Protein AF-0000000071471595 (afdb_homodimer)

Secondary structure (DSSP, 8-state):
--HHHHHHHHHHHHHHTTTS-EEEEEE-HHHHHHHHHTT--TT-TT--TTS--SSS--HHHHHHTTEEEEEEE-----SSSSTT---TTS--SHHHHHHHHHHHHHHHHHHTTTTEEE--SHHHHHHHHHHTTT-SEEEEEEE--GGGGTT-HHHHHHHHHTTEEEEES-SSS--SSB-BHHHHHTT-----B-HHHHHHHHHHHHHT-EEE-TTB-HHHHHHHHHH-SS--EESS--BTTTS--TTSBPHHHHHHHHHHT-EEEEP--HHHHPPTT--GGG-BHHHHHHHHHHHHHHH-GGGEEE---BTSSS---BT--SGGGHHHHHHHHHHHHT--HHHHHIIIIIHHHHHHHHHHHHHHHHHTT-PPP----TT---EEEGGGGGSPPSSTTGGGSS--EEE------/--HHHHHHHHHHHHHHTTTS-EEEEEE-HHHHHHHHHTT--TT-TT--TTS--SSS--HHHHHHTTEEEEEEE-----SSSSTT---TTS--SHHHHHHHHHHHHHHHHHHTTTTEEE--SHHHHHHHHHHTTT-SEEEEEEE--GGGGTT-HHHHHHHHHTTEEEEES-SSS--SSB-BHHHHHTT-----B-HHHHHHHHHHHHHT-EEE-TTB-HHHHHHHHHH-SS--EESS--BTTTS--TTSBPHHHHHHHHHHT-EEEEP--HHHHPPTT--GGG-BHHHHHHHHHHHHHHH-GGGEEE---BTSSS---BT--SGGGHHHHHHHHHHHHT--HHHHHIIIIIHHHHHHHHHHHHHHHHHTT-PPP----TT---EEEGGGGGSPPSSTTGGGSS--EEE------

Foldseek 3Di:
DDPVVLVVLVVLLVVLLLQFFFEALEEAVLVCCCPPVVLPQVPDPVHDLCDDDPFQHGLVLLVLLSHAEYAYELEDDDQDPDQADDPLQDDDCLQVSSVSSLVSVVVVCVVVVQAEDEDQALVRSSCVCNVVSSRHHYYAYEYEACSSQSQDLVSVLVVSVSGHQEYEHHALHDHLAAAFLNNVVVPDDHPAGDPSNLLSLLQCLLSLRAYEHARGAPNVLVVSLVRHPAQHEPSEAFDCVFPVDRRHDYLVSLQSNLVRLEAYAYEFQLNRQPGPPDDSQQFALVSSLVRQVVSCVRRHLLHYEHHYHTPVHPAGHHQCGHSSRNSVSLSVNCVVPVDDSVSSSSHSPVSVSVSSVRSVVSNVVVNVPDDRRRDGSPPHAAEEEPCVVVDDDPDPCNVVPDDHHYDHDDPPD/DDPVVLVVLVVLLVVLLLQFFFEALEEAVLVCCCPPVVLPQVPDPVHDLCDDDPFQHGLVLLVLLSHAEYAYELEDDDQDPDQADDPLQDDDCLQVSSVSSLVSVVVVCVVVVQAEDEDQALVRSSCVCNVVSSRHHYYAYEYEACSSQSQDLVSVLVVSVSGHQEYEHHALHDHLAAAFLNNVVVPDDHPAGDPSNLLSLLQCLLSLRAYEHARGAPNVLVVSLVRHPAQHEPSEAFDCVFPVDRRHDYLVSLQSNLVRLEAYAYEFQLNRQPGPPDDSQQFALVSSLVRQVVSCVRRHLLHYEHHYCTPVHPAGHHQCGHSSRNSVSLSVNCVVPVDDSVSSSSHSPVSVSVRSVRSVVSNVVVNVPDDRRRDGSPPHAAEEEPCVVVDDDPDPCNVVPDDHHYDHDDPPD

Structure (mmCIF, N/CA/C/O backbone):
data_AF-0000000071471595-model_v1
#
loop_
_entity.id
_entity.type
_entity.pdbx_description
1 polymer Dipeptidase
#
loop_
_atom_site.group_PDB
_atom_site.id
_atom_site.type_symbol
_atom_site.label_atom_id
_atom_site.label_alt_id
_atom_site.label_comp_id
_atom_site.label_asym_id
_atom_site.label_entity_id
_atom_site.label_seq_id
_atom_site.pdbx_PDB_ins_code
_atom_site.Cartn_x
_atom_site.Cartn_y
_atom_site.Cartn_z
_atom_site.occupancy
_atom_site.B_iso_or_equiv
_atom_site.auth_seq_id
_atom_site.auth_comp_id
_atom_site.auth_asym_id
_atom_site.auth_atom_id
_atom_site.pdbx_PDB_model_num
ATOM 1 N N . MET A 1 1 ? -3.24 50.75 10.688 1 67.19 1 MET A N 1
ATOM 2 C CA . MET A 1 1 ? -3.459 50.688 9.25 1 67.19 1 MET A CA 1
ATOM 3 C C . MET A 1 1 ? -4.734 51.438 8.859 1 67.19 1 MET A C 1
ATOM 5 O O . MET A 1 1 ? -5.773 51.25 9.5 1 67.19 1 MET A O 1
ATOM 9 N N . THR A 1 2 ? -4.684 52.344 7.867 1 70.25 2 THR A N 1
ATOM 10 C CA . THR A 1 2 ? -5.816 53.156 7.426 1 70.25 2 THR A CA 1
ATOM 11 C C . THR A 1 2 ? -6.785 52.312 6.602 1 70.25 2 THR A C 1
ATOM 13 O O . THR A 1 2 ? -6.445 51.219 6.164 1 70.25 2 THR A O 1
ATOM 16 N N . VAL A 1 3 ? -8.023 52.656 6.605 1 76.88 3 VAL A N 1
ATOM 17 C CA . VAL A 1 3 ? -9.023 52.031 5.75 1 76.88 3 VAL A CA 1
ATOM 18 C C . VAL A 1 3 ? -8.477 51.906 4.328 1 76.88 3 VAL A C 1
ATOM 20 O O . VAL A 1 3 ? -8.711 50.906 3.652 1 76.88 3 VAL A O 1
ATOM 23 N N . GLN A 1 4 ? -7.781 52.844 3.938 1 72.75 4 GLN A N 1
ATOM 24 C CA . GLN A 1 4 ? -7.215 52.844 2.594 1 72.75 4 GLN A CA 1
ATOM 25 C C . GLN A 1 4 ? -6.145 51.75 2.443 1 72.75 4 GLN A C 1
ATOM 27 O O . GLN A 1 4 ? -6.039 51.125 1.393 1 72.75 4 GLN A O 1
ATOM 32 N N . ASP A 1 5 ? -5.43 51.594 3.426 1 81.94 5 ASP A N 1
ATOM 33 C CA . ASP A 1 5 ? -4.398 50.562 3.414 1 81.94 5 ASP A CA 1
ATOM 34 C C . ASP A 1 5 ? -5.016 49.156 3.318 1 81.94 5 ASP A C 1
ATOM 36 O O . ASP A 1 5 ? -4.523 48.312 2.58 1 81.94 5 ASP A O 1
ATOM 40 N N . ARG A 1 6 ? -6.094 49.031 3.957 1 84.44 6 ARG A N 1
ATOM 41 C CA . ARG A 1 6 ? -6.789 47.75 3.943 1 84.44 6 ARG A CA 1
ATOM 42 C C . ARG A 1 6 ? -7.375 47.469 2.566 1 84.44 6 ARG A C 1
ATOM 44 O O . ARG A 1 6 ? -7.344 46.312 2.102 1 84.44 6 ARG A O 1
ATOM 51 N N . LYS A 1 7 ? -7.953 48.375 2.021 1 86.88 7 LYS A N 1
ATOM 52 C CA . LYS A 1 7 ? -8.492 48.219 0.675 1 86.88 7 LYS A CA 1
ATOM 53 C C . LYS A 1 7 ? -7.402 47.844 -0.319 1 86.88 7 LYS A C 1
ATOM 55 O O . LYS A 1 7 ? -7.625 47.031 -1.219 1 86.88 7 LYS A O 1
ATOM 60 N N . LYS A 1 8 ? -6.344 48.438 -0.173 1 89.44 8 LYS A N 1
ATOM 61 C CA . LYS A 1 8 ? -5.203 48.125 -1.029 1 89.44 8 LYS A CA 1
ATOM 62 C C . LYS A 1 8 ? -4.75 46.688 -0.835 1 89.44 8 LYS A C 1
ATOM 64 O O . LYS A 1 8 ? -4.43 46 -1.805 1 89.44 8 LYS A O 1
ATOM 69 N N . ILE A 1 9 ? -4.711 46.188 0.331 1 94 9 ILE A N 1
ATOM 70 C CA . ILE A 1 9 ? -4.324 44.812 0.643 1 94 9 ILE A CA 1
ATOM 71 C C . ILE A 1 9 ? -5.332 43.844 0.038 1 94 9 ILE A C 1
ATOM 73 O O . ILE A 1 9 ? -4.953 42.844 -0.553 1 94 9 ILE A O 1
ATOM 77 N N . ASP A 1 10 ? -6.598 44.219 0.144 1 94.75 10 ASP A N 1
ATOM 78 C CA . ASP A 1 10 ? -7.652 43.375 -0.414 1 94.75 10 ASP A CA 1
ATOM 79 C C . ASP A 1 10 ? -7.492 43.219 -1.925 1 94.75 10 ASP A C 1
ATOM 81 O O . ASP A 1 10 ? -7.598 42.094 -2.457 1 94.75 10 ASP A O 1
ATOM 85 N N . GLU A 1 11 ? -7.285 44.312 -2.553 1 94.06 11 GLU A N 1
ATOM 86 C CA . GLU A 1 11 ? -7.125 44.312 -4.004 1 94.06 11 GLU A CA 1
ATOM 87 C C . GLU A 1 11 ? -5.887 43.5 -4.422 1 94.06 11 GLU A C 1
ATOM 89 O O . GLU A 1 11 ? -5.934 42.719 -5.375 1 94.06 11 GLU A O 1
ATOM 94 N N . LYS A 1 12 ? -4.828 43.781 -3.713 1 95.25 12 LYS A N 1
ATOM 95 C CA . LYS A 1 12 ? -3.596 43.062 -4.012 1 95.25 12 LYS A CA 1
ATOM 96 C C . LYS A 1 12 ? -3.76 41.562 -3.777 1 95.25 12 LYS A C 1
ATOM 98 O O . LYS A 1 12 ? -3.301 40.75 -4.582 1 95.25 12 LYS A O 1
ATOM 103 N N . PHE A 1 13 ? -4.395 41.219 -2.691 1 96.5 13 PHE A N 1
ATOM 104 C CA . PHE A 1 13 ? -4.621 39.812 -2.365 1 96.5 13 PHE A CA 1
ATOM 105 C C . PHE A 1 13 ? -5.422 39.125 -3.463 1 96.5 13 PHE A C 1
ATOM 107 O O . PHE A 1 1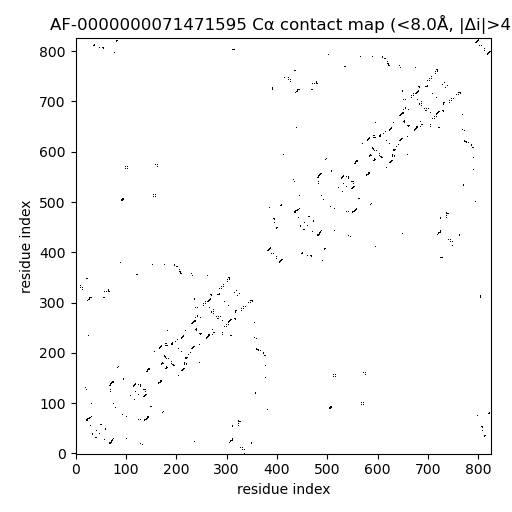3 ? -5.09 38.031 -3.875 1 96.5 13 PHE A O 1
ATOM 114 N N . ASP A 1 14 ? -6.461 39.781 -3.984 1 94.19 14 ASP A N 1
ATOM 115 C CA . ASP A 1 14 ? -7.336 39.25 -5.012 1 94.19 14 ASP A CA 1
ATOM 116 C C . ASP A 1 14 ? -6.562 38.938 -6.289 1 94.19 14 ASP A C 1
ATOM 118 O O . ASP A 1 14 ? -6.883 37.969 -7.004 1 94.19 14 ASP A O 1
ATOM 122 N N . GLN A 1 15 ? -5.562 39.688 -6.484 1 93.19 15 GLN A N 1
ATOM 123 C CA . GLN A 1 15 ? -4.75 39.5 -7.68 1 93.19 15 GLN A CA 1
ATOM 124 C C . GLN A 1 15 ? -3.738 38.375 -7.48 1 93.19 15 GLN A C 1
ATOM 126 O O . GLN A 1 15 ? -3.57 37.531 -8.352 1 93.19 15 GLN A O 1
ATOM 131 N N . ILE A 1 16 ? -3.115 38.344 -6.32 1 94.69 16 ILE A N 1
ATOM 132 C CA . ILE A 1 16 ? -2.023 37.406 -6.074 1 94.69 16 ILE A CA 1
ATOM 133 C C . ILE A 1 16 ? -2.574 36 -5.934 1 94.69 16 ILE A C 1
ATOM 135 O O . ILE A 1 16 ? -1.944 35.031 -6.375 1 94.69 16 ILE A O 1
ATOM 139 N N . VAL A 1 17 ? -3.756 35.844 -5.422 1 94.19 17 VAL A N 1
ATOM 140 C CA . VAL A 1 17 ? -4.289 34.531 -5.09 1 94.19 17 VAL A CA 1
ATOM 141 C C . VAL A 1 17 ? -4.742 33.812 -6.367 1 94.19 17 VAL A C 1
ATOM 143 O O . VAL A 1 17 ? -4.902 32.594 -6.379 1 94.19 17 VAL A O 1
ATOM 146 N N . LYS A 1 18 ? -4.863 34.531 -7.484 1 91.25 18 LYS A N 1
ATOM 147 C CA . LYS A 1 18 ? -5.195 33.938 -8.781 1 91.25 18 LYS A CA 1
ATOM 148 C C . LYS A 1 18 ? -3.977 33.281 -9.406 1 91.25 18 LYS A C 1
ATOM 150 O O . LYS A 1 18 ? -4.113 32.406 -10.273 1 91.25 18 LYS A O 1
ATOM 155 N N . ARG A 1 19 ? -2.807 33.625 -8.891 1 92.88 19 ARG A N 1
ATOM 156 C CA . ARG A 1 19 ? -1.574 33.188 -9.539 1 92.88 19 ARG A CA 1
ATOM 157 C C . ARG A 1 19 ? -0.785 32.25 -8.633 1 92.88 19 ARG A C 1
ATOM 159 O O . ARG A 1 19 ? -0.002 31.438 -9.109 1 92.88 19 ARG A O 1
ATOM 166 N N . PHE A 1 20 ? -0.975 32.438 -7.379 1 95.75 20 PHE A N 1
ATOM 167 C CA . PHE A 1 20 ? -0.212 31.656 -6.402 1 95.75 20 PHE A CA 1
ATOM 168 C C . PHE A 1 20 ? -1.14 30.984 -5.398 1 95.75 20 PHE A C 1
ATOM 170 O O . PHE A 1 20 ? -2.047 31.625 -4.859 1 95.75 20 PHE A O 1
ATOM 177 N N . PRO A 1 21 ? -0.911 29.75 -5.18 1 96.56 21 PRO A N 1
ATOM 178 C CA . PRO A 1 21 ? -1.83 29 -4.324 1 96.56 21 PRO A CA 1
ATOM 179 C C . PRO A 1 21 ? -1.563 29.219 -2.836 1 96.56 21 PRO A C 1
ATOM 181 O O . PRO A 1 21 ? -0.412 29.391 -2.432 1 96.56 21 PRO A O 1
ATOM 184 N N . ILE A 1 22 ? -2.635 29.172 -2.059 1 98.56 22 ILE A N 1
ATOM 185 C CA . ILE A 1 22 ? -2.486 28.922 -0.631 1 98.56 22 ILE A CA 1
ATOM 186 C C . ILE A 1 22 ? -2.32 27.422 -0.395 1 98.56 22 ILE A C 1
ATOM 188 O O . ILE A 1 22 ? -3.068 26.609 -0.95 1 98.56 22 ILE A O 1
ATOM 192 N N . VAL A 1 23 ? -1.256 27.016 0.348 1 98.88 23 VAL A N 1
ATOM 193 C CA . VAL A 1 23 ? -0.958 25.625 0.64 1 98.88 23 VAL A CA 1
ATOM 194 C C . VAL A 1 23 ? -1.222 25.328 2.117 1 98.88 23 VAL A C 1
ATOM 196 O O . VAL A 1 23 ? -0.767 26.078 2.99 1 98.88 23 VAL A O 1
ATOM 199 N N . ASP A 1 24 ? -2.062 24.375 2.404 1 98.88 24 ASP A N 1
ATOM 200 C CA . ASP A 1 24 ? -2.227 23.812 3.74 1 98.88 24 ASP A CA 1
ATOM 201 C C . ASP A 1 24 ? -1.562 22.438 3.844 1 98.88 24 ASP A C 1
ATOM 203 O O . ASP A 1 24 ? -2.021 21.469 3.23 1 98.88 24 ASP A O 1
ATOM 207 N N . THR A 1 25 ? -0.529 22.297 4.672 1 98.94 25 THR A N 1
ATOM 208 C CA . THR A 1 25 ? 0.319 21.109 4.688 1 98.94 25 THR A CA 1
ATOM 209 C C . THR A 1 25 ? -0.304 20 5.539 1 98.94 25 THR A C 1
ATOM 211 O O . THR A 1 25 ? 0.174 18.875 5.543 1 98.94 25 THR A O 1
ATOM 214 N N . HIS A 1 26 ? -1.423 20.344 6.242 1 98.94 26 HIS A N 1
ATOM 215 C CA . HIS A 1 26 ? -1.921 19.312 7.141 1 98.94 26 HIS A CA 1
ATOM 216 C C . HIS A 1 26 ? -3.404 19.5 7.434 1 98.94 26 HIS A C 1
ATOM 218 O O . HIS A 1 26 ? -3.797 20.5 8.047 1 98.94 26 HIS A O 1
ATOM 224 N N . ASN A 1 27 ? -4.176 18.578 7.031 1 98.88 27 ASN A N 1
ATOM 225 C CA . ASN A 1 27 ? -5.621 18.547 7.227 1 98.88 27 ASN A CA 1
ATOM 226 C C . ASN A 1 27 ? -6.129 17.125 7.41 1 98.88 27 ASN A C 1
ATOM 228 O O . ASN A 1 27 ? -5.855 16.25 6.582 1 98.88 27 ASN A O 1
ATOM 232 N N . ASP A 1 28 ? -6.879 16.859 8.438 1 98.62 28 ASP A N 1
ATOM 233 C CA . ASP A 1 28 ? -7.195 15.508 8.867 1 98.62 28 ASP A CA 1
ATOM 234 C C . ASP A 1 28 ? -8.578 15.086 8.383 1 98.62 28 ASP A C 1
ATOM 236 O O . ASP A 1 28 ? -9.172 14.148 8.922 1 98.62 28 ASP A O 1
ATOM 240 N N . PHE A 1 29 ? -9.109 15.664 7.371 1 98.88 29 PHE A N 1
ATOM 241 C CA . PHE A 1 29 ? -10.453 15.398 6.863 1 98.88 29 PHE A CA 1
ATOM 242 C C . PHE A 1 29 ? -10.648 13.906 6.598 1 98.88 29 PHE A C 1
ATOM 244 O O . PHE A 1 29 ? -11.711 13.352 6.895 1 98.88 29 PHE A O 1
ATOM 251 N N . PRO A 1 30 ? -9.656 13.172 6.109 1 98.88 30 PRO A N 1
ATOM 252 C CA . PRO A 1 30 ? -9.859 11.75 5.805 1 98.88 30 PRO A CA 1
ATOM 253 C C . PRO A 1 30 ? -10.25 10.93 7.035 1 98.88 30 PRO A C 1
ATOM 255 O O . PRO A 1 30 ? -10.992 9.953 6.922 1 98.88 30 PRO A O 1
ATOM 258 N N . TYR A 1 31 ? -9.758 11.312 8.156 1 98.56 31 TYR A N 1
ATOM 259 C CA . TYR A 1 31 ? -10.07 10.555 9.367 1 98.56 31 TYR A CA 1
ATOM 260 C C . TYR A 1 31 ? -11.547 10.68 9.719 1 98.56 31 TYR A C 1
ATOM 262 O O . TYR A 1 31 ? -12.156 9.742 10.234 1 98.56 31 TYR A O 1
ATOM 270 N N . SER A 1 32 ? -12.172 11.859 9.461 1 98.31 32 SER A N 1
ATOM 271 C CA . SER A 1 32 ? -13.609 12.031 9.664 1 98.31 32 SER A CA 1
ATOM 272 C C . SER A 1 32 ? -14.406 11.07 8.789 1 98.31 32 SER A C 1
ATOM 274 O O . SER A 1 32 ? -15.422 10.523 9.219 1 98.31 32 SER A O 1
ATOM 276 N N . LEU A 1 33 ? -13.914 10.859 7.57 1 98.75 33 LEU A N 1
ATOM 277 C CA . LEU A 1 33 ? -14.562 9.906 6.672 1 98.75 33 LEU A CA 1
ATOM 278 C C . LEU A 1 33 ? -14.461 8.484 7.215 1 98.75 33 LEU A C 1
ATOM 280 O O . LEU A 1 33 ? -15.352 7.668 6.992 1 98.75 33 LEU A O 1
ATOM 284 N N . ARG A 1 34 ? -13.375 8.203 7.918 1 98.56 34 ARG A N 1
ATOM 285 C CA . ARG A 1 34 ? -13.164 6.902 8.531 1 98.56 34 ARG A CA 1
ATOM 286 C C . ARG A 1 34 ? -14.109 6.691 9.711 1 98.56 34 ARG A C 1
ATOM 288 O O . ARG A 1 34 ? -14.93 5.766 9.695 1 98.56 34 ARG A O 1
ATOM 295 N N . CYS A 1 35 ? -14.055 7.566 10.719 1 97.81 35 CYS A N 1
ATOM 296 C CA . CYS A 1 35 ? -14.695 7.309 12 1 97.81 35 CYS A CA 1
ATOM 297 C C . CYS A 1 35 ? -16.188 7.59 11.938 1 97.81 35 CYS A C 1
ATOM 299 O O . CYS A 1 35 ? -16.969 7.066 12.742 1 97.81 35 CYS A O 1
ATOM 301 N N . GLN A 1 36 ? -16.641 8.375 10.906 1 98.44 36 GLN A N 1
ATOM 302 C CA . GLN A 1 36 ? -18.047 8.766 10.891 1 98.44 36 GLN A CA 1
ATOM 303 C C . GLN A 1 36 ? -18.797 8.062 9.773 1 98.44 36 GLN A C 1
ATOM 305 O O . GLN A 1 36 ? -20.016 7.852 9.867 1 98.44 36 GLN A O 1
ATOM 310 N N . LEU A 1 37 ? -18.078 7.621 8.688 1 98.69 37 LEU A N 1
ATOM 311 C CA . LEU A 1 37 ? -18.781 7.066 7.527 1 98.69 37 LEU A CA 1
ATOM 312 C C . LEU A 1 37 ? -18.234 5.684 7.18 1 98.69 37 LEU A C 1
ATOM 314 O O . LEU A 1 37 ? -18.766 5.016 6.285 1 98.69 37 LEU A O 1
ATOM 318 N N . HIS A 1 38 ? -17.172 5.184 7.848 1 98.56 38 HIS A N 1
ATOM 319 C CA . HIS A 1 38 ? -16.5 3.949 7.484 1 98.56 38 HIS A CA 1
ATOM 320 C C . HIS A 1 38 ? -16.125 3.941 6.008 1 98.56 38 HIS A C 1
ATOM 322 O O . HIS A 1 38 ? -16.266 2.92 5.332 1 98.56 38 HIS A O 1
ATOM 328 N N . TYR A 1 39 ? -15.766 5.148 5.461 1 98.56 39 TYR A N 1
ATOM 329 C CA . TYR A 1 39 ? -15.25 5.391 4.117 1 98.56 39 TYR A CA 1
ATOM 330 C C . TYR A 1 39 ? -16.344 5.207 3.072 1 98.56 39 TYR A C 1
ATOM 332 O O . TYR A 1 39 ? -16.062 5.121 1.876 1 98.56 39 TYR A O 1
ATOM 340 N N . GLU A 1 40 ? -17.609 5.031 3.434 1 98.38 40 GLU A N 1
ATOM 341 C CA . GLU A 1 40 ? -18.719 4.938 2.496 1 98.38 40 GLU A CA 1
ATOM 342 C C . GLU A 1 40 ? -19.219 6.32 2.096 1 98.38 40 GLU A C 1
ATOM 344 O O . GLU A 1 40 ? -20.281 6.758 2.547 1 98.38 40 GLU A O 1
ATOM 349 N N . ILE A 1 41 ? -18.531 6.949 1.182 1 97.94 41 ILE A N 1
ATOM 350 C CA . ILE A 1 41 ? -18.781 8.344 0.857 1 97.94 41 ILE A CA 1
ATOM 351 C C . ILE A 1 41 ? -19.859 8.438 -0.225 1 97.94 41 ILE A C 1
ATOM 353 O O . ILE A 1 41 ? -20.781 9.242 -0.119 1 97.94 41 ILE A O 1
ATOM 357 N N . SER A 1 42 ? -19.844 7.586 -1.227 1 95.69 42 SER A N 1
ATOM 358 C CA . SER A 1 42 ? -20.766 7.633 -2.346 1 95.69 42 SER A CA 1
ATOM 359 C C . SER A 1 42 ? -22.141 7.074 -1.954 1 95.69 42 SER A C 1
ATOM 361 O O . SER A 1 42 ? -23.156 7.445 -2.533 1 95.69 42 SER A O 1
ATOM 363 N N . THR A 1 43 ? -22.141 6.23 -0.947 1 95.75 43 THR A N 1
ATOM 364 C CA . THR A 1 43 ? -23.391 5.555 -0.586 1 95.75 43 THR A CA 1
ATOM 365 C C . THR A 1 43 ? -24.016 6.199 0.643 1 95.75 43 THR A C 1
ATOM 367 O O . THR A 1 43 ? -24.969 5.668 1.206 1 95.75 43 THR A O 1
ATOM 370 N N . THR A 1 44 ? -23.453 7.273 1.137 1 97.38 44 THR A N 1
ATOM 371 C CA . THR A 1 44 ? -24.031 8.07 2.203 1 97.38 44 THR A CA 1
ATOM 372 C C . THR A 1 44 ? -24.703 9.32 1.637 1 97.38 44 THR A C 1
ATOM 374 O O . THR A 1 44 ? -24.031 10.297 1.294 1 97.38 44 THR A O 1
ATOM 377 N N . PRO A 1 45 ? -25.953 9.328 1.545 1 95.69 45 PRO A N 1
ATOM 378 C CA . PRO A 1 45 ? -26.672 10.406 0.858 1 95.69 45 PRO A CA 1
ATOM 379 C C . PRO A 1 45 ? -26.453 11.766 1.525 1 95.69 45 PRO A C 1
ATOM 381 O O . PRO A 1 45 ? -26.469 12.797 0.851 1 95.69 45 PRO A O 1
ATOM 384 N N . GLU A 1 46 ? -26.25 11.734 2.82 1 96.88 46 GLU A N 1
ATOM 385 C CA . GLU A 1 46 ? -26.109 12.977 3.566 1 96.88 46 GLU A CA 1
ATOM 386 C C . GLU A 1 46 ? -24.75 13.625 3.291 1 96.88 46 GLU A C 1
ATOM 388 O O . GLU A 1 46 ? -24.547 14.805 3.568 1 96.88 46 GLU A O 1
ATOM 393 N N . PHE A 1 47 ? -23.844 12.852 2.756 1 98.06 47 PHE A N 1
ATOM 394 C CA . PHE A 1 47 ? -22.516 13.375 2.504 1 98.06 47 PHE A CA 1
ATOM 395 C C . PHE A 1 47 ? -22.406 13.938 1.092 1 98.06 47 PHE A C 1
ATOM 397 O O . PHE A 1 47 ? -22.594 13.211 0.114 1 98.06 47 PHE A O 1
ATOM 404 N N . ASP A 1 48 ? -22.125 15.172 1.016 1 98.19 48 ASP A N 1
ATOM 405 C CA . ASP A 1 48 ? -21.828 15.891 -0.219 1 98.19 48 ASP A CA 1
ATOM 406 C C . ASP A 1 48 ? -20.688 16.875 -0.017 1 98.19 48 ASP A C 1
ATOM 408 O O . ASP A 1 48 ? -20.875 17.953 0.561 1 98.19 48 ASP A O 1
ATOM 412 N N . PHE A 1 49 ? -19.484 16.5 -0.546 1 98.44 49 PHE A N 1
ATOM 413 C CA . PHE A 1 49 ? -18.281 17.297 -0.302 1 98.44 49 PHE A CA 1
ATOM 414 C C . PHE A 1 49 ? -18.391 18.656 -0.977 1 98.44 49 PHE A C 1
ATOM 416 O O . PHE A 1 49 ? -17.672 19.594 -0.598 1 98.44 49 PHE A O 1
ATOM 423 N N . ASP A 1 50 ? -19.234 18.828 -1.985 1 97.81 50 ASP A N 1
ATOM 424 C CA . ASP A 1 50 ? -19.406 20.062 -2.729 1 97.81 50 ASP A CA 1
ATOM 425 C C . ASP A 1 50 ? -20.531 20.906 -2.139 1 97.81 50 ASP A C 1
ATOM 427 O O . ASP A 1 50 ? -21.094 21.766 -2.818 1 97.81 50 ASP A O 1
ATOM 431 N N . SER A 1 51 ? -20.906 20.625 -0.904 1 98 51 SER A N 1
ATOM 432 C CA . SER A 1 51 ? -21.844 21.406 -0.121 1 98 51 SER A CA 1
ATOM 433 C C . SER A 1 51 ? -21.234 21.844 1.207 1 98 51 SER A C 1
ATOM 435 O O . SER A 1 51 ? -20.141 21.422 1.562 1 98 51 SER A O 1
ATOM 437 N N . LEU A 1 52 ? -21.969 22.75 1.849 1 98.12 52 LEU A N 1
ATOM 438 C CA . LEU A 1 52 ? -21.531 23.156 3.176 1 98.12 52 LEU A CA 1
ATOM 439 C C . LEU A 1 52 ? -21.719 22.031 4.184 1 98.12 52 LEU A C 1
ATOM 441 O O . LEU A 1 52 ? -22.844 21.547 4.379 1 98.12 52 LEU A O 1
ATOM 445 N N . LEU A 1 53 ? -20.672 21.578 4.738 1 98.38 53 LEU A N 1
ATOM 446 C CA . LEU A 1 53 ? -20.688 20.594 5.809 1 98.38 53 LEU A CA 1
ATOM 447 C C . LEU A 1 53 ? -20.547 21.25 7.172 1 98.38 53 LEU A C 1
ATOM 449 O O . LEU A 1 53 ? -20.562 22.484 7.27 1 98.38 53 LEU A O 1
ATOM 453 N N . THR A 1 54 ? -20.562 20.422 8.234 1 98.19 54 THR A N 1
ATOM 454 C CA . THR A 1 54 ? -20.375 20.938 9.586 1 98.19 54 THR A CA 1
ATOM 455 C C . THR A 1 54 ? -18.906 20.875 10 1 98.19 54 THR A C 1
ATOM 457 O O . THR A 1 54 ? -18.484 21.547 10.945 1 98.19 54 THR A O 1
ATOM 460 N N . SER A 1 55 ? -18.109 20.109 9.258 1 98.19 55 SER A N 1
ATOM 461 C CA . SER A 1 55 ? -16.672 19.984 9.5 1 98.19 55 SER A CA 1
ATOM 462 C C . SER A 1 55 ? -15.922 21.266 9.164 1 98.19 55 SER A C 1
ATOM 464 O O . SER A 1 55 ? -16.531 22.25 8.742 1 98.19 55 SER A O 1
ATOM 466 N N . HIS A 1 56 ? -14.633 21.281 9.414 1 98.75 56 HIS A N 1
ATOM 467 C CA . HIS A 1 56 ? -13.805 22.453 9.102 1 98.75 56 HIS A CA 1
ATOM 468 C C . HIS A 1 56 ? -13.602 22.594 7.594 1 98.75 56 HIS A C 1
ATOM 470 O O . HIS A 1 56 ? -13.234 23.656 7.109 1 98.75 56 HIS A O 1
ATOM 476 N N . THR A 1 57 ? -13.781 21.469 6.887 1 98.75 57 THR A N 1
ATOM 477 C CA . THR A 1 57 ? -13.352 21.391 5.492 1 98.75 57 THR A CA 1
ATOM 478 C C . THR A 1 57 ? -14.492 20.891 4.609 1 98.75 57 THR A C 1
ATOM 480 O O . THR A 1 57 ? -15.156 19.906 4.945 1 98.75 57 THR A O 1
ATOM 483 N N . ASP A 1 58 ? -14.867 21.484 3.629 1 98.62 58 ASP A N 1
ATOM 484 C CA . ASP A 1 58 ? -15.664 21.094 2.473 1 98.62 58 ASP A CA 1
ATOM 485 C C . ASP A 1 58 ? -15.227 21.844 1.22 1 98.62 58 ASP A C 1
ATOM 487 O O . ASP A 1 58 ? -14.391 22.75 1.296 1 98.62 58 ASP A O 1
ATOM 491 N N . LEU A 1 59 ? -15.625 21.422 0.12 1 98.44 59 LEU A N 1
ATOM 492 C CA . LEU A 1 59 ? -15.133 21.969 -1.144 1 98.44 59 LEU A CA 1
ATOM 493 C C . LEU A 1 59 ? -15.547 23.422 -1.305 1 98.44 59 LEU A C 1
ATOM 495 O O . LEU A 1 59 ? -14.789 24.234 -1.854 1 98.44 59 LEU A O 1
ATOM 499 N N . VAL A 1 60 ? -16.719 23.844 -0.801 1 98.44 60 VAL A N 1
ATOM 500 C CA . VAL A 1 60 ? -17.188 25.219 -0.849 1 98.44 60 VAL A CA 1
ATOM 501 C C . VAL A 1 60 ? -16.234 26.125 -0.07 1 98.44 60 VAL A C 1
ATOM 503 O O . VAL A 1 60 ? -15.789 27.141 -0.585 1 98.44 60 VAL A O 1
ATOM 506 N N . ARG A 1 61 ? -15.883 25.719 1.079 1 98.69 61 ARG A N 1
ATOM 507 C CA . ARG A 1 61 ? -15.039 26.516 1.944 1 98.69 61 ARG A CA 1
ATOM 508 C C . ARG A 1 61 ? -13.586 26.5 1.474 1 98.69 61 ARG A C 1
ATOM 510 O O . ARG A 1 61 ? -12.859 27.484 1.624 1 98.69 61 ARG A O 1
ATOM 517 N N . MET A 1 62 ? -13.133 25.391 0.914 1 98.69 62 MET A N 1
ATOM 518 C CA . MET A 1 62 ? -11.797 25.344 0.332 1 98.69 62 MET A CA 1
ATOM 519 C C . MET A 1 62 ? -11.656 26.391 -0.777 1 98.69 62 MET A C 1
ATOM 521 O O . MET A 1 62 ? -10.625 27.062 -0.878 1 98.69 62 MET A O 1
ATOM 525 N N . ARG A 1 63 ? -12.695 26.516 -1.593 1 97.62 63 ARG A N 1
ATOM 526 C CA . ARG A 1 63 ? -12.688 27.531 -2.645 1 97.62 63 ARG A CA 1
ATOM 527 C C . ARG A 1 63 ? -12.703 28.938 -2.053 1 97.62 63 ARG A C 1
ATOM 529 O O . ARG A 1 63 ? -11.938 29.797 -2.482 1 97.62 63 ARG A O 1
ATOM 536 N N . GLU A 1 64 ? -13.547 29.094 -1.069 1 97.69 64 GLU A N 1
ATOM 537 C CA . GLU A 1 64 ? -13.617 30.391 -0.383 1 97.69 64 GLU A CA 1
ATOM 538 C C . GLU A 1 64 ? -12.273 30.734 0.254 1 97.69 64 GLU A C 1
ATOM 540 O O . GLU A 1 64 ? -11.875 31.906 0.261 1 97.69 64 GLU A O 1
ATOM 545 N N . GLY A 1 65 ? -11.617 29.75 0.781 1 98.19 65 GLY A N 1
ATOM 546 C CA . GLY A 1 65 ? -10.328 29.922 1.435 1 98.19 65 GLY A CA 1
ATOM 547 C C . GLY A 1 65 ? -9.172 30.047 0.458 1 98.19 65 GLY A C 1
ATOM 548 O O . GLY A 1 65 ? -8.031 30.266 0.863 1 98.19 65 GLY A O 1
ATOM 549 N N . LYS A 1 66 ? -9.438 29.844 -0.811 1 97.56 66 LYS A N 1
ATOM 550 C CA . LYS A 1 66 ? -8.477 29.969 -1.898 1 97.56 66 LYS A CA 1
ATOM 551 C C . LYS A 1 66 ? -7.352 28.953 -1.769 1 97.56 66 LYS A C 1
ATOM 553 O O . LYS A 1 66 ? -6.203 29.234 -2.123 1 97.56 66 LYS A O 1
ATOM 558 N N . ILE A 1 67 ? -7.703 27.797 -1.243 1 98.31 67 ILE A N 1
ATOM 559 C CA . ILE A 1 67 ? -6.727 26.719 -1.165 1 98.31 67 ILE A CA 1
ATOM 560 C C . ILE A 1 67 ? -6.41 26.203 -2.568 1 98.31 67 ILE A C 1
ATOM 562 O O . ILE A 1 67 ? -7.316 25.844 -3.324 1 98.31 67 ILE A O 1
ATOM 566 N N . GLY A 1 68 ? -5.152 26.219 -2.908 1 98.44 68 GLY A N 1
ATOM 567 C CA . GLY A 1 68 ? -4.742 25.688 -4.199 1 98.44 68 GLY A CA 1
ATOM 568 C C . GLY A 1 68 ? -4.082 24.328 -4.109 1 98.44 68 GLY A C 1
ATOM 569 O O . GLY A 1 68 ? -4.133 23.547 -5.059 1 98.44 68 GLY A O 1
ATOM 570 N N . ILE A 1 69 ? -3.361 24.031 -3.023 1 98.81 69 ILE A N 1
ATOM 571 C CA . ILE A 1 69 ? -2.732 22.734 -2.754 1 98.81 69 ILE A CA 1
ATOM 572 C C . ILE A 1 69 ? -3.055 22.297 -1.329 1 98.81 69 ILE A C 1
ATOM 574 O O . ILE A 1 69 ? -2.842 23.047 -0.376 1 98.81 69 ILE A O 1
ATOM 578 N N . GLN A 1 70 ? -3.629 21.141 -1.174 1 98.88 70 GLN A N 1
ATOM 579 C CA . GLN A 1 70 ? -3.959 20.562 0.13 1 98.88 70 GLN A CA 1
ATOM 580 C C . GLN A 1 70 ? -3.24 19.234 0.351 1 98.88 70 GLN A C 1
ATOM 582 O O . GLN A 1 70 ? -3.355 18.328 -0.464 1 98.88 70 GLN A O 1
ATOM 587 N N . PHE A 1 71 ? -2.422 19.172 1.383 1 98.94 71 PHE A N 1
ATOM 588 C CA . PHE A 1 71 ? -1.973 17.875 1.907 1 98.94 71 PHE A CA 1
ATOM 589 C C . PHE A 1 71 ? -3.002 17.297 2.871 1 98.94 71 PHE A C 1
ATOM 591 O O . PHE A 1 71 ? -3.201 17.828 3.965 1 98.94 71 PHE A O 1
ATOM 598 N N . PHE A 1 72 ? -3.689 16.281 2.488 1 98.94 72 PHE A N 1
ATOM 599 C CA . PHE A 1 72 ? -4.504 15.555 3.451 1 98.94 72 PHE A CA 1
ATOM 600 C C . PHE A 1 72 ? -3.65 14.578 4.254 1 98.94 72 PHE A C 1
ATOM 602 O O . PHE A 1 72 ? -2.801 13.883 3.691 1 98.94 72 PHE A O 1
ATOM 609 N N . SER A 1 73 ? -3.828 14.609 5.527 1 98.81 73 SER A N 1
ATOM 610 C CA . SER A 1 73 ? -3.131 13.68 6.41 1 98.81 73 SER A CA 1
ATOM 611 C C . SER A 1 73 ? -3.84 12.328 6.465 1 98.81 73 SER A C 1
ATOM 613 O O . SER A 1 73 ? -5.012 12.25 6.844 1 98.81 73 SER A O 1
ATOM 615 N N . CYS A 1 74 ? -3.188 11.297 6.004 1 98.88 74 CYS A N 1
ATOM 616 C CA . CYS A 1 74 ? -3.646 9.93 6.223 1 98.88 74 CYS A CA 1
ATOM 617 C C . CYS A 1 74 ? -3.195 9.414 7.586 1 98.88 74 CYS A C 1
ATOM 619 O O . CYS A 1 74 ? -2.275 8.602 7.672 1 98.88 74 CYS A O 1
ATOM 621 N N . TRP A 1 75 ? -3.941 9.898 8.57 1 98.38 75 TRP A N 1
ATOM 622 C CA . TRP A 1 75 ? -3.537 9.641 9.953 1 98.38 75 TRP A CA 1
ATOM 623 C C . TRP A 1 75 ? -4.359 8.508 10.555 1 98.38 75 TRP A C 1
ATOM 625 O O . TRP A 1 75 ? -5.574 8.438 10.352 1 98.38 75 TRP A O 1
ATOM 635 N N . ILE A 1 76 ? -3.703 7.617 11.258 1 97.81 76 ILE A N 1
ATOM 636 C CA . ILE A 1 76 ? -4.309 6.57 12.07 1 97.81 76 ILE A CA 1
ATOM 637 C C . ILE A 1 76 ? -3.762 6.648 13.5 1 97.81 76 ILE A C 1
ATOM 639 O O . ILE A 1 76 ? -2.557 6.816 13.695 1 97.81 76 ILE A O 1
ATOM 643 N N . GLU A 1 77 ? -4.562 6.516 14.484 1 94.56 77 GLU A N 1
ATOM 644 C CA . GLU A 1 77 ? -4.168 6.605 15.883 1 94.56 77 GLU A CA 1
ATOM 645 C C . GLU A 1 77 ? -3.162 5.516 16.25 1 94.56 77 GLU A C 1
ATOM 647 O O . GLU A 1 77 ? -3.139 4.453 15.625 1 94.56 77 GLU A O 1
ATOM 652 N N . CYS A 1 78 ? -2.371 5.809 17.188 1 93.19 78 CYS A N 1
ATOM 653 C CA . CYS A 1 78 ? -1.567 4.754 17.797 1 93.19 78 CYS A CA 1
ATOM 654 C C . CYS A 1 78 ? -2.451 3.635 18.344 1 93.19 78 CYS A C 1
ATOM 656 O O . CYS A 1 78 ? -3.34 3.879 19.156 1 93.19 78 CYS A O 1
ATOM 658 N N . LYS A 1 79 ? -2.373 2.418 17.859 1 91.56 79 LYS A N 1
ATOM 659 C CA . LYS A 1 79 ? -3.318 1.321 18.047 1 91.56 79 LYS A CA 1
ATOM 660 C C . LYS A 1 79 ? -3.141 0.677 19.422 1 91.56 79 LYS A C 1
ATOM 662 O O . LYS A 1 79 ? -3.689 -0.395 19.688 1 91.56 79 LYS A O 1
ATOM 667 N N . ASN A 1 80 ? -2.457 1.26 20.375 1 92 80 ASN A N 1
ATOM 668 C CA . ASN A 1 80 ? -2.332 0.766 21.75 1 92 80 ASN A CA 1
ATOM 669 C C . ASN A 1 80 ? -3.064 1.668 22.734 1 92 80 ASN A C 1
ATOM 671 O O . ASN A 1 80 ? -3.039 2.893 22.609 1 92 80 ASN A O 1
ATOM 675 N N . ASP A 1 81 ? -3.727 1.086 23.703 1 89.5 81 ASP A N 1
ATOM 676 C CA . ASP A 1 81 ? -4.465 1.853 24.703 1 89.5 81 ASP A CA 1
ATOM 677 C C . ASP A 1 81 ? -3.514 2.654 25.594 1 89.5 81 ASP A C 1
ATOM 679 O O . ASP A 1 81 ? -3.91 3.66 26.188 1 89.5 81 ASP A O 1
ATOM 683 N N . ASP A 1 82 ? -2.314 2.166 25.719 1 90.94 82 ASP A N 1
ATOM 684 C CA . ASP A 1 82 ? -1.256 2.889 26.422 1 90.94 82 ASP A CA 1
ATOM 685 C C . ASP A 1 82 ? -0.365 3.643 25.438 1 90.94 82 ASP A C 1
ATOM 687 O O . ASP A 1 82 ? 0.457 3.039 24.75 1 90.94 82 ASP A O 1
ATOM 691 N N . PRO A 1 83 ? -0.509 4.922 25.391 1 88.31 83 PRO A N 1
ATOM 692 C CA . PRO A 1 83 ? 0.301 5.676 24.422 1 88.31 83 PRO A CA 1
ATOM 693 C C . PRO A 1 83 ? 1.796 5.594 24.719 1 88.31 83 PRO A C 1
ATOM 695 O O . PRO A 1 83 ? 2.615 6.02 23.906 1 88.31 83 PRO A O 1
ATOM 698 N N . LEU A 1 84 ? 2.186 5.07 25.891 1 95.38 84 LEU A N 1
ATOM 699 C CA . LEU A 1 84 ? 3.592 4.969 26.266 1 95.38 84 LEU A CA 1
ATOM 700 C C . LEU A 1 84 ? 4.125 3.564 26.016 1 95.38 84 LEU A C 1
ATOM 702 O O . LEU A 1 84 ? 5.188 3.197 26.516 1 95.38 84 LEU A O 1
ATOM 706 N N . TYR A 1 85 ? 3.361 2.768 25.297 1 95.25 85 TYR A N 1
ATOM 707 C CA . TYR A 1 85 ? 3.787 1.404 25 1 95.25 85 TYR A CA 1
ATOM 708 C C . TYR A 1 85 ? 5.141 1.396 24.297 1 95.25 85 TYR A C 1
ATOM 710 O O . TYR A 1 85 ? 5.48 2.336 23.578 1 95.25 85 TYR A O 1
ATOM 718 N N . GLN A 1 86 ? 5.902 0.327 24.531 1 96.38 86 GLN A N 1
ATOM 719 C CA . GLN A 1 86 ? 7.238 0.224 23.953 1 96.38 86 GLN A CA 1
ATOM 720 C C . GLN A 1 86 ? 7.41 -1.09 23.203 1 96.38 86 GLN A C 1
ATOM 722 O O . GLN A 1 86 ? 8.453 -1.323 22.578 1 96.38 86 GLN A O 1
ATOM 727 N N . ASP A 1 87 ? 6.449 -1.986 23.266 1 97.06 87 ASP A N 1
ATOM 728 C CA . ASP A 1 87 ? 6.512 -3.232 22.5 1 97.06 87 ASP A CA 1
ATOM 729 C C . ASP A 1 87 ? 6.062 -3.02 21.062 1 97.06 87 ASP A C 1
ATOM 731 O O . ASP A 1 87 ? 4.867 -3.062 20.766 1 97.06 87 ASP A O 1
ATOM 735 N N . PHE A 1 88 ? 7.031 -2.91 20.188 1 97.31 88 PHE A N 1
ATOM 736 C CA . PHE A 1 88 ? 6.754 -2.525 18.812 1 97.31 88 PHE A CA 1
ATOM 737 C C . PHE A 1 88 ? 6.547 -3.756 17.938 1 97.31 88 PHE A C 1
ATOM 739 O O . PHE A 1 88 ? 6.332 -3.637 16.734 1 97.31 88 PHE A O 1
ATOM 746 N N . ASN A 1 89 ? 6.562 -5.012 18.562 1 97.81 89 ASN A N 1
ATOM 747 C CA . ASN A 1 89 ? 6.34 -6.246 17.812 1 97.81 89 ASN A CA 1
ATOM 748 C C . ASN A 1 89 ? 4.879 -6.688 17.891 1 97.81 89 ASN A C 1
ATOM 750 O O . ASN A 1 89 ? 4.473 -7.621 17.188 1 97.81 89 ASN A O 1
ATOM 754 N N . THR A 1 90 ? 4.094 -6.008 18.703 1 97 90 THR A N 1
ATOM 755 C CA . THR A 1 90 ? 2.688 -6.371 18.828 1 97 90 THR A CA 1
ATOM 756 C C . THR A 1 90 ? 1.964 -6.148 17.5 1 97 90 THR A C 1
ATOM 758 O O . THR A 1 90 ? 2.01 -5.051 16.938 1 97 90 THR A O 1
ATOM 761 N N . PRO A 1 91 ? 1.238 -7.215 16.984 1 97 91 PRO A N 1
ATOM 762 C CA . PRO A 1 91 ? 0.533 -7.035 15.711 1 97 91 PRO A CA 1
ATOM 763 C C . PRO A 1 91 ? -0.534 -5.945 15.781 1 97 91 PRO A C 1
ATOM 765 O O . PRO A 1 91 ? -1.187 -5.777 16.812 1 97 91 PRO A O 1
ATOM 768 N N . THR A 1 92 ? -0.688 -5.234 14.695 1 97.12 92 THR A N 1
ATOM 769 C CA . THR A 1 92 ? -1.659 -4.148 14.602 1 97.12 92 THR A CA 1
ATOM 770 C C . THR A 1 92 ? -2.248 -4.07 13.195 1 97.12 92 THR A C 1
ATOM 772 O O . THR A 1 92 ? -1.704 -4.652 12.258 1 97.12 92 THR A O 1
ATOM 775 N N . THR A 1 93 ? -3.352 -3.396 13.016 1 97.75 93 THR A N 1
ATOM 776 C CA . THR A 1 93 ? -4.02 -3.203 11.734 1 97.75 93 THR A CA 1
ATOM 777 C C . THR A 1 93 ? -3.557 -1.907 11.07 1 97.75 93 THR A C 1
ATOM 779 O O . THR A 1 93 ? -4.156 -1.455 10.094 1 97.75 93 THR A O 1
ATOM 782 N N . ILE A 1 94 ? -2.52 -1.285 11.562 1 98.38 94 ILE A N 1
ATOM 783 C CA . ILE A 1 94 ? -2.197 0.114 11.305 1 98.38 94 ILE A CA 1
ATOM 784 C C . ILE A 1 94 ? -1.896 0.304 9.82 1 98.38 94 ILE A C 1
ATOM 786 O O . ILE A 1 94 ? -2.281 1.314 9.227 1 98.38 94 ILE A O 1
ATOM 790 N N . VAL A 1 95 ? -1.258 -0.652 9.203 1 98.88 95 VAL A N 1
ATOM 791 C CA . VAL A 1 95 ? -0.917 -0.504 7.797 1 98.88 95 VAL A CA 1
ATOM 792 C C 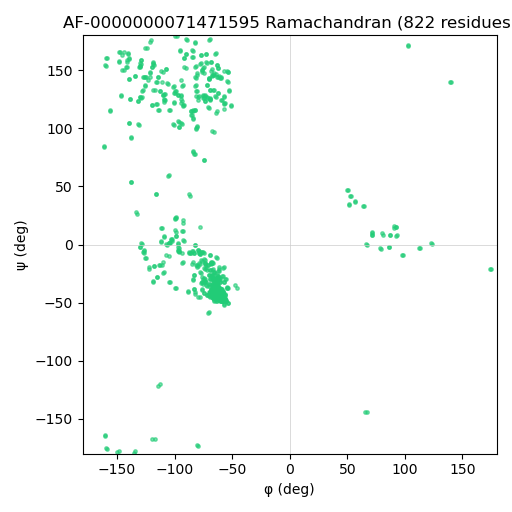. VAL A 1 95 ? -2.178 -0.623 6.941 1 98.88 95 VAL A C 1
ATOM 794 O O . VAL A 1 95 ? -2.377 0.154 6.008 1 98.88 95 VAL A O 1
ATOM 797 N N . ARG A 1 96 ? -3.078 -1.602 7.246 1 98.81 96 ARG A N 1
ATOM 798 C CA . ARG A 1 96 ? -4.371 -1.698 6.574 1 98.81 96 ARG A CA 1
ATOM 799 C C . ARG A 1 96 ? -5.133 -0.382 6.664 1 98.81 96 ARG A C 1
ATOM 801 O O . ARG A 1 96 ? -5.594 0.146 5.648 1 98.81 96 ARG A O 1
ATOM 808 N N . ASP A 1 97 ? -5.207 0.1 7.871 1 98.81 97 ASP A N 1
ATOM 809 C CA . ASP A 1 97 ? -5.996 1.299 8.133 1 98.81 97 ASP A CA 1
ATOM 810 C C . ASP A 1 97 ? -5.426 2.506 7.395 1 98.81 97 ASP A C 1
ATOM 812 O O . ASP A 1 97 ? -6.176 3.365 6.926 1 98.81 97 ASP A O 1
ATOM 816 N N . THR A 1 98 ? -4.113 2.615 7.285 1 98.94 98 THR A N 1
ATOM 817 C CA . THR A 1 98 ? -3.475 3.705 6.555 1 98.94 98 THR A CA 1
ATOM 818 C C . THR A 1 98 ? -3.771 3.607 5.062 1 98.94 98 THR A C 1
ATOM 820 O O . THR A 1 98 ? -4.086 4.609 4.418 1 98.94 98 THR A O 1
ATOM 823 N N . LEU A 1 99 ? -3.721 2.395 4.523 1 98.94 99 LEU A N 1
ATOM 824 C CA . LEU A 1 99 ? -4.039 2.203 3.111 1 98.94 99 LEU A CA 1
ATOM 825 C C . LEU A 1 99 ? -5.484 2.594 2.822 1 98.94 99 LEU A C 1
ATOM 827 O O . LEU A 1 99 ? -5.793 3.104 1.743 1 98.94 99 LEU A O 1
ATOM 831 N N . GLU A 1 100 ? -6.328 2.34 3.748 1 98.94 100 GLU A N 1
ATOM 832 C CA . GLU A 1 100 ? -7.73 2.719 3.588 1 98.94 100 GLU A CA 1
ATOM 833 C C . GLU A 1 100 ? -7.887 4.234 3.516 1 98.94 100 GLU A C 1
ATOM 835 O O . GLU A 1 100 ? -8.734 4.738 2.777 1 98.94 100 GLU A O 1
ATOM 840 N N . GLN A 1 101 ? -7.031 4.973 4.258 1 98.88 101 GLN A N 1
ATOM 841 C CA . GLN A 1 101 ? -7.031 6.43 4.176 1 98.88 101 GLN A CA 1
ATOM 842 C C . GLN A 1 101 ? -6.57 6.902 2.799 1 98.88 101 GLN A C 1
ATOM 844 O O . GLN A 1 101 ? -7.195 7.781 2.199 1 98.88 101 GLN A O 1
ATOM 849 N N . ILE A 1 102 ? -5.512 6.32 2.338 1 98.94 102 ILE A N 1
ATOM 850 C CA . ILE A 1 102 ? -4.988 6.672 1.021 1 98.94 102 ILE A CA 1
ATOM 851 C C . ILE A 1 102 ? -6.059 6.426 -0.04 1 98.94 102 ILE A C 1
ATOM 853 O O . ILE A 1 102 ? -6.293 7.277 -0.899 1 98.94 102 ILE A O 1
ATOM 857 N N . ASP A 1 103 ? -6.75 5.34 0.086 1 98.88 103 ASP A N 1
ATOM 858 C CA . ASP A 1 103 ? -7.789 4.945 -0.861 1 98.88 103 ASP A CA 1
ATOM 859 C C . ASP A 1 103 ? -8.938 5.953 -0.871 1 98.88 103 ASP A C 1
ATOM 861 O O . ASP A 1 103 ? -9.391 6.375 -1.937 1 98.88 103 ASP A O 1
ATOM 865 N N . VAL A 1 104 ? -9.391 6.344 0.302 1 98.88 104 VAL A N 1
ATOM 866 C CA . VAL A 1 104 ? -10.594 7.176 0.356 1 98.88 104 VAL A CA 1
ATOM 867 C C . VAL A 1 104 ? -10.281 8.562 -0.194 1 98.88 104 VAL A C 1
ATOM 869 O O . VAL A 1 104 ? -11.141 9.195 -0.825 1 98.88 104 VAL A O 1
ATOM 872 N N . VAL A 1 105 ? -9.078 9.062 0.012 1 98.94 105 VAL A N 1
ATOM 873 C CA . VAL A 1 105 ? -8.719 10.367 -0.536 1 98.94 105 VAL A CA 1
ATOM 874 C C . VAL A 1 105 ? -8.711 10.305 -2.061 1 98.94 105 VAL A C 1
ATOM 876 O O . VAL A 1 105 ? -9.227 11.195 -2.73 1 98.94 105 VAL A O 1
ATOM 879 N N . LYS A 1 106 ? -8.164 9.266 -2.584 1 98.81 106 LYS A N 1
ATOM 880 C CA . LYS A 1 106 ? -8.148 9.102 -4.035 1 98.81 106 LYS A CA 1
ATOM 881 C C . LYS A 1 106 ? -9.57 9.016 -4.59 1 98.81 106 LYS A C 1
ATOM 883 O O . LYS A 1 106 ? -9.883 9.625 -5.617 1 98.81 106 LYS A O 1
ATOM 888 N N . ARG A 1 107 ? -10.414 8.273 -3.926 1 98.62 107 ARG A N 1
ATOM 889 C CA . ARG A 1 107 ? -11.797 8.141 -4.371 1 98.62 107 ARG A CA 1
ATOM 890 C C . ARG A 1 107 ? -12.531 9.484 -4.281 1 98.62 107 ARG A C 1
ATOM 892 O O . ARG A 1 107 ? -13.328 9.82 -5.156 1 98.62 107 ARG A O 1
ATOM 899 N N . LEU A 1 108 ? -12.219 10.195 -3.199 1 98.75 108 LEU A N 1
ATOM 900 C CA . LEU A 1 108 ? -12.797 11.531 -3.055 1 98.75 108 LEU A CA 1
ATOM 901 C C . LEU A 1 108 ? -12.406 12.422 -4.227 1 98.75 108 LEU A C 1
ATOM 903 O O . LEU A 1 108 ? -13.258 13.086 -4.816 1 98.75 108 LEU A O 1
ATOM 907 N N . VAL A 1 109 ? -11.156 12.453 -4.551 1 98.69 109 VAL A N 1
ATOM 908 C CA . VAL A 1 109 ? -10.648 13.266 -5.648 1 98.69 109 VAL A CA 1
ATOM 909 C C . VAL A 1 109 ? -11.32 12.859 -6.953 1 98.69 109 VAL A C 1
ATOM 911 O O . VAL A 1 109 ? -11.734 13.711 -7.742 1 98.69 109 VAL A O 1
ATOM 914 N N . ASP A 1 110 ? -11.461 11.523 -7.168 1 97.75 110 ASP A N 1
ATOM 915 C CA . ASP A 1 110 ? -12.086 11.016 -8.391 1 97.75 110 ASP A CA 1
ATOM 916 C C . ASP A 1 110 ? -13.547 11.445 -8.477 1 97.75 110 ASP A C 1
ATOM 918 O O . ASP A 1 110 ? -14.016 11.836 -9.547 1 97.75 110 ASP A O 1
ATOM 922 N N . GLU A 1 111 ? -14.188 11.352 -7.391 1 97 111 GLU A N 1
ATOM 923 C CA . GLU A 1 111 ? -15.609 11.688 -7.359 1 97 111 GLU A CA 1
ATOM 924 C C . GLU A 1 111 ? -15.828 13.172 -7.633 1 97 111 GLU A C 1
ATOM 926 O O . GLU A 1 111 ? -16.844 13.562 -8.219 1 97 111 GLU A O 1
ATOM 931 N N . TYR A 1 112 ? -14.898 14 -7.242 1 97.88 112 TYR A N 1
ATOM 932 C CA . TYR A 1 112 ? -15 15.445 -7.426 1 97.88 112 TYR A CA 1
ATOM 933 C C . TYR A 1 112 ? -13.906 15.961 -8.352 1 97.88 112 TYR A C 1
ATOM 935 O O . TYR A 1 112 ? -13.297 17 -8.086 1 97.88 112 TYR A O 1
ATOM 943 N N . SER A 1 113 ? -13.672 15.266 -9.398 1 96.69 113 SER A N 1
ATOM 944 C CA . SER A 1 113 ? -12.547 15.477 -10.297 1 96.69 113 SER A CA 1
ATOM 945 C C . SER A 1 113 ? -12.68 16.797 -11.055 1 96.69 113 SER A C 1
ATOM 947 O O . SER A 1 113 ? -11.703 17.297 -11.617 1 96.69 113 SER A O 1
ATOM 949 N N . ASN A 1 114 ? -13.844 17.375 -11.078 1 96.69 114 ASN A N 1
ATOM 950 C CA . ASN A 1 114 ? -14.016 18.688 -11.695 1 96.69 114 ASN A CA 1
ATOM 951 C C . ASN A 1 114 ? -13.32 19.781 -10.883 1 96.69 114 ASN A C 1
ATOM 953 O O . ASN A 1 114 ? -12.945 20.828 -11.422 1 96.69 114 ASN A O 1
ATOM 957 N N . SER A 1 115 ? -13.102 19.453 -9.562 1 97.94 115 SER A N 1
ATOM 958 C CA . SER A 1 115 ? -12.586 20.484 -8.672 1 97.94 115 SER A CA 1
ATOM 959 C C . SER A 1 115 ? -11.266 20.047 -8.031 1 97.94 115 SER A C 1
ATOM 961 O O . SER A 1 115 ? -10.523 20.875 -7.5 1 97.94 115 SER A O 1
ATOM 963 N N . LEU A 1 116 ? -11.016 18.781 -8.031 1 98.62 116 LEU A N 1
ATOM 964 C CA . LEU A 1 116 ? -9.844 18.234 -7.355 1 98.62 116 LEU A CA 1
ATOM 965 C C . LEU A 1 116 ? -8.961 17.469 -8.336 1 98.62 116 LEU A C 1
ATOM 967 O O . LEU A 1 116 ? -9.453 16.891 -9.305 1 98.62 116 LEU A O 1
ATOM 971 N N . LYS A 1 117 ? -7.719 17.5 -8.094 1 98.69 117 LYS A N 1
ATOM 972 C CA . LYS A 1 117 ? -6.758 16.703 -8.844 1 98.69 117 LYS A CA 1
ATOM 973 C C . LYS A 1 117 ? -5.703 16.094 -7.922 1 98.69 117 LYS A C 1
ATOM 975 O O . LYS A 1 117 ? -5.062 16.812 -7.148 1 98.69 117 LYS A O 1
ATOM 980 N N . PHE A 1 118 ? -5.57 14.828 -7.992 1 98.75 118 PHE A N 1
ATOM 981 C CA . PHE A 1 118 ? -4.523 14.148 -7.238 1 98.75 118 PHE A CA 1
ATOM 982 C C . PHE A 1 118 ? -3.16 14.367 -7.887 1 98.75 118 PHE A C 1
ATOM 984 O O . PHE A 1 118 ? -3.008 14.203 -9.094 1 98.75 118 PHE A O 1
ATOM 991 N N . VAL A 1 119 ? -2.127 14.812 -7.137 1 98.81 119 VAL A N 1
ATOM 992 C CA . VAL A 1 119 ? -0.819 15.133 -7.695 1 98.81 119 VAL A CA 1
ATOM 993 C C . VAL A 1 119 ? 0.274 14.422 -6.902 1 98.81 119 VAL A C 1
ATOM 995 O O . VAL A 1 119 ? 0.089 14.109 -5.723 1 98.81 119 VAL A O 1
ATOM 998 N N . LYS A 1 120 ? 1.478 14.25 -7.535 1 98.44 120 LYS A N 1
ATOM 999 C CA . LYS A 1 120 ? 2.539 13.469 -6.906 1 98.44 120 LYS A CA 1
ATOM 1000 C C . LYS A 1 120 ? 3.859 14.234 -6.906 1 98.44 120 LYS A C 1
ATOM 1002 O O . LYS A 1 120 ? 4.871 13.734 -6.406 1 98.44 120 LYS A O 1
ATOM 1007 N N . THR A 1 121 ? 3.906 15.414 -7.473 1 98.81 121 THR A N 1
ATOM 1008 C CA . THR A 1 121 ? 5.121 16.219 -7.469 1 98.81 121 THR A CA 1
ATOM 1009 C C . THR A 1 121 ? 4.797 17.688 -7.234 1 98.81 121 THR A C 1
ATOM 1011 O O . THR A 1 121 ? 3.662 18.125 -7.449 1 98.81 121 THR A O 1
ATOM 1014 N N . SER A 1 122 ? 5.812 18.375 -6.82 1 98.75 122 SER A N 1
ATOM 1015 C CA . SER A 1 122 ? 5.668 19.812 -6.609 1 98.75 122 SER A CA 1
ATOM 1016 C C . SER A 1 122 ? 5.309 20.531 -7.906 1 98.75 122 SER A C 1
ATOM 1018 O O . SER A 1 122 ? 4.434 21.391 -7.922 1 98.75 122 SER A O 1
ATOM 1020 N N . ASP A 1 123 ? 5.875 20.125 -9.039 1 98.69 123 ASP A N 1
ATOM 1021 C CA . ASP A 1 123 ? 5.602 20.719 -10.344 1 98.69 123 ASP A CA 1
ATOM 1022 C C . ASP A 1 123 ? 4.164 20.438 -10.781 1 98.69 123 ASP A C 1
ATOM 1024 O O . ASP A 1 123 ? 3.475 21.344 -11.266 1 98.69 123 ASP A O 1
ATOM 1028 N N . GLU A 1 124 ? 3.781 19.188 -10.586 1 98.56 124 GLU A N 1
ATOM 1029 C CA . GLU A 1 124 ? 2.416 18.828 -10.961 1 98.56 124 GLU A CA 1
ATOM 1030 C C . GLU A 1 124 ? 1.395 19.625 -10.156 1 98.56 124 GLU A C 1
ATOM 1032 O O . GLU A 1 124 ? 0.365 20.047 -10.695 1 98.56 124 GLU A O 1
ATOM 1037 N N . ALA A 1 125 ? 1.685 19.828 -8.898 1 98.38 125 ALA A N 1
ATOM 1038 C CA . ALA A 1 125 ? 0.776 20.562 -8.023 1 98.38 125 ALA A CA 1
ATOM 1039 C C . ALA A 1 125 ? 0.615 22.016 -8.484 1 98.38 125 ALA A C 1
ATOM 1041 O O . ALA A 1 125 ? -0.507 22.5 -8.609 1 98.38 125 ALA A O 1
ATOM 1042 N N . LEU A 1 126 ? 1.728 22.656 -8.773 1 97 126 LEU A N 1
ATOM 1043 C CA . LEU A 1 126 ? 1.695 24.047 -9.203 1 97 126 LEU A CA 1
ATOM 1044 C C . LEU A 1 126 ? 1.082 24.188 -10.594 1 97 126 LEU A C 1
ATOM 1046 O O . LEU A 1 126 ? 0.309 25.109 -10.844 1 97 126 LEU A O 1
ATOM 1050 N N . GLN A 1 127 ? 1.44 23.25 -11.469 1 97.25 127 GLN A N 1
ATOM 1051 C CA . GLN A 1 127 ? 0.936 23.297 -12.836 1 97.25 127 GLN A CA 1
ATOM 1052 C C . GLN A 1 127 ? -0.579 23.125 -12.875 1 97.25 127 GLN A C 1
ATOM 1054 O O . GLN A 1 127 ? -1.272 23.797 -13.633 1 97.25 127 GLN A O 1
ATOM 1059 N N . SER A 1 128 ? -1.033 22.172 -12.07 1 96.5 128 SER A N 1
ATOM 1060 C CA . SER A 1 128 ? -2.475 21.953 -12 1 96.5 128 SER A CA 1
ATOM 1061 C C . SER A 1 128 ? -3.209 23.219 -11.578 1 96.5 128 SER A C 1
ATOM 1063 O O . SER A 1 128 ? -4.238 23.578 -12.156 1 96.5 128 SER A O 1
ATOM 1065 N N . PHE A 1 129 ? -2.711 23.859 -10.609 1 94.69 129 PHE A N 1
ATOM 1066 C CA . PHE A 1 129 ? -3.285 25.109 -10.117 1 94.69 129 PHE A CA 1
ATOM 1067 C C . PHE A 1 129 ? -3.26 26.188 -11.203 1 94.69 129 PHE A C 1
ATOM 1069 O O . PHE A 1 129 ? -4.277 26.828 -11.477 1 94.69 129 PHE A O 1
ATOM 1076 N N . ARG A 1 130 ? -2.154 26.344 -11.891 1 94.12 130 ARG A N 1
ATOM 1077 C CA . ARG A 1 130 ? -1.967 27.391 -12.891 1 94.12 130 ARG A CA 1
ATOM 1078 C C . ARG A 1 130 ? -2.809 27.125 -14.133 1 94.12 130 ARG A C 1
ATOM 1080 O O . ARG A 1 130 ? -3.473 28.016 -14.648 1 94.12 130 ARG A O 1
ATOM 1087 N N . ASP A 1 131 ? -2.811 25.875 -14.539 1 94.75 131 ASP A N 1
ATOM 1088 C CA . ASP A 1 131 ? -3.523 25.5 -15.758 1 94.75 131 ASP A CA 1
ATOM 1089 C C . ASP A 1 131 ? -5.027 25.703 -15.594 1 94.75 131 ASP A C 1
ATOM 1091 O O . ASP A 1 131 ? -5.73 25.984 -16.562 1 94.75 131 ASP A O 1
ATOM 1095 N N . SER A 1 132 ? -5.473 25.594 -14.406 1 93.81 132 SER A N 1
ATOM 1096 C CA . SER A 1 132 ? -6.906 25.734 -14.156 1 93.81 132 SER A CA 1
ATOM 1097 C C . SER A 1 132 ? -7.25 27.141 -13.703 1 93.81 132 SER A C 1
ATOM 1099 O O . SER A 1 132 ? -8.398 27.422 -13.352 1 93.81 132 SER A O 1
ATOM 1101 N N . LYS A 1 133 ? -6.246 27.984 -13.633 1 90.31 133 LYS A N 1
ATOM 1102 C CA . LYS A 1 133 ? -6.434 29.344 -13.156 1 90.31 133 LYS A CA 1
ATOM 1103 C C . LYS A 1 133 ? -7.051 29.375 -11.758 1 90.31 133 LYS A C 1
ATOM 1105 O O . LYS A 1 133 ? -8 30.109 -11.508 1 90.31 133 LYS A O 1
ATOM 1110 N N . GLY A 1 134 ? -6.613 28.406 -11.023 1 90.06 134 GLY A N 1
ATOM 1111 C CA . GLY A 1 134 ? -7.004 28.359 -9.625 1 90.06 134 GLY A CA 1
ATOM 1112 C C . GLY A 1 134 ? -8.32 27.641 -9.391 1 90.06 134 GLY A C 1
ATOM 1113 O O . GLY A 1 134 ? -8.805 27.578 -8.258 1 90.06 134 GLY A O 1
ATOM 1114 N N . LYS A 1 135 ? -8.859 27.016 -10.375 1 91.25 135 LYS A N 1
ATOM 1115 C CA . LYS A 1 135 ? -10.148 26.344 -10.25 1 91.25 135 LYS A CA 1
ATOM 1116 C C . LYS A 1 135 ? -9.984 24.938 -9.664 1 91.25 135 LYS A C 1
ATOM 1118 O O . LYS A 1 135 ? -10.883 24.422 -9 1 91.25 135 LYS A O 1
ATOM 1123 N N . LYS A 1 136 ? -8.883 24.312 -9.914 1 95.69 136 LYS A N 1
ATOM 1124 C CA . LYS A 1 136 ? -8.617 22.969 -9.391 1 95.69 136 LYS A CA 1
ATOM 1125 C C . LYS A 1 136 ? -7.727 23.031 -8.148 1 95.69 136 LYS A C 1
ATOM 1127 O O . LYS A 1 136 ? -6.75 23.781 -8.117 1 95.69 136 LYS A O 1
ATOM 1132 N N . ILE A 1 137 ? -8.125 22.359 -7.207 1 98.5 137 ILE A N 1
ATOM 1133 C CA . ILE A 1 137 ? -7.309 22.188 -6.008 1 98.5 137 ILE A CA 1
ATOM 1134 C C . ILE A 1 137 ? -6.465 20.922 -6.121 1 98.5 137 ILE A C 1
ATOM 1136 O O . ILE A 1 137 ? -7.004 19.828 -6.324 1 98.5 137 ILE A O 1
ATOM 1140 N N . SER A 1 138 ? -5.109 21.047 -6.059 1 98.69 138 SER A N 1
ATOM 1141 C CA . SER A 1 138 ? -4.203 19.906 -6.047 1 98.69 138 SER A CA 1
ATOM 1142 C C . SER A 1 138 ? -4.211 19.203 -4.691 1 98.69 138 SER A C 1
ATOM 1144 O O . SER A 1 138 ? -4.043 19.859 -3.654 1 98.69 138 SER A O 1
ATOM 1146 N N . ILE A 1 139 ? -4.465 17.891 -4.719 1 98.88 139 ILE A N 1
ATOM 1147 C CA . ILE A 1 139 ? -4.508 17.094 -3.504 1 98.88 139 ILE A CA 1
ATOM 1148 C C . ILE A 1 139 ? -3.301 16.156 -3.463 1 98.88 139 ILE A C 1
ATOM 1150 O O . ILE A 1 139 ? -2.979 15.5 -4.457 1 98.88 139 ILE A O 1
ATOM 1154 N N . THR A 1 140 ? -2.578 16.156 -2.402 1 98.81 140 THR A N 1
ATOM 1155 C CA . THR A 1 140 ? -1.518 15.188 -2.115 1 98.81 140 THR A CA 1
ATOM 1156 C C . THR A 1 140 ? -1.615 14.688 -0.676 1 98.81 140 THR A C 1
ATOM 1158 O O . THR A 1 140 ? -2.586 14.984 0.025 1 98.81 140 THR A O 1
ATOM 1161 N N . LEU A 1 141 ? -0.651 13.805 -0.265 1 98.94 141 LEU A N 1
ATOM 1162 C CA . LEU A 1 141 ? -0.881 13.07 0.976 1 98.94 141 LEU A CA 1
ATOM 1163 C C . LEU A 1 141 ? 0.304 13.227 1.924 1 98.94 141 LEU A C 1
ATOM 1165 O O . LEU A 1 141 ? 1.454 13.273 1.482 1 98.94 141 LEU A O 1
ATOM 1169 N N . GLY A 1 142 ? 0 13.297 3.189 1 98.94 142 GLY A N 1
ATOM 1170 C CA . GLY A 1 142 ? 0.945 13.031 4.266 1 98.94 142 GLY A CA 1
ATOM 1171 C C . GLY A 1 142 ? 0.524 11.883 5.156 1 98.94 142 GLY A C 1
ATOM 1172 O O . GLY A 1 142 ? -0.649 11.508 5.184 1 98.94 142 GLY A O 1
ATOM 1173 N N . VAL A 1 143 ? 1.465 11.219 5.762 1 98.94 143 VAL A N 1
ATOM 1174 C CA . VAL A 1 143 ? 1.237 10.25 6.828 1 98.94 143 VAL A CA 1
ATOM 1175 C C . VAL A 1 143 ? 1.809 10.781 8.141 1 98.94 143 VAL A C 1
ATOM 1177 O O . VAL A 1 143 ? 2.938 11.281 8.18 1 98.94 143 VAL A O 1
ATOM 1180 N N . GLU A 1 144 ? 1.061 10.719 9.195 1 98.56 144 GLU A N 1
ATOM 1181 C CA . GLU A 1 144 ? 1.388 11.477 10.398 1 98.56 144 GLU A CA 1
ATOM 1182 C C . GLU A 1 144 ? 1.943 10.562 11.492 1 98.56 144 GLU A C 1
ATOM 1184 O O . GLU A 1 144 ? 1.383 10.484 12.586 1 98.56 144 GLU A O 1
ATOM 1189 N N . GLY A 1 145 ? 3.035 9.883 11.188 1 98.62 145 GLY A N 1
ATOM 1190 C CA . GLY A 1 145 ? 3.789 9.086 12.148 1 98.62 145 GLY A CA 1
ATOM 1191 C C . GLY A 1 145 ? 4.297 7.781 11.57 1 98.62 145 GLY A C 1
ATOM 1192 O O . GLY A 1 145 ? 3.549 7.055 10.906 1 98.62 145 GLY A O 1
ATOM 1193 N N . LEU A 1 146 ? 5.527 7.398 11.914 1 98.88 146 LEU A N 1
ATOM 1194 C CA . LEU A 1 146 ? 6.133 6.176 11.398 1 98.88 146 LEU A CA 1
ATOM 1195 C C . LEU A 1 146 ? 5.59 4.949 12.125 1 98.88 146 LEU A C 1
ATOM 1197 O O . LEU A 1 146 ? 5.809 3.818 11.688 1 98.88 146 LEU A O 1
ATOM 1201 N N . HIS A 1 147 ? 4.777 5.137 13.227 1 98.44 147 HIS A N 1
ATOM 1202 C CA . HIS A 1 147 ? 4.027 3.996 13.734 1 98.44 147 HIS A CA 1
ATOM 1203 C C . HIS A 1 147 ? 3.125 3.404 12.656 1 98.44 147 HIS A C 1
ATOM 1205 O O . HIS A 1 147 ? 2.801 2.215 12.695 1 98.44 147 HIS A O 1
ATOM 1211 N N . GLN A 1 148 ? 2.848 4.18 11.664 1 98.81 148 GLN A N 1
ATOM 1212 C CA . GLN A 1 148 ? 1.917 3.771 10.617 1 98.81 148 GLN A CA 1
ATOM 1213 C C . GLN A 1 148 ? 2.619 2.936 9.547 1 98.81 148 GLN A C 1
ATOM 1215 O O . GLN A 1 148 ? 1.975 2.406 8.641 1 98.81 148 GLN A O 1
ATOM 1220 N N . VAL A 1 149 ? 3.941 2.762 9.602 1 98.88 149 VAL A N 1
ATOM 1221 C CA . VAL A 1 149 ? 4.609 1.896 8.641 1 98.88 149 VAL A CA 1
ATOM 1222 C C . VAL A 1 149 ? 5 0.58 9.312 1 98.88 149 VAL A C 1
ATOM 1224 O O . VAL A 1 149 ? 5.594 -0.294 8.672 1 98.88 149 VAL A O 1
ATOM 1227 N N . ASP A 1 150 ? 4.652 0.441 10.609 1 98.06 150 ASP A N 1
ATOM 1228 C CA . ASP A 1 150 ? 4.82 -0.794 11.367 1 98.06 150 ASP A CA 1
ATOM 1229 C C . ASP A 1 150 ? 6.238 -1.344 11.219 1 98.06 150 ASP A C 1
ATOM 1231 O O . ASP A 1 150 ? 6.422 -2.494 10.812 1 98.06 150 ASP A O 1
ATOM 1235 N N . LEU A 1 151 ? 7.34 -0.446 11.383 1 96.69 151 LEU A N 1
ATOM 1236 C CA . LEU A 1 151 ? 8.758 -0.77 11.492 1 96.69 151 LEU A CA 1
ATOM 1237 C C . LEU A 1 151 ? 9.352 -1.041 10.117 1 96.69 151 LEU A C 1
ATOM 1239 O O . LEU A 1 151 ? 10.484 -1.531 10.008 1 96.69 151 LEU A O 1
ATOM 1243 N N . SER A 1 152 ? 8.648 -0.78 8.984 1 98.69 152 SER A N 1
ATOM 1244 C CA . SER A 1 152 ? 9.086 -1.303 7.691 1 98.69 152 SER A CA 1
ATOM 1245 C C . SER A 1 152 ? 9.461 -0.174 6.738 1 98.69 152 SER A C 1
ATOM 1247 O O . SER A 1 152 ? 8.609 0.64 6.367 1 98.69 152 SER A O 1
ATOM 1249 N N . LEU A 1 153 ? 10.719 -0.173 6.273 1 98.81 153 LEU A N 1
ATOM 1250 C CA . LEU A 1 153 ? 11.141 0.776 5.25 1 98.81 153 LEU A CA 1
ATOM 1251 C C . LEU A 1 153 ? 10.5 0.454 3.906 1 98.81 153 LEU A C 1
ATOM 1253 O O . LEU A 1 153 ? 10.289 1.349 3.082 1 98.81 153 LEU A O 1
ATOM 1257 N N . ALA A 1 154 ? 10.148 -0.841 3.693 1 98.88 154 ALA A N 1
ATOM 1258 C CA . ALA A 1 154 ? 9.422 -1.228 2.488 1 98.88 154 ALA A CA 1
ATOM 1259 C C . ALA A 1 154 ? 8.062 -0.54 2.424 1 98.88 154 ALA A C 1
ATOM 1261 O O . ALA A 1 154 ? 7.637 -0.086 1.358 1 98.88 154 ALA A O 1
ATOM 1262 N N . VAL A 1 155 ? 7.426 -0.473 3.557 1 98.94 155 VAL A N 1
ATOM 1263 C CA . VAL A 1 155 ? 6.117 0.171 3.609 1 98.94 155 VAL A CA 1
ATOM 1264 C C . VAL A 1 155 ? 6.266 1.664 3.324 1 98.94 155 VAL A C 1
ATOM 1266 O O . VAL A 1 155 ? 5.438 2.252 2.621 1 98.94 155 VAL A O 1
ATOM 1269 N N . VAL A 1 156 ? 7.355 2.309 3.781 1 98.94 156 VAL A N 1
ATOM 1270 C CA . VAL A 1 156 ? 7.645 3.701 3.457 1 98.94 156 VAL A CA 1
ATOM 1271 C C . VAL A 1 156 ? 7.688 3.881 1.941 1 98.94 156 VAL A C 1
ATOM 1273 O O . VAL A 1 156 ? 7.043 4.781 1.397 1 98.94 156 VAL A O 1
ATOM 1276 N N . ARG A 1 157 ? 8.375 3.012 1.241 1 98.94 157 ARG A N 1
ATOM 1277 C CA . ARG A 1 157 ? 8.523 3.1 -0.207 1 98.94 157 ARG A CA 1
ATOM 1278 C C . ARG A 1 157 ? 7.18 2.906 -0.909 1 98.94 157 ARG A C 1
ATOM 1280 O O . ARG A 1 157 ? 6.875 3.607 -1.875 1 98.94 157 ARG A O 1
ATOM 1287 N N . GLN A 1 158 ? 6.391 1.925 -0.341 1 98.94 158 GLN A N 1
ATOM 1288 C CA . GLN A 1 158 ? 5.102 1.675 -0.979 1 98.94 158 GLN A CA 1
ATOM 1289 C C . GLN A 1 158 ? 4.156 2.857 -0.79 1 98.94 158 GLN A C 1
ATOM 1291 O O . GLN A 1 158 ? 3.395 3.199 -1.696 1 98.94 158 GLN A O 1
ATOM 1296 N N . TYR A 1 159 ? 4.191 3.482 0.39 1 98.94 159 TYR A N 1
ATOM 1297 C CA . TYR A 1 159 ? 3.398 4.684 0.612 1 98.94 159 TYR A CA 1
ATOM 1298 C C . TYR A 1 159 ? 3.795 5.789 -0.361 1 98.94 159 TYR A C 1
ATOM 1300 O O . TYR A 1 159 ? 2.936 6.488 -0.901 1 98.94 159 TYR A O 1
ATOM 1308 N N . PHE A 1 160 ? 5.125 5.941 -0.594 1 98.94 160 PHE A N 1
ATOM 1309 C CA . PHE A 1 160 ? 5.598 6.934 -1.552 1 98.94 160 PHE A CA 1
ATOM 1310 C C . PHE A 1 160 ? 5.039 6.652 -2.941 1 98.94 160 PHE A C 1
ATOM 1312 O O . PHE A 1 160 ? 4.551 7.562 -3.613 1 98.94 160 PHE A O 1
ATOM 1319 N N . ASP A 1 161 ? 5.051 5.41 -3.35 1 98.81 161 ASP A N 1
ATOM 1320 C CA . ASP A 1 161 ? 4.547 5.008 -4.66 1 98.81 161 ASP A CA 1
ATOM 1321 C C . ASP A 1 161 ? 3.053 5.297 -4.789 1 98.81 161 ASP A C 1
ATOM 1323 O O . ASP A 1 161 ? 2.562 5.598 -5.879 1 98.81 161 ASP A O 1
ATOM 1327 N N . LEU A 1 162 ? 2.377 5.262 -3.654 1 98.94 162 LEU A N 1
ATOM 1328 C CA . LEU A 1 162 ? 0.932 5.461 -3.664 1 98.94 162 LEU A CA 1
ATOM 1329 C C . LEU A 1 162 ? 0.586 6.945 -3.562 1 98.94 162 LEU A C 1
ATOM 1331 O O . LEU A 1 162 ? -0.59 7.312 -3.586 1 98.94 162 LEU A O 1
ATOM 1335 N N . GLY A 1 163 ? 1.545 7.84 -3.35 1 98.81 163 GLY A N 1
ATOM 1336 C CA . GLY A 1 163 ? 1.273 9.266 -3.479 1 98.81 163 GLY A CA 1
ATOM 1337 C C . GLY A 1 163 ? 1.583 10.047 -2.217 1 98.81 163 GLY A C 1
ATOM 1338 O O . GLY A 1 163 ? 1.443 11.273 -2.189 1 98.81 163 GLY A O 1
ATOM 1339 N N . VAL A 1 164 ? 2.078 9.352 -1.177 1 98.94 164 VAL A N 1
ATOM 1340 C CA . VAL A 1 164 ? 2.443 10.039 0.053 1 98.94 164 VAL A CA 1
ATOM 1341 C C . VAL A 1 164 ? 3.719 10.852 -0.171 1 98.94 164 VAL A C 1
ATOM 1343 O O . VAL A 1 164 ? 4.676 10.359 -0.774 1 98.94 164 VAL A O 1
ATOM 1346 N N . ARG A 1 165 ? 3.752 12.078 0.335 1 98.94 165 ARG A N 1
ATOM 1347 C CA . ARG A 1 165 ? 4.887 12.93 -0.004 1 98.94 165 ARG A CA 1
ATOM 1348 C C . ARG A 1 165 ? 5.574 13.453 1.252 1 98.94 165 ARG A C 1
ATOM 1350 O O . ARG A 1 165 ? 6.68 13.992 1.183 1 98.94 165 ARG A O 1
ATOM 1357 N N . TYR A 1 166 ? 4.941 13.281 2.406 1 98.94 166 TYR A N 1
ATOM 1358 C CA . TYR A 1 166 ? 5.691 13.43 3.648 1 98.94 166 TYR A CA 1
ATOM 1359 C C . TYR A 1 166 ? 5.25 12.406 4.684 1 98.94 166 TYR A C 1
ATOM 1361 O O . TYR A 1 166 ? 4.121 11.914 4.633 1 98.94 166 TYR A O 1
ATOM 1369 N N . ILE A 1 167 ? 6.129 12.062 5.559 1 98.94 167 ILE A N 1
ATOM 1370 C CA . ILE A 1 167 ? 5.789 11.281 6.746 1 98.94 167 ILE A CA 1
ATOM 1371 C C . ILE A 1 167 ? 6.363 11.961 7.988 1 98.94 167 ILE A C 1
ATOM 1373 O O . ILE A 1 167 ? 7.531 12.352 8.008 1 98.94 167 ILE A O 1
ATOM 1377 N N . THR A 1 168 ? 5.477 12.188 8.953 1 98.94 168 THR A N 1
ATOM 1378 C CA . THR A 1 168 ? 5.953 12.602 10.266 1 98.94 168 THR A CA 1
ATOM 1379 C C . THR A 1 168 ? 6.672 11.461 10.977 1 98.94 168 THR A C 1
ATOM 1381 O O . THR A 1 168 ? 6.227 10.312 10.922 1 98.94 168 THR A O 1
ATOM 1384 N N . LEU A 1 169 ? 7.723 11.773 11.695 1 98.94 169 LEU A N 1
ATOM 1385 C CA . LEU A 1 169 ? 8.539 10.711 12.266 1 98.94 169 LEU A CA 1
ATOM 1386 C C . LEU A 1 169 ? 7.84 10.055 13.445 1 98.94 169 LEU A C 1
ATOM 1388 O O . LEU A 1 169 ? 8.055 8.875 13.727 1 98.94 169 LEU A O 1
ATOM 1392 N N . THR A 1 170 ? 7.059 10.812 14.18 1 98.62 170 THR A N 1
ATOM 1393 C CA . THR A 1 170 ? 6.215 10.281 15.242 1 98.62 170 THR A CA 1
ATOM 1394 C C . THR A 1 170 ? 4.859 10.984 15.258 1 98.62 170 THR A C 1
ATOM 1396 O O . THR A 1 170 ? 4.668 11.992 14.57 1 98.62 170 THR A O 1
ATOM 1399 N N . HIS A 1 171 ? 3.943 10.422 15.914 1 97.38 171 HIS A N 1
ATOM 1400 C CA . HIS A 1 171 ? 2.766 11.125 16.406 1 97.38 171 HIS A CA 1
ATOM 1401 C C . HIS A 1 171 ? 2.756 11.164 17.938 1 97.38 171 HIS A C 1
ATOM 1403 O O . HIS A 1 171 ? 3.686 11.688 18.547 1 97.38 171 HIS A O 1
ATOM 1409 N N . ASN A 1 172 ? 1.711 10.625 18.562 1 96.12 172 ASN A N 1
ATOM 1410 C CA . ASN A 1 172 ? 1.64 10.727 20.016 1 96.12 172 ASN A CA 1
ATOM 1411 C C . ASN A 1 172 ? 2.127 9.453 20.703 1 96.12 172 ASN A C 1
ATOM 1413 O O . ASN A 1 172 ? 1.674 9.109 21.797 1 96.12 172 ASN A O 1
ATOM 1417 N N . CYS A 1 173 ? 2.977 8.664 20 1 96.25 173 CYS A N 1
ATOM 1418 C CA . CYS A 1 173 ? 3.635 7.477 20.547 1 96.25 173 CYS A CA 1
ATOM 1419 C C . CYS A 1 173 ? 5.023 7.305 19.953 1 96.25 173 CYS A C 1
ATOM 1421 O O . CYS A 1 173 ? 5.281 7.746 18.828 1 96.25 173 CYS A O 1
ATOM 1423 N N . ASP A 1 174 ? 5.902 6.715 20.734 1 97.62 174 ASP A N 1
ATOM 1424 C CA . ASP A 1 174 ? 7.207 6.309 20.219 1 97.62 174 ASP A CA 1
ATOM 1425 C C . ASP A 1 174 ? 7.062 5.227 19.141 1 97.62 174 ASP A C 1
ATOM 1427 O O . ASP A 1 174 ? 5.984 4.648 18.984 1 97.62 174 ASP A O 1
ATOM 1431 N N . ASN A 1 175 ? 8.039 5.004 18.422 1 98.31 175 ASN A N 1
ATOM 1432 C CA . ASN A 1 175 ? 8.234 3.879 17.516 1 98.31 175 ASN A CA 1
ATOM 1433 C C . ASN A 1 175 ? 9.703 3.51 17.375 1 98.31 175 ASN A C 1
ATOM 1435 O O . ASN A 1 175 ? 10.57 4.156 17.969 1 98.31 175 ASN A O 1
ATOM 1439 N N . PRO A 1 176 ? 10.078 2.551 16.578 1 98.25 176 PRO A N 1
ATOM 1440 C CA . PRO A 1 176 ? 11.461 2.086 16.531 1 98.25 176 PRO A CA 1
ATOM 1441 C C . PRO A 1 176 ? 12.414 3.113 15.93 1 98.25 176 PRO A C 1
ATOM 1443 O O . PRO A 1 176 ? 13.633 2.965 16.016 1 98.25 176 PRO A O 1
ATOM 1446 N N . PHE A 1 177 ? 11.914 4.184 15.359 1 98.81 177 PHE A N 1
ATOM 1447 C CA . PHE A 1 177 ? 12.703 5.137 14.586 1 98.81 177 PHE A CA 1
ATOM 1448 C C . PHE A 1 177 ? 13.055 6.355 15.43 1 98.81 177 PHE A C 1
ATOM 1450 O O . PHE A 1 177 ? 14.172 6.879 15.336 1 98.81 177 PHE A O 1
ATOM 1457 N N . ALA A 1 178 ? 12.07 6.762 16.281 1 98.88 178 ALA A N 1
ATOM 1458 C CA . ALA A 1 178 ? 12.227 8.078 16.891 1 98.88 178 ALA A CA 1
ATOM 1459 C C . ALA A 1 178 ? 11.383 8.211 18.156 1 98.88 178 ALA A C 1
ATOM 1461 O O . ALA A 1 178 ? 10.414 7.465 18.344 1 98.88 178 ALA A O 1
ATOM 1462 N N . THR A 1 179 ? 11.773 9.203 19 1 98.75 179 THR A N 1
ATOM 1463 C CA . THR A 1 179 ? 11.039 9.547 20.219 1 98.75 179 THR A CA 1
ATOM 1464 C C . THR A 1 179 ? 10.031 10.664 19.938 1 98.75 179 THR A C 1
ATOM 1466 O O . THR A 1 179 ? 10.352 11.633 19.25 1 98.75 179 THR A O 1
ATOM 1469 N N . ALA A 1 180 ? 8.852 10.523 20.484 1 98.44 180 ALA A N 1
ATOM 1470 C CA . ALA A 1 180 ? 7.781 11.5 20.312 1 98.44 180 ALA A CA 1
ATOM 1471 C C . ALA A 1 180 ? 7.809 12.539 21.422 1 98.44 180 ALA A C 1
ATOM 1473 O O . ALA A 1 180 ? 8.25 12.258 22.547 1 98.44 180 ALA A O 1
ATOM 1474 N N . ALA A 1 181 ? 7.316 13.734 21.125 1 98.12 181 ALA A N 1
ATOM 1475 C CA . ALA A 1 181 ? 7.168 14.766 22.141 1 98.12 181 ALA A CA 1
ATOM 1476 C C . ALA A 1 181 ? 6.266 14.289 23.281 1 98.12 181 ALA A C 1
ATOM 1478 O O . ALA A 1 181 ? 6.566 14.508 24.453 1 98.12 181 ALA A O 1
ATOM 1479 N N . SER A 1 182 ? 5.184 13.586 22.891 1 96.06 182 SER A N 1
ATOM 1480 C CA . SER A 1 182 ? 4.184 13.141 23.844 1 96.06 182 SER A CA 1
ATOM 1481 C C . SER A 1 182 ? 4.762 12.109 24.812 1 96.06 182 SER A C 1
ATOM 1483 O O . SER A 1 182 ? 4.406 12.078 25.984 1 96.06 182 SER A O 1
ATOM 1485 N N . SER A 1 183 ? 5.641 11.242 24.281 1 96.31 183 SER A N 1
ATOM 1486 C CA . SER A 1 183 ? 6.238 10.242 25.156 1 96.31 183 SER A CA 1
ATOM 1487 C C . SER A 1 183 ? 7.145 10.883 26.203 1 96.31 183 SER A C 1
ATOM 1489 O O . SER A 1 183 ? 7.195 10.43 27.344 1 96.31 183 SER A O 1
ATOM 1491 N N . VAL A 1 184 ? 7.855 11.945 25.812 1 97.38 184 VAL A N 1
ATOM 1492 C CA . VAL A 1 184 ? 8.711 12.68 26.734 1 97.38 184 VAL A CA 1
ATOM 1493 C C . VAL A 1 184 ? 7.848 13.352 27.797 1 97.38 184 VAL A C 1
ATOM 1495 O O . VAL A 1 184 ? 8.125 13.234 29 1 97.38 184 VAL A O 1
ATOM 1498 N N . THR A 1 185 ? 6.801 14.031 27.391 1 96.06 185 THR A N 1
ATOM 1499 C CA . THR A 1 185 ? 5.895 14.672 28.344 1 96.06 185 THR A CA 1
ATOM 1500 C C . THR A 1 185 ? 5.227 13.633 29.234 1 96.06 185 THR A C 1
ATOM 1502 O O . THR A 1 185 ? 4.863 13.93 30.375 1 96.06 185 THR A O 1
ATOM 1505 N N . GLY A 1 186 ? 5.062 12.414 28.703 1 95.31 186 GLY A N 1
ATOM 1506 C CA . GLY A 1 186 ? 4.477 11.32 29.469 1 95.31 186 GLY A CA 1
ATOM 1507 C C . GLY A 1 186 ? 5.453 10.68 30.438 1 95.31 186 GLY A C 1
ATOM 1508 O O . GLY A 1 186 ? 5.082 9.781 31.188 1 95.31 186 GLY A O 1
ATOM 1509 N N . GLY A 1 187 ? 6.695 11.07 30.406 1 96.44 187 GLY A N 1
ATOM 1510 C CA . GLY A 1 187 ? 7.633 10.641 31.422 1 96.44 187 GLY A CA 1
ATOM 1511 C C . GLY A 1 187 ? 8.727 9.734 30.891 1 96.44 187 GLY A C 1
ATOM 1512 O O . GLY A 1 187 ? 9.625 9.328 31.625 1 96.44 187 GLY A O 1
ATOM 1513 N N . LEU A 1 188 ? 8.711 9.359 29.609 1 97.44 188 LEU A N 1
ATOM 1514 C CA . LEU A 1 188 ? 9.758 8.523 29.047 1 97.44 188 LEU A CA 1
ATOM 1515 C C . LEU A 1 188 ? 10.969 9.359 28.656 1 97.44 188 LEU A C 1
ATOM 1517 O O . LEU A 1 188 ? 10.852 10.562 28.422 1 97.44 188 LEU A O 1
ATOM 1521 N N . PRO A 1 189 ? 12.141 8.773 28.656 1 98.12 189 PRO A N 1
ATOM 1522 C CA . PRO A 1 189 ? 13.336 9.531 28.266 1 98.12 189 PRO A CA 1
ATOM 1523 C C . PRO A 1 189 ? 13.32 9.945 26.797 1 98.12 189 PRO A C 1
ATOM 1525 O O . PRO A 1 189 ? 12.797 9.219 25.938 1 98.12 189 PRO A O 1
ATOM 1528 N N . ASP A 1 190 ? 13.859 11.078 26.531 1 98.62 190 ASP A N 1
ATOM 1529 C CA . ASP A 1 190 ? 14.062 11.516 25.141 1 98.62 190 ASP A CA 1
ATOM 1530 C C . ASP A 1 190 ? 15.305 10.875 24.547 1 98.62 190 ASP A C 1
ATOM 1532 O O . ASP A 1 190 ? 16.422 11.367 24.734 1 98.62 190 ASP A O 1
ATOM 1536 N N . LYS A 1 191 ? 15.133 9.852 23.734 1 98.44 191 LYS A N 1
ATOM 1537 C CA . LYS A 1 191 ? 16.25 9.117 23.141 1 98.44 191 LYS A CA 1
ATOM 1538 C C . LYS A 1 191 ? 16.547 9.617 21.734 1 98.44 191 LYS A C 1
ATOM 1540 O O . LYS A 1 191 ? 17.516 9.18 21.109 1 98.44 191 LYS A O 1
ATOM 1545 N N . GLY A 1 192 ? 15.719 10.531 21.203 1 98.75 192 GLY A N 1
ATOM 1546 C CA . GLY A 1 192 ? 15.922 11.078 19.875 1 98.75 192 GLY A CA 1
ATOM 1547 C C . GLY A 1 192 ? 15.734 10.055 18.766 1 98.75 192 GLY A C 1
ATOM 1548 O O . GLY A 1 192 ? 14.805 9.25 18.812 1 98.75 192 GLY A O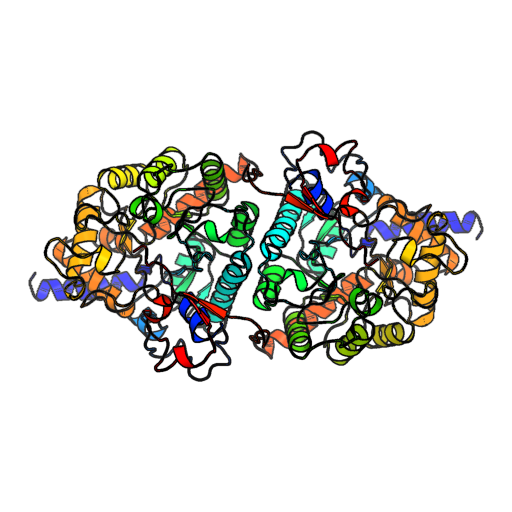 1
ATOM 1549 N N . LEU A 1 193 ? 16.531 10.188 17.766 1 98.69 193 LEU A N 1
ATOM 1550 C CA . LEU A 1 193 ? 16.547 9.25 16.641 1 98.69 193 LEU A CA 1
ATOM 1551 C C . LEU A 1 193 ? 17.375 8.016 16.969 1 98.69 193 LEU A C 1
ATOM 1553 O O . LEU A 1 193 ? 18.453 8.133 17.578 1 98.69 193 LEU A O 1
ATOM 1557 N N . THR A 1 194 ? 16.906 6.855 16.641 1 98.5 194 THR A N 1
ATOM 1558 C CA . THR A 1 194 ? 17.719 5.641 16.703 1 98.5 194 THR A CA 1
ATOM 1559 C C . THR A 1 194 ? 18.578 5.504 15.461 1 98.5 194 THR A C 1
ATOM 1561 O O . THR A 1 194 ? 18.484 6.32 14.539 1 98.5 194 THR A O 1
ATOM 1564 N N . SER A 1 195 ? 19.5 4.477 15.438 1 98.5 195 SER A N 1
ATOM 1565 C CA . SER A 1 195 ? 20.234 4.156 14.219 1 98.5 195 SER A CA 1
ATOM 1566 C C . SER A 1 195 ? 19.297 3.77 13.086 1 98.5 195 SER A C 1
ATOM 1568 O O . SER A 1 195 ? 19.516 4.148 11.93 1 98.5 195 SER A O 1
ATOM 1570 N N . PHE A 1 196 ? 18.266 3.027 13.43 1 98.69 196 PHE A N 1
ATOM 1571 C CA . PHE A 1 196 ? 17.266 2.648 12.445 1 98.69 196 PHE A CA 1
ATOM 1572 C C . PHE A 1 196 ? 16.516 3.877 11.93 1 98.69 196 PHE A C 1
ATOM 1574 O O . PHE A 1 196 ? 16.172 3.951 10.75 1 98.69 196 PHE A O 1
ATOM 1581 N N . GLY A 1 197 ? 16.234 4.848 12.797 1 98.88 197 GLY A N 1
ATOM 1582 C CA . GLY A 1 197 ? 15.648 6.113 12.398 1 98.88 197 GLY A CA 1
ATOM 1583 C C . GLY A 1 197 ? 16.516 6.887 11.414 1 98.88 197 GLY A C 1
ATOM 1584 O O . GLY A 1 197 ? 15.992 7.484 10.469 1 98.88 197 GLY A O 1
ATOM 1585 N N . ARG A 1 198 ? 17.828 6.879 11.633 1 98.88 198 ARG A N 1
ATOM 1586 C CA . ARG A 1 198 ? 18.75 7.531 10.703 1 98.88 198 ARG A CA 1
ATOM 1587 C C . ARG A 1 198 ? 18.719 6.859 9.336 1 98.88 198 ARG A C 1
ATOM 1589 O O . ARG A 1 198 ? 18.766 7.535 8.305 1 98.88 198 ARG A O 1
ATOM 1596 N N . ASP A 1 199 ? 18.609 5.523 9.312 1 98.75 199 ASP A N 1
ATOM 1597 C CA . ASP A 1 199 ? 18.438 4.789 8.062 1 98.75 199 ASP A CA 1
ATOM 1598 C C . ASP A 1 199 ? 17.156 5.199 7.352 1 98.75 199 ASP A C 1
ATOM 1600 O O . ASP A 1 199 ? 17.125 5.328 6.125 1 98.75 199 ASP A O 1
ATOM 1604 N N . CYS A 1 200 ? 16.109 5.359 8.125 1 98.88 200 CYS A N 1
ATOM 1605 C CA . CYS A 1 200 ? 14.828 5.766 7.555 1 98.88 200 CYS A CA 1
ATOM 1606 C C . CYS A 1 200 ? 14.93 7.141 6.91 1 98.88 200 CYS A C 1
ATOM 1608 O O . CYS A 1 200 ? 14.43 7.355 5.805 1 98.88 200 CYS A O 1
ATOM 1610 N N . ILE A 1 201 ? 15.602 8.07 7.586 1 98.94 201 ILE A N 1
ATOM 1611 C CA . ILE A 1 201 ? 15.781 9.414 7.043 1 98.94 201 ILE A CA 1
ATOM 1612 C C . ILE A 1 201 ? 16.562 9.336 5.73 1 98.94 201 ILE A C 1
ATOM 1614 O O . ILE A 1 201 ? 16.203 9.992 4.75 1 98.94 201 ILE A O 1
ATOM 1618 N N . LYS A 1 202 ? 17.578 8.539 5.727 1 98.88 202 LYS A N 1
ATOM 1619 C CA . LYS A 1 202 ? 18.359 8.336 4.512 1 98.88 202 LYS A CA 1
ATOM 1620 C C . LYS A 1 202 ? 17.484 7.84 3.367 1 98.88 202 LYS A C 1
ATOM 1622 O O . LYS A 1 202 ? 17.578 8.344 2.244 1 98.88 202 LYS A O 1
ATOM 1627 N N . GLU A 1 203 ? 16.641 6.879 3.633 1 98.88 203 GLU A N 1
ATOM 1628 C CA . GLU A 1 203 ? 15.75 6.336 2.611 1 98.88 203 GLU A CA 1
ATOM 1629 C C . GLU A 1 203 ? 14.727 7.375 2.16 1 98.88 203 GLU A C 1
ATOM 1631 O O . GLU A 1 203 ? 14.43 7.48 0.97 1 98.88 203 GLU A O 1
ATOM 1636 N N . MET A 1 204 ? 14.18 8.133 3.104 1 98.94 204 MET A N 1
ATOM 1637 C CA . MET A 1 204 ? 13.227 9.188 2.76 1 98.94 204 MET A CA 1
ATOM 1638 C C . MET A 1 204 ? 13.883 10.227 1.855 1 98.94 204 MET A C 1
ATOM 1640 O O . MET A 1 204 ? 13.273 10.68 0.883 1 98.94 204 MET A O 1
ATOM 1644 N N . ASN A 1 205 ? 15.141 10.602 2.176 1 98.94 205 ASN A N 1
ATOM 1645 C CA . ASN A 1 205 ? 15.867 11.516 1.31 1 98.94 205 ASN A CA 1
ATOM 1646 C C . ASN A 1 205 ? 16.062 10.93 -0.088 1 98.94 205 ASN A C 1
ATOM 1648 O O . ASN A 1 205 ? 15.883 11.633 -1.087 1 98.94 205 ASN A O 1
ATOM 1652 N N . ARG A 1 206 ? 16.391 9.664 -0.156 1 98.88 206 ARG A N 1
ATOM 1653 C CA . ARG A 1 206 ? 16.594 9 -1.441 1 98.88 206 ARG A CA 1
ATOM 1654 C C . ARG A 1 206 ? 15.305 9.016 -2.268 1 98.88 206 ARG A C 1
ATOM 1656 O O . ARG A 1 206 ? 15.344 9.227 -3.484 1 98.88 206 ARG A O 1
ATOM 1663 N N . LEU A 1 207 ? 14.195 8.844 -1.666 1 98.81 207 LEU A N 1
ATOM 1664 C CA . LEU A 1 207 ? 12.898 8.758 -2.332 1 98.81 207 LEU A CA 1
ATOM 1665 C C . LEU A 1 207 ? 12.422 10.141 -2.768 1 98.81 207 LEU A C 1
ATOM 1667 O O . LEU A 1 207 ? 11.68 10.266 -3.742 1 98.81 207 LEU A O 1
ATOM 1671 N N . GLY A 1 208 ? 12.773 11.148 -2.023 1 98.88 208 GLY A N 1
ATOM 1672 C CA . GLY A 1 208 ? 12.188 12.477 -2.162 1 98.88 208 GLY A CA 1
ATOM 1673 C C . GLY A 1 208 ? 10.992 12.703 -1.253 1 98.88 208 GLY A C 1
ATOM 1674 O O . GLY A 1 208 ? 10.195 13.609 -1.485 1 98.88 208 GLY A O 1
ATOM 1675 N N . MET A 1 209 ? 10.836 11.828 -0.275 1 98.94 209 MET A N 1
ATOM 1676 C CA . MET A 1 209 ? 9.836 11.969 0.775 1 98.94 209 MET A CA 1
ATOM 1677 C C . MET A 1 209 ? 10.234 13.055 1.769 1 98.94 209 MET A C 1
ATOM 1679 O O . MET A 1 209 ? 11.312 13 2.355 1 98.94 209 MET A O 1
ATOM 1683 N N . MET A 1 210 ? 9.406 14.031 1.977 1 98.94 210 MET A N 1
ATOM 1684 C CA . MET A 1 210 ? 9.742 15.07 2.951 1 98.94 210 MET A CA 1
ATOM 1685 C C . MET A 1 210 ? 9.711 14.508 4.371 1 98.94 210 MET A C 1
ATOM 1687 O O . MET A 1 210 ? 8.789 13.781 4.734 1 98.94 210 MET A O 1
ATOM 1691 N N . VAL A 1 211 ? 10.758 14.828 5.109 1 99 211 VAL A N 1
ATOM 1692 C CA . VAL A 1 211 ? 10.828 14.461 6.52 1 99 211 VAL A CA 1
ATOM 1693 C C . VAL A 1 211 ? 10.094 15.5 7.367 1 99 211 VAL A C 1
ATOM 1695 O O . VAL A 1 211 ? 10.484 16.672 7.395 1 99 211 VAL A O 1
ATOM 1698 N N . ASP A 1 212 ? 9.047 15.078 7.996 1 99 212 ASP A N 1
ATOM 1699 C CA . ASP A 1 212 ? 8.227 15.977 8.805 1 99 212 ASP A CA 1
ATOM 1700 C C . ASP A 1 212 ? 8.555 15.836 10.289 1 99 212 ASP A C 1
ATOM 1702 O O . ASP A 1 212 ? 8.562 14.727 10.828 1 99 212 ASP A O 1
ATOM 1706 N N . LEU A 1 213 ? 8.781 16.922 10.953 1 98.94 213 LEU A N 1
ATOM 1707 C CA . LEU A 1 213 ? 9.281 16.922 12.328 1 98.94 213 LEU A CA 1
ATOM 1708 C C . LEU A 1 213 ? 8.219 17.406 13.305 1 98.94 213 LEU A C 1
ATOM 1710 O O . LEU A 1 213 ? 8.523 17.688 14.461 1 98.94 213 LEU A O 1
ATOM 1714 N N . SER A 1 214 ? 6.977 17.438 12.781 1 98.75 214 SER A N 1
ATOM 1715 C CA . SER A 1 214 ? 5.895 17.672 13.734 1 98.75 214 SER A CA 1
ATOM 1716 C C . SER A 1 214 ? 5.727 16.5 14.688 1 98.75 214 SER A C 1
ATOM 1718 O O . SER A 1 214 ? 5.988 15.352 14.32 1 98.75 214 SER A O 1
ATOM 1720 N N . HIS A 1 215 ? 5.359 16.703 15.992 1 98.25 215 HIS A N 1
ATOM 1721 C CA . HIS A 1 215 ? 5.023 15.68 16.984 1 98.25 215 HIS A CA 1
ATOM 1722 C C . HIS A 1 215 ? 6.281 15.047 17.562 1 98.25 215 HIS A C 1
ATOM 1724 O O . HIS A 1 215 ? 6.199 14.219 18.484 1 98.25 215 HIS A O 1
ATOM 1730 N N . VAL A 1 216 ? 7.477 15.398 17.078 1 98.81 216 VAL A N 1
ATOM 1731 C CA . VAL A 1 216 ? 8.672 14.672 17.516 1 98.81 216 VAL A CA 1
ATOM 1732 C C . VAL A 1 216 ? 9.258 15.336 18.75 1 98.81 216 VAL A C 1
ATOM 1734 O O . VAL A 1 216 ? 8.93 16.484 19.078 1 98.81 216 VAL A O 1
ATOM 1737 N N . SER A 1 217 ? 10.117 14.672 19.469 1 98.69 217 SER A N 1
ATOM 1738 C CA . SER A 1 217 ? 10.789 15.242 20.625 1 98.69 217 SER A CA 1
ATOM 1739 C C . SER A 1 217 ? 11.852 16.25 20.219 1 98.69 217 SER A C 1
ATOM 1741 O O . SER A 1 217 ? 12.266 16.281 19.047 1 98.69 217 SER A O 1
ATOM 1743 N N . TYR A 1 218 ? 12.234 17.016 21.203 1 98.75 218 TYR A N 1
ATOM 1744 C CA . TYR A 1 218 ? 13.289 18 20.984 1 98.75 218 TYR A CA 1
ATOM 1745 C C . TYR A 1 218 ? 14.562 17.344 20.469 1 98.75 218 TYR A C 1
ATOM 1747 O O . TYR A 1 218 ? 15.156 17.812 19.484 1 98.75 218 TYR A O 1
ATOM 1755 N N . LYS A 1 219 ? 14.992 16.281 21.078 1 98.88 219 LYS A N 1
ATOM 1756 C CA . LYS A 1 219 ? 16.203 15.602 20.656 1 98.88 219 LYS A CA 1
ATOM 1757 C C . LYS A 1 219 ? 16.047 15.016 19.25 1 98.88 219 LYS A C 1
ATOM 1759 O O . LYS A 1 219 ? 17 14.984 18.469 1 98.88 219 LYS A O 1
ATOM 1764 N N . THR A 1 220 ? 14.859 14.461 18.891 1 98.94 220 THR A N 1
ATOM 1765 C CA . THR A 1 220 ? 14.594 13.961 17.547 1 98.94 220 THR A CA 1
ATOM 1766 C C . THR A 1 220 ? 14.75 15.07 16.516 1 98.94 220 THR A C 1
ATOM 1768 O O . THR A 1 220 ? 15.281 14.844 15.43 1 98.94 220 THR A O 1
ATOM 1771 N N . MET A 1 221 ? 14.281 16.297 16.875 1 98.94 221 MET A N 1
ATOM 1772 C CA . MET A 1 221 ? 14.484 17.422 15.977 1 98.94 221 MET A CA 1
ATOM 1773 C C . MET A 1 221 ? 15.969 17.625 15.68 1 98.94 221 MET A C 1
ATOM 1775 O O . MET A 1 221 ? 16.375 17.719 14.523 1 98.94 221 MET A O 1
ATOM 1779 N N . LEU A 1 222 ? 16.719 17.688 16.734 1 98.88 222 LEU A N 1
ATOM 1780 C CA . LEU A 1 222 ? 18.141 17.969 16.625 1 98.88 222 LEU A CA 1
ATOM 1781 C C . LEU A 1 222 ? 18.859 16.875 15.844 1 98.88 222 LEU A C 1
ATOM 1783 O O . LEU A 1 222 ? 19.641 17.156 14.93 1 98.88 222 LEU A O 1
ATOM 1787 N N . ASP A 1 223 ? 18.594 15.602 16.219 1 98.94 223 ASP A N 1
ATOM 1788 C CA . ASP A 1 223 ? 19.234 14.469 15.562 1 98.94 223 ASP A CA 1
ATOM 1789 C C . ASP A 1 223 ? 18.922 14.453 14.062 1 98.94 223 ASP A C 1
ATOM 1791 O O . ASP A 1 223 ? 19.797 14.164 13.242 1 98.94 223 ASP A O 1
ATOM 1795 N N . THR A 1 224 ? 17.688 14.734 13.672 1 98.94 224 THR A N 1
ATOM 1796 C CA . THR A 1 224 ? 17.266 14.711 12.273 1 98.94 224 THR A CA 1
ATOM 1797 C C . THR A 1 224 ? 17.969 15.812 11.484 1 98.94 224 THR A C 1
ATOM 1799 O O . THR A 1 224 ? 18.484 15.57 10.391 1 98.94 224 THR A O 1
ATOM 1802 N N . LEU A 1 225 ? 17.984 17 12.055 1 98.94 225 LEU A N 1
ATOM 1803 C CA . LEU A 1 225 ? 18.594 18.141 11.375 1 98.94 225 LEU A CA 1
ATOM 1804 C C . LEU A 1 225 ? 20.094 17.953 11.219 1 98.94 225 LEU A C 1
ATOM 1806 O O . LEU A 1 225 ? 20.719 18.562 10.344 1 98.94 225 LEU A O 1
ATOM 1810 N N . GLU A 1 226 ? 20.641 17.141 12.086 1 98.69 226 GLU A N 1
ATOM 1811 C CA . GLU A 1 226 ? 22.062 16.812 12 1 98.69 226 GLU A CA 1
ATOM 1812 C C . GLU A 1 226 ? 22.344 15.867 10.836 1 98.69 226 GLU A C 1
ATOM 1814 O O . GLU A 1 226 ? 23.375 15.984 10.18 1 98.69 226 GLU A O 1
ATOM 1819 N N . CYS A 1 227 ? 21.406 14.992 10.43 1 98.62 227 CYS A N 1
ATOM 1820 C CA . CYS A 1 227 ? 21.781 13.906 9.539 1 98.62 227 CYS A CA 1
ATOM 1821 C C . CYS A 1 227 ? 21.047 14.016 8.203 1 98.62 227 CYS A C 1
ATOM 1823 O O . CYS A 1 227 ? 21.469 13.414 7.211 1 98.62 227 CYS A O 1
ATOM 1825 N N . THR A 1 228 ? 19.984 14.727 8.07 1 98.88 228 THR A N 1
ATOM 1826 C CA . THR A 1 228 ? 19.219 14.797 6.832 1 98.88 228 THR A CA 1
ATOM 1827 C C . THR A 1 228 ? 20.016 15.508 5.738 1 98.88 228 THR A C 1
ATOM 1829 O O . THR A 1 228 ? 20.781 16.422 6.023 1 98.88 228 THR A O 1
ATOM 1832 N N . GLN A 1 229 ? 19.734 15.117 4.508 1 98.62 229 GLN A N 1
ATOM 1833 C CA . GLN A 1 229 ? 20.406 15.734 3.369 1 98.62 229 GLN A CA 1
ATOM 1834 C C . GLN A 1 229 ? 19.453 16.656 2.613 1 98.62 229 GLN A C 1
ATOM 1836 O O . GLN A 1 229 ? 19.875 17.375 1.694 1 98.62 229 GLN A O 1
ATOM 1841 N N . ALA A 1 230 ? 18.188 16.625 2.949 1 98.94 230 ALA A N 1
ATOM 1842 C CA . ALA A 1 230 ? 17.156 17.438 2.33 1 98.94 230 ALA A CA 1
ATOM 1843 C C . ALA A 1 230 ? 16.5 18.359 3.355 1 98.94 230 ALA A C 1
ATOM 1845 O O . ALA A 1 230 ? 16.547 18.094 4.559 1 98.94 230 ALA A O 1
ATOM 1846 N N . PRO A 1 231 ? 15.898 19.484 2.895 1 98.94 231 PRO A N 1
ATOM 1847 C CA . PRO A 1 231 ? 15.156 20.328 3.832 1 98.94 231 PRO A CA 1
ATOM 1848 C C . PRO A 1 231 ? 14.008 19.594 4.512 1 98.94 231 PRO A C 1
ATOM 1850 O O . PRO A 1 231 ? 13.359 18.75 3.893 1 98.94 231 PRO A O 1
ATOM 1853 N N . VAL A 1 232 ? 13.812 19.938 5.762 1 98.94 232 VAL A N 1
ATOM 1854 C CA . VAL A 1 232 ? 12.742 19.312 6.535 1 98.94 232 VAL A CA 1
ATOM 1855 C C . VAL A 1 232 ? 11.5 20.188 6.5 1 98.94 232 VAL A C 1
ATOM 1857 O O . VAL A 1 232 ? 11.555 21.344 6.066 1 98.94 232 VAL A O 1
ATOM 1860 N N . ILE A 1 233 ? 10.398 19.609 6.934 1 98.94 233 ILE A N 1
ATOM 1861 C CA . ILE A 1 233 ? 9.219 20.422 7.191 1 98.94 233 ILE A CA 1
ATOM 1862 C C . ILE A 1 233 ? 8.734 20.188 8.625 1 98.94 233 ILE A C 1
ATOM 1864 O O . ILE A 1 233 ? 8.992 19.125 9.203 1 98.94 233 ILE A O 1
ATOM 1868 N N . PHE A 1 234 ? 8.281 21.141 9.203 1 98.94 234 PHE A N 1
ATOM 1869 C CA . PHE A 1 234 ? 7.246 21.031 10.227 1 98.94 234 PHE A CA 1
ATOM 1870 C C . PHE A 1 234 ? 5.863 21.266 9.633 1 98.94 234 PHE A C 1
ATOM 1872 O O . PHE A 1 234 ? 5.465 22.422 9.422 1 98.94 234 PHE A O 1
ATOM 1879 N N . SER A 1 235 ? 5.148 20.188 9.391 1 98.94 235 SER A N 1
ATOM 1880 C CA . SER A 1 235 ? 3.91 20.281 8.625 1 98.94 235 SER A CA 1
ATOM 1881 C C . SER A 1 235 ? 2.848 21.062 9.375 1 98.94 235 SER A C 1
ATOM 1883 O O . SER A 1 235 ? 1.962 21.672 8.766 1 98.94 235 SER A O 1
ATOM 1885 N N . HIS A 1 236 ? 2.916 20.984 10.758 1 98.88 236 HIS A N 1
ATOM 1886 C CA . HIS A 1 236 ? 1.935 21.703 11.57 1 98.88 236 HIS A CA 1
ATOM 1887 C C . HIS A 1 236 ? 2.426 21.875 13 1 98.88 236 HIS A C 1
ATOM 1889 O O . HIS A 1 236 ? 2.049 21.109 13.891 1 98.88 236 HIS A O 1
ATOM 1895 N N . SER A 1 237 ? 3.164 22.828 13.234 1 98.75 237 SER A N 1
ATOM 1896 C CA . SER A 1 237 ? 3.736 23.188 14.531 1 98.75 237 SER A CA 1
ATOM 1897 C C . SER A 1 237 ? 3.762 24.688 14.742 1 98.75 237 SER A C 1
ATOM 1899 O O . SER A 1 237 ? 3.76 25.453 13.773 1 98.75 237 SER A O 1
ATOM 1901 N N . SER A 1 238 ? 3.797 25.125 15.992 1 98.5 238 SER A N 1
ATOM 1902 C CA . SER A 1 238 ? 3.879 26.547 16.328 1 98.5 238 SER A CA 1
ATOM 1903 C C . SER A 1 238 ? 5.172 26.859 17.062 1 98.5 238 SER A C 1
ATOM 1905 O O . SER A 1 238 ? 6.168 26.156 16.922 1 98.5 238 SER A O 1
ATOM 1907 N N . SER A 1 239 ? 5.238 28.062 17.641 1 98.44 239 SER A N 1
ATOM 1908 C CA . SER A 1 239 ? 6.477 28.516 18.266 1 98.44 239 SER A CA 1
ATOM 1909 C C . SER A 1 239 ? 6.465 28.266 19.766 1 98.44 239 SER A C 1
ATOM 1911 O O . SER A 1 239 ? 5.547 28.703 20.469 1 98.44 239 SER A O 1
ATOM 1913 N N . PHE A 1 240 ? 7.504 27.641 20.266 1 98.25 240 PHE A N 1
ATOM 1914 C CA . PHE A 1 240 ? 7.648 27.344 21.688 1 98.25 240 PHE A CA 1
ATOM 1915 C C . PHE A 1 240 ? 7.809 28.625 22.5 1 98.25 240 PHE A C 1
ATOM 1917 O O . PHE A 1 240 ? 7.312 28.719 23.625 1 98.25 240 PHE A O 1
ATOM 1924 N N . THR A 1 241 ? 8.477 29.609 21.938 1 98 241 THR A N 1
ATOM 1925 C CA . THR A 1 241 ? 8.742 30.859 22.641 1 98 241 THR A CA 1
ATOM 1926 C C . THR A 1 241 ? 7.441 31.531 23.047 1 98 241 THR A C 1
ATOM 1928 O O . THR A 1 241 ? 7.324 32.031 24.172 1 98 241 THR A O 1
ATOM 1931 N N . LEU A 1 242 ? 6.457 31.531 22.188 1 97.88 242 LEU A N 1
ATOM 1932 C CA . LEU A 1 242 ? 5.188 32.188 22.484 1 97.88 242 LEU A CA 1
ATOM 1933 C C . LEU A 1 242 ? 4.289 31.281 23.312 1 97.88 242 LEU A C 1
ATOM 1935 O O . LEU A 1 242 ? 3.52 31.766 24.156 1 97.88 242 LEU A O 1
ATOM 1939 N N . THR A 1 243 ? 4.301 30 23.031 1 97.81 243 THR A N 1
ATOM 1940 C CA . THR A 1 243 ? 3.553 28.984 23.766 1 97.81 243 THR A CA 1
ATOM 1941 C C . THR A 1 243 ? 4.449 27.812 24.109 1 97.81 243 THR A C 1
ATOM 1943 O O . THR A 1 243 ? 4.676 26.922 23.281 1 97.81 243 THR A O 1
ATOM 1946 N N . PRO A 1 244 ? 4.883 27.719 25.375 1 96.06 244 PRO A N 1
ATOM 1947 C CA . PRO A 1 244 ? 5.82 26.672 25.766 1 96.06 244 PRO A CA 1
ATOM 1948 C C . PRO A 1 244 ? 5.164 25.297 25.859 1 96.06 244 PRO A C 1
ATOM 1950 O O . PRO A 1 244 ? 4.98 24.766 26.969 1 96.06 244 PRO A O 1
ATOM 1953 N N . HIS A 1 245 ? 4.855 24.734 24.781 1 95 245 HIS A N 1
ATOM 1954 C CA . HIS A 1 245 ? 4.332 23.391 24.609 1 95 245 HIS A CA 1
ATOM 1955 C C . HIS A 1 245 ? 5.297 22.516 23.812 1 95 245 HIS A C 1
ATOM 1957 O O . HIS A 1 245 ? 5.879 22.984 22.812 1 95 245 HIS A O 1
ATOM 1963 N N . GLU A 1 246 ? 5.492 21.281 24.156 1 95.81 246 GLU A N 1
ATOM 1964 C CA . GLU A 1 246 ? 6.523 20.422 23.578 1 95.81 246 GLU A CA 1
ATOM 1965 C C . GLU A 1 246 ? 6.227 20.109 22.109 1 95.81 246 GLU A C 1
ATOM 1967 O O . GLU A 1 246 ? 7.109 19.672 21.375 1 95.81 246 GLU A O 1
ATOM 1972 N N . ARG A 1 247 ? 5.035 20.344 21.672 1 96.81 247 ARG A N 1
ATOM 1973 C CA . ARG A 1 247 ? 4.66 20.203 20.281 1 96.81 247 ARG A CA 1
ATOM 1974 C C . ARG A 1 247 ? 5.223 21.359 19.438 1 96.81 247 ARG A C 1
ATOM 1976 O O . ARG A 1 247 ? 5.242 21.281 18.203 1 96.81 247 ARG A O 1
ATOM 1983 N N . ASN A 1 248 ? 5.555 22.438 20.094 1 98.25 248 ASN A N 1
ATOM 1984 C CA . ASN A 1 248 ? 5.992 23.641 19.391 1 98.25 248 ASN A CA 1
ATOM 1985 C C . ASN A 1 248 ? 7.508 23.672 19.219 1 98.25 248 ASN A C 1
ATOM 1987 O O . ASN A 1 248 ? 8.227 22.953 19.922 1 98.25 248 ASN A O 1
ATOM 1991 N N . VAL A 1 249 ? 7.988 24.469 18.297 1 98.81 249 VAL A N 1
ATOM 1992 C CA . VAL A 1 249 ? 9.375 24.469 17.859 1 98.81 249 VAL A CA 1
ATOM 1993 C C . VAL A 1 249 ? 10.172 25.516 18.641 1 98.81 249 VAL A C 1
ATOM 1995 O O . VAL A 1 249 ? 9.789 26.688 18.672 1 98.81 249 VAL A O 1
ATOM 1998 N N . ARG A 1 250 ? 11.234 25.172 19.203 1 98.69 250 ARG A N 1
ATOM 1999 C CA . ARG A 1 250 ? 12.102 26.062 19.969 1 98.69 250 ARG A CA 1
ATOM 2000 C C . ARG A 1 250 ? 12.945 26.938 19.047 1 98.69 250 ARG A C 1
ATOM 2002 O O . ARG A 1 250 ? 13.258 26.531 17.922 1 98.69 250 ARG A O 1
ATOM 2009 N N . ASP A 1 251 ? 13.375 28.078 19.594 1 98.88 251 ASP A N 1
ATOM 2010 C CA . ASP A 1 251 ? 14.07 29.078 18.781 1 98.88 251 ASP A CA 1
ATOM 2011 C C . ASP A 1 251 ? 15.391 28.516 18.25 1 98.88 251 ASP A C 1
ATOM 2013 O O . ASP A 1 251 ? 15.812 28.844 17.141 1 98.88 251 ASP A O 1
ATOM 2017 N N . ASP A 1 252 ? 16.062 27.75 19.031 1 98.88 252 ASP A N 1
ATOM 2018 C CA . ASP A 1 252 ? 17.31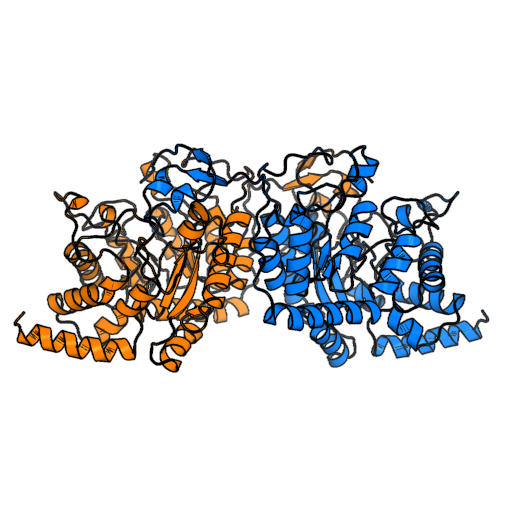2 27.172 18.562 1 98.88 252 ASP A CA 1
ATOM 2019 C C . ASP A 1 252 ? 17.078 26.219 17.406 1 98.88 252 ASP A C 1
ATOM 2021 O O . ASP A 1 252 ? 17.859 26.172 16.453 1 98.88 252 ASP A O 1
ATOM 2025 N N . VAL A 1 253 ? 16.01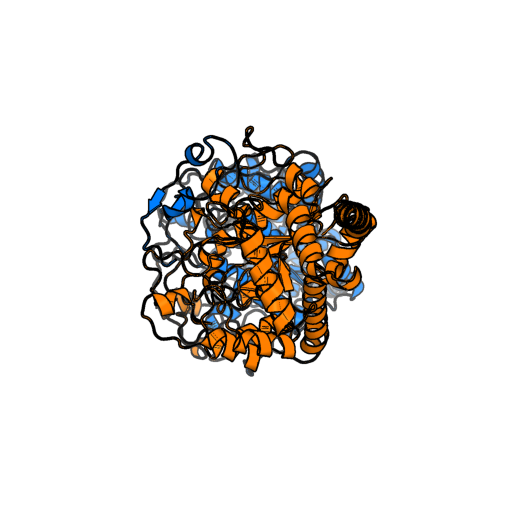6 25.453 17.438 1 98.94 253 VAL A N 1
ATOM 2026 C CA . VAL A 1 253 ? 15.648 24.562 16.344 1 98.94 253 VAL A CA 1
ATOM 2027 C C . VAL A 1 253 ? 15.234 25.391 15.125 1 98.94 253 VAL A C 1
ATOM 2029 O O . VAL A 1 253 ? 15.57 25.031 13.992 1 98.94 253 VAL A O 1
ATOM 2032 N N . LEU A 1 254 ? 14.531 26.469 15.328 1 98.94 254 LEU A N 1
ATOM 2033 C CA . LEU A 1 254 ? 14.156 27.359 14.219 1 98.94 254 LEU A CA 1
ATOM 2034 C C . LEU A 1 254 ? 15.398 27.828 13.461 1 98.94 254 LEU A C 1
ATOM 2036 O O . LEU A 1 254 ? 15.398 27.875 12.234 1 98.94 254 LEU A O 1
ATOM 2040 N N . LYS A 1 255 ? 16.406 28.188 14.18 1 98.88 255 LYS A N 1
ATOM 2041 C CA . LYS A 1 255 ? 17.656 28.625 13.539 1 98.88 255 LYS A CA 1
ATOM 2042 C C . LYS A 1 255 ? 18.266 27.5 12.727 1 98.88 255 LYS A C 1
ATOM 2044 O O . LYS A 1 255 ? 18.812 27.734 11.641 1 98.88 255 LYS A O 1
ATOM 2049 N N . LEU A 1 256 ? 18.219 26.25 13.258 1 98.94 256 LEU A N 1
ATOM 2050 C CA . LEU A 1 256 ? 18.703 25.109 12.508 1 98.94 256 LEU A CA 1
ATOM 2051 C C . LEU A 1 256 ? 17.875 24.875 11.25 1 98.94 256 LEU A C 1
ATOM 2053 O O . LEU A 1 256 ? 18.391 24.453 10.219 1 98.94 256 LEU A O 1
ATOM 2057 N N . VAL A 1 257 ? 16.547 25.125 11.32 1 98.94 257 VAL A N 1
ATOM 2058 C CA . VAL A 1 257 ? 15.664 25 10.164 1 98.94 257 VAL A CA 1
ATOM 2059 C C . VAL A 1 257 ? 16.078 26 9.086 1 98.94 257 VAL A C 1
ATOM 2061 O O . VAL A 1 257 ? 16.094 25.672 7.898 1 98.94 257 VAL A O 1
ATOM 2064 N N . LYS A 1 258 ? 16.391 27.203 9.508 1 98.88 258 LYS A N 1
ATOM 2065 C CA . LYS A 1 258 ? 16.875 28.219 8.57 1 98.88 258 LYS A CA 1
ATOM 2066 C C . LYS A 1 258 ? 18.109 27.719 7.82 1 98.88 258 LYS A C 1
ATOM 2068 O O . LYS A 1 258 ? 18.172 27.797 6.594 1 98.88 258 LYS A O 1
ATOM 2073 N N . ASP A 1 259 ? 19.062 27.172 8.578 1 98.81 259 ASP A N 1
ATOM 2074 C CA . ASP A 1 259 ? 20.297 26.672 7.98 1 98.81 259 ASP A CA 1
ATOM 2075 C C . ASP A 1 259 ? 20 25.516 7.035 1 98.81 259 ASP A C 1
ATOM 2077 O O . ASP A 1 259 ? 20.672 25.375 6.004 1 98.81 259 ASP A O 1
ATOM 2081 N N . ASN A 1 260 ? 19.047 24.688 7.316 1 98.69 260 ASN A N 1
ATOM 2082 C CA . ASN A 1 260 ? 18.641 23.5 6.566 1 98.69 260 ASN A CA 1
ATOM 2083 C C . ASN A 1 260 ? 17.875 23.875 5.305 1 98.69 260 ASN A C 1
ATOM 2085 O O . ASN A 1 260 ? 17.875 23.125 4.328 1 98.69 260 ASN A O 1
ATOM 2089 N N . GLY A 1 261 ? 17.203 24.969 5.352 1 98.88 261 GLY A N 1
ATOM 2090 C CA . GLY A 1 261 ? 16.344 25.406 4.254 1 98.88 261 GLY A CA 1
ATOM 2091 C C . GLY A 1 261 ? 14.922 24.906 4.379 1 98.88 261 GLY A C 1
ATOM 2092 O O . GLY A 1 261 ? 14.172 24.906 3.398 1 98.88 261 GLY A O 1
ATOM 2093 N N . GLY A 1 262 ? 14.523 24.438 5.543 1 98.94 262 GLY A N 1
ATOM 2094 C CA . GLY A 1 262 ? 13.211 23.859 5.773 1 98.94 262 GLY A CA 1
ATOM 2095 C C . GLY A 1 262 ? 12.133 24.906 5.98 1 98.94 262 GLY A C 1
ATOM 2096 O O . GLY A 1 262 ? 12.367 26.094 5.762 1 98.94 262 GLY A O 1
ATOM 2097 N N . VAL A 1 263 ? 10.961 24.438 6.336 1 98.94 263 VAL A N 1
ATOM 2098 C CA . VAL A 1 263 ? 9.812 25.312 6.516 1 98.94 263 VAL A CA 1
ATOM 2099 C C . VAL A 1 263 ? 9.008 24.875 7.73 1 98.94 263 VAL A C 1
ATOM 2101 O O . VAL A 1 263 ? 8.906 23.672 8.016 1 98.94 263 VAL A O 1
ATOM 2104 N N . VAL A 1 264 ? 8.492 25.812 8.469 1 98.94 264 VAL A N 1
ATOM 2105 C CA . VAL A 1 264 ? 7.633 25.578 9.625 1 98.94 264 VAL A CA 1
ATOM 2106 C C . VAL A 1 264 ? 6.227 26.109 9.344 1 98.94 264 VAL A C 1
ATOM 2108 O O . VAL A 1 264 ? 6.031 27.312 9.164 1 98.94 264 VAL A O 1
ATOM 2111 N N . CYS A 1 265 ? 5.258 25.203 9.312 1 98.94 265 CYS A N 1
ATOM 2112 C CA . CYS A 1 265 ? 3.871 25.547 9.023 1 98.94 265 CYS A CA 1
ATOM 2113 C C . CYS A 1 265 ? 3.049 25.625 10.305 1 98.94 265 CYS A C 1
ATOM 2115 O O . CYS A 1 265 ? 2.938 24.641 11.031 1 98.94 265 CYS A O 1
ATOM 2117 N N . ILE A 1 266 ? 2.441 26.734 10.578 1 98.81 266 ILE A N 1
ATOM 2118 C CA . ILE A 1 266 ? 1.841 27.047 11.867 1 98.81 266 ILE A CA 1
ATOM 2119 C C . ILE A 1 266 ? 0.555 26.25 12.047 1 98.81 266 ILE A C 1
ATOM 2121 O O . ILE A 1 266 ? -0.32 26.25 11.18 1 98.81 266 ILE A O 1
ATOM 2125 N N . ASN A 1 267 ? 0.481 25.562 13.18 1 98.69 267 ASN A N 1
ATOM 2126 C CA . ASN A 1 267 ? -0.676 24.781 13.594 1 98.69 267 ASN A CA 1
ATOM 2127 C C . ASN A 1 267 ? -1.755 25.656 14.219 1 98.69 267 ASN A C 1
ATOM 2129 O O . ASN A 1 267 ? -1.447 26.578 14.984 1 98.69 267 ASN A O 1
ATOM 2133 N N . PHE A 1 268 ? -3.062 25.391 14.016 1 98.5 268 PHE A N 1
ATOM 2134 C CA . PHE A 1 268 ? -4.133 26.281 14.445 1 98.5 268 PHE A CA 1
ATOM 2135 C C . PHE A 1 268 ? -4.824 25.75 15.688 1 98.5 268 PHE A C 1
ATOM 2137 O O . PHE A 1 268 ? -5.809 26.328 16.156 1 98.5 268 PHE A O 1
ATOM 2144 N N . LEU A 1 269 ? -4.383 24.625 16.219 1 97.81 269 LEU A N 1
ATOM 2145 C CA . LEU A 1 269 ? -4.949 24.188 17.484 1 97.81 269 LEU A CA 1
ATOM 2146 C C . LEU A 1 269 ? -4.723 25.234 18.578 1 97.81 269 LEU A C 1
ATOM 2148 O O . LEU A 1 269 ? -3.58 25.578 18.875 1 97.81 269 LEU A O 1
ATOM 2152 N N . PRO A 1 270 ? -5.75 25.703 19.234 1 97.44 270 PRO A N 1
ATOM 2153 C CA . PRO A 1 270 ? -5.629 26.797 20.203 1 97.44 270 PRO A CA 1
ATOM 2154 C C . PRO A 1 270 ? -4.629 26.484 21.312 1 97.44 270 PRO A C 1
ATOM 2156 O O . PRO A 1 270 ? -3.898 27.375 21.75 1 97.44 270 PRO A O 1
ATOM 2159 N N . GLN A 1 271 ? -4.48 25.266 21.703 1 95.25 271 GLN A N 1
ATOM 2160 C CA . GLN A 1 271 ? -3.566 24.875 22.766 1 95.25 271 GLN A CA 1
ATOM 2161 C C . GLN A 1 271 ? -2.117 25.141 22.391 1 95.25 271 GLN A C 1
ATOM 2163 O O . GLN A 1 271 ? -1.259 25.312 23.25 1 95.25 271 GLN A O 1
ATOM 2168 N N . PHE A 1 272 ? -1.854 25.172 21.094 1 97.06 272 PHE A N 1
ATOM 2169 C CA . PHE A 1 272 ? -0.489 25.375 20.625 1 97.06 272 PHE A CA 1
ATOM 2170 C C . PHE A 1 272 ? -0.25 26.844 20.281 1 97.06 272 PHE A C 1
ATOM 2172 O O . PHE A 1 272 ? 0.88 27.25 19.984 1 97.06 272 PHE A O 1
ATOM 2179 N N . LEU A 1 273 ? -1.325 27.656 20.359 1 97.94 273 LEU A N 1
ATOM 2180 C CA . LEU A 1 273 ? -1.238 29.047 19.969 1 97.94 273 LEU A CA 1
ATOM 2181 C C . LEU A 1 273 ? -1.407 29.969 21.172 1 97.94 273 LEU A C 1
ATOM 2183 O O . LEU A 1 273 ? -1.047 31.156 21.109 1 97.94 273 LEU A O 1
ATOM 2187 N N . LYS A 1 274 ? -1.936 29.422 22.203 1 95.12 274 LYS A N 1
ATOM 2188 C CA . LYS A 1 274 ? -2.332 30.266 23.328 1 95.12 274 LYS A CA 1
ATOM 2189 C C . LYS A 1 274 ? -1.11 30.844 24.047 1 95.12 274 LYS A C 1
ATOM 2191 O O . LYS A 1 274 ? -0.186 30.109 24.391 1 95.12 274 LYS A O 1
ATOM 2196 N N . ARG A 1 275 ? -1.071 32.094 24.188 1 86.62 275 ARG A N 1
ATOM 2197 C CA . ARG A 1 275 ? 0.008 32.781 24.875 1 86.62 275 ARG A CA 1
ATOM 2198 C C . ARG A 1 275 ? -0.238 32.812 26.375 1 86.62 275 ARG A C 1
ATOM 2200 O O . ARG A 1 275 ? -1.326 32.469 26.844 1 86.62 275 ARG A O 1
ATOM 2207 N N . GLU A 1 276 ? 0.747 33.156 27.094 1 83.44 276 GLU A N 1
ATOM 2208 C CA . GLU A 1 276 ? 0.672 33.125 28.562 1 83.44 276 GLU A CA 1
ATOM 2209 C C . GLU A 1 276 ? -0.54 33.906 29.062 1 83.44 276 GLU A C 1
ATOM 2211 O O . GLU A 1 276 ? -0.826 35 28.562 1 83.44 276 GLU A O 1
ATOM 2216 N N . GLY A 1 277 ? -1.302 33.344 29.969 1 83.12 277 GLY A N 1
ATOM 2217 C CA . GLY A 1 277 ? -2.412 34 30.625 1 83.12 277 GLY A CA 1
ATOM 2218 C C . GLY A 1 277 ? -3.711 33.906 29.859 1 83.12 277 GLY A C 1
ATOM 2219 O O . GLY A 1 277 ? -4.77 34.312 30.344 1 83.12 277 GLY A O 1
ATOM 2220 N N . LYS A 1 278 ? -3.641 33.281 28.688 1 88.44 278 LYS A N 1
ATOM 2221 C CA . LYS A 1 278 ? -4.84 33.188 27.859 1 88.44 278 LYS A CA 1
ATOM 2222 C C . LYS A 1 278 ? -5.418 31.781 27.891 1 88.44 278 LYS A C 1
ATOM 2224 O O . LYS A 1 278 ? -4.676 30.797 27.922 1 88.44 278 LYS A O 1
ATOM 2229 N N . SER A 1 279 ? -6.727 31.719 27.984 1 92 279 SER A N 1
ATOM 2230 C CA . SER A 1 279 ? -7.422 30.453 27.828 1 92 279 SER A CA 1
ATOM 2231 C C . SER A 1 279 ? -7.492 30.031 26.359 1 92 279 SER A C 1
ATOM 2233 O O . SER A 1 279 ? -7.473 30.875 25.469 1 92 279 SER A O 1
ATOM 2235 N N . ALA A 1 280 ? -7.523 28.688 26.125 1 90.62 280 ALA A N 1
ATOM 2236 C CA . ALA A 1 280 ? -7.664 28.172 24.766 1 90.62 280 ALA A CA 1
ATOM 2237 C C . ALA A 1 280 ? -8.922 28.734 24.094 1 90.62 280 ALA A C 1
ATOM 2239 O O . ALA A 1 280 ? -8.93 28.953 22.875 1 90.62 280 ALA A O 1
ATOM 2240 N N . ASP A 1 281 ? -9.922 29.031 24.828 1 93.06 281 ASP A N 1
ATOM 2241 C CA . ASP A 1 281 ? -11.195 29.516 24.312 1 93.06 281 ASP A CA 1
ATOM 2242 C C . ASP A 1 281 ? -11.086 30.969 23.828 1 93.06 281 ASP A C 1
ATOM 2244 O O . ASP A 1 281 ? -11.945 31.438 23.094 1 93.06 281 ASP A O 1
ATOM 2248 N N . ASP A 1 282 ? -9.992 31.609 24.203 1 95.81 282 ASP A N 1
ATOM 2249 C CA . ASP A 1 282 ? -9.852 33.031 23.891 1 95.81 282 ASP A CA 1
ATOM 2250 C C . ASP A 1 282 ? -8.836 33.25 22.781 1 95.81 282 ASP A C 1
ATOM 2252 O O . ASP A 1 282 ? -8.531 34.406 22.422 1 95.81 282 ASP A O 1
ATOM 2256 N N . VAL A 1 283 ? -8.32 32.125 22.344 1 97.81 283 VAL A N 1
ATOM 2257 C CA . VAL A 1 283 ? -7.332 32.219 21.266 1 97.81 283 VAL A CA 1
ATOM 2258 C C . VAL A 1 283 ? -8.008 32.719 20 1 97.81 283 VAL A C 1
ATOM 2260 O O . VAL A 1 283 ? -9.125 32.312 19.672 1 97.81 283 VAL A O 1
ATOM 2263 N N . THR A 1 284 ? -7.418 33.688 19.312 1 97.94 284 THR A N 1
ATOM 2264 C CA . THR A 1 284 ? -7.953 34.312 18.094 1 97.94 284 THR A CA 1
ATOM 2265 C C . THR A 1 284 ? -6.973 34.156 16.938 1 97.94 284 THR A C 1
ATOM 2267 O O . THR A 1 284 ? -5.848 33.688 17.125 1 97.94 284 THR A O 1
ATOM 2270 N N . ILE A 1 285 ? -7.391 34.562 15.805 1 98.25 285 ILE A N 1
ATOM 2271 C CA . ILE A 1 285 ? -6.582 34.562 14.586 1 98.25 285 ILE A CA 1
ATOM 2272 C C . ILE A 1 285 ? -5.32 35.406 14.812 1 98.25 285 ILE A C 1
ATOM 2274 O O . ILE A 1 285 ? -4.266 35.125 14.242 1 98.25 285 ILE A O 1
ATOM 2278 N N . ASP A 1 286 ? -5.371 36.375 15.703 1 97.81 286 ASP A N 1
ATOM 2279 C CA . ASP A 1 286 ? -4.227 37.219 15.977 1 97.81 286 ASP A CA 1
ATOM 2280 C C . ASP A 1 286 ? -3.107 36.469 16.672 1 97.81 286 ASP A C 1
ATOM 2282 O O . ASP A 1 286 ? -1.927 36.75 16.484 1 97.81 286 ASP A O 1
ATOM 2286 N N . ASP A 1 287 ? -3.479 35.438 17.453 1 98.19 287 ASP A N 1
ATOM 2287 C CA . ASP A 1 287 ? -2.467 34.594 18.062 1 98.19 287 ASP A CA 1
ATOM 2288 C C . ASP A 1 287 ? -1.713 33.781 17.016 1 98.19 287 ASP A C 1
ATOM 2290 O O . ASP A 1 287 ? -0.501 33.594 17.141 1 98.19 287 ASP A O 1
ATOM 2294 N N . ALA A 1 288 ? -2.436 33.281 16.031 1 98.44 288 ALA A N 1
ATOM 2295 C CA . ALA A 1 288 ? -1.776 32.625 14.922 1 98.44 288 ALA A CA 1
ATOM 2296 C C . ALA A 1 288 ? -0.832 33.562 14.188 1 98.44 288 ALA A C 1
ATOM 2298 O O . ALA A 1 288 ? 0.298 33.188 13.859 1 98.44 288 ALA A O 1
ATOM 2299 N N . VAL A 1 289 ? -1.272 34.812 13.961 1 98.56 289 VAL A N 1
ATOM 2300 C CA . VAL A 1 289 ? -0.465 35.812 13.297 1 98.56 289 VAL A CA 1
ATOM 2301 C C . VAL A 1 289 ? 0.807 36.062 14.109 1 98.56 289 VAL A C 1
ATOM 2303 O O . VAL A 1 289 ? 1.896 36.188 13.539 1 98.56 289 VAL A O 1
ATOM 2306 N N . ALA A 1 290 ? 0.667 36.125 15.43 1 98.31 290 ALA A N 1
ATOM 2307 C CA . ALA A 1 290 ? 1.822 36.344 16.297 1 98.31 290 ALA A CA 1
ATOM 2308 C C . ALA A 1 290 ? 2.869 35.25 16.125 1 98.31 290 ALA A C 1
ATOM 2310 O O . ALA A 1 290 ? 4.07 35.531 16.094 1 98.31 290 ALA A O 1
ATOM 2311 N N . HIS A 1 291 ? 2.465 34 16.062 1 98.62 291 HIS A N 1
ATOM 2312 C CA . HIS A 1 291 ? 3.385 32.906 15.859 1 98.62 291 HIS A CA 1
ATOM 2313 C C . HIS A 1 291 ? 4.074 33 14.508 1 98.62 291 HIS A C 1
ATOM 2315 O O . HIS A 1 291 ? 5.281 32.75 14.398 1 98.62 291 HIS A O 1
ATOM 2321 N N . LEU A 1 292 ? 3.32 33.344 13.438 1 98.75 292 LEU A N 1
ATOM 2322 C CA . LEU A 1 292 ? 3.9 33.531 12.117 1 98.75 292 LEU A CA 1
ATOM 2323 C C . LEU A 1 292 ? 4.953 34.625 12.148 1 98.75 292 LEU A C 1
ATOM 2325 O O . LEU A 1 292 ? 6.07 34.438 11.656 1 98.75 292 LEU A O 1
ATOM 2329 N N . VAL A 1 293 ? 4.621 35.75 12.766 1 98.62 293 VAL A N 1
ATOM 2330 C CA . VAL A 1 293 ? 5.492 36.906 12.797 1 98.62 293 VAL A CA 1
ATOM 2331 C C . VAL A 1 293 ? 6.758 36.594 13.594 1 98.62 293 VAL A C 1
ATOM 2333 O O . VAL A 1 293 ? 7.852 37.031 13.227 1 98.62 293 VAL A O 1
ATOM 2336 N N . HIS A 1 294 ? 6.594 35.844 14.672 1 98.62 294 HIS A N 1
ATOM 2337 C CA . HIS A 1 294 ? 7.766 35.469 15.445 1 98.62 294 HIS A CA 1
ATOM 2338 C C . HIS A 1 294 ? 8.766 34.688 14.594 1 98.62 294 HIS A C 1
ATOM 2340 O O . HIS A 1 294 ? 9.961 35 14.594 1 98.62 294 HIS A O 1
ATOM 2346 N N . ILE A 1 295 ? 8.305 33.688 13.867 1 98.81 295 ILE A N 1
ATOM 2347 C CA . ILE A 1 295 ? 9.18 32.875 13.039 1 98.81 295 ILE A CA 1
ATOM 2348 C C . ILE A 1 295 ? 9.781 33.719 11.922 1 98.81 295 ILE A C 1
ATOM 2350 O O . ILE A 1 295 ? 10.984 33.625 11.664 1 98.81 295 ILE A O 1
ATOM 2354 N N . ILE A 1 296 ? 8.984 34.562 11.305 1 98.81 296 ILE A N 1
ATOM 2355 C CA . ILE A 1 296 ? 9.445 35.438 10.242 1 98.81 296 ILE A CA 1
ATOM 2356 C C . ILE A 1 296 ? 10.555 36.344 10.766 1 98.81 296 ILE A C 1
ATOM 2358 O O . ILE A 1 296 ? 11.586 36.531 10.109 1 98.81 296 ILE A O 1
ATOM 2362 N N . THR A 1 297 ? 10.289 36.875 11.914 1 98.69 297 THR A N 1
ATOM 2363 C CA . THR A 1 297 ? 11.25 37.781 12.5 1 98.69 297 THR A CA 1
ATOM 2364 C C . THR A 1 297 ? 12.555 37.094 12.844 1 98.69 297 THR A C 1
ATOM 2366 O O . THR A 1 297 ? 13.641 37.625 12.617 1 98.69 297 THR A O 1
ATOM 2369 N N . LEU A 1 298 ? 12.422 35.938 13.32 1 98.75 298 LEU A N 1
ATOM 2370 C CA . LEU A 1 298 ? 13.594 35.219 13.828 1 98.75 298 LEU A CA 1
ATOM 2371 C C . LEU A 1 298 ? 14.391 34.594 12.68 1 98.75 298 LEU A C 1
ATOM 2373 O O . LEU A 1 298 ? 15.625 34.625 12.688 1 98.75 298 LEU A O 1
ATOM 2377 N N . ILE A 1 299 ? 13.711 33.938 11.703 1 98.69 299 ILE A N 1
ATOM 2378 C CA . ILE A 1 299 ? 14.5 33.156 10.75 1 98.69 299 ILE A CA 1
ATOM 2379 C C . ILE A 1 299 ? 14.109 33.562 9.328 1 98.69 299 ILE A C 1
ATOM 2381 O O . ILE A 1 299 ? 14.602 32.969 8.359 1 98.69 299 ILE A O 1
ATOM 2385 N N . GLY A 1 300 ? 13.219 34.469 9.078 1 98.69 300 GLY A N 1
ATOM 2386 C CA . GLY A 1 300 ? 12.992 35.031 7.766 1 98.69 300 GLY A CA 1
ATOM 2387 C C . GLY A 1 300 ? 11.758 34.469 7.078 1 98.69 300 GLY A C 1
ATOM 2388 O O . GLY A 1 300 ? 11.211 33.469 7.504 1 98.69 300 GLY A O 1
ATOM 2389 N N . TRP A 1 301 ? 11.375 35.094 5.934 1 98.81 301 TRP A N 1
ATOM 2390 C CA . TRP A 1 301 ? 10.141 34.844 5.203 1 98.81 301 TRP A CA 1
ATOM 2391 C C . TRP A 1 301 ? 10.203 33.5 4.465 1 98.81 301 TRP A C 1
ATOM 2393 O O . TRP A 1 301 ? 9.172 32.969 4.039 1 98.81 301 TRP A O 1
ATOM 2403 N N . ASP A 1 302 ? 11.391 32.906 4.297 1 98.81 302 ASP A N 1
ATOM 2404 C CA . ASP A 1 302 ? 11.57 31.719 3.465 1 98.81 302 ASP A CA 1
ATOM 2405 C C . ASP A 1 302 ? 11.195 30.453 4.23 1 98.81 302 ASP A C 1
ATOM 2407 O O . ASP A 1 302 ? 11.203 29.359 3.666 1 98.81 302 ASP A O 1
ATOM 2411 N N . HIS A 1 303 ? 10.789 30.594 5.5 1 98.88 303 HIS A N 1
ATOM 2412 C CA . HIS A 1 303 ? 10.75 29.406 6.344 1 98.88 303 HIS A CA 1
ATOM 2413 C C . HIS A 1 303 ? 9.438 29.297 7.102 1 98.88 303 HIS A C 1
ATOM 2415 O O . HIS A 1 303 ? 9.375 28.703 8.172 1 98.88 303 HIS A O 1
ATOM 2421 N N . VAL A 1 304 ? 8.375 29.859 6.578 1 98.81 304 VAL A N 1
ATOM 2422 C CA . VAL A 1 304 ? 7.098 29.875 7.285 1 98.81 304 VAL A CA 1
ATOM 2423 C C . VAL A 1 304 ? 5.973 29.484 6.332 1 98.81 304 VAL A C 1
ATOM 2425 O O . VAL A 1 304 ? 6.055 29.75 5.129 1 98.81 304 VAL A O 1
ATOM 2428 N N . GLY A 1 305 ? 4.988 28.797 6.781 1 98.81 305 GLY A N 1
ATOM 2429 C CA . GLY A 1 305 ? 3.807 28.391 6.031 1 98.81 305 GLY A CA 1
ATOM 2430 C C . GLY A 1 305 ? 2.633 28.016 6.918 1 98.81 305 GLY A C 1
ATOM 2431 O O . GLY A 1 305 ? 2.574 28.438 8.078 1 98.81 305 GLY A O 1
ATOM 2432 N N . PHE A 1 306 ? 1.634 27.344 6.316 1 98.88 306 PHE A N 1
ATOM 2433 C CA . PHE A 1 306 ? 0.4 27.016 7.023 1 98.88 306 PHE A CA 1
ATOM 2434 C C . PHE A 1 306 ? 0.217 25.5 7.129 1 98.88 306 PHE A C 1
ATOM 2436 O O . PHE A 1 306 ? 0.451 24.781 6.16 1 98.88 306 PHE A O 1
ATOM 2443 N N . GLY A 1 307 ? -0.11 24.984 8.289 1 98.81 307 GLY A N 1
ATOM 2444 C CA . GLY A 1 307 ? -0.539 23.625 8.586 1 98.81 307 GLY A CA 1
ATOM 2445 C C . GLY A 1 307 ? -1.688 23.562 9.578 1 98.81 307 GLY A C 1
ATOM 2446 O O . GLY A 1 307 ? -1.47 23.484 10.789 1 98.81 307 GLY A O 1
ATOM 2447 N N . SER A 1 308 ? -2.832 23.547 9.141 1 98.56 308 SER A N 1
ATOM 2448 C CA . SER A 1 308 ? -4.016 23.953 9.891 1 98.56 308 SER A CA 1
ATOM 2449 C C . SER A 1 308 ? -4.324 22.969 11.016 1 98.56 308 SER A C 1
ATOM 2451 O O . SER A 1 308 ? -4.711 23.375 12.117 1 98.56 308 SER A O 1
ATOM 2453 N N . ASP A 1 309 ? -4.168 21.688 10.68 1 98.5 309 ASP A N 1
ATOM 2454 C CA . ASP A 1 309 ? -4.625 20.625 11.57 1 98.5 309 ASP A CA 1
ATOM 2455 C C . ASP A 1 309 ? -6.152 20.547 11.594 1 98.5 309 ASP A C 1
ATOM 2457 O O . ASP A 1 309 ? -6.73 19.859 12.438 1 98.5 309 ASP A O 1
ATOM 2461 N N . PHE A 1 310 ? -6.848 21.266 10.703 1 98.69 310 PHE A N 1
ATOM 2462 C CA . PHE A 1 310 ? -8.305 21.219 10.625 1 98.69 310 PHE A CA 1
ATOM 2463 C C . PHE A 1 310 ? -8.805 19.797 10.492 1 98.69 310 PHE A C 1
ATOM 2465 O O . PHE A 1 310 ? -8.125 18.938 9.914 1 98.69 310 PHE A O 1
ATOM 2472 N N . ASP A 1 311 ? -9.977 19.562 11.047 1 98.38 311 ASP A N 1
ATOM 2473 C CA . ASP A 1 311 ? -10.688 18.297 11.102 1 98.38 311 ASP A CA 1
ATOM 2474 C C . ASP A 1 311 ? -9.938 17.281 11.961 1 98.38 311 ASP A C 1
ATOM 2476 O O . ASP A 1 311 ? -10.367 16.125 12.094 1 98.38 311 ASP A O 1
ATOM 2480 N N . GLY A 1 312 ? -8.805 17.656 12.516 1 96.94 312 GLY A N 1
ATOM 2481 C CA . GLY A 1 312 ? -8.094 16.906 13.547 1 96.94 312 GLY A CA 1
ATOM 2482 C C . GLY A 1 312 ? -8.094 17.609 14.891 1 96.94 312 GLY A C 1
ATOM 2483 O O . GLY A 1 312 ? -7.414 17.172 15.82 1 96.94 312 GLY A O 1
ATOM 2484 N N . ILE A 1 313 ? -8.758 18.766 15 1 96.12 313 ILE A N 1
ATOM 2485 C CA . ILE A 1 313 ? -8.867 19.547 16.219 1 96.12 313 ILE A CA 1
ATOM 2486 C C . ILE A 1 313 ? -10.336 19.906 16.484 1 96.12 313 ILE A C 1
ATOM 2488 O O . ILE A 1 313 ? -11.133 19.969 15.547 1 96.12 313 ILE A O 1
ATOM 2492 N N . PRO A 1 314 ? -10.672 20.109 17.719 1 95.31 314 PRO A N 1
ATOM 2493 C CA . PRO A 1 314 ? -12.078 20.391 18.016 1 95.31 314 PRO A CA 1
ATOM 2494 C C . PRO A 1 314 ? -12.555 21.703 17.406 1 95.31 314 PRO A C 1
ATOM 2496 O O . PRO A 1 314 ? -13.703 21.812 16.969 1 95.31 314 PRO A O 1
ATOM 2499 N N . CYS A 1 315 ? -11.719 22.688 17.438 1 95.81 315 CYS A N 1
ATOM 2500 C CA . CYS A 1 315 ? -12.062 24 16.891 1 95.81 315 CYS A CA 1
ATOM 2501 C C . CYS A 1 315 ? -10.805 24.812 16.594 1 95.81 315 CYS A C 1
ATOM 2503 O O . CYS A 1 315 ? -9.742 24.547 17.156 1 95.81 315 CYS A O 1
ATOM 2505 N N . GLY A 1 316 ? -10.914 25.75 15.625 1 96.81 316 GLY A N 1
ATOM 2506 C CA . GLY A 1 316 ? -9.852 26.719 15.383 1 96.81 316 GLY A CA 1
ATOM 2507 C C . GLY A 1 316 ? -10 27.984 16.203 1 96.81 316 GLY A C 1
ATOM 2508 O O . GLY A 1 316 ? -10.953 28.125 16.969 1 96.81 316 GLY A O 1
ATOM 2509 N N . PRO A 1 317 ? -9.023 28.859 16.078 1 97.88 317 PRO A N 1
ATOM 2510 C CA . PRO A 1 317 ? -9.125 30.141 16.766 1 97.88 317 PRO A CA 1
ATOM 2511 C C . PRO A 1 317 ? -10.305 30.984 16.266 1 97.88 317 PRO A C 1
ATOM 2513 O O . PRO A 1 317 ? -10.766 30.797 15.133 1 97.88 317 PRO A O 1
ATOM 2516 N N . LYS A 1 318 ? -10.812 31.906 17.156 1 98.19 318 LYS A N 1
ATOM 2517 C CA . LYS A 1 318 ? -11.805 32.875 16.688 1 98.19 318 LYS A CA 1
ATOM 2518 C C . LYS A 1 318 ? -11.273 33.688 15.516 1 98.19 318 LYS A C 1
ATOM 2520 O O . LYS A 1 318 ? -10.188 34.281 15.594 1 98.19 318 LYS A O 1
ATOM 2525 N N . GLY A 1 319 ? -11.945 33.625 14.414 1 98.5 319 GLY A N 1
ATOM 2526 C CA . GLY A 1 319 ? -11.516 34.312 13.211 1 98.5 319 GLY A CA 1
ATOM 2527 C C . GLY A 1 319 ? -10.781 33.406 12.242 1 98.5 319 GLY A C 1
ATOM 2528 O O . GLY A 1 319 ? -10.453 33.812 11.125 1 98.5 319 GLY A O 1
ATOM 2529 N N . LEU A 1 320 ? -10.461 32.25 12.617 1 98.62 320 LEU A N 1
ATOM 2530 C CA . LEU A 1 320 ? -9.781 31.188 11.859 1 98.62 320 LEU A CA 1
ATOM 2531 C C . LEU A 1 320 ? -10.414 29.828 12.125 1 98.62 320 LEU A C 1
ATOM 2533 O O . LEU A 1 320 ? -9.711 28.875 12.477 1 98.62 320 LEU A O 1
ATOM 2537 N N . GLU A 1 321 ? -11.727 29.734 11.93 1 98.06 321 GLU A N 1
ATOM 2538 C CA . GLU A 1 321 ? -12.539 28.625 12.422 1 98.06 321 GLU A CA 1
ATOM 2539 C C . GLU A 1 321 ? -12.484 27.438 11.469 1 98.06 321 GLU A C 1
ATOM 2541 O O . GLU A 1 321 ? -12.773 26.312 11.859 1 98.06 321 GLU A O 1
ATOM 2546 N N . ASP A 1 322 ? -12.219 27.734 10.156 1 98.5 322 ASP A N 1
ATOM 2547 C CA . ASP A 1 322 ? -12.211 26.672 9.148 1 98.5 322 ASP A CA 1
ATOM 2548 C C . ASP A 1 322 ? -11.406 27.094 7.914 1 98.5 322 ASP A C 1
ATOM 2550 O O . ASP A 1 322 ? -10.789 28.156 7.906 1 98.5 322 ASP A O 1
ATOM 2554 N N . VAL A 1 323 ? -11.367 26.312 6.898 1 98.75 323 VAL A N 1
ATOM 2555 C CA . VAL A 1 323 ? -10.484 26.484 5.75 1 98.75 323 VAL A CA 1
ATOM 2556 C C . VAL A 1 323 ? -10.883 27.734 4.977 1 98.75 323 VAL A C 1
ATOM 2558 O O . VAL A 1 323 ? -10.109 28.25 4.172 1 98.75 323 VAL A O 1
ATOM 2561 N N . SER A 1 324 ? -12.047 28.312 5.176 1 98.69 324 SER A N 1
ATOM 2562 C CA . SER A 1 324 ? -12.508 29.484 4.445 1 98.69 324 SER A CA 1
ATOM 2563 C C . SER A 1 324 ? -11.812 30.75 4.938 1 98.69 324 SER A C 1
ATOM 2565 O O . SER A 1 324 ? -11.891 31.797 4.301 1 98.69 324 SER A O 1
ATOM 2567 N N . LYS A 1 325 ? -11.016 30.656 6.012 1 98.69 325 LYS A N 1
ATOM 2568 C CA . LYS A 1 325 ? -10.555 31.859 6.699 1 98.69 325 LYS A CA 1
ATOM 2569 C C . LYS A 1 325 ? -9.109 32.188 6.34 1 98.69 325 LYS A C 1
ATOM 2571 O O . LYS A 1 325 ? -8.539 33.156 6.84 1 98.69 325 LYS A O 1
ATOM 2576 N N . TYR A 1 326 ? -8.469 31.453 5.449 1 98.69 326 TYR A N 1
ATOM 2577 C CA . TYR A 1 326 ? -7.07 31.656 5.078 1 98.69 326 TYR A CA 1
ATOM 2578 C C . TYR A 1 326 ? -6.848 33.062 4.523 1 98.69 326 TYR A C 1
ATOM 2580 O O . TYR A 1 326 ? -5.836 33.688 4.82 1 98.69 326 TYR A O 1
ATOM 2588 N N . PRO A 1 327 ? -7.812 33.625 3.719 1 98.38 327 PRO A N 1
ATOM 2589 C CA . PRO A 1 327 ? -7.605 35 3.232 1 98.38 327 PRO A CA 1
ATOM 2590 C C . PRO A 1 327 ? -7.465 36 4.363 1 98.38 327 PRO A C 1
ATOM 2592 O O . PRO A 1 327 ? -6.598 36.875 4.312 1 98.38 327 PRO A O 1
ATOM 2595 N N . GLU A 1 328 ? -8.297 35.812 5.359 1 98.19 328 GLU A N 1
ATOM 2596 C CA . GLU A 1 328 ? -8.219 36.719 6.496 1 98.19 328 GLU A CA 1
ATOM 2597 C C . GLU A 1 328 ? -6.867 36.625 7.203 1 98.19 328 GLU A C 1
ATOM 2599 O O . GLU A 1 328 ? -6.293 37.625 7.633 1 98.19 328 GLU A O 1
ATOM 2604 N N . LEU A 1 329 ? -6.359 35.406 7.363 1 98.69 329 LEU A N 1
ATOM 2605 C CA . LEU A 1 329 ? -5.062 35.188 7.988 1 98.69 329 LEU A CA 1
ATOM 2606 C C . LEU A 1 329 ? -3.949 35.875 7.203 1 98.69 329 LEU A C 1
ATOM 2608 O O . LEU A 1 329 ? -3.121 36.594 7.785 1 98.69 329 LEU A O 1
ATOM 2612 N N . VAL A 1 330 ? -3.926 35.719 5.891 1 98.56 330 VAL A N 1
ATOM 2613 C CA . VAL A 1 330 ? -2.898 36.281 5.023 1 98.56 330 VAL A CA 1
ATOM 2614 C C . VAL A 1 330 ? -2.941 37.812 5.105 1 98.56 330 VAL A C 1
ATOM 2616 O O . VAL A 1 330 ? -1.902 38.469 5.254 1 98.56 330 VAL A O 1
ATOM 2619 N N . LYS A 1 331 ? -4.137 38.375 5.074 1 98.12 331 LYS A N 1
ATOM 2620 C CA . LYS A 1 331 ? -4.297 39.812 5.105 1 98.12 331 LYS A CA 1
ATOM 2621 C C . LYS A 1 331 ? -3.828 40.406 6.438 1 98.12 331 LYS A C 1
ATOM 2623 O O . LYS A 1 331 ? -3.209 41.469 6.477 1 98.12 331 LYS A O 1
ATOM 2628 N N . LYS A 1 332 ? -4.125 39.719 7.492 1 98 332 LYS A N 1
ATOM 2629 C CA . LYS A 1 332 ? -3.697 40.188 8.805 1 98 332 LYS A CA 1
ATOM 2630 C C . LYS A 1 332 ? -2.176 40.156 8.93 1 98 332 LYS A C 1
ATOM 2632 O O . LYS A 1 332 ? -1.583 41.094 9.484 1 98 332 LYS A O 1
ATOM 2637 N N . VAL A 1 333 ? -1.532 39.094 8.461 1 98.5 333 VAL A N 1
ATOM 2638 C CA . VAL A 1 333 ? -0.074 39.062 8.461 1 98.5 333 VAL A CA 1
ATOM 2639 C C . VAL A 1 333 ? 0.482 40.219 7.633 1 98.5 333 VAL A C 1
ATOM 2641 O O . VAL A 1 333 ? 1.444 40.875 8.039 1 98.5 333 VAL A O 1
ATOM 2644 N N . TRP A 1 334 ? -0.142 40.375 6.477 1 97.88 334 TRP A N 1
ATOM 2645 C CA . TRP A 1 334 ? 0.268 41.469 5.57 1 97.88 334 TRP A CA 1
ATOM 2646 C C . TRP A 1 334 ? 0.183 42.812 6.262 1 97.88 334 TRP A C 1
ATOM 2648 O O . TRP A 1 334 ? 1.123 43.625 6.195 1 97.88 334 TRP A O 1
ATOM 2658 N N . GLU A 1 335 ? -0.84 43 6.984 1 96.62 335 GLU A N 1
ATOM 2659 C CA . GLU A 1 335 ? -1.103 44.281 7.664 1 96.62 335 GLU A CA 1
ATOM 2660 C C . GLU A 1 335 ? -0.078 44.531 8.766 1 96.62 335 GLU A C 1
ATOM 2662 O O . GLU A 1 335 ? 0.462 45.625 8.875 1 96.62 335 GLU A O 1
ATOM 2667 N N . VAL A 1 336 ? 0.213 43.531 9.508 1 97 336 VAL A N 1
ATOM 2668 C CA . VAL A 1 336 ? 1.031 43.75 10.695 1 97 336 VAL A CA 1
ATOM 2669 C C . VAL A 1 336 ? 2.506 43.812 10.305 1 97 336 VAL A C 1
ATOM 2671 O O . VAL A 1 336 ? 3.326 44.375 11.031 1 97 336 VAL A O 1
ATOM 2674 N N . THR A 1 337 ? 2.857 43.312 9.109 1 97.19 337 THR A N 1
ATOM 2675 C CA . THR A 1 337 ? 4.27 43.188 8.766 1 97.19 337 THR A CA 1
ATOM 2676 C C . THR A 1 337 ? 4.641 44.188 7.672 1 97.19 337 THR A C 1
ATOM 2678 O O . THR A 1 337 ? 5.824 44.406 7.402 1 97.19 337 THR A O 1
ATOM 2681 N N . ASN A 1 338 ? 3.631 44.75 7.004 1 96.19 338 ASN A N 1
ATOM 2682 C CA . ASN A 1 338 ? 3.869 45.594 5.824 1 96.19 338 ASN A CA 1
ATOM 2683 C C . ASN A 1 338 ? 4.758 44.875 4.809 1 96.19 338 ASN A C 1
ATOM 2685 O O . ASN A 1 338 ? 5.688 45.469 4.266 1 96.19 338 ASN A O 1
ATOM 2689 N N . ALA A 1 339 ? 4.516 43.625 4.609 1 97.31 339 ALA A N 1
ATOM 2690 C CA . ALA A 1 339 ? 5.32 42.75 3.766 1 97.31 339 ALA A CA 1
ATOM 2691 C C . ALA A 1 339 ? 5.188 43.125 2.295 1 97.31 339 ALA A C 1
ATOM 2693 O O . ALA A 1 339 ? 4.211 43.75 1.897 1 97.31 339 ALA A O 1
ATOM 2694 N N . THR A 1 340 ? 6.215 42.719 1.511 1 97.62 340 THR A N 1
ATOM 2695 C CA . THR A 1 340 ? 6.109 42.812 0.059 1 97.62 340 THR A CA 1
ATOM 2696 C C . THR A 1 340 ? 5.242 41.688 -0.487 1 97.62 340 THR A C 1
ATOM 2698 O O . THR A 1 340 ? 4.969 40.719 0.217 1 97.62 340 THR A O 1
ATOM 2701 N N . GLU A 1 341 ? 4.781 41.844 -1.719 1 97.19 341 GLU A N 1
ATOM 2702 C CA . GLU A 1 341 ? 4.012 40.781 -2.375 1 97.19 341 GLU A CA 1
ATOM 2703 C C . GLU A 1 341 ? 4.805 39.5 -2.457 1 97.19 341 GLU A C 1
ATOM 2705 O O . GLU A 1 341 ? 4.254 38.406 -2.264 1 97.19 341 GLU A O 1
ATOM 2710 N N . GLU A 1 342 ? 6.09 39.625 -2.748 1 98.06 342 GLU A N 1
ATOM 2711 C CA . GLU A 1 342 ? 6.961 38.469 -2.848 1 98.06 342 GLU A CA 1
ATOM 2712 C C . GLU A 1 342 ? 7.012 37.688 -1.527 1 98.06 342 GLU A C 1
ATOM 2714 O O . GLU A 1 342 ? 6.992 36.469 -1.516 1 98.06 342 GLU A O 1
ATOM 2719 N N . GLN A 1 343 ? 7.102 38.406 -0.488 1 98.62 343 GLN A N 1
ATOM 2720 C CA . GLN A 1 343 ? 7.125 37.812 0.841 1 98.62 343 GLN A CA 1
ATOM 2721 C C . GLN A 1 343 ? 5.812 37.094 1.145 1 98.62 343 GLN A C 1
ATOM 2723 O O . GLN A 1 343 ? 5.816 35.969 1.651 1 98.62 343 GLN A O 1
ATOM 2728 N N . ILE A 1 344 ? 4.699 37.656 0.767 1 98.56 344 ILE A N 1
ATOM 2729 C CA . ILE A 1 344 ? 3.383 37.125 1.049 1 98.56 344 ILE A CA 1
ATOM 2730 C C . ILE A 1 344 ? 3.18 35.844 0.239 1 98.56 344 ILE A C 1
ATOM 2732 O O . ILE A 1 344 ? 2.652 34.844 0.751 1 98.56 344 ILE A O 1
ATOM 2736 N N . VAL A 1 345 ? 3.625 35.844 -0.996 1 98.25 345 VAL A N 1
ATOM 2737 C CA . VAL A 1 345 ? 3.457 34.688 -1.862 1 98.25 345 VAL A CA 1
ATOM 2738 C C . VAL A 1 345 ? 4.262 33.5 -1.312 1 98.25 345 VAL A C 1
ATOM 2740 O O . VAL A 1 345 ? 3.828 32.344 -1.396 1 98.25 345 VAL A O 1
ATOM 2743 N N . LYS A 1 346 ? 5.426 33.75 -0.741 1 98.75 346 LYS A N 1
ATOM 2744 C CA . LYS A 1 346 ? 6.219 32.719 -0.077 1 98.75 346 LYS A CA 1
ATOM 2745 C C . LYS A 1 346 ? 5.453 32.094 1.093 1 98.75 346 LYS A C 1
ATOM 2747 O O . LYS A 1 346 ? 5.352 30.875 1.201 1 98.75 346 LYS A O 1
ATOM 2752 N N . LEU A 1 347 ? 4.867 32.938 1.888 1 98.75 347 LEU A N 1
ATOM 2753 C CA . LEU A 1 347 ? 4.098 32.531 3.055 1 98.75 347 LEU A CA 1
ATOM 2754 C C . LEU A 1 347 ? 2.875 31.719 2.639 1 98.75 347 LEU A C 1
ATOM 2756 O O . LEU A 1 347 ? 2.549 30.703 3.271 1 98.75 347 LEU A O 1
ATOM 2760 N N . MET A 1 348 ? 2.24 32.125 1.601 1 98.38 348 MET A N 1
ATOM 2761 C CA . MET A 1 348 ? 0.994 31.516 1.152 1 98.38 348 MET A CA 1
ATOM 2762 C C . MET A 1 348 ? 1.215 30.062 0.751 1 98.38 348 MET A C 1
ATOM 2764 O O . MET A 1 348 ? 0.314 29.234 0.887 1 98.38 348 MET A O 1
ATOM 2768 N N . GLY A 1 349 ? 2.451 29.812 0.207 1 98.12 349 GLY A N 1
ATOM 2769 C CA . GLY A 1 349 ? 2.59 28.422 -0.176 1 98.12 349 GLY A CA 1
ATOM 2770 C C . GLY A 1 349 ? 3.887 28.125 -0.907 1 98.12 349 GLY A C 1
ATOM 2771 O O . GLY A 1 349 ? 4.352 26.984 -0.925 1 98.12 349 GLY A O 1
ATOM 2772 N N . LEU A 1 350 ? 4.535 29.062 -1.487 1 98.56 350 LEU A N 1
ATOM 2773 C CA . LEU A 1 350 ? 5.691 28.812 -2.34 1 98.56 350 LEU A CA 1
ATOM 2774 C C . LEU A 1 350 ? 6.863 28.281 -1.522 1 98.56 350 LEU A C 1
ATOM 2776 O O . LEU A 1 350 ? 7.711 27.547 -2.047 1 98.56 350 LEU A O 1
ATOM 2780 N N . ASN A 1 351 ? 6.957 28.656 -0.242 1 98.94 351 ASN A N 1
ATOM 2781 C CA . ASN A 1 351 ? 7.98 28.047 0.607 1 98.94 3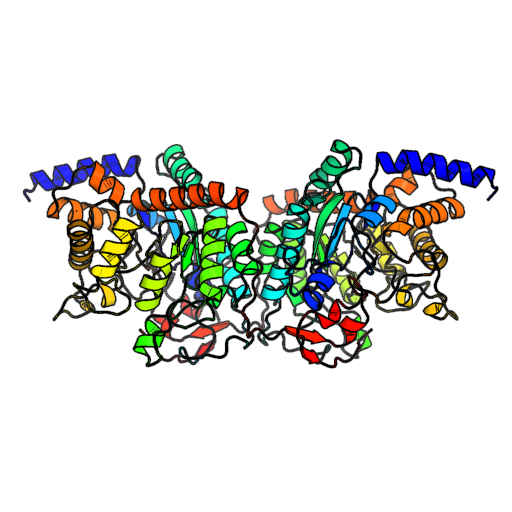51 ASN A CA 1
ATOM 2782 C C . ASN A 1 351 ? 7.828 26.531 0.68 1 98.94 351 ASN A C 1
ATOM 2784 O O . ASN A 1 351 ? 8.812 25.797 0.572 1 98.94 351 ASN A O 1
ATOM 2788 N N . VAL A 1 352 ? 6.598 26.047 0.852 1 98.94 352 VAL A N 1
ATOM 2789 C CA . VAL A 1 352 ? 6.336 24.625 0.949 1 98.94 352 VAL A CA 1
ATOM 2790 C C . VAL A 1 352 ? 6.668 23.938 -0.377 1 98.94 352 VAL A C 1
ATOM 2792 O O . VAL A 1 352 ? 7.32 22.891 -0.4 1 98.94 352 VAL A O 1
ATOM 2795 N N . VAL A 1 353 ? 6.258 24.547 -1.447 1 98.81 353 VAL A N 1
ATOM 2796 C CA . VAL A 1 353 ? 6.516 23.984 -2.771 1 98.81 353 VAL A CA 1
ATOM 2797 C C . VAL A 1 353 ? 8.023 23.938 -3.025 1 98.81 353 VAL A C 1
ATOM 2799 O O . VAL A 1 353 ? 8.523 22.969 -3.605 1 98.81 353 VAL A O 1
ATOM 2802 N N . ARG A 1 354 ? 8.711 24.969 -2.59 1 98.88 354 ARG A N 1
ATOM 2803 C CA . ARG A 1 354 ? 10.164 24.984 -2.73 1 98.88 354 ARG A CA 1
ATOM 2804 C C . ARG A 1 354 ? 10.812 23.828 -1.982 1 98.88 354 ARG A C 1
ATOM 2806 O O . ARG A 1 354 ? 11.656 23.125 -2.533 1 98.88 354 ARG A O 1
ATOM 2813 N N . VAL A 1 355 ? 10.422 23.641 -0.757 1 98.94 355 VAL A N 1
ATOM 2814 C CA . VAL A 1 355 ? 10.984 22.562 0.047 1 98.94 355 VAL A CA 1
ATOM 2815 C C . VAL A 1 355 ? 10.672 21.219 -0.605 1 98.94 355 VAL A C 1
ATOM 2817 O O . VAL A 1 355 ? 11.547 20.359 -0.703 1 98.94 355 VAL A O 1
ATOM 2820 N N . TRP A 1 356 ? 9.43 21.062 -1.048 1 98.94 356 TRP A N 1
ATOM 2821 C CA . TRP A 1 356 ? 9.016 19.859 -1.758 1 98.94 356 TRP A CA 1
ATOM 2822 C C . TRP A 1 356 ? 9.906 19.609 -2.971 1 98.94 356 TRP A C 1
ATOM 2824 O O . TRP A 1 356 ? 10.445 18.516 -3.139 1 98.94 356 TRP A O 1
ATOM 2834 N N . LYS A 1 357 ? 10.125 20.594 -3.75 1 98.94 357 LYS A N 1
ATOM 2835 C CA . LYS A 1 357 ? 10.945 20.516 -4.957 1 98.94 357 LYS A CA 1
ATOM 2836 C C . LYS A 1 357 ? 12.391 20.188 -4.617 1 98.94 357 LYS A C 1
ATOM 2838 O O . LYS A 1 357 ? 13.031 19.375 -5.301 1 98.94 357 LYS A O 1
ATOM 2843 N N . GLU A 1 358 ? 12.875 20.828 -3.607 1 98.94 358 GLU A N 1
ATOM 2844 C CA . GLU A 1 358 ? 14.258 20.594 -3.205 1 98.94 358 GLU A CA 1
ATOM 2845 C C . GLU A 1 358 ? 14.453 19.156 -2.738 1 98.94 358 GLU A C 1
ATOM 2847 O O . GLU A 1 358 ? 15.492 18.547 -2.988 1 98.94 358 GLU A O 1
ATOM 2852 N N . CYS A 1 359 ? 13.508 18.594 -2.039 1 98.94 359 CYS A N 1
ATOM 2853 C CA . CYS A 1 359 ? 13.57 17.188 -1.664 1 98.94 359 CYS A CA 1
ATOM 2854 C C . CYS A 1 359 ? 13.617 16.297 -2.9 1 98.94 359 CYS A C 1
ATOM 2856 O O . CYS A 1 359 ? 14.359 15.32 -2.936 1 98.94 359 CYS A O 1
ATOM 2858 N N . GLU A 1 360 ? 12.812 16.656 -3.936 1 98.94 360 GLU A N 1
ATOM 2859 C CA . GLU A 1 360 ? 12.844 15.914 -5.199 1 98.94 360 GLU A CA 1
ATOM 2860 C C . GLU A 1 360 ? 14.219 16 -5.848 1 98.94 360 GLU A C 1
ATOM 2862 O O . GLU A 1 360 ? 14.711 15.008 -6.395 1 98.94 360 GLU A O 1
ATOM 2867 N N . MET A 1 361 ? 14.805 17.172 -5.766 1 98.88 361 MET A N 1
ATOM 2868 C CA . MET A 1 361 ? 16.125 17.359 -6.359 1 98.88 361 MET A CA 1
ATOM 2869 C C . MET A 1 361 ? 17.172 16.547 -5.625 1 98.88 361 MET A C 1
ATOM 2871 O O . MET A 1 361 ? 18.062 15.969 -6.254 1 98.88 361 MET A O 1
ATOM 2875 N N . VAL A 1 362 ? 17.094 16.547 -4.301 1 98.88 362 VAL A N 1
ATOM 2876 C CA . VAL A 1 362 ? 18 15.727 -3.51 1 98.88 362 VAL A CA 1
ATOM 2877 C C . VAL A 1 362 ? 17.828 14.258 -3.881 1 98.88 362 VAL A C 1
ATOM 2879 O O . VAL A 1 362 ? 18.828 13.531 -4.02 1 98.88 362 VAL A O 1
ATOM 2882 N N . SER A 1 363 ? 16.641 13.789 -4.027 1 98.81 363 SER A N 1
ATOM 2883 C CA . SER A 1 363 ? 16.359 12.422 -4.445 1 98.81 363 SER A CA 1
ATOM 2884 C C . SER A 1 363 ? 17.047 12.086 -5.762 1 98.81 363 SER A C 1
ATOM 2886 O O . SER A 1 363 ? 17.672 11.031 -5.895 1 98.81 363 SER A O 1
ATOM 2888 N N . ASP A 1 364 ? 16.891 12.984 -6.773 1 98.38 364 ASP A N 1
ATOM 2889 C CA . ASP A 1 364 ? 17.5 12.781 -8.078 1 98.38 364 ASP A CA 1
ATOM 2890 C C . ASP A 1 364 ? 19 12.547 -7.949 1 98.38 364 ASP A C 1
ATOM 2892 O O . ASP A 1 364 ? 19.562 11.703 -8.641 1 98.38 364 ASP A O 1
ATOM 2896 N N . ARG A 1 365 ? 19.578 13.258 -7.035 1 98.19 365 ARG A N 1
ATOM 2897 C CA . ARG A 1 365 ? 21.016 13.133 -6.816 1 98.19 365 ARG A CA 1
ATOM 2898 C C . ARG A 1 365 ? 21.344 11.828 -6.105 1 98.19 365 ARG A C 1
ATOM 2900 O O . ARG A 1 365 ? 22.297 11.133 -6.48 1 98.19 365 ARG A O 1
ATOM 2907 N N . LEU A 1 366 ? 20.547 11.5 -5.141 1 98.25 366 LEU A N 1
ATOM 2908 C CA . LEU A 1 366 ? 20.859 10.359 -4.289 1 98.25 366 LEU A CA 1
ATOM 2909 C C . LEU A 1 366 ? 20.562 9.047 -5.012 1 98.25 366 LEU A C 1
ATOM 2911 O O . LEU A 1 366 ? 21.281 8.062 -4.84 1 98.25 366 LEU A O 1
ATOM 2915 N N . LYS A 1 367 ? 19.5 8.961 -5.785 1 96.5 367 LYS A N 1
ATOM 2916 C CA . LYS A 1 367 ? 19.078 7.723 -6.441 1 96.5 367 LYS A CA 1
ATOM 2917 C C . LYS A 1 367 ? 20.156 7.234 -7.418 1 96.5 367 LYS A C 1
ATOM 2919 O O . LYS A 1 367 ? 20.234 6.039 -7.707 1 96.5 367 LYS A O 1
ATOM 2924 N N . ASN A 1 368 ? 20.953 8.07 -7.852 1 92.38 368 ASN A N 1
ATOM 2925 C CA . ASN A 1 368 ? 22.047 7.723 -8.75 1 92.38 368 ASN A CA 1
ATOM 2926 C C . ASN A 1 368 ? 23.281 7.266 -7.977 1 92.38 368 ASN A C 1
ATOM 2928 O O . ASN A 1 368 ? 24.219 6.699 -8.555 1 92.38 368 ASN A O 1
ATOM 2932 N N . LYS A 1 369 ? 23.234 7.402 -6.668 1 94.5 369 LYS A N 1
ATOM 2933 C CA . LYS A 1 369 ? 24.469 7.18 -5.898 1 94.5 369 LYS A CA 1
ATOM 2934 C C . LYS A 1 369 ? 24.281 6.023 -4.918 1 94.5 369 LYS A C 1
ATOM 2936 O O . LYS A 1 369 ? 25.25 5.34 -4.578 1 94.5 369 LYS A O 1
ATOM 2941 N N . ILE A 1 370 ? 23.062 5.926 -4.469 1 94.38 370 ILE A N 1
ATOM 2942 C CA . ILE A 1 370 ? 22.906 4.91 -3.432 1 94.38 370 ILE A CA 1
ATOM 2943 C C . ILE A 1 370 ? 21.719 4.008 -3.779 1 94.38 370 ILE A C 1
ATOM 2945 O O . ILE A 1 370 ? 20.781 4.438 -4.441 1 94.38 370 ILE A O 1
ATOM 2949 N N . GLU A 1 371 ? 21.781 2.73 -3.273 1 95.31 371 GLU A N 1
ATOM 2950 C CA . GLU A 1 371 ? 20.703 1.767 -3.387 1 95.31 371 GLU A CA 1
ATOM 2951 C C . GLU A 1 371 ? 19.672 1.952 -2.268 1 95.31 371 GLU A C 1
ATOM 2953 O O . GLU A 1 371 ? 19.969 2.607 -1.262 1 95.31 371 GLU A O 1
ATOM 2958 N N . PRO A 1 372 ? 18.484 1.405 -2.494 1 97.75 372 PRO A N 1
ATOM 2959 C CA . PRO A 1 372 ? 17.516 1.461 -1.394 1 97.75 372 PRO A CA 1
ATOM 2960 C C . PRO A 1 372 ? 18.062 0.88 -0.094 1 97.75 372 PRO A C 1
ATOM 2962 O O . PRO A 1 372 ? 18.781 -0.125 -0.117 1 97.75 372 PRO A O 1
ATOM 2965 N N . VAL A 1 373 ? 17.703 1.574 1.013 1 98.25 373 VAL A N 1
ATOM 2966 C CA . VAL A 1 373 ? 18.141 1.104 2.326 1 98.25 373 VAL A CA 1
ATOM 2967 C C . VAL A 1 373 ? 17.359 -0.159 2.699 1 98.25 373 VAL A C 1
ATOM 2969 O O . VAL A 1 373 ? 16.125 -0.163 2.699 1 98.25 373 VAL A O 1
ATOM 2972 N N . GLU A 1 374 ? 18.047 -1.246 3.057 1 97.62 374 GLU A N 1
ATOM 2973 C CA . GLU A 1 374 ? 17.391 -2.535 3.266 1 97.62 374 GLU A CA 1
ATOM 2974 C C . GLU A 1 374 ? 17.359 -2.902 4.746 1 97.62 374 GLU A C 1
ATOM 2976 O O . GLU A 1 374 ? 16.922 -3.994 5.109 1 97.62 374 GLU A O 1
ATOM 2981 N N . SER A 1 375 ? 17.812 -1.941 5.613 1 96.81 375 SER A N 1
ATOM 2982 C CA . SER A 1 375 ? 17.906 -2.266 7.031 1 96.81 375 SER A CA 1
ATOM 2983 C C . SER A 1 375 ? 16.547 -2.627 7.617 1 96.81 375 SER A C 1
ATOM 2985 O O . SER A 1 375 ? 15.523 -2.09 7.195 1 96.81 375 SER A O 1
ATOM 2987 N N . ASN A 1 376 ? 16.562 -3.58 8.531 1 97.88 376 ASN A N 1
ATOM 2988 C CA . ASN A 1 376 ? 15.43 -3.928 9.383 1 97.88 376 ASN A CA 1
ATOM 2989 C C . ASN A 1 376 ? 15.648 -3.467 10.82 1 97.88 376 ASN A C 1
ATOM 2991 O O . ASN A 1 376 ? 16.781 -3.287 11.25 1 97.88 376 ASN A O 1
ATOM 2995 N N . TRP A 1 377 ? 14.492 -3.18 11.5 1 98.06 377 TRP A N 1
ATOM 2996 C CA . TRP A 1 377 ? 14.609 -2.941 12.938 1 98.06 377 TRP A CA 1
ATOM 2997 C C . TRP A 1 377 ? 15.242 -4.141 13.633 1 98.06 377 TRP A C 1
ATOM 2999 O O . TRP A 1 377 ? 14.781 -5.273 13.477 1 98.06 377 TRP A O 1
ATOM 3009 N N . GLU A 1 378 ? 16.266 -3.916 14.391 1 97 378 GLU A N 1
ATOM 3010 C CA . GLU A 1 378 ? 17.094 -4.98 14.945 1 97 378 GLU A CA 1
ATOM 3011 C C . GLU A 1 378 ? 16.281 -5.898 15.852 1 97 378 GLU A C 1
ATOM 3013 O O . GLU A 1 378 ? 16.578 -7.09 15.961 1 97 378 GLU A O 1
ATOM 3018 N N . GLN A 1 379 ? 15.242 -5.391 16.484 1 97.5 379 GLN A N 1
ATOM 3019 C CA . GLN A 1 379 ? 14.5 -6.172 17.469 1 97.5 379 GLN A CA 1
ATOM 3020 C C . GLN A 1 379 ? 13.234 -6.766 16.859 1 97.5 379 GLN A C 1
ATOM 3022 O O . GLN A 1 379 ? 12.391 -7.309 17.562 1 97.5 379 GLN A O 1
ATOM 3027 N N . ARG A 1 380 ? 13.078 -6.621 15.508 1 98.06 380 ARG A N 1
ATOM 3028 C CA . ARG A 1 380 ? 11.906 -7.191 14.852 1 98.06 380 ARG A CA 1
ATOM 3029 C C . ARG A 1 380 ? 11.883 -8.711 15 1 98.06 380 ARG A C 1
ATOM 3031 O O . ARG A 1 380 ? 12.891 -9.375 14.758 1 98.06 380 ARG A O 1
ATOM 3038 N N . GLU A 1 381 ? 10.781 -9.234 15.422 1 97.75 381 GLU A N 1
ATOM 3039 C CA . GLU A 1 381 ? 10.594 -10.68 15.469 1 97.75 381 GLU A CA 1
ATOM 3040 C C . GLU A 1 381 ? 10.102 -11.219 14.133 1 97.75 381 GLU A C 1
ATOM 3042 O O . GLU A 1 381 ? 9.023 -10.836 13.656 1 97.75 381 GLU A O 1
ATOM 3047 N N . TRP A 1 382 ? 10.938 -12.016 13.523 1 97.69 382 TRP A N 1
ATOM 3048 C CA . TRP A 1 382 ? 10.57 -12.695 12.289 1 97.69 382 TRP A CA 1
ATOM 3049 C C . TRP A 1 382 ? 10.016 -14.086 12.57 1 97.69 382 TRP A C 1
ATOM 3051 O O . TRP A 1 382 ? 10.773 -15.016 12.867 1 97.69 382 TRP A O 1
ATOM 3061 N N . ILE A 1 383 ? 8.727 -14.203 12.477 1 96.19 383 ILE A N 1
ATOM 3062 C CA . ILE A 1 383 ? 8.039 -15.43 12.867 1 96.19 383 ILE A CA 1
ATOM 3063 C C . ILE A 1 383 ? 7.535 -16.156 11.625 1 96.19 383 ILE A C 1
ATOM 3065 O O . ILE A 1 383 ? 6.816 -15.578 10.812 1 96.19 383 ILE A O 1
ATOM 3069 N N . PHE A 1 384 ? 7.891 -17.406 11.43 1 95.31 384 PHE A N 1
ATOM 3070 C CA . PHE A 1 384 ? 7.496 -18.25 10.305 1 95.31 384 PHE A CA 1
ATOM 3071 C C . PHE A 1 384 ? 6.941 -19.578 10.789 1 95.31 384 PHE A C 1
ATOM 3073 O O . PHE A 1 384 ? 7.172 -19.969 11.938 1 95.31 384 PHE A O 1
ATOM 3080 N N . HIS A 1 385 ? 6.133 -20.156 9.945 1 93.12 385 HIS A N 1
ATOM 3081 C CA . HIS A 1 385 ? 5.797 -21.562 10.195 1 93.12 385 HIS A CA 1
ATOM 3082 C C . HIS A 1 385 ? 6.953 -22.484 9.836 1 93.12 385 HIS A C 1
ATOM 3084 O O . HIS A 1 385 ? 7.656 -22.25 8.852 1 93.12 385 HIS A O 1
ATOM 3090 N N . GLU A 1 386 ? 7.117 -23.594 10.531 1 91.38 386 GLU A N 1
ATOM 3091 C CA . GLU A 1 386 ? 8.258 -24.484 10.383 1 91.38 386 GLU A CA 1
ATOM 3092 C C . GLU A 1 386 ? 8.32 -25.078 8.977 1 91.38 386 GLU A C 1
ATOM 3094 O O . GLU A 1 386 ? 9.406 -25.328 8.453 1 91.38 386 GLU A O 1
ATOM 3099 N N . TYR A 1 387 ? 7.25 -25.172 8.383 1 89.12 387 TYR A N 1
ATOM 3100 C CA . TYR A 1 387 ? 7.207 -25.828 7.078 1 89.12 387 TYR A CA 1
ATOM 3101 C C . TYR A 1 387 ? 7.938 -25 6.031 1 89.12 387 TYR A C 1
ATOM 3103 O O . TYR A 1 387 ? 8.25 -25.5 4.945 1 89.12 387 TYR A O 1
ATOM 3111 N N . CYS A 1 388 ? 8.203 -23.781 6.316 1 91.06 388 CYS A N 1
ATOM 3112 C CA . CYS A 1 388 ? 8.93 -22.953 5.359 1 91.06 388 CYS A CA 1
ATOM 3113 C C . CYS A 1 388 ? 10.312 -23.531 5.09 1 91.06 388 CYS A C 1
ATOM 3115 O O . CYS A 1 388 ? 10.883 -23.297 4.023 1 91.06 388 CYS A O 1
ATOM 3117 N N . LYS A 1 389 ? 10.828 -24.359 5.98 1 91.94 389 LYS A N 1
ATOM 3118 C CA . LYS A 1 389 ? 12.156 -24.953 5.848 1 91.94 389 LYS A CA 1
ATOM 3119 C C . LYS A 1 389 ? 12.141 -26.094 4.828 1 91.94 389 LYS A C 1
ATOM 3121 O O . LYS A 1 389 ? 13.203 -26.609 4.453 1 91.94 389 LYS A O 1
ATOM 3126 N N . THR A 1 390 ? 10.93 -26.375 4.402 1 91.44 390 THR A N 1
ATOM 3127 C CA . THR A 1 390 ? 10.836 -27.422 3.383 1 91.44 390 THR A CA 1
ATOM 3128 C C . THR A 1 390 ? 11.07 -26.828 1.993 1 91.44 390 THR A C 1
ATOM 3130 O O . THR A 1 390 ? 11.297 -27.562 1.032 1 91.44 390 THR A O 1
ATOM 3133 N N . PHE A 1 391 ? 10.984 -25.5 1.843 1 94.06 391 PHE A N 1
ATOM 3134 C CA . PHE A 1 391 ? 11.266 -24.844 0.57 1 94.06 391 PHE A CA 1
ATOM 3135 C C . PHE A 1 391 ? 12.758 -24.859 0.268 1 94.06 391 PHE A C 1
ATOM 3137 O O . PHE A 1 391 ? 13.578 -25.031 1.174 1 94.06 391 PHE A O 1
ATOM 3144 N N . PRO A 1 392 ? 13.102 -24.766 -0.956 1 97 392 PRO A N 1
ATOM 3145 C CA . PRO A 1 392 ? 14.531 -24.797 -1.286 1 97 392 PRO A CA 1
ATOM 3146 C C . PRO A 1 392 ? 15.297 -23.609 -0.706 1 97 392 PRO A C 1
ATOM 3148 O O . PRO A 1 392 ? 14.75 -22.5 -0.593 1 97 392 PRO A O 1
ATOM 3151 N N . GLU A 1 393 ? 16.562 -23.906 -0.359 1 98.06 393 GLU A N 1
ATOM 3152 C CA . GLU A 1 393 ? 17.453 -22.812 -0.004 1 98.06 393 GLU A CA 1
ATOM 3153 C C . GLU A 1 393 ? 17.812 -21.969 -1.225 1 98.06 393 GLU A C 1
ATOM 3155 O O . GLU A 1 393 ? 17.984 -22.5 -2.326 1 98.06 393 GLU A O 1
ATOM 3160 N N . LEU A 1 394 ? 17.906 -20.688 -1.017 1 98.56 394 LEU A N 1
ATOM 3161 C CA . LEU A 1 394 ? 18.422 -19.812 -2.07 1 98.56 394 LEU A CA 1
ATOM 3162 C C . LEU A 1 394 ? 19.844 -20.203 -2.463 1 98.56 394 LEU A C 1
ATOM 3164 O O . LEU A 1 394 ? 20.156 -20.297 -3.652 1 98.56 394 LEU A O 1
ATOM 3168 N N . PHE A 1 395 ? 20.656 -20.406 -1.576 1 98.12 395 PHE A N 1
ATOM 3169 C CA . PHE A 1 395 ? 22.031 -20.922 -1.633 1 98.12 395 PHE A CA 1
ATOM 3170 C C . PHE A 1 395 ? 22.359 -21.703 -0.373 1 98.12 395 PHE A C 1
ATOM 3172 O O . PHE A 1 395 ? 21.656 -21.625 0.629 1 98.12 395 PHE A O 1
ATOM 3179 N N . PRO A 1 396 ? 23.359 -22.594 -0.477 1 97.19 396 PRO A N 1
ATOM 3180 C CA . PRO A 1 396 ? 23.641 -23.469 0.667 1 97.19 396 PRO A CA 1
ATOM 3181 C C . PRO A 1 396 ? 23.797 -22.703 1.975 1 97.19 396 PRO A C 1
ATOM 3183 O O . PRO A 1 396 ? 24.641 -21.797 2.07 1 97.19 396 PRO A O 1
ATOM 3186 N N . GLY A 1 397 ? 22.953 -22.969 2.963 1 96.62 397 GLY A N 1
ATOM 3187 C CA . GLY A 1 397 ? 23.062 -22.375 4.289 1 96.62 397 GLY A CA 1
ATOM 3188 C C . GLY A 1 397 ? 22.234 -21.109 4.445 1 96.62 397 GLY A C 1
ATOM 3189 O O . GLY A 1 397 ? 22.312 -20.438 5.477 1 96.62 397 GLY A O 1
ATOM 3190 N N . SER A 1 398 ? 21.406 -20.75 3.498 1 97.69 398 SER A N 1
ATOM 3191 C CA . SER A 1 398 ? 20.719 -19.453 3.5 1 97.69 398 SER A CA 1
ATOM 3192 C C . SER A 1 398 ? 19.703 -19.375 4.633 1 97.69 398 SER A C 1
ATOM 3194 O O . SER A 1 398 ? 19.453 -18.297 5.172 1 97.69 398 SER A O 1
ATOM 3196 N N . PHE A 1 399 ? 19.141 -20.484 5.141 1 96.19 399 PHE A N 1
ATOM 3197 C CA . PHE A 1 399 ? 18.156 -20.469 6.227 1 96.19 399 PHE A CA 1
ATOM 3198 C C . PHE A 1 399 ? 18.828 -20.094 7.543 1 96.19 399 PHE A C 1
ATOM 3200 O O . PHE A 1 399 ? 18.156 -19.703 8.5 1 96.19 399 PHE A O 1
ATOM 3207 N N . GLU A 1 400 ? 20.141 -20.203 7.594 1 95.81 400 GLU A N 1
ATOM 3208 C CA . GLU A 1 400 ? 20.875 -19.969 8.836 1 95.81 400 GLU A CA 1
ATOM 3209 C C . GLU A 1 400 ? 21.422 -18.547 8.906 1 95.81 400 GLU A C 1
ATOM 3211 O O . GLU A 1 400 ? 21.984 -18.141 9.922 1 95.81 400 GLU A O 1
ATOM 3216 N N . LEU A 1 401 ? 21.219 -17.797 7.848 1 96.25 401 LEU A N 1
ATOM 3217 C CA . LEU A 1 401 ? 21.812 -16.484 7.754 1 96.25 401 LEU A CA 1
ATOM 3218 C C . LEU A 1 401 ? 21.141 -15.5 8.703 1 96.25 401 LEU A C 1
ATOM 3220 O O . LEU A 1 401 ? 21.766 -14.555 9.188 1 96.25 401 LEU A O 1
ATOM 3224 N N . LYS A 1 402 ? 19.781 -15.688 8.852 1 96.81 402 LYS A N 1
ATOM 3225 C CA . LYS A 1 402 ? 19 -14.758 9.648 1 96.81 402 LYS A CA 1
ATOM 3226 C C . LYS A 1 402 ? 18.359 -15.469 10.844 1 96.81 402 LYS A C 1
ATOM 3228 O O . LYS A 1 402 ? 18.141 -16.688 10.812 1 96.81 402 LYS A O 1
ATOM 3233 N N . ASN A 1 403 ? 18.094 -14.703 11.875 1 96.06 403 ASN A N 1
ATOM 3234 C CA . ASN A 1 403 ? 17.438 -15.242 13.062 1 96.06 403 ASN A CA 1
ATOM 3235 C C . ASN A 1 403 ? 15.914 -15.25 12.914 1 96.06 403 ASN A C 1
ATOM 3237 O O . ASN A 1 403 ? 15.289 -14.188 12.867 1 96.06 403 ASN A O 1
ATOM 3241 N N . ASN A 1 404 ? 15.344 -16.422 12.812 1 97 404 ASN A N 1
ATOM 3242 C CA . ASN A 1 404 ? 13.898 -16.625 12.68 1 97 404 ASN A CA 1
ATOM 3243 C C . ASN A 1 404 ? 13.32 -17.344 13.891 1 97 404 ASN A C 1
ATOM 3245 O O . ASN A 1 404 ? 14.023 -18.109 14.562 1 97 404 ASN A O 1
ATOM 3249 N N . ILE A 1 405 ? 12.141 -16.984 14.258 1 96.56 405 ILE A N 1
ATOM 3250 C CA . ILE A 1 405 ? 11.328 -17.781 15.172 1 96.56 405 ILE A CA 1
ATOM 3251 C C . ILE A 1 405 ? 10.406 -18.703 14.375 1 96.56 405 ILE A C 1
ATOM 3253 O O . ILE A 1 405 ? 9.68 -18.25 13.492 1 96.56 405 ILE A O 1
ATOM 3257 N N . TYR A 1 406 ? 10.469 -20 14.602 1 94.75 406 TYR A N 1
ATOM 3258 C CA . TYR A 1 406 ? 9.641 -20.953 13.891 1 94.75 406 TYR A CA 1
ATOM 3259 C C . TYR A 1 406 ? 8.555 -21.531 14.797 1 94.75 406 TYR A C 1
ATOM 3261 O O . TYR A 1 406 ? 8.828 -21.906 15.938 1 94.75 406 TYR A O 1
ATOM 3269 N N . LYS A 1 407 ? 7.395 -21.469 14.305 1 91.94 407 LYS A N 1
ATOM 3270 C CA . LYS A 1 407 ? 6.262 -22.047 15.023 1 91.94 407 LYS A CA 1
ATOM 3271 C C . LYS A 1 407 ? 5.734 -23.297 14.312 1 91.94 407 LYS A C 1
ATOM 3273 O O . LYS A 1 407 ? 5.777 -23.375 13.078 1 91.94 407 LYS A O 1
ATOM 3278 N N . ASP A 1 408 ? 5.211 -24.234 15.086 1 85.56 408 ASP A N 1
ATOM 3279 C CA . ASP A 1 408 ? 4.582 -25.422 14.523 1 85.56 408 ASP A CA 1
ATOM 3280 C C . ASP A 1 408 ? 3.158 -25.125 14.055 1 85.56 408 ASP A C 1
ATOM 3282 O O . ASP A 1 408 ? 2.43 -24.375 14.711 1 85.56 408 ASP A O 1
ATOM 3286 N N . THR A 1 409 ? 2.943 -25.406 12.875 1 74.62 409 THR A N 1
ATOM 3287 C CA . THR A 1 409 ? 1.574 -25.266 12.391 1 74.62 409 THR A CA 1
ATOM 3288 C C . THR A 1 409 ? 1.042 -26.594 11.859 1 74.62 409 THR A C 1
ATOM 3290 O O . THR A 1 409 ? 1.818 -27.453 11.461 1 74.62 409 THR A O 1
ATOM 3293 N N . ILE A 1 410 ? -0.271 -26.719 12.148 1 63.97 410 ILE A N 1
ATOM 3294 C CA . ILE A 1 410 ? -0.918 -27.891 11.578 1 63.97 410 ILE A CA 1
ATOM 3295 C C . ILE A 1 410 ? -0.903 -27.812 10.055 1 63.97 410 ILE A C 1
ATOM 3297 O O . ILE A 1 410 ? -1.209 -26.766 9.484 1 63.97 410 ILE A O 1
ATOM 3301 N N . ASP A 1 411 ? -0.16 -28.703 9.422 1 59 411 ASP A N 1
ATOM 3302 C CA . ASP A 1 411 ? -0.07 -28.75 7.961 1 59 411 ASP A CA 1
ATOM 3303 C C . ASP A 1 411 ? -1.413 -29.125 7.34 1 59 411 ASP A C 1
ATOM 3305 O O . ASP A 1 411 ? -1.94 -30.219 7.598 1 59 411 ASP A O 1
ATOM 3309 N N . LEU A 1 412 ? -2.172 -28.031 6.902 1 55.69 412 LEU A N 1
ATOM 3310 C CA . LEU A 1 412 ? -3.398 -28.469 6.25 1 55.69 412 LEU A CA 1
ATOM 3311 C C . LEU A 1 412 ? -3.156 -28.75 4.77 1 55.69 412 LEU A C 1
ATOM 3313 O O . LEU A 1 412 ? -3.105 -27.812 3.961 1 55.69 412 LEU A O 1
ATOM 3317 N N . TYR A 1 413 ? -1.949 -29.438 4.371 1 51.62 413 TYR A N 1
ATOM 3318 C CA . TYR A 1 413 ? -1.882 -29.766 2.955 1 51.62 413 TYR A CA 1
ATOM 3319 C C . TYR A 1 413 ? -2.893 -30.859 2.602 1 51.62 413 TYR A C 1
ATOM 3321 O O . TYR A 1 413 ? -3.098 -31.797 3.369 1 51.62 413 TYR A O 1
ATOM 3329 N N . MET B 1 1 ? 6.895 -41.469 -31.516 1 67.44 1 MET B N 1
ATOM 3330 C CA . MET B 1 1 ? 7.477 -40.375 -32.281 1 67.44 1 MET B CA 1
ATOM 3331 C C . MET B 1 1 ? 8.891 -40.719 -32.75 1 67.44 1 MET B C 1
ATOM 3333 O O . MET B 1 1 ? 9.695 -41.219 -31.953 1 67.44 1 MET B O 1
ATOM 3337 N N . THR B 1 2 ? 9.188 -40.531 -34.031 1 70.75 2 THR B N 1
ATOM 3338 C CA . THR B 1 2 ? 10.484 -40.844 -34.625 1 70.75 2 THR B CA 1
ATOM 3339 C C . THR B 1 2 ? 11.523 -39.812 -34.219 1 70.75 2 THR B C 1
ATOM 3341 O O . THR B 1 2 ? 11.172 -38.719 -33.719 1 70.75 2 THR B O 1
ATOM 3344 N N . VAL B 1 3 ? 12.758 -40.188 -34.188 1 77.69 3 VAL B N 1
ATOM 3345 C CA . VAL B 1 3 ? 13.859 -39.25 -33.969 1 77.69 3 VAL B CA 1
ATOM 3346 C C . VAL B 1 3 ? 13.688 -38.031 -34.875 1 77.69 3 VAL B C 1
ATOM 3348 O O . VAL B 1 3 ? 13.969 -36.906 -34.438 1 77.69 3 VAL B O 1
ATOM 3351 N N . GLN B 1 4 ? 13.211 -38.25 -35.969 1 71.56 4 GLN B N 1
ATOM 3352 C CA . GLN B 1 4 ? 13.016 -37.156 -36.906 1 71.56 4 GLN B CA 1
ATOM 3353 C C . GLN B 1 4 ? 11.898 -36.219 -36.469 1 71.56 4 GLN B C 1
ATOM 3355 O O . GLN B 1 4 ? 11.992 -35.031 -36.625 1 71.56 4 GLN B O 1
ATOM 3360 N N . ASP B 1 5 ? 10.953 -36.781 -35.906 1 81.31 5 ASP B N 1
ATOM 3361 C CA . ASP B 1 5 ? 9.836 -35.969 -35.406 1 81.31 5 ASP B CA 1
ATOM 3362 C C . ASP B 1 5 ? 10.289 -35.094 -34.25 1 81.31 5 ASP B C 1
ATOM 3364 O O . ASP B 1 5 ? 9.906 -33.906 -34.156 1 81.31 5 ASP B O 1
ATOM 3368 N N . ARG B 1 6 ? 11.148 -35.625 -33.5 1 84.12 6 ARG B N 1
ATOM 3369 C CA . ARG B 1 6 ? 11.664 -34.875 -32.344 1 84.12 6 ARG B CA 1
ATOM 3370 C C . ARG B 1 6 ? 12.539 -33.719 -32.812 1 84.12 6 ARG B C 1
ATOM 3372 O O . ARG B 1 6 ? 12.492 -32.625 -32.219 1 84.12 6 ARG B O 1
ATOM 3379 N N . LYS B 1 7 ? 13.344 -33.969 -33.719 1 86.5 7 LYS B N 1
ATOM 3380 C CA . LYS B 1 7 ? 14.188 -32.906 -34.25 1 86.5 7 LYS B CA 1
ATOM 3381 C C . LYS B 1 7 ? 13.344 -31.766 -34.844 1 86.5 7 LYS B C 1
ATOM 3383 O O . LYS B 1 7 ? 13.695 -30.594 -34.688 1 86.5 7 LYS B O 1
ATOM 3388 N N . LYS B 1 8 ? 12.367 -32.125 -35.469 1 89.56 8 LYS B N 1
ATOM 3389 C CA . LYS B 1 8 ? 11.453 -31.141 -36.031 1 89.56 8 LYS B CA 1
ATOM 3390 C C . LYS B 1 8 ? 10.789 -30.312 -34.938 1 89.56 8 LYS B C 1
ATOM 3392 O O . LYS B 1 8 ? 10.648 -29.094 -35.062 1 89.56 8 LYS B O 1
ATOM 3397 N N . ILE B 1 9 ? 10.398 -30.875 -33.875 1 93.81 9 ILE B N 1
ATOM 3398 C CA . ILE B 1 9 ? 9.781 -30.188 -32.719 1 93.81 9 ILE B CA 1
ATOM 3399 C C . ILE B 1 9 ? 10.789 -29.234 -32.094 1 93.81 9 ILE B C 1
ATOM 3401 O O . ILE B 1 9 ? 10.445 -28.094 -31.766 1 93.81 9 ILE B O 1
ATOM 3405 N N . ASP B 1 10 ? 12.016 -29.703 -31.984 1 94.56 10 ASP B N 1
ATOM 3406 C CA . ASP B 1 10 ? 13.07 -28.875 -31.406 1 94.56 10 ASP B CA 1
ATOM 3407 C C . ASP B 1 10 ? 13.281 -27.609 -32.25 1 94.56 10 ASP B C 1
ATOM 3409 O O . ASP B 1 10 ? 13.383 -26.516 -31.688 1 94.56 10 ASP B O 1
ATOM 3413 N N . GLU B 1 11 ? 13.375 -27.797 -33.5 1 93.94 11 GLU B N 1
ATOM 3414 C CA . GLU B 1 11 ? 13.594 -26.672 -34.406 1 93.94 11 GLU B CA 1
ATOM 3415 C C . GLU B 1 11 ? 12.414 -25.703 -34.375 1 93.94 11 GLU B C 1
ATOM 3417 O O . GLU B 1 11 ? 12.609 -24.484 -34.312 1 93.94 11 GLU B O 1
ATOM 3422 N N . LYS B 1 12 ? 11.25 -26.281 -34.406 1 95.19 12 LYS B N 1
ATOM 3423 C CA . LYS B 1 12 ? 10.055 -25.453 -34.375 1 95.19 12 LYS B CA 1
ATOM 3424 C C . LYS B 1 12 ? 9.969 -24.688 -33.031 1 95.19 12 LYS B C 1
ATOM 3426 O O . LYS B 1 12 ? 9.641 -23.5 -33.031 1 95.19 12 LYS B O 1
ATOM 3431 N N . PHE B 1 13 ? 10.258 -25.375 -31.969 1 96.44 13 PHE B N 1
ATOM 3432 C CA . PHE B 1 13 ? 10.219 -24.75 -30.656 1 96.44 13 PHE B CA 1
ATOM 3433 C C . PHE B 1 13 ? 11.188 -23.578 -30.578 1 96.44 13 PHE B C 1
ATOM 3435 O O . PHE B 1 13 ? 10.844 -22.516 -30.062 1 96.44 13 PHE B O 1
ATOM 3442 N N . ASP B 1 14 ? 12.398 -23.734 -31.125 1 94.06 14 ASP B N 1
ATOM 3443 C CA . ASP B 1 14 ? 13.438 -22.703 -31.078 1 94.06 14 ASP B CA 1
ATOM 3444 C C . ASP B 1 14 ? 12.984 -21.438 -31.812 1 94.06 14 ASP B C 1
ATOM 3446 O O . ASP B 1 14 ? 13.359 -20.328 -31.438 1 94.06 14 ASP B O 1
ATOM 3450 N N . GLN B 1 15 ? 12.156 -21.656 -32.781 1 93.06 15 GLN B N 1
ATOM 3451 C CA . GLN B 1 15 ? 11.656 -20.516 -33.531 1 93.06 15 GLN B CA 1
ATOM 3452 C C . GLN B 1 15 ? 10.5 -19.828 -32.844 1 93.06 15 GLN B C 1
ATOM 3454 O O . GLN B 1 15 ? 10.461 -18.609 -32.75 1 93.06 15 GLN B O 1
ATOM 3459 N N . ILE B 1 16 ? 9.602 -20.609 -32.281 1 94.62 16 ILE B N 1
ATOM 3460 C CA . ILE B 1 16 ? 8.375 -20.062 -31.703 1 94.62 16 ILE B CA 1
ATOM 3461 C C . ILE B 1 16 ? 8.695 -19.344 -30.391 1 94.62 16 ILE B C 1
ATOM 3463 O O . ILE B 1 16 ? 8.086 -18.312 -30.078 1 94.62 16 ILE B O 1
ATOM 3467 N N . VAL B 1 17 ? 9.68 -19.781 -29.672 1 94.06 17 VAL B N 1
ATOM 3468 C CA . VAL B 1 17 ? 9.945 -19.25 -28.328 1 94.06 17 VAL B CA 1
ATOM 3469 C C . VAL B 1 17 ? 10.617 -17.891 -28.438 1 94.06 17 VAL B C 1
ATOM 3471 O O . VAL B 1 17 ? 10.625 -17.109 -27.484 1 94.06 17 VAL B O 1
ATOM 3474 N N . LYS B 1 18 ? 11.109 -17.5 -29.625 1 91.12 18 LYS B N 1
ATOM 3475 C CA . LYS B 1 18 ? 11.68 -16.188 -29.875 1 91.12 18 LYS B CA 1
ATOM 3476 C C . LYS B 1 18 ? 10.586 -15.133 -30.062 1 91.12 18 LYS B C 1
ATOM 3478 O O . LYS B 1 18 ? 10.836 -13.938 -29.891 1 91.12 18 LYS B O 1
ATOM 3483 N N . ARG B 1 19 ? 9.383 -15.617 -30.312 1 92.75 19 ARG B N 1
ATOM 3484 C CA . ARG B 1 19 ? 8.305 -14.703 -30.688 1 92.75 19 ARG B CA 1
ATOM 3485 C C . ARG B 1 19 ? 7.203 -14.703 -29.625 1 92.75 19 ARG B C 1
ATOM 3487 O O . ARG B 1 19 ? 6.469 -13.719 -29.5 1 92.75 19 ARG B O 1
ATOM 3494 N N . PHE B 1 20 ? 7.094 -15.781 -28.969 1 95.75 20 PHE B N 1
ATOM 3495 C CA . PHE B 1 20 ? 6.02 -15.945 -28 1 95.75 20 PHE B CA 1
ATOM 3496 C C . PHE B 1 20 ? 6.57 -16.391 -26.641 1 95.75 20 PHE B C 1
ATOM 3498 O O . PHE B 1 20 ? 7.379 -17.312 -26.578 1 95.75 20 PHE B O 1
ATOM 3505 N N . PRO B 1 21 ? 6.141 -15.734 -25.625 1 96.62 21 PRO B N 1
ATOM 3506 C CA . PRO B 1 21 ? 6.715 -16.016 -24.297 1 96.62 21 PRO B CA 1
ATOM 3507 C C . PRO B 1 21 ? 6.109 -17.25 -23.641 1 96.62 21 PRO B C 1
ATOM 3509 O O . PRO B 1 21 ? 4.926 -17.531 -23.828 1 96.62 21 PRO B O 1
ATOM 3512 N N . ILE B 1 22 ? 6.938 -17.953 -22.891 1 98.56 22 ILE B N 1
ATOM 3513 C CA . ILE B 1 22 ? 6.406 -18.844 -21.859 1 98.56 22 ILE B CA 1
ATOM 3514 C C . ILE B 1 22 ? 6.008 -18.047 -20.625 1 98.56 22 ILE B C 1
ATOM 3516 O O . ILE B 1 22 ? 6.77 -17.203 -20.156 1 98.56 22 ILE B O 1
ATOM 3520 N N . VAL B 1 23 ? 4.754 -18.234 -20.156 1 98.88 23 VAL B N 1
ATOM 3521 C CA . VAL B 1 23 ? 4.223 -17.531 -19 1 98.88 23 VAL B CA 1
ATOM 3522 C C . VAL B 1 23 ? 4.066 -18.5 -17.828 1 98.88 23 VAL B C 1
ATOM 3524 O O . VAL B 1 23 ? 3.496 -19.578 -17.984 1 98.88 23 VAL B O 1
ATOM 3527 N N . ASP B 1 24 ? 4.676 -18.188 -16.703 1 98.88 24 ASP B N 1
ATOM 3528 C CA . ASP B 1 24 ? 4.426 -18.859 -15.43 1 98.88 24 ASP B CA 1
ATOM 3529 C C . ASP B 1 24 ? 3.596 -17.984 -14.5 1 98.88 24 ASP B C 1
ATOM 3531 O O . ASP B 1 24 ? 4.074 -16.953 -14.016 1 98.88 24 ASP B O 1
ATOM 3535 N N . THR B 1 25 ? 2.381 -18.391 -14.156 1 98.94 25 THR B N 1
ATOM 3536 C CA . THR B 1 25 ? 1.421 -17.547 -13.461 1 98.94 25 THR B CA 1
ATOM 3537 C C . THR B 1 25 ? 1.667 -17.562 -11.961 1 98.94 25 THR B C 1
ATOM 3539 O O . THR B 1 25 ? 1.074 -16.781 -11.219 1 98.94 25 THR B O 1
ATOM 3542 N N . HIS B 1 26 ? 2.604 -18.453 -11.508 1 98.94 26 HIS B N 1
ATOM 3543 C CA . HIS B 1 26 ? 2.729 -18.547 -10.062 1 98.94 26 HIS B CA 1
ATOM 3544 C C . HIS B 1 26 ? 4.102 -19.062 -9.656 1 98.94 26 HIS B C 1
ATOM 3546 O O . HIS B 1 26 ? 4.445 -20.219 -9.945 1 98.94 26 HIS B O 1
ATOM 3552 N N . ASN B 1 27 ? 4.832 -18.25 -9.008 1 98.88 27 ASN B N 1
ATOM 3553 C CA . ASN B 1 27 ? 6.168 -18.547 -8.5 1 98.88 27 ASN B CA 1
ATOM 3554 C C . ASN B 1 27 ? 6.438 -17.828 -7.176 1 98.88 27 ASN B C 1
ATOM 3556 O O . ASN B 1 27 ? 6.281 -16.609 -7.082 1 98.88 27 ASN B O 1
ATOM 3560 N N . ASP B 1 28 ? 6.855 -18.547 -6.164 1 98.62 28 ASP B N 1
ATOM 3561 C CA . ASP B 1 28 ? 6.887 -18.047 -4.797 1 98.62 28 ASP B CA 1
ATOM 3562 C C . ASP B 1 28 ? 8.289 -17.578 -4.414 1 98.62 28 ASP B C 1
ATOM 3564 O O . ASP B 1 28 ? 8.609 -17.453 -3.23 1 98.62 28 ASP B O 1
ATOM 3568 N N . PHE B 1 29 ? 9.133 -17.234 -5.32 1 98.88 29 PHE B N 1
ATOM 3569 C CA . PHE B 1 29 ? 10.516 -16.844 -5.086 1 98.88 29 PHE B CA 1
ATOM 3570 C C . PHE B 1 29 ? 10.586 -15.711 -4.066 1 98.88 29 PHE B C 1
ATOM 3572 O O . PHE B 1 29 ? 11.461 -15.711 -3.195 1 98.88 29 PHE B O 1
ATOM 3579 N N . PRO B 1 30 ? 9.672 -14.75 -4.047 1 98.81 30 PRO B N 1
ATOM 3580 C CA . PRO B 1 30 ? 9.766 -13.641 -3.102 1 98.81 30 PRO B CA 1
ATOM 3581 C C . PRO B 1 30 ? 9.727 -14.094 -1.645 1 98.81 30 PRO B C 1
ATOM 3583 O O . PRO B 1 30 ? 10.344 -13.477 -0.78 1 98.81 30 PRO B O 1
ATOM 3586 N N . TYR B 1 31 ? 9.016 -15.133 -1.384 1 98.5 31 TYR B N 1
ATOM 3587 C CA . TYR B 1 31 ? 8.922 -15.602 -0.006 1 98.5 31 TYR B CA 1
ATOM 3588 C C . TYR B 1 31 ? 10.266 -16.141 0.485 1 98.5 31 TYR B C 1
ATOM 3590 O O . TYR B 1 31 ? 10.602 -16 1.664 1 98.5 31 TYR B O 1
ATOM 3598 N N . SER B 1 32 ? 11.07 -16.766 -0.404 1 98.31 32 SER B N 1
ATOM 3599 C CA . SER B 1 32 ? 12.414 -17.203 -0.048 1 98.31 32 SER B CA 1
ATOM 3600 C C . SER B 1 32 ? 13.289 -16.016 0.354 1 98.31 32 SER B C 1
ATOM 3602 O O . SER B 1 32 ? 14.086 -16.125 1.287 1 98.31 32 SER B O 1
ATOM 3604 N N . LEU B 1 33 ? 13.086 -14.898 -0.343 1 98.75 33 LEU B N 1
ATOM 3605 C CA . LEU B 1 33 ? 13.82 -13.688 0.002 1 98.75 33 LEU B CA 1
ATOM 3606 C C . LEU B 1 33 ? 13.414 -13.18 1.38 1 98.75 33 LEU B C 1
ATOM 3608 O O . LEU B 1 33 ? 14.227 -12.594 2.096 1 98.75 33 LEU B O 1
ATOM 3612 N N . ARG B 1 34 ? 12.172 -13.398 1.75 1 98.56 34 ARG B N 1
ATOM 3613 C CA . ARG B 1 34 ? 11.656 -13.008 3.055 1 98.56 34 ARG B CA 1
ATOM 3614 C C . ARG B 1 34 ? 12.242 -13.875 4.164 1 98.56 34 ARG B C 1
ATOM 3616 O O . ARG B 1 34 ? 12.914 -13.375 5.062 1 98.56 34 ARG B O 1
ATOM 3623 N N . CYS B 1 35 ? 12.047 -15.195 4.086 1 97.75 35 CYS B N 1
ATOM 3624 C CA . CYS B 1 35 ? 12.297 -16.078 5.215 1 97.75 35 CYS B CA 1
ATOM 3625 C C . CYS B 1 35 ? 13.789 -16.391 5.34 1 97.75 35 CYS B C 1
ATOM 3627 O O . CYS B 1 35 ? 14.258 -16.766 6.414 1 97.75 35 CYS B O 1
ATOM 3629 N N . GLN B 1 36 ? 14.555 -16.172 4.23 1 98.44 36 GLN B N 1
ATOM 3630 C CA . GLN B 1 36 ? 15.953 -16.578 4.285 1 98.44 36 GLN B CA 1
ATOM 3631 C C . GLN B 1 36 ? 16.891 -15.367 4.34 1 98.44 36 GLN B C 1
ATOM 3633 O O . GLN B 1 36 ? 18 -15.453 4.871 1 98.44 36 GLN B O 1
ATOM 3638 N N . LEU B 1 37 ? 16.422 -14.172 3.846 1 98.69 37 LEU B N 1
ATOM 3639 C CA . LEU B 1 37 ? 17.312 -13.031 3.75 1 98.69 37 LEU B CA 1
ATOM 3640 C C . LEU B 1 37 ? 16.719 -11.812 4.453 1 98.69 37 LEU B C 1
ATOM 3642 O O . LEU B 1 37 ? 17.375 -10.773 4.559 1 98.69 37 LEU B O 1
ATOM 3646 N N . HIS B 1 38 ? 15.469 -11.875 4.961 1 98.5 38 HIS B N 1
ATOM 3647 C CA . HIS B 1 38 ? 14.758 -10.719 5.504 1 98.5 38 HIS B CA 1
ATOM 3648 C C . HIS B 1 38 ? 14.773 -9.547 4.527 1 98.5 38 HIS B C 1
ATOM 3650 O O . HIS B 1 38 ? 14.961 -8.398 4.93 1 98.5 38 HIS B O 1
ATOM 3656 N N . TYR B 1 39 ? 14.727 -9.875 3.201 1 98.56 39 TYR B N 1
ATOM 3657 C CA . TYR B 1 39 ? 14.609 -8.945 2.078 1 98.56 39 TYR B CA 1
ATOM 3658 C C . TYR B 1 39 ? 15.898 -8.164 1.874 1 98.56 39 TYR B C 1
ATOM 3660 O O . TYR B 1 39 ? 15.922 -7.168 1.15 1 98.56 39 TYR B O 1
ATOM 3668 N N . GLU B 1 40 ? 16.984 -8.484 2.545 1 98.38 40 GLU B N 1
ATOM 3669 C CA . GLU B 1 40 ? 18.281 -7.844 2.342 1 98.38 40 GLU B CA 1
ATOM 3670 C C . GLU B 1 40 ? 19.047 -8.484 1.181 1 98.38 40 GLU B C 1
ATOM 3672 O O . GLU B 1 40 ? 20 -9.227 1.392 1 98.38 40 GLU B O 1
ATOM 3677 N N . ILE B 1 41 ? 18.688 -8.109 -0.026 1 98 41 ILE B N 1
ATOM 3678 C CA . ILE B 1 41 ? 19.188 -8.797 -1.216 1 98 41 ILE B CA 1
ATOM 3679 C C . ILE B 1 41 ? 20.5 -8.164 -1.662 1 98 41 ILE B C 1
ATOM 3681 O O . ILE B 1 41 ? 21.453 -8.867 -1.976 1 98 41 ILE B O 1
ATOM 3685 N N . SER B 1 42 ? 20.625 -6.852 -1.611 1 95.69 42 SER B N 1
ATOM 3686 C CA . SER B 1 42 ? 21.812 -6.145 -2.08 1 95.69 42 SER B CA 1
ATOM 3687 C C . SER B 1 42 ? 22.953 -6.246 -1.071 1 95.69 42 SER B C 1
ATOM 3689 O O . SER B 1 42 ? 24.125 -6.164 -1.441 1 95.69 42 SER B O 1
ATOM 3691 N N . THR B 1 43 ? 22.609 -6.48 0.167 1 95.62 43 THR B N 1
ATOM 3692 C CA . THR B 1 43 ? 23.625 -6.469 1.214 1 95.62 43 THR B CA 1
ATOM 3693 C C . THR B 1 43 ? 23.984 -7.891 1.622 1 95.62 43 THR B C 1
ATOM 3695 O O . THR B 1 43 ? 24.703 -8.094 2.607 1 95.62 43 THR B O 1
ATOM 3698 N N . THR B 1 44 ? 23.453 -8.875 0.957 1 97.38 44 THR B N 1
ATOM 3699 C CA . THR B 1 44 ? 23.844 -10.273 1.139 1 97.38 44 THR B CA 1
ATOM 3700 C C . THR B 1 44 ? 24.781 -10.719 0.021 1 97.38 44 THR B C 1
ATOM 3702 O O . THR B 1 44 ? 24.328 -10.992 -1.096 1 97.38 44 THR B O 1
ATOM 3705 N N . PRO B 1 45 ? 26 -10.82 0.292 1 95.75 45 PRO B N 1
ATOM 3706 C CA . PRO B 1 45 ? 26.984 -11.07 -0.759 1 95.75 45 PRO B CA 1
ATOM 3707 C C . PRO B 1 45 ? 26.781 -12.422 -1.443 1 95.75 45 PRO B C 1
ATOM 3709 O O . PRO B 1 45 ? 27.094 -12.57 -2.627 1 95.75 45 PRO B O 1
ATOM 3712 N N . GLU B 1 46 ? 26.25 -13.367 -0.7 1 96.88 46 GLU B N 1
ATOM 3713 C CA . GLU B 1 46 ? 26.062 -14.711 -1.239 1 96.88 46 GLU B CA 1
ATOM 3714 C C . GLU B 1 46 ? 24.922 -14.742 -2.242 1 96.88 46 GLU B C 1
ATOM 3716 O O . GLU B 1 46 ? 24.797 -15.688 -3.021 1 96.88 46 GLU B O 1
ATOM 3721 N N . PHE B 1 47 ? 24.094 -13.734 -2.201 1 98.06 47 PHE B N 1
ATOM 3722 C CA . PHE B 1 47 ? 22.938 -13.719 -3.092 1 98.06 47 PHE B CA 1
ATOM 3723 C C . PHE B 1 47 ? 23.281 -12.992 -4.395 1 98.06 47 PHE B C 1
ATOM 3725 O O . PHE B 1 47 ? 23.625 -11.812 -4.379 1 98.06 47 PHE B O 1
ATOM 3732 N N . ASP B 1 48 ? 23.172 -13.688 -5.441 1 98.19 48 ASP B N 1
ATOM 3733 C CA . ASP B 1 48 ? 23.297 -13.18 -6.805 1 98.19 48 ASP B CA 1
ATOM 3734 C C . ASP B 1 48 ? 22.266 -13.82 -7.723 1 98.19 48 ASP B C 1
ATOM 3736 O O . ASP B 1 48 ? 22.422 -14.977 -8.141 1 98.19 48 ASP B O 1
ATOM 3740 N N . PHE B 1 49 ? 21.219 -13.039 -8.062 1 98.5 49 PHE B N 1
ATOM 3741 C CA . PHE B 1 49 ? 20.094 -13.578 -8.82 1 98.5 49 PHE B CA 1
ATOM 3742 C C . PHE B 1 49 ? 20.531 -13.953 -10.234 1 98.5 49 PHE B C 1
ATOM 3744 O O . PHE B 1 49 ? 19.859 -14.758 -10.891 1 98.5 49 PHE B O 1
ATOM 3751 N N . ASP B 1 50 ? 21.609 -13.391 -10.758 1 97.81 50 ASP B N 1
ATOM 3752 C CA . ASP B 1 50 ? 22.109 -13.648 -12.102 1 97.81 50 ASP B CA 1
ATOM 3753 C C . ASP B 1 50 ? 23.156 -14.766 -12.086 1 97.81 50 ASP B C 1
ATOM 3755 O O . ASP B 1 50 ? 24 -14.852 -12.984 1 97.81 50 ASP B O 1
ATOM 3759 N N . SER B 1 51 ? 23.141 -15.578 -11.055 1 98.06 51 SER B N 1
ATOM 3760 C CA . SER B 1 51 ? 23.938 -16.797 -10.938 1 98.06 51 SER B CA 1
ATOM 3761 C C . SER B 1 51 ? 23.078 -18 -10.633 1 98.06 51 SER B C 1
ATOM 3763 O O . SER B 1 51 ? 21.875 -17.875 -10.375 1 98.06 51 SER B O 1
ATOM 3765 N N . LEU B 1 52 ? 23.719 -19.156 -10.734 1 98.12 52 LEU B N 1
ATOM 3766 C CA . LEU B 1 52 ? 23 -20.359 -10.359 1 98.12 52 LEU B CA 1
ATOM 3767 C C . LEU B 1 52 ? 22.797 -20.438 -8.852 1 98.12 52 LEU B C 1
ATOM 3769 O O . LEU B 1 52 ? 23.766 -20.422 -8.086 1 98.12 52 LEU B O 1
ATOM 3773 N N . LEU B 1 53 ? 21.594 -20.453 -8.445 1 98.38 53 LEU B N 1
ATOM 3774 C CA . LEU B 1 53 ? 21.219 -20.625 -7.051 1 98.38 53 LEU B CA 1
ATOM 3775 C C . LEU B 1 53 ? 20.812 -22.062 -6.77 1 98.38 53 LEU B C 1
ATOM 3777 O O . LEU B 1 53 ? 20.953 -22.922 -7.641 1 98.38 53 LEU B O 1
ATOM 3781 N N . THR B 1 54 ? 20.453 -22.328 -5.5 1 98.19 54 THR B N 1
ATOM 3782 C CA . THR B 1 54 ? 20 -23.656 -5.125 1 98.19 54 THR B CA 1
ATOM 3783 C C . THR B 1 54 ? 18.469 -23.75 -5.211 1 98.19 54 THR B C 1
ATOM 3785 O O . THR B 1 54 ? 17.906 -24.844 -5.262 1 98.19 54 THR B O 1
ATOM 3788 N N . SER B 1 55 ? 17.797 -22.609 -5.277 1 98.19 55 SER B N 1
ATOM 3789 C CA . SER B 1 55 ? 16.344 -22.531 -5.395 1 98.19 55 SER B CA 1
ATOM 3790 C C . SER B 1 55 ? 15.875 -23 -6.766 1 98.19 55 SER B C 1
ATOM 3792 O O . SER B 1 55 ? 16.688 -23.391 -7.605 1 98.19 55 SER B O 1
ATOM 3794 N N . HIS B 1 56 ? 14.57 -23.047 -6.969 1 98.75 56 HIS B N 1
ATOM 3795 C CA . HIS B 1 56 ? 14.008 -23.453 -8.25 1 98.75 56 HIS B CA 1
ATOM 3796 C C . HIS B 1 56 ? 14.203 -22.375 -9.305 1 98.75 56 HIS B C 1
ATOM 3798 O O . HIS B 1 56 ? 14.102 -22.641 -10.508 1 98.75 56 HIS B O 1
ATOM 3804 N N . THR B 1 57 ? 14.438 -21.156 -8.836 1 98.75 57 THR B N 1
ATOM 3805 C CA . THR B 1 57 ? 14.367 -19.984 -9.711 1 98.75 57 THR B CA 1
ATOM 3806 C C . THR B 1 57 ? 15.625 -19.141 -9.57 1 98.75 57 THR B C 1
ATOM 3808 O O . THR B 1 57 ? 16.062 -18.844 -8.461 1 98.75 57 THR B O 1
ATOM 3811 N N . ASP B 1 58 ? 16.312 -18.812 -10.516 1 98.62 58 ASP B N 1
ATOM 3812 C CA . ASP B 1 58 ? 17.312 -17.781 -10.711 1 98.62 58 ASP B CA 1
ATOM 3813 C C . ASP B 1 58 ? 17.312 -17.266 -12.148 1 98.62 58 ASP B C 1
ATOM 3815 O O . ASP B 1 58 ? 16.609 -17.812 -13 1 98.62 58 ASP B O 1
ATOM 3819 N N . LEU B 1 59 ? 17.922 -16.219 -12.383 1 98.44 59 LEU B N 1
ATOM 3820 C CA . LEU B 1 59 ? 17.844 -15.547 -13.68 1 98.44 59 LEU B CA 1
ATOM 3821 C C . LEU B 1 59 ? 18.453 -16.406 -14.781 1 98.44 59 LEU B C 1
ATOM 3823 O O . LEU B 1 59 ? 17.969 -16.422 -15.914 1 98.44 59 LEU B O 1
ATOM 3827 N N . VAL B 1 60 ? 19.5 -17.188 -14.492 1 98.44 60 VAL B N 1
ATOM 3828 C CA . VAL B 1 60 ? 20.141 -18.094 -15.445 1 98.44 60 VAL B CA 1
ATOM 3829 C C . VAL B 1 60 ? 19.141 -19.141 -15.906 1 98.44 60 VAL B C 1
ATOM 3831 O O . VAL B 1 60 ? 18.953 -19.344 -17.109 1 98.44 60 VAL B O 1
ATOM 3834 N N . ARG B 1 61 ? 18.453 -19.703 -15 1 98.69 61 ARG B N 1
ATOM 3835 C CA . ARG B 1 61 ? 17.516 -20.781 -15.32 1 98.69 61 ARG B CA 1
ATOM 3836 C C . ARG B 1 61 ? 16.234 -20.234 -15.945 1 98.69 61 ARG B C 1
ATOM 3838 O O . ARG B 1 61 ? 15.617 -20.891 -16.781 1 98.69 61 ARG B O 1
ATOM 3845 N N . MET B 1 62 ? 15.805 -19.047 -15.555 1 98.69 62 MET B N 1
ATOM 3846 C CA . MET B 1 62 ? 14.664 -18.422 -16.219 1 98.69 62 MET B CA 1
ATOM 3847 C C . MET B 1 62 ? 14.938 -18.219 -17.703 1 98.69 62 MET B C 1
ATOM 3849 O O . MET B 1 62 ? 14.062 -18.453 -18.547 1 98.69 62 MET B O 1
ATOM 3853 N N . ARG B 1 63 ? 16.172 -17.812 -18.031 1 97.62 63 ARG B N 1
ATOM 3854 C CA . ARG B 1 63 ? 16.562 -17.672 -19.438 1 97.62 63 ARG B CA 1
ATOM 3855 C C . ARG B 1 63 ? 16.578 -19.016 -20.141 1 97.62 63 ARG B C 1
ATOM 3857 O O . ARG B 1 63 ? 16.062 -19.156 -21.25 1 97.62 63 ARG B O 1
ATOM 3864 N N . GLU B 1 64 ? 17.156 -19.969 -19.453 1 97.69 64 GLU B N 1
ATOM 3865 C CA . GLU B 1 64 ? 17.203 -21.328 -20 1 97.69 64 GLU B CA 1
ATOM 3866 C C . GLU B 1 64 ? 15.797 -21.859 -20.234 1 97.69 64 GLU B C 1
ATOM 3868 O O . GLU B 1 64 ? 15.547 -22.562 -21.219 1 97.69 64 GLU B O 1
ATOM 3873 N N . GLY B 1 65 ? 14.914 -21.547 -19.344 1 98.19 65 GLY B N 1
ATOM 3874 C CA . GLY B 1 65 ? 13.531 -22 -19.406 1 98.19 65 GLY B CA 1
ATOM 3875 C C . GLY B 1 65 ? 12.688 -21.203 -20.375 1 98.19 65 GLY B C 1
ATOM 3876 O O . GLY B 1 65 ? 11.516 -21.516 -20.594 1 98.19 65 GLY B O 1
ATOM 3877 N N . LYS B 1 66 ? 13.234 -20.141 -20.906 1 97.5 66 LYS B N 1
ATOM 3878 C CA . LYS B 1 66 ? 12.602 -19.281 -21.906 1 97.5 66 LYS B CA 1
ATOM 3879 C C . LYS B 1 66 ? 11.367 -18.594 -21.344 1 97.5 66 LYS B C 1
ATOM 3881 O O . LYS B 1 66 ? 10.398 -18.359 -22.062 1 97.5 66 LYS B O 1
ATOM 3886 N N . ILE B 1 67 ? 11.43 -18.297 -20.062 1 98.31 67 ILE B N 1
ATOM 3887 C CA . ILE B 1 67 ? 10.344 -17.547 -19.453 1 98.31 67 ILE B CA 1
ATOM 3888 C C . ILE B 1 67 ? 10.336 -16.125 -19.984 1 98.31 67 ILE B C 1
ATOM 3890 O O . ILE B 1 67 ? 11.359 -15.43 -19.938 1 98.31 67 ILE B O 1
ATOM 3894 N N . GLY B 1 68 ? 9.227 -15.711 -20.5 1 98.44 68 GLY B N 1
ATOM 3895 C CA . GLY B 1 68 ? 9.094 -14.344 -20.984 1 98.44 68 GLY B CA 1
ATOM 3896 C C . GLY B 1 68 ? 8.273 -13.461 -20.062 1 98.44 68 GLY B C 1
ATOM 3897 O O . GLY B 1 68 ? 8.469 -12.25 -20.031 1 98.44 68 GLY B O 1
ATOM 3898 N N . ILE B 1 69 ? 7.273 -14.016 -19.375 1 98.81 69 ILE B N 1
ATOM 3899 C CA . ILE B 1 69 ? 6.445 -13.32 -18.391 1 98.81 69 ILE B CA 1
ATOM 3900 C C . ILE B 1 69 ? 6.336 -14.156 -17.125 1 98.81 69 ILE B C 1
ATOM 3902 O O . ILE B 1 69 ? 5.977 -15.336 -17.172 1 98.81 69 ILE B O 1
ATOM 3906 N N . GLN B 1 70 ? 6.711 -13.594 -16 1 98.88 70 GLN B N 1
ATOM 3907 C CA . GLN B 1 70 ? 6.625 -14.266 -14.703 1 98.88 70 GLN B CA 1
ATOM 3908 C C . GLN B 1 70 ? 5.719 -13.492 -13.75 1 98.88 70 GLN B C 1
ATOM 3910 O O . GLN B 1 70 ? 5.926 -12.305 -13.508 1 98.88 70 GLN B O 1
ATOM 3915 N N . PHE B 1 71 ? 4.66 -14.133 -13.281 1 98.94 71 PHE B N 1
ATOM 3916 C CA . PHE B 1 71 ? 3.941 -13.656 -12.109 1 98.94 71 PHE B CA 1
ATOM 3917 C C . PHE B 1 71 ? 4.613 -14.141 -10.828 1 98.94 71 PHE B C 1
ATOM 3919 O O . PHE B 1 71 ? 4.586 -15.328 -10.516 1 98.94 71 PHE B O 1
ATOM 3926 N N . PHE B 1 72 ? 5.254 -13.273 -10.117 1 98.94 72 PHE B N 1
ATOM 3927 C CA . PHE B 1 72 ? 5.699 -13.633 -8.773 1 98.94 72 PHE B CA 1
ATOM 3928 C C . PHE B 1 72 ? 4.555 -13.523 -7.777 1 98.94 72 PHE B C 1
ATOM 3930 O O . PHE B 1 72 ? 3.797 -12.547 -7.801 1 98.94 72 PHE B O 1
ATOM 3937 N N . SER B 1 73 ? 4.402 -14.523 -6.984 1 98.81 73 SER B N 1
ATOM 3938 C CA . SER B 1 73 ? 3.393 -14.516 -5.934 1 98.81 73 SER B CA 1
ATOM 3939 C C . SER B 1 73 ? 3.895 -13.781 -4.691 1 98.81 73 SER B C 1
ATOM 3941 O O . SER B 1 73 ? 4.902 -14.172 -4.102 1 98.81 73 SER B O 1
ATOM 3943 N N . CYS B 1 74 ? 3.271 -12.688 -4.359 1 98.88 74 CYS B N 1
ATOM 3944 C CA . CYS B 1 74 ? 3.484 -12.039 -3.068 1 98.88 74 CYS B CA 1
ATOM 3945 C C . CYS B 1 74 ? 2.641 -12.695 -1.982 1 98.88 74 CYS B C 1
ATOM 3947 O O . CYS B 1 74 ? 1.626 -12.141 -1.558 1 98.88 74 CYS B O 1
ATOM 3949 N N . TRP B 1 75 ? 3.17 -13.836 -1.557 1 98.38 75 TRP B N 1
ATOM 3950 C CA . TRP B 1 75 ? 2.402 -14.672 -0.636 1 98.38 75 TRP B CA 1
ATOM 3951 C C . TRP B 1 75 ? 2.898 -14.5 0.795 1 98.38 75 TRP B C 1
ATOM 3953 O O . TRP B 1 75 ? 4.109 -14.453 1.037 1 98.38 75 TRP B O 1
ATOM 3963 N N . ILE B 1 76 ? 1.983 -14.375 1.723 1 97.81 76 ILE B N 1
ATOM 3964 C CA . ILE B 1 76 ? 2.229 -14.391 3.16 1 97.81 76 ILE B CA 1
ATOM 3965 C C . ILE B 1 76 ? 1.349 -15.453 3.818 1 97.81 76 ILE B C 1
ATOM 3967 O O . ILE B 1 76 ? 0.16 -15.562 3.512 1 97.81 76 ILE B O 1
ATOM 3971 N N . GLU B 1 77 ? 1.853 -16.219 4.707 1 94.5 77 GLU B N 1
ATOM 3972 C CA . GLU B 1 77 ? 1.131 -17.297 5.379 1 94.5 77 GLU B CA 1
ATOM 3973 C C . GLU B 1 77 ? -0.051 -16.75 6.176 1 94.5 77 GLU B C 1
ATOM 3975 O O . GLU B 1 77 ? -0.034 -15.602 6.613 1 94.5 77 GLU B O 1
ATOM 3980 N N . CYS B 1 78 ? -1.018 -17.578 6.309 1 93.19 78 CYS B N 1
ATOM 3981 C CA . CYS B 1 78 ? -2.055 -17.266 7.285 1 93.19 78 CYS B CA 1
ATOM 3982 C C . CYS B 1 78 ? -1.457 -17.062 8.672 1 93.19 78 CYS B C 1
ATOM 3984 O O . CYS B 1 78 ? -0.743 -17.938 9.172 1 93.19 78 CYS B O 1
ATOM 3986 N N . LYS B 1 79 ? -1.617 -15.969 9.32 1 92.19 79 LYS B N 1
ATOM 3987 C CA . LYS B 1 79 ? -0.873 -15.523 10.492 1 92.19 79 LYS B CA 1
ATOM 3988 C C . LYS B 1 79 ? -1.381 -16.203 11.758 1 92.19 79 LYS B C 1
ATOM 3990 O O . LYS B 1 79 ? -0.792 -16.047 12.836 1 92.19 79 LYS B O 1
ATOM 3995 N N . ASN B 1 80 ? -2.422 -17 11.703 1 92.19 80 ASN B N 1
ATOM 3996 C CA . ASN B 1 80 ? -2.908 -17.734 12.867 1 92.19 80 ASN B CA 1
ATOM 3997 C C . ASN B 1 80 ? -2.328 -19.141 12.93 1 92.19 80 ASN B C 1
ATOM 3999 O O . ASN B 1 80 ? -2.201 -19.812 11.906 1 92.19 80 ASN B O 1
ATOM 4003 N N . ASP B 1 81 ? -2 -19.609 14.109 1 89.56 81 ASP B N 1
ATOM 4004 C CA . ASP B 1 81 ? -1.438 -20.953 14.281 1 89.56 81 ASP B CA 1
ATOM 4005 C C . ASP B 1 81 ? -2.471 -22.031 13.961 1 89.56 81 ASP B C 1
ATOM 4007 O O . ASP B 1 81 ? -2.109 -23.156 13.617 1 89.56 81 ASP B O 1
ATOM 4011 N N . ASP B 1 82 ? -3.699 -21.672 14.133 1 90.75 82 ASP B N 1
ATOM 4012 C CA . ASP B 1 82 ? -4.801 -22.547 13.734 1 90.75 82 ASP B CA 1
ATOM 4013 C C . ASP B 1 82 ? -5.332 -22.172 12.352 1 90.75 82 ASP B C 1
ATOM 4015 O O . ASP B 1 82 ? -6.035 -21.172 12.203 1 90.75 82 ASP B O 1
ATOM 4019 N N . PRO B 1 83 ? -5.02 -22.953 11.383 1 88.25 83 PRO B N 1
ATOM 4020 C CA . PRO B 1 83 ? -5.473 -22.609 10.031 1 88.25 83 PRO B CA 1
ATOM 4021 C C . PRO B 1 83 ? -6.992 -22.609 9.906 1 88.25 83 PRO B C 1
ATOM 4023 O O . PRO B 1 83 ? -7.531 -22.156 8.891 1 88.25 83 PRO B O 1
ATOM 4026 N N . LEU B 1 84 ? -7.719 -23.125 10.898 1 95.31 84 LEU B N 1
ATOM 4027 C CA . LEU B 1 84 ? -9.172 -23.188 10.852 1 95.31 84 LEU B CA 1
ATOM 4028 C C . LEU B 1 84 ? -9.797 -22.031 11.633 1 95.31 84 LEU B C 1
ATOM 4030 O O . LEU B 1 84 ? -10.992 -22.047 11.938 1 95.31 84 LEU B O 1
ATOM 4034 N N . TYR B 1 85 ? -8.977 -21.078 12.016 1 95.12 85 TYR B N 1
ATOM 4035 C CA . TYR B 1 85 ? -9.477 -19.922 12.758 1 95.12 85 TYR B CA 1
ATOM 4036 C C . TYR B 1 85 ? -10.602 -19.234 12.008 1 95.12 85 TYR B C 1
ATOM 4038 O O . TYR B 1 85 ? -10.633 -19.234 10.773 1 95.12 85 TYR B O 1
ATOM 4046 N N . GLN B 1 86 ? -11.523 -18.641 12.773 1 96.31 86 GLN B N 1
ATOM 4047 C CA . GLN B 1 86 ? -12.672 -17.969 12.172 1 96.31 86 GLN B CA 1
ATOM 4048 C C . GLN B 1 86 ? -12.797 -16.531 12.664 1 96.31 86 GLN B C 1
ATOM 4050 O O . GLN B 1 86 ? -13.656 -15.781 12.195 1 96.31 86 GLN B O 1
ATOM 4055 N N . ASP B 1 87 ? -12.008 -16.109 13.625 1 97.06 87 ASP B N 1
ATOM 4056 C CA . ASP B 1 87 ? -12.023 -14.734 14.102 1 97.06 87 ASP B CA 1
ATOM 4057 C C . ASP B 1 87 ? -11.195 -13.828 13.195 1 97.06 87 ASP B C 1
ATOM 4059 O O . ASP B 1 87 ? -9.984 -13.703 13.367 1 97.06 87 ASP B O 1
ATOM 4063 N N . PHE B 1 88 ? -11.891 -13.133 12.336 1 97.31 88 PHE B N 1
ATOM 4064 C CA . PHE B 1 88 ? -11.227 -12.367 11.289 1 97.31 88 PHE B CA 1
ATOM 4065 C C . PHE B 1 88 ? -10.953 -10.945 11.75 1 97.31 88 PHE B C 1
ATOM 4067 O O . PHE B 1 88 ? -10.406 -10.133 10.992 1 97.31 88 PHE B O 1
ATOM 4074 N N . ASN B 1 89 ? -11.289 -10.602 13.055 1 97.81 89 ASN B N 1
ATOM 4075 C CA . ASN B 1 89 ? -11.031 -9.281 13.609 1 97.81 89 ASN B CA 1
ATOM 4076 C C . ASN B 1 89 ? -9.695 -9.227 14.352 1 97.81 89 ASN B C 1
ATOM 4078 O O . ASN B 1 89 ? -9.242 -8.156 14.75 1 97.81 89 ASN B O 1
ATOM 4082 N N . THR B 1 90 ? -9.062 -10.383 14.516 1 97 90 THR B N 1
ATOM 4083 C CA . THR B 1 90 ? -7.785 -10.406 15.211 1 97 90 THR B CA 1
ATOM 4084 C C . THR B 1 90 ? -6.727 -9.633 14.43 1 97 90 THR B C 1
ATOM 4086 O O . THR B 1 90 ? -6.496 -9.906 13.25 1 97 90 THR B O 1
ATOM 4089 N N . PRO B 1 91 ? -6.035 -8.656 15.117 1 97.06 91 PRO B N 1
ATOM 4090 C CA . PRO B 1 91 ? -5.012 -7.891 14.398 1 97.06 91 PRO B CA 1
ATOM 4091 C C . PRO B 1 91 ? -3.865 -8.766 13.906 1 97.06 91 PRO B C 1
ATOM 4093 O O . PRO B 1 91 ? -3.475 -9.719 14.578 1 97.06 91 PRO B O 1
ATOM 4096 N N . THR B 1 92 ? -3.352 -8.438 12.75 1 97.06 92 THR B N 1
ATOM 4097 C CA . THR B 1 92 ? -2.24 -9.164 12.141 1 97.06 92 THR B CA 1
ATOM 4098 C C . THR B 1 92 ? -1.315 -8.211 11.391 1 97.06 92 THR B C 1
ATOM 4100 O O . THR B 1 92 ? -1.676 -7.062 11.133 1 97.06 92 THR B O 1
ATOM 4103 N N . THR B 1 93 ? -0.132 -8.633 11.039 1 97.69 93 THR B N 1
ATOM 4104 C CA . THR B 1 93 ? 0.854 -7.863 10.297 1 97.69 93 THR B CA 1
ATOM 4105 C C . THR B 1 93 ? 0.731 -8.133 8.797 1 97.69 93 THR B C 1
ATOM 4107 O O . THR B 1 93 ? 1.607 -7.746 8.023 1 97.69 93 THR B O 1
ATOM 4110 N N . ILE B 1 94 ? -0.32 -8.773 8.359 1 98.38 94 ILE B N 1
ATOM 4111 C CA . ILE B 1 94 ? -0.395 -9.43 7.055 1 98.38 94 ILE B CA 1
ATOM 4112 C C . ILE B 1 94 ? -0.284 -8.383 5.945 1 98.38 94 ILE B C 1
ATOM 4114 O O . ILE B 1 94 ? 0.358 -8.625 4.918 1 98.38 94 ILE B O 1
ATOM 4118 N N . VAL B 1 95 ? -0.855 -7.234 6.141 1 98.88 95 VAL B N 1
ATOM 4119 C CA . VAL B 1 95 ? -0.806 -6.215 5.098 1 98.88 95 VAL B CA 1
ATOM 4120 C C . VAL B 1 95 ? 0.607 -5.645 4.996 1 98.88 95 VAL B C 1
ATOM 4122 O O . VAL B 1 95 ? 1.131 -5.457 3.896 1 98.88 95 VAL B O 1
ATOM 4125 N N . ARG B 1 96 ? 1.277 -5.359 6.156 1 98.81 96 ARG B N 1
ATOM 4126 C CA . ARG B 1 96 ? 2.676 -4.945 6.156 1 98.81 96 ARG B CA 1
ATOM 4127 C C . ARG B 1 96 ? 3.545 -5.949 5.406 1 98.81 96 ARG B C 1
ATOM 4129 O O . ARG B 1 96 ? 4.309 -5.574 4.516 1 98.81 96 ARG B O 1
ATOM 4136 N N . ASP B 1 97 ? 3.363 -7.18 5.781 1 98.81 97 ASP B N 1
ATOM 4137 C CA . ASP B 1 97 ? 4.195 -8.242 5.227 1 98.81 97 ASP B CA 1
ATOM 4138 C C . ASP B 1 97 ? 3.982 -8.383 3.721 1 98.81 97 ASP B C 1
ATOM 4140 O O . ASP B 1 97 ? 4.926 -8.664 2.979 1 98.81 97 ASP B O 1
ATOM 4144 N N . THR B 1 98 ? 2.768 -8.211 3.238 1 98.94 98 THR B N 1
ATOM 4145 C CA . THR B 1 98 ? 2.469 -8.273 1.812 1 98.94 98 THR B CA 1
ATOM 4146 C C . THR B 1 98 ? 3.125 -7.117 1.069 1 98.94 98 THR B C 1
ATOM 4148 O O . THR B 1 98 ? 3.713 -7.309 0.002 1 98.94 98 THR B O 1
ATOM 4151 N N . LEU B 1 99 ? 3.068 -5.922 1.648 1 98.94 99 LEU B N 1
ATOM 4152 C CA . LEU B 1 99 ? 3.713 -4.77 1.028 1 98.94 99 LEU B CA 1
ATOM 4153 C C . LEU B 1 99 ? 5.219 -4.977 0.929 1 98.94 99 LEU B C 1
ATOM 4155 O O . LEU B 1 99 ? 5.852 -4.52 -0.026 1 98.94 99 LEU B O 1
ATOM 4159 N N . GLU B 1 100 ? 5.762 -5.613 1.893 1 98.94 100 GLU B N 1
ATOM 4160 C CA . GLU B 1 100 ? 7.195 -5.902 1.867 1 98.94 100 GLU B CA 1
ATOM 4161 C C . GLU B 1 100 ? 7.547 -6.832 0.711 1 98.94 100 GLU B C 1
ATOM 4163 O O . GLU B 1 100 ? 8.609 -6.699 0.104 1 98.94 100 GLU B O 1
ATOM 4168 N N . GLN B 1 101 ? 6.625 -7.766 0.378 1 98.88 101 GLN B N 1
ATOM 4169 C CA . GLN B 1 101 ? 6.824 -8.633 -0.776 1 98.88 101 GLN B CA 1
ATOM 4170 C C . GLN B 1 101 ? 6.789 -7.84 -2.078 1 98.88 101 GLN B C 1
ATOM 4172 O O . GLN B 1 101 ? 7.645 -8.023 -2.947 1 98.88 101 GLN B O 1
ATOM 4177 N N . ILE B 1 102 ? 5.82 -6.992 -2.178 1 98.94 102 ILE B N 1
ATOM 4178 C CA . ILE B 1 102 ? 5.699 -6.156 -3.367 1 98.94 102 ILE B CA 1
ATOM 4179 C C . ILE B 1 102 ? 6.965 -5.324 -3.545 1 98.94 102 ILE B C 1
ATOM 4181 O O . ILE B 1 102 ? 7.516 -5.25 -4.645 1 98.94 102 ILE B O 1
ATOM 4185 N N . ASP B 1 103 ? 7.469 -4.809 -2.467 1 98.88 103 ASP B N 1
ATOM 4186 C CA . ASP B 1 103 ? 8.656 -3.963 -2.473 1 98.88 103 ASP B CA 1
ATOM 4187 C C . ASP B 1 103 ? 9.883 -4.738 -2.947 1 98.88 103 ASP B C 1
ATOM 4189 O O . ASP B 1 103 ? 10.641 -4.258 -3.791 1 98.88 103 ASP B O 1
ATOM 4193 N N . VAL B 1 104 ? 10.07 -5.93 -2.42 1 98.88 104 VAL B N 1
ATOM 4194 C CA . VAL B 1 104 ? 11.305 -6.645 -2.709 1 98.88 104 VAL B CA 1
ATOM 4195 C C . VAL B 1 104 ? 11.32 -7.082 -4.172 1 98.88 104 VAL B C 1
ATOM 4197 O O . VAL B 1 104 ? 12.375 -7.109 -4.809 1 98.88 104 VAL B O 1
ATOM 4200 N N . VAL B 1 105 ? 10.172 -7.414 -4.742 1 98.94 105 VAL B N 1
ATOM 4201 C CA . VAL B 1 105 ? 10.125 -7.789 -6.148 1 98.94 105 VAL B CA 1
ATOM 4202 C C . VAL B 1 105 ? 10.5 -6.59 -7.02 1 98.94 105 VAL B C 1
ATOM 4204 O O . VAL B 1 105 ? 11.281 -6.719 -7.965 1 98.94 105 VAL B O 1
ATOM 4207 N N . LYS B 1 106 ? 9.977 -5.465 -6.684 1 98.81 106 LYS B N 1
ATOM 4208 C CA . LYS B 1 106 ? 10.32 -4.258 -7.434 1 98.81 106 LYS B CA 1
ATOM 4209 C C . LYS B 1 106 ? 11.812 -3.955 -7.336 1 98.81 106 LYS B C 1
ATOM 4211 O O . LYS B 1 106 ? 12.445 -3.605 -8.336 1 98.81 106 LYS B O 1
ATOM 4216 N N . ARG B 1 107 ? 12.367 -4.086 -6.16 1 98.62 107 ARG B N 1
ATOM 4217 C CA . ARG B 1 107 ? 13.789 -3.834 -5.977 1 98.62 107 ARG B CA 1
ATOM 4218 C C . ARG B 1 107 ? 14.633 -4.848 -6.75 1 98.62 107 ARG B C 1
ATOM 4220 O O . ARG B 1 107 ? 15.656 -4.496 -7.332 1 98.62 107 ARG B O 1
ATOM 4227 N N . LEU B 1 108 ? 14.141 -6.078 -6.727 1 98.75 108 LEU B N 1
ATOM 4228 C CA . LEU B 1 108 ? 14.82 -7.113 -7.5 1 98.75 108 LEU B CA 1
ATOM 4229 C C . LEU B 1 108 ? 14.859 -6.75 -8.984 1 98.75 108 LEU B C 1
ATOM 4231 O O . LEU B 1 108 ? 15.906 -6.832 -9.625 1 98.75 108 LEU B O 1
ATOM 4235 N N . VAL B 1 109 ? 13.75 -6.379 -9.516 1 98.69 109 VAL B N 1
ATOM 4236 C CA . VAL B 1 109 ? 13.633 -6.004 -10.922 1 98.69 109 VAL B CA 1
ATOM 4237 C C . VAL B 1 109 ? 14.562 -4.832 -11.219 1 98.69 109 VAL B C 1
ATOM 4239 O O . VAL B 1 109 ? 15.273 -4.832 -12.234 1 98.69 109 VAL B O 1
ATOM 4242 N N . ASP B 1 110 ? 14.586 -3.838 -10.305 1 97.75 110 ASP B N 1
ATOM 4243 C CA . ASP B 1 110 ? 15.43 -2.662 -10.5 1 97.75 110 ASP B CA 1
ATOM 4244 C C . ASP B 1 110 ? 16.906 -3.045 -10.5 1 97.75 110 ASP B C 1
ATOM 4246 O O . ASP B 1 110 ? 17.688 -2.539 -11.32 1 97.75 110 ASP B O 1
ATOM 4250 N N . GLU B 1 111 ? 17.25 -3.881 -9.609 1 97 111 GLU B N 1
ATOM 4251 C CA . GLU B 1 111 ? 18.641 -4.293 -9.492 1 97 111 GLU B CA 1
ATOM 4252 C C . GLU B 1 111 ? 19.094 -5.062 -10.727 1 97 111 GLU B C 1
ATOM 4254 O O . GLU B 1 111 ? 20.266 -4.988 -11.109 1 97 111 GLU B O 1
ATOM 4259 N N . TYR B 1 112 ? 18.203 -5.781 -11.359 1 97.88 112 TYR B N 1
ATOM 4260 C CA . TYR B 1 112 ? 18.531 -6.578 -12.531 1 97.88 112 TYR B CA 1
ATOM 4261 C C . TYR B 1 112 ? 17.781 -6.07 -13.758 1 97.88 112 TYR B C 1
ATOM 4263 O O . TYR B 1 112 ? 17.25 -6.863 -14.539 1 97.88 112 TYR B O 1
ATOM 4271 N N . SER B 1 113 ? 17.734 -4.809 -13.93 1 96.62 113 SER B N 1
ATOM 4272 C CA . SER B 1 113 ? 16.906 -4.125 -14.922 1 96.62 113 SER B CA 1
ATOM 4273 C C . SER B 1 113 ? 17.406 -4.414 -16.344 1 96.62 113 SER B C 1
ATOM 4275 O O . SER B 1 113 ? 16.672 -4.184 -17.312 1 96.62 113 SER B O 1
ATOM 4277 N N . ASN B 1 114 ? 18.594 -4.914 -16.484 1 96.69 114 ASN B N 1
ATOM 4278 C CA . ASN B 1 114 ? 19.078 -5.312 -17.812 1 96.69 114 ASN B CA 1
ATOM 4279 C C . ASN B 1 114 ? 18.328 -6.543 -18.328 1 96.69 114 ASN B C 1
ATOM 4281 O O . ASN B 1 114 ? 18.234 -6.75 -19.531 1 96.69 114 ASN B O 1
ATOM 4285 N N . SER B 1 115 ? 17.734 -7.297 -17.344 1 97.94 115 SER B N 1
ATOM 4286 C CA . SER B 1 115 ? 17.141 -8.57 -17.719 1 97.94 115 SER B CA 1
ATOM 4287 C C . SER B 1 115 ? 15.656 -8.609 -17.344 1 97.94 115 SER B C 1
ATOM 4289 O O . SER B 1 115 ? 14.906 -9.445 -17.844 1 97.94 115 SER B O 1
ATOM 4291 N N . LEU B 1 116 ? 15.258 -7.777 -16.438 1 98.62 116 LEU B N 1
ATOM 4292 C CA . LEU B 1 116 ? 13.898 -7.805 -15.922 1 98.62 116 LEU B CA 1
ATOM 4293 C C . LEU B 1 116 ? 13.203 -6.465 -16.156 1 98.62 116 LEU B C 1
ATOM 4295 O O . LEU B 1 116 ? 13.859 -5.418 -16.172 1 98.62 116 LEU B O 1
ATOM 4299 N N . LYS B 1 117 ? 11.945 -6.523 -16.344 1 98.69 117 LYS B N 1
ATOM 4300 C CA . LYS B 1 117 ? 11.125 -5.32 -16.438 1 98.69 117 LYS B CA 1
ATOM 4301 C C . LYS B 1 117 ? 9.805 -5.504 -15.695 1 98.69 117 LYS B C 1
ATOM 4303 O O . LYS B 1 117 ? 9.078 -6.473 -15.938 1 98.69 117 LYS B O 1
ATOM 4308 N N . PHE B 1 118 ? 9.531 -4.629 -14.812 1 98.75 118 PHE B N 1
ATOM 4309 C CA . PHE B 1 118 ? 8.25 -4.637 -14.109 1 98.75 118 PHE B CA 1
ATOM 4310 C C . PHE B 1 118 ? 7.133 -4.125 -15.008 1 98.75 118 PHE B C 1
ATOM 4312 O O . PHE B 1 118 ? 7.277 -3.08 -15.648 1 98.75 118 PHE B O 1
ATOM 4319 N N . VAL B 1 119 ? 6.016 -4.844 -15.164 1 98.81 119 VAL B N 1
ATOM 4320 C CA . VAL B 1 119 ? 4.945 -4.469 -16.078 1 98.81 119 VAL B CA 1
ATOM 4321 C C . VAL B 1 119 ? 3.607 -4.484 -15.344 1 98.81 119 VAL B C 1
ATOM 4323 O O . VAL B 1 119 ? 3.447 -5.195 -14.344 1 98.81 119 VAL B O 1
ATOM 4326 N N . LYS B 1 120 ? 2.592 -3.75 -15.898 1 98.44 120 LYS B N 1
ATOM 4327 C CA . LYS B 1 120 ? 1.32 -3.6 -15.195 1 98.44 120 LYS B CA 1
ATOM 4328 C C . LYS B 1 120 ? 0.146 -3.924 -16.109 1 98.44 120 LYS B C 1
ATOM 4330 O O . LYS B 1 120 ? -1.013 -3.848 -15.703 1 98.44 120 LYS B O 1
ATOM 4335 N N . THR B 1 121 ? 0.385 -4.246 -17.359 1 98.81 121 THR B N 1
ATOM 4336 C CA . THR B 1 121 ? -0.685 -4.617 -18.281 1 98.81 121 THR B CA 1
ATOM 4337 C C . THR B 1 121 ? -0.252 -5.777 -19.172 1 98.81 121 THR B C 1
ATOM 4339 O O . THR B 1 121 ? 0.943 -6.031 -19.344 1 98.81 121 THR B O 1
ATOM 4342 N N . SER B 1 122 ? -1.252 -6.41 -19.703 1 98.75 122 SER B N 1
ATOM 4343 C CA . SER B 1 122 ? -0.99 -7.508 -20.625 1 98.75 122 SER B CA 1
ATOM 4344 C C . SER B 1 122 ? -0.23 -7.023 -21.859 1 98.75 122 SER B C 1
ATOM 4346 O O . SER B 1 122 ? 0.717 -7.672 -22.297 1 98.75 122 SER B O 1
ATOM 4348 N N . ASP B 1 123 ? -0.527 -5.832 -22.359 1 98.69 123 ASP B N 1
ATOM 4349 C CA . ASP B 1 123 ? 0.141 -5.262 -23.531 1 98.69 123 ASP B CA 1
ATOM 4350 C C . ASP B 1 123 ? 1.597 -4.922 -23.219 1 98.69 123 ASP B C 1
ATOM 4352 O O . ASP B 1 123 ? 2.492 -5.211 -24.016 1 98.69 123 ASP B O 1
ATOM 4356 N N . GLU B 1 124 ? 1.771 -4.316 -22.047 1 98.56 124 GLU B N 1
ATOM 4357 C CA . GLU B 1 124 ? 3.133 -3.971 -21.656 1 98.56 124 GLU B CA 1
ATOM 4358 C C . GLU B 1 124 ? 4.004 -5.215 -21.516 1 98.56 124 GLU B C 1
ATOM 4360 O O . GLU B 1 124 ? 5.176 -5.203 -21.906 1 98.56 124 GLU B O 1
ATOM 4365 N N . ALA B 1 125 ? 3.426 -6.262 -21 1 98.38 125 ALA B N 1
ATOM 4366 C CA . ALA B 1 125 ? 4.16 -7.508 -20.797 1 98.38 125 ALA B CA 1
ATOM 4367 C C . ALA B 1 125 ? 4.605 -8.102 -22.125 1 98.38 125 ALA B C 1
ATOM 4369 O O . ALA B 1 125 ? 5.777 -8.461 -22.297 1 98.38 125 ALA B O 1
ATOM 4370 N N . LEU B 1 126 ? 3.691 -8.156 -23.078 1 97 126 LEU B N 1
ATOM 4371 C CA . LEU B 1 126 ? 4 -8.727 -24.391 1 97 126 LEU B CA 1
ATOM 4372 C C . LEU B 1 126 ? 4.957 -7.832 -25.172 1 97 126 LEU B C 1
ATOM 4374 O O . LEU B 1 126 ? 5.879 -8.32 -25.828 1 97 126 LEU B O 1
ATOM 4378 N N . GLN B 1 127 ? 4.723 -6.523 -25.078 1 97.19 127 GLN B N 1
ATOM 4379 C CA . GLN B 1 127 ? 5.562 -5.57 -25.797 1 97.19 127 GLN B CA 1
ATOM 4380 C C . GLN B 1 127 ? 7.004 -5.613 -25.297 1 97.19 127 GLN B C 1
ATOM 4382 O O . GLN B 1 127 ? 7.941 -5.555 -26.094 1 97.19 127 GLN B O 1
ATOM 4387 N N . SER B 1 128 ? 7.121 -5.68 -23.984 1 96.5 128 SER B N 1
ATOM 4388 C CA . SER B 1 128 ? 8.461 -5.762 -23.422 1 96.5 128 SER B CA 1
ATOM 4389 C C . SER B 1 128 ? 9.211 -6.98 -23.938 1 96.5 128 SER B C 1
ATOM 4391 O O . SER B 1 128 ? 10.391 -6.887 -24.281 1 96.5 128 SER B O 1
ATOM 4393 N N . PHE B 1 129 ? 8.562 -8.062 -23.969 1 94.75 129 PHE B N 1
ATOM 4394 C CA . PHE B 1 129 ? 9.141 -9.305 -24.469 1 94.75 129 PHE B CA 1
ATOM 4395 C C . PHE B 1 129 ? 9.516 -9.164 -25.938 1 94.75 129 PHE B C 1
ATOM 4397 O O . PHE B 1 129 ? 10.641 -9.484 -26.328 1 94.75 129 PHE B O 1
ATOM 4404 N N . ARG B 1 130 ? 8.656 -8.617 -26.75 1 94.12 130 ARG B N 1
ATOM 4405 C CA . ARG B 1 130 ? 8.852 -8.508 -28.203 1 94.12 130 ARG B CA 1
ATOM 4406 C C . ARG B 1 130 ? 9.938 -7.496 -28.531 1 94.12 130 ARG B C 1
ATOM 4408 O O . ARG B 1 130 ? 10.812 -7.766 -29.359 1 94.12 130 ARG B O 1
ATOM 4415 N N . ASP B 1 131 ? 9.891 -6.391 -27.828 1 94.75 131 ASP B N 1
ATOM 4416 C CA . ASP B 1 131 ? 10.844 -5.312 -28.094 1 94.75 131 ASP B CA 1
ATOM 4417 C C . ASP B 1 131 ? 12.266 -5.75 -27.766 1 94.75 131 ASP B C 1
ATOM 4419 O O . ASP B 1 131 ? 13.227 -5.281 -28.391 1 94.75 131 ASP B O 1
ATOM 4423 N N . SER B 1 132 ? 12.383 -6.633 -26.859 1 93.69 132 SER B N 1
ATOM 4424 C CA . SER B 1 132 ? 13.711 -7.09 -26.453 1 93.69 132 SER B CA 1
ATOM 4425 C C . SER B 1 132 ? 14.094 -8.383 -27.172 1 93.69 132 SER B C 1
ATOM 4427 O O . SER B 1 132 ? 15.141 -8.969 -26.891 1 93.69 132 SER B O 1
ATOM 4429 N N . LYS B 1 133 ? 13.211 -8.844 -28.016 1 90.12 133 LYS B N 1
ATOM 4430 C CA . LYS B 1 133 ? 13.43 -10.102 -28.734 1 90.12 133 LYS B CA 1
ATOM 4431 C C . LYS B 1 133 ? 13.672 -11.25 -27.75 1 90.12 133 LYS B C 1
ATOM 4433 O O . LYS B 1 133 ? 14.609 -12.031 -27.922 1 90.12 133 LYS B O 1
ATOM 4438 N N . GLY B 1 134 ? 12.945 -11.148 -26.688 1 90 134 GLY B N 1
ATOM 4439 C CA . GLY B 1 134 ? 12.961 -12.234 -25.719 1 90 134 GLY B CA 1
ATOM 4440 C C . GLY B 1 134 ? 14.078 -12.109 -24.688 1 90 134 GLY B C 1
ATOM 4441 O O . GLY B 1 134 ? 14.242 -12.984 -23.844 1 90 134 GLY B O 1
ATOM 4442 N N . LYS B 1 135 ? 14.766 -11.008 -24.672 1 91.12 135 LYS B N 1
ATOM 4443 C CA . LYS B 1 135 ? 15.891 -10.828 -23.75 1 91.12 135 LYS B CA 1
ATOM 4444 C C . LYS B 1 135 ? 15.414 -10.352 -22.375 1 91.12 135 LYS B C 1
ATOM 4446 O O . LYS B 1 135 ? 16.047 -10.633 -21.359 1 91.12 135 LYS B O 1
ATOM 4451 N N . LYS B 1 136 ? 14.344 -9.633 -22.344 1 95.69 136 LYS B N 1
ATOM 4452 C CA . LYS B 1 136 ? 13.789 -9.141 -21.078 1 95.69 136 LYS B CA 1
ATOM 4453 C C . LYS B 1 136 ? 12.633 -10.016 -20.594 1 95.69 136 LYS B C 1
ATOM 4455 O O . LYS B 1 136 ? 11.781 -10.406 -21.391 1 95.69 136 LYS B O 1
ATOM 4460 N N . ILE B 1 137 ? 12.703 -10.336 -19.406 1 98.5 137 ILE B N 1
ATOM 4461 C CA . ILE B 1 137 ? 11.594 -11.047 -18.781 1 98.5 137 ILE B CA 1
ATOM 4462 C C . ILE B 1 137 ? 10.664 -10.047 -18.094 1 98.5 137 ILE B C 1
ATOM 4464 O O . ILE B 1 137 ? 11.102 -9.258 -17.25 1 98.5 137 ILE B O 1
ATOM 4468 N N . SER B 1 138 ? 9.359 -10.016 -18.484 1 98.69 138 SER B N 1
ATOM 4469 C CA . SER B 1 138 ? 8.352 -9.188 -17.844 1 98.69 138 SER B CA 1
ATOM 4470 C C . SER B 1 138 ? 7.93 -9.766 -16.5 1 98.69 138 SER B C 1
ATOM 4472 O O . SER B 1 138 ? 7.582 -10.945 -16.406 1 98.69 138 SER B O 1
ATOM 4474 N N . ILE B 1 139 ? 8.016 -8.93 -15.461 1 98.88 139 ILE B N 1
ATOM 4475 C CA . ILE B 1 139 ? 7.648 -9.344 -14.109 1 98.88 139 ILE B CA 1
ATOM 4476 C C . ILE B 1 139 ? 6.367 -8.633 -13.68 1 98.88 139 ILE B C 1
ATOM 4478 O O . ILE B 1 139 ? 6.23 -7.426 -13.875 1 98.88 139 ILE B O 1
ATOM 4482 N N . THR B 1 140 ? 5.41 -9.344 -13.227 1 98.81 140 THR B N 1
ATOM 4483 C CA . THR B 1 140 ? 4.199 -8.82 -12.602 1 98.81 140 THR B CA 1
ATOM 4484 C C . THR B 1 140 ? 3.863 -9.609 -11.336 1 98.81 140 THR B C 1
ATOM 4486 O O . THR B 1 140 ? 4.648 -10.445 -10.898 1 98.81 140 THR B O 1
ATOM 4489 N N . LEU B 1 141 ? 2.736 -9.234 -10.656 1 98.94 141 LEU B N 1
ATOM 4490 C CA . LEU B 1 141 ? 2.551 -9.734 -9.305 1 98.94 141 LEU B CA 1
ATOM 4491 C C . LEU B 1 141 ? 1.189 -10.406 -9.148 1 98.94 141 LEU B C 1
ATOM 4493 O O . LEU B 1 141 ? 0.204 -9.961 -9.742 1 98.94 141 LEU B O 1
ATOM 4497 N N . GLY B 1 142 ? 1.163 -11.445 -8.367 1 98.88 142 GLY B N 1
ATOM 4498 C CA . GLY B 1 142 ? -0.049 -11.977 -7.766 1 98.88 142 GLY B CA 1
ATOM 4499 C C . GLY B 1 142 ? -0.011 -11.969 -6.246 1 98.88 142 GLY B C 1
ATOM 4500 O O . GLY B 1 142 ? 1.063 -11.883 -5.648 1 98.88 142 GLY B O 1
ATOM 4501 N N . VAL B 1 143 ? -1.151 -11.891 -5.625 1 98.94 143 VAL B N 1
ATOM 4502 C CA . VAL B 1 143 ? -1.317 -12.109 -4.191 1 98.94 143 VAL B CA 1
ATOM 4503 C C . VAL B 1 143 ? -2.135 -13.375 -3.949 1 98.94 143 VAL B C 1
ATOM 4505 O O . VAL B 1 143 ? -3.172 -13.578 -4.582 1 98.94 143 VAL B O 1
ATOM 4508 N N . GLU B 1 144 ? -1.68 -14.227 -3.08 1 98.5 144 GLU B N 1
ATOM 4509 C CA . GLU B 1 144 ? -2.213 -15.586 -3.01 1 98.5 144 GLU B CA 1
ATOM 4510 C C . GLU B 1 144 ? -3.133 -15.758 -1.805 1 98.5 144 GLU B C 1
ATOM 4512 O O . GLU B 1 144 ? -2.881 -16.594 -0.938 1 98.5 144 GLU B O 1
ATOM 4517 N N . GLY B 1 145 ? -4.195 -14.969 -1.766 1 98.62 145 GLY B N 1
ATOM 4518 C CA . GLY B 1 145 ? -5.254 -15.094 -0.775 1 98.62 145 GLY B CA 1
ATOM 4519 C C . GLY B 1 145 ? -5.75 -13.758 -0.259 1 98.62 145 GLY B C 1
ATOM 4520 O O . GLY B 1 145 ? -4.949 -12.883 0.085 1 98.62 145 GLY B O 1
ATOM 4521 N N . LEU B 1 146 ? -7.062 -13.633 -0.068 1 98.88 146 LEU B N 1
ATOM 4522 C CA . LEU B 1 146 ? -7.664 -12.383 0.392 1 98.88 146 LEU B CA 1
ATOM 4523 C C . LEU B 1 146 ? -7.473 -12.211 1.896 1 98.88 146 LEU B C 1
ATOM 4525 O O . LEU B 1 146 ? -7.711 -11.125 2.436 1 98.88 146 LEU B O 1
ATOM 4529 N N . HIS B 1 147 ? -6.957 -13.258 2.621 1 98.38 147 HIS B N 1
ATOM 4530 C CA . HIS B 1 147 ? -6.508 -13 3.984 1 98.38 147 HIS B CA 1
ATOM 4531 C C . HIS B 1 147 ? -5.441 -11.914 4.016 1 98.38 147 HIS B C 1
ATOM 4533 O O . HIS B 1 147 ? -5.285 -11.219 5.027 1 98.38 147 HIS B O 1
ATOM 4539 N N . GLN B 1 148 ? -4.832 -11.688 2.906 1 98.81 148 GLN B N 1
ATOM 4540 C CA . GLN B 1 148 ? -3.721 -10.75 2.822 1 98.81 148 GLN B CA 1
ATOM 4541 C C . GLN B 1 148 ? -4.227 -9.32 2.633 1 98.81 148 GLN B C 1
ATOM 4543 O O . GLN B 1 148 ? -3.439 -8.367 2.65 1 98.81 148 GLN B O 1
ATOM 4548 N N . VAL B 1 149 ? -5.531 -9.094 2.461 1 98.88 149 VAL B N 1
ATOM 4549 C CA . VAL B 1 149 ? -6.035 -7.727 2.369 1 98.88 149 VAL B CA 1
ATOM 4550 C C . VAL B 1 149 ? -6.742 -7.348 3.668 1 98.88 149 VAL B C 1
ATOM 4552 O O . VAL B 1 149 ? -7.266 -6.238 3.797 1 98.88 149 VAL B O 1
ATOM 4555 N N . ASP B 1 150 ? -6.754 -8.281 4.637 1 98.06 150 ASP B N 1
ATOM 4556 C CA . ASP B 1 150 ? -7.258 -8.047 5.984 1 98.06 150 ASP B CA 1
ATOM 4557 C C . ASP B 1 150 ? -8.648 -7.41 5.953 1 98.06 150 ASP B C 1
ATOM 4559 O O . ASP B 1 150 ? -8.859 -6.352 6.543 1 98.06 150 ASP B O 1
ATOM 4563 N N . LEU B 1 151 ? -9.633 -7.961 5.094 1 96.62 151 LEU B N 1
ATOM 4564 C CA . LEU B 1 151 ? -11.062 -7.652 5.051 1 96.62 151 LEU B CA 1
ATOM 4565 C C . LEU B 1 151 ? -11.312 -6.371 4.266 1 96.62 151 LEU B C 1
ATOM 4567 O O . LEU B 1 151 ? -12.43 -5.848 4.266 1 96.62 151 LEU B O 1
ATOM 4571 N N . SER B 1 152 ? -10.312 -5.77 3.582 1 98.69 152 SER B N 1
ATOM 4572 C CA . SER B 1 152 ? -10.469 -4.406 3.09 1 98.69 152 SER B CA 1
ATOM 4573 C C . SER B 1 152 ? -10.445 -4.363 1.564 1 98.69 152 SER B C 1
ATOM 4575 O O . SER B 1 152 ? -9.445 -4.707 0.941 1 98.69 152 SER B O 1
ATOM 4577 N N . LEU B 1 153 ? -11.531 -3.861 0.964 1 98.81 153 LEU B N 1
ATOM 4578 C CA . LEU B 1 153 ? -11.57 -3.643 -0.478 1 98.81 153 LEU B CA 1
ATOM 4579 C C . LEU B 1 153 ? -10.648 -2.494 -0.876 1 98.81 153 LEU B C 1
ATOM 4581 O O . LEU B 1 153 ? -10.125 -2.469 -1.995 1 98.81 153 LEU B O 1
ATOM 4585 N N . ALA B 1 154 ? -10.406 -1.553 0.063 1 98.88 154 ALA B N 1
ATOM 4586 C CA . ALA B 1 154 ? -9.445 -0.478 -0.181 1 98.88 154 ALA B CA 1
ATOM 4587 C C . ALA B 1 154 ? -8.047 -1.034 -0.394 1 98.88 154 ALA B C 1
ATOM 4589 O O . ALA B 1 154 ? -7.309 -0.568 -1.27 1 98.88 154 ALA B O 1
ATOM 4590 N N . VAL B 1 155 ? -7.711 -2.012 0.401 1 98.94 155 VAL B N 1
ATOM 4591 C CA . VAL B 1 155 ? -6.391 -2.621 0.279 1 98.94 155 VAL B CA 1
ATOM 4592 C C . VAL B 1 155 ? -6.277 -3.342 -1.062 1 98.94 155 VAL B C 1
ATOM 4594 O O . VAL B 1 155 ? -5.234 -3.285 -1.72 1 98.94 155 VAL B O 1
ATOM 4597 N N . VAL B 1 156 ? -7.363 -3.971 -1.562 1 98.94 156 VAL B N 1
ATOM 4598 C CA . VAL B 1 156 ? -7.387 -4.578 -2.887 1 98.94 156 VAL B CA 1
ATOM 4599 C C . VAL B 1 156 ? -7.023 -3.537 -3.941 1 98.94 156 VAL B C 1
ATOM 4601 O O . VAL B 1 156 ? -6.156 -3.777 -4.789 1 98.94 156 VAL B O 1
ATOM 4604 N N . ARG B 1 157 ? -7.609 -2.371 -3.875 1 98.94 157 ARG B N 1
ATOM 4605 C CA . ARG B 1 157 ? -7.371 -1.31 -4.848 1 98.94 157 ARG B CA 1
ATOM 4606 C C . ARG B 1 157 ? -5.93 -0.814 -4.777 1 98.94 157 ARG B C 1
ATOM 4608 O O . ARG B 1 157 ? -5.305 -0.564 -5.809 1 98.94 157 ARG B O 1
ATOM 4615 N N . GLN B 1 158 ? -5.43 -0.708 -3.49 1 98.94 158 GLN B N 1
ATOM 4616 C CA . GLN B 1 158 ? -4.062 -0.223 -3.355 1 98.94 158 GLN B CA 1
ATOM 4617 C C . GLN B 1 158 ? -3.061 -1.237 -3.902 1 98.94 158 GLN B C 1
ATOM 4619 O O . GLN B 1 158 ? -2.059 -0.861 -4.516 1 98.94 158 GLN B O 1
ATOM 4624 N N . TYR B 1 159 ? -3.33 -2.52 -3.668 1 98.94 159 TYR B N 1
ATOM 4625 C CA . TYR B 1 159 ? -2.479 -3.553 -4.246 1 98.94 159 TYR B CA 1
ATOM 4626 C C . TYR B 1 159 ? -2.48 -3.475 -5.766 1 98.94 159 TYR B C 1
ATOM 4628 O O . TYR B 1 159 ? -1.433 -3.613 -6.402 1 98.94 159 TYR B O 1
ATOM 4636 N N . PHE B 1 160 ? -3.67 -3.24 -6.367 1 98.94 160 PHE B N 1
ATOM 4637 C CA . PHE B 1 160 ? -3.766 -3.092 -7.816 1 98.94 160 PHE B CA 1
ATOM 4638 C C . PHE B 1 160 ? -2.908 -1.929 -8.297 1 98.94 160 PHE B C 1
ATOM 4640 O O . PHE B 1 160 ? -2.152 -2.064 -9.266 1 98.94 160 PHE B O 1
ATOM 4647 N N . ASP B 1 161 ? -2.965 -0.827 -7.602 1 98.81 161 ASP B N 1
ATOM 4648 C CA . ASP B 1 161 ? -2.195 0.361 -7.961 1 98.81 161 ASP B CA 1
ATOM 4649 C C . ASP B 1 161 ? -0.695 0.091 -7.871 1 98.81 161 ASP B C 1
ATOM 4651 O O . ASP B 1 161 ? 0.09 0.665 -8.633 1 98.81 161 ASP B O 1
ATOM 4655 N N . LEU B 1 162 ? -0.339 -0.82 -6.984 1 98.94 162 LEU B N 1
ATOM 4656 C CA . LEU B 1 162 ? 1.073 -1.114 -6.77 1 98.94 162 LEU B CA 1
ATOM 4657 C C . LEU B 1 162 ? 1.561 -2.182 -7.746 1 98.94 162 LEU B C 1
ATOM 4659 O O . LEU B 1 162 ? 2.74 -2.541 -7.738 1 98.94 162 LEU B O 1
ATOM 4663 N N . GLY B 1 163 ? 0.693 -2.807 -8.539 1 98.81 163 GLY B N 1
ATOM 4664 C CA . GLY B 1 163 ? 1.161 -3.652 -9.625 1 98.81 163 GLY B CA 1
ATOM 4665 C C . GLY B 1 163 ? 0.634 -5.074 -9.547 1 98.81 163 GLY B C 1
ATOM 4666 O O . GLY B 1 163 ? 0.91 -5.895 -10.422 1 98.81 163 GLY B O 1
ATOM 4667 N N . VAL B 1 164 ? -0.191 -5.359 -8.516 1 98.94 164 VAL B N 1
ATOM 4668 C CA . VAL B 1 164 ? -0.772 -6.691 -8.398 1 98.94 164 VAL B CA 1
ATOM 4669 C C . VAL B 1 164 ? -1.84 -6.887 -9.477 1 98.94 164 VAL B C 1
ATOM 4671 O O . VAL B 1 164 ? -2.66 -5.996 -9.711 1 98.94 164 VAL B O 1
ATOM 4674 N N . ARG B 1 165 ? -1.864 -8.039 -10.109 1 98.94 165 ARG B N 1
ATOM 4675 C CA . ARG B 1 165 ? -2.764 -8.188 -11.25 1 98.94 165 ARG B CA 1
ATOM 4676 C C . ARG B 1 165 ? -3.68 -9.398 -11.07 1 98.94 165 ARG B C 1
ATOM 4678 O O . ARG B 1 165 ? -4.66 -9.555 -11.805 1 98.94 165 ARG B O 1
ATOM 4685 N N . TYR B 1 166 ? -3.381 -10.242 -10.086 1 98.94 166 TYR B N 1
ATOM 4686 C CA . TYR B 1 166 ? -4.398 -11.195 -9.648 1 98.94 166 TYR B CA 1
ATOM 4687 C C . TYR B 1 166 ? -4.359 -11.375 -8.133 1 98.94 166 TYR B C 1
ATOM 4689 O O . TYR B 1 166 ? -3.322 -11.156 -7.504 1 98.94 166 TYR B O 1
ATOM 4697 N N . ILE B 1 167 ? -5.473 -11.711 -7.574 1 98.94 167 ILE B N 1
ATOM 4698 C CA . ILE B 1 167 ? -5.539 -12.148 -6.188 1 98.94 167 ILE B CA 1
ATOM 4699 C C . ILE B 1 167 ? -6.324 -13.461 -6.098 1 98.94 167 ILE B C 1
ATOM 4701 O O . ILE B 1 167 ? -7.402 -13.586 -6.684 1 98.94 167 ILE B O 1
ATOM 4705 N N . THR B 1 168 ? -5.691 -14.445 -5.457 1 98.94 168 THR B N 1
ATOM 4706 C CA . THR B 1 168 ? -6.434 -15.648 -5.109 1 98.94 168 THR B CA 1
ATOM 4707 C C . THR B 1 168 ? -7.441 -15.367 -4 1 98.94 168 THR B C 1
ATOM 4709 O O . THR B 1 168 ? -7.137 -14.641 -3.051 1 98.94 168 THR B O 1
ATOM 4712 N N . LEU B 1 169 ? -8.594 -15.992 -4.066 1 98.94 169 LEU B N 1
ATOM 4713 C CA . LEU B 1 169 ? -9.656 -15.641 -3.127 1 98.94 169 LEU B CA 1
ATOM 4714 C C . LEU B 1 169 ? -9.359 -16.203 -1.741 1 98.94 169 LEU B C 1
ATOM 4716 O O . LEU B 1 169 ? -9.789 -15.633 -0.732 1 98.94 169 LEU B O 1
ATOM 4720 N N . THR B 1 170 ? -8.711 -17.344 -1.686 1 98.62 170 THR B N 1
ATOM 4721 C CA . THR B 1 170 ? -8.234 -17.906 -0.432 1 98.62 170 THR B CA 1
ATOM 4722 C C . THR B 1 170 ? -6.855 -18.547 -0.615 1 98.62 170 THR B C 1
ATOM 4724 O O . THR B 1 170 ? -6.383 -18.703 -1.743 1 98.62 170 THR B O 1
ATOM 4727 N N . HIS B 1 171 ? -6.195 -18.781 0.434 1 97.31 171 HIS B N 1
ATOM 4728 C CA . HIS B 1 171 ? -5.113 -19.75 0.502 1 97.31 171 HIS B CA 1
ATOM 4729 C C . HIS B 1 171 ? -5.492 -20.938 1.383 1 97.31 171 HIS B C 1
ATOM 4731 O O . HIS B 1 171 ? -6.461 -21.641 1.099 1 97.31 171 HIS B O 1
ATOM 4737 N N . ASN B 1 172 ? -4.723 -21.172 2.457 1 96.06 172 ASN B N 1
ATOM 4738 C CA . ASN B 1 172 ? -5.016 -22.359 3.264 1 96.06 172 ASN B CA 1
ATOM 4739 C C . ASN B 1 172 ? -5.824 -22 4.504 1 96.06 172 ASN B C 1
ATOM 4741 O O . ASN B 1 172 ? -5.754 -22.703 5.52 1 96.06 172 ASN B O 1
ATOM 4745 N N . CYS B 1 173 ? -6.527 -20.859 4.484 1 96.19 173 CYS B N 1
ATOM 4746 C CA . CYS B 1 173 ? -7.445 -20.422 5.535 1 96.19 173 CYS B CA 1
ATOM 4747 C C . CYS B 1 173 ? -8.648 -19.703 4.949 1 96.19 173 CYS B C 1
ATOM 4749 O O . CYS B 1 173 ? -8.547 -19.094 3.879 1 96.19 173 CYS B O 1
ATOM 4751 N N . ASP B 1 174 ? -9.766 -19.812 5.645 1 97.62 174 ASP B N 1
ATOM 4752 C CA . ASP B 1 174 ? -10.93 -19.016 5.305 1 97.62 174 ASP B CA 1
ATOM 4753 C C . ASP B 1 174 ? -10.656 -17.531 5.527 1 97.62 174 ASP B C 1
ATOM 4755 O O . ASP B 1 174 ? -9.656 -17.156 6.152 1 97.62 174 ASP B O 1
ATOM 4759 N N . ASN B 1 175 ? -11.43 -16.719 5.004 1 98.25 175 ASN B N 1
ATOM 4760 C CA . ASN B 1 175 ? -11.523 -15.281 5.266 1 98.25 175 ASN B CA 1
ATOM 4761 C C . ASN B 1 175 ? -12.953 -14.766 5.09 1 98.25 175 ASN B C 1
ATOM 4763 O O . ASN B 1 175 ? -13.852 -15.531 4.742 1 98.25 175 ASN B O 1
ATOM 4767 N N . PRO B 1 176 ? -13.219 -13.5 5.246 1 98.25 176 PRO B N 1
ATOM 4768 C CA . PRO B 1 176 ? -14.594 -13.008 5.219 1 98.25 176 PRO B CA 1
ATOM 4769 C C . PRO B 1 176 ? -15.227 -13.086 3.83 1 98.25 176 PRO B C 1
ATOM 4771 O O . PRO B 1 176 ? -16.438 -12.914 3.686 1 98.25 176 PRO B O 1
ATOM 4774 N N . PHE B 1 177 ? -14.469 -13.398 2.803 1 98.81 177 PHE B N 1
ATOM 4775 C CA . PHE B 1 177 ? -14.914 -13.328 1.416 1 98.81 177 PHE B CA 1
ATOM 4776 C C . PHE B 1 177 ? -15.32 -14.703 0.906 1 98.81 177 PHE B C 1
ATOM 4778 O O . PHE B 1 177 ? -16.297 -14.836 0.172 1 98.81 177 PHE B O 1
ATOM 4785 N N . ALA B 1 178 ? -14.539 -15.727 1.353 1 98.81 178 ALA B N 1
ATOM 4786 C CA . ALA B 1 178 ? -14.68 -17.016 0.673 1 98.81 178 ALA B CA 1
ATOM 4787 C C . ALA B 1 178 ? -14.18 -18.156 1.552 1 98.81 178 ALA B C 1
ATOM 4789 O O . ALA B 1 178 ? -13.406 -17.938 2.482 1 98.81 178 ALA B O 1
ATOM 4790 N N . THR B 1 179 ? -14.633 -19.391 1.201 1 98.75 179 THR B N 1
ATOM 4791 C CA . THR B 1 179 ? -14.203 -20.625 1.861 1 98.75 179 THR B CA 1
ATOM 4792 C C . THR B 1 179 ? -13.039 -21.25 1.113 1 98.75 179 THR B C 1
ATOM 4794 O O . THR B 1 179 ? -13.047 -21.328 -0.118 1 98.75 179 THR B O 1
ATOM 4797 N N . ALA B 1 180 ? -12.055 -21.703 1.852 1 98.44 180 ALA B N 1
ATOM 4798 C CA . ALA B 1 180 ? -10.867 -22.344 1.286 1 98.44 180 ALA B CA 1
ATOM 4799 C C . ALA B 1 180 ? -11.055 -23.859 1.156 1 98.44 180 ALA B C 1
ATOM 4801 O O . ALA B 1 180 ? -11.797 -24.453 1.933 1 98.44 180 ALA B O 1
ATOM 4802 N N . ALA B 1 181 ? -10.375 -24.453 0.19 1 98.06 181 ALA B N 1
ATOM 4803 C CA . ALA B 1 181 ? -10.367 -25.906 0.055 1 98.06 181 ALA B CA 1
ATOM 4804 C C . ALA B 1 181 ? -9.852 -26.562 1.326 1 98.06 181 ALA B C 1
ATOM 4806 O O . ALA B 1 181 ? -10.406 -27.562 1.786 1 98.06 181 ALA B O 1
ATOM 4807 N N . SER B 1 182 ? -8.797 -25.953 1.905 1 95.94 182 SER B N 1
ATOM 4808 C CA . SER B 1 182 ? -8.133 -26.516 3.078 1 95.94 182 SER B CA 1
ATOM 4809 C C . SER B 1 182 ? -9.062 -26.516 4.289 1 95.94 182 SER B C 1
ATOM 4811 O O . SER B 1 182 ? -9.023 -27.438 5.105 1 95.94 182 SER B O 1
ATOM 4813 N N . SER B 1 183 ? -9.867 -25.453 4.406 1 96.19 183 SER B N 1
ATOM 4814 C CA . SER B 1 183 ? -10.781 -25.391 5.543 1 96.19 183 SER B CA 1
ATOM 4815 C C . SER B 1 183 ? -11.844 -26.484 5.449 1 96.19 183 SER B C 1
ATOM 4817 O O . SER B 1 183 ? -12.242 -27.062 6.465 1 96.19 183 SER B O 1
ATOM 4819 N N . VAL B 1 184 ? -12.297 -26.781 4.227 1 97.31 184 VAL B N 1
ATOM 4820 C CA . VAL B 1 184 ? -13.266 -27.859 4.004 1 97.31 184 VAL B CA 1
ATOM 4821 C C . VAL B 1 184 ? -12.633 -29.203 4.352 1 97.31 184 VAL B C 1
ATOM 4823 O O . VAL B 1 184 ? -13.219 -30 5.086 1 97.31 184 VAL B O 1
ATOM 4826 N N . THR B 1 185 ? -11.438 -29.453 3.859 1 96.06 185 THR B N 1
ATOM 4827 C CA . THR B 1 185 ? -10.727 -30.688 4.172 1 96.06 185 THR B CA 1
ATOM 4828 C C . THR B 1 185 ? -10.445 -30.797 5.668 1 96.06 185 THR B C 1
ATOM 4830 O O . THR B 1 185 ? -10.359 -31.891 6.219 1 96.06 185 THR B O 1
ATOM 4833 N N . GLY B 1 186 ? -10.312 -29.625 6.312 1 95.31 186 GLY B N 1
ATOM 4834 C CA . GLY B 1 186 ? -10.078 -29.578 7.746 1 95.31 186 GLY B CA 1
ATOM 4835 C C . GLY B 1 186 ? -11.336 -29.781 8.562 1 95.31 186 GLY B C 1
ATOM 4836 O O . GLY B 1 186 ? -11.281 -29.844 9.797 1 95.31 186 GLY B O 1
ATOM 4837 N N . GLY B 1 187 ? -12.484 -29.875 7.926 1 96.38 187 GLY B N 1
ATOM 4838 C CA . GLY B 1 187 ? -13.695 -30.266 8.625 1 96.38 187 GLY B CA 1
ATOM 4839 C C . GLY B 1 187 ? -14.711 -29.141 8.719 1 96.38 187 GLY B C 1
ATOM 4840 O O . GLY B 1 187 ? -15.82 -29.344 9.227 1 96.38 187 GLY B O 1
ATOM 4841 N N . LEU B 1 188 ? -14.406 -27.938 8.242 1 97.44 188 LEU B N 1
ATOM 4842 C CA . LEU B 1 188 ? -15.367 -26.844 8.266 1 97.44 188 LEU B CA 1
ATOM 4843 C C . LEU B 1 188 ? -16.344 -26.938 7.094 1 97.44 188 LEU B C 1
ATOM 4845 O O . LEU B 1 188 ? -16.016 -27.547 6.07 1 97.44 188 LEU B O 1
ATOM 4849 N N . PRO B 1 189 ? -17.516 -26.406 7.23 1 98.06 189 PRO B N 1
ATOM 4850 C CA . PRO B 1 189 ? -18.469 -26.453 6.125 1 98.06 189 PRO B CA 1
ATOM 4851 C C . PRO B 1 189 ? -18.031 -25.609 4.93 1 98.06 189 PRO B C 1
ATOM 4853 O O . PRO B 1 189 ? -17.406 -24.562 5.109 1 98.06 189 PRO B O 1
ATOM 4856 N N . ASP B 1 190 ? -18.344 -26.062 3.771 1 98.62 190 ASP B N 1
ATOM 4857 C CA . ASP B 1 190 ? -18.141 -25.266 2.562 1 98.62 190 ASP B CA 1
ATOM 4858 C C . ASP B 1 190 ? -19.25 -24.25 2.371 1 98.62 190 ASP B C 1
ATOM 4860 O O . ASP B 1 190 ? -20.312 -24.562 1.822 1 98.62 190 ASP B O 1
ATOM 4864 N N . LYS B 1 191 ? -19 -23 2.711 1 98.44 191 LYS B N 1
ATOM 4865 C CA . LYS B 1 191 ? -20 -21.938 2.633 1 98.44 191 LYS B CA 1
ATOM 4866 C C . LYS B 1 191 ? -19.875 -21.156 1.332 1 98.44 191 LYS B C 1
ATOM 4868 O O . LYS B 1 191 ? -20.703 -20.281 1.04 1 98.44 191 LYS B O 1
ATOM 4873 N N . GLY B 1 192 ? -18.844 -21.453 0.528 1 98.75 192 GLY B N 1
ATOM 4874 C CA . GLY B 1 192 ? -18.625 -20.766 -0.739 1 98.75 192 GLY B CA 1
ATOM 4875 C C . GLY B 1 192 ? -18.297 -19.297 -0.579 1 98.75 192 GLY B C 1
ATOM 4876 O O . GLY B 1 192 ? -17.5 -18.938 0.294 1 98.75 192 GLY B O 1
ATOM 4877 N N . LEU B 1 193 ? -18.781 -18.531 -1.485 1 98.69 193 LEU B N 1
ATOM 4878 C CA . LEU B 1 193 ? -18.625 -17.078 -1.448 1 98.69 193 LEU B CA 1
ATOM 4879 C C . LEU B 1 193 ? -19.656 -16.438 -0.53 1 98.69 193 LEU B C 1
ATOM 4881 O O . LEU B 1 193 ? -20.828 -16.828 -0.532 1 98.69 193 LEU B O 1
ATOM 4885 N N . THR B 1 194 ? -19.266 -15.492 0.274 1 98.5 194 THR B N 1
ATOM 4886 C CA . THR B 1 194 ? -20.203 -14.664 1.024 1 98.5 194 THR B CA 1
ATOM 4887 C C . THR B 1 194 ? -20.734 -13.531 0.159 1 98.5 194 THR B C 1
ATOM 4889 O O . THR B 1 194 ? -20.312 -13.359 -0.987 1 98.5 194 THR B O 1
ATOM 4892 N N . SER B 1 195 ? -21.719 -12.734 0.695 1 98.5 195 SER B N 1
ATOM 4893 C CA . SER B 1 195 ? -22.156 -11.516 0.019 1 98.5 195 SER B CA 1
ATOM 4894 C C . SER B 1 195 ? -21.016 -10.523 -0.128 1 98.5 195 SER B C 1
ATOM 4896 O O . SER B 1 195 ? -20.891 -9.867 -1.162 1 98.5 195 SER B O 1
ATOM 4898 N N . PHE B 1 196 ? -20.203 -10.43 0.909 1 98.69 196 PHE B N 1
ATOM 4899 C CA . PHE B 1 196 ? -19.031 -9.562 0.861 1 98.69 196 PHE B CA 1
ATOM 4900 C C . PHE B 1 196 ? -18.047 -10.047 -0.188 1 98.69 196 PHE B C 1
ATOM 4902 O O . PHE B 1 196 ? -17.406 -9.242 -0.864 1 98.69 196 PHE B O 1
ATOM 4909 N N . GLY B 1 197 ? -17.891 -11.367 -0.335 1 98.88 197 GLY B N 1
ATOM 4910 C CA . GLY B 1 197 ? -17.062 -11.945 -1.388 1 98.88 197 GLY B CA 1
ATOM 4911 C C . GLY B 1 197 ? -17.547 -11.586 -2.781 1 98.88 197 GLY B C 1
ATOM 4912 O O . GLY B 1 197 ? -16.734 -11.312 -3.67 1 98.88 197 GLY B O 1
ATOM 4913 N N . ARG B 1 198 ? -18.859 -11.586 -2.98 1 98.88 198 ARG B N 1
ATOM 4914 C CA . ARG B 1 198 ? -19.422 -11.188 -4.266 1 98.88 198 ARG B CA 1
ATOM 4915 C C . ARG B 1 198 ? -19.125 -9.719 -4.566 1 98.88 198 ARG B C 1
ATOM 4917 O O . ARG B 1 198 ? -18.828 -9.367 -5.711 1 98.88 198 ARG B O 1
ATOM 4924 N N . ASP B 1 199 ? -19.188 -8.859 -3.541 1 98.75 199 ASP B N 1
ATOM 4925 C CA . ASP B 1 199 ? -18.781 -7.465 -3.688 1 98.75 199 ASP B CA 1
ATOM 4926 C C . ASP B 1 199 ? -17.328 -7.348 -4.098 1 98.75 199 ASP B C 1
ATOM 4928 O O . ASP B 1 199 ? -16.969 -6.5 -4.922 1 98.75 199 ASP B O 1
ATOM 4932 N N . CYS B 1 200 ? -16.5 -8.164 -3.492 1 98.88 200 CYS B N 1
ATOM 4933 C CA . CYS B 1 200 ? -15.078 -8.148 -3.814 1 98.88 200 CYS B CA 1
ATOM 4934 C C . CYS B 1 200 ? -14.844 -8.531 -5.27 1 98.88 200 CYS B C 1
ATOM 4936 O O . CYS B 1 200 ? -14.062 -7.883 -5.969 1 98.88 200 CYS B O 1
ATOM 4938 N N . ILE B 1 201 ? -15.539 -9.555 -5.746 1 98.94 201 ILE B N 1
ATOM 4939 C CA . ILE B 1 201 ? -15.414 -9.977 -7.137 1 98.94 201 ILE B CA 1
ATOM 4940 C C . ILE B 1 201 ? -15.844 -8.836 -8.062 1 98.94 201 ILE B C 1
ATOM 4942 O O . ILE B 1 201 ? -15.172 -8.562 -9.062 1 98.94 201 ILE B O 1
ATOM 4946 N N . LYS B 1 202 ? -16.922 -8.211 -7.719 1 98.88 202 LYS B N 1
ATOM 4947 C CA . LYS B 1 202 ? -17.391 -7.059 -8.492 1 98.88 202 LYS B CA 1
ATOM 4948 C C . LYS B 1 202 ? -16.312 -5.98 -8.578 1 98.88 202 LYS B C 1
ATOM 4950 O O . LYS B 1 202 ? -16.062 -5.438 -9.656 1 98.88 202 LYS B O 1
ATOM 4955 N N . GLU B 1 203 ? -15.688 -5.66 -7.473 1 98.88 203 GLU B N 1
ATOM 4956 C CA . GLU B 1 203 ? -14.633 -4.645 -7.449 1 98.88 203 GLU B CA 1
ATOM 4957 C C . GLU B 1 203 ? -13.414 -5.094 -8.25 1 98.88 203 GLU B C 1
ATOM 4959 O O . GLU B 1 203 ? -12.812 -4.297 -8.969 1 98.88 203 GLU B O 1
ATOM 4964 N N . MET B 1 204 ? -13.031 -6.363 -8.109 1 98.94 204 MET B N 1
ATOM 4965 C CA . MET B 1 204 ? -11.914 -6.891 -8.875 1 98.94 204 MET B CA 1
ATOM 4966 C C . MET B 1 204 ? -12.18 -6.797 -10.375 1 98.94 204 MET B C 1
ATOM 4968 O O . MET B 1 204 ? -11.297 -6.422 -11.148 1 98.94 204 MET B O 1
ATOM 4972 N N . ASN B 1 205 ? -13.422 -7.121 -10.789 1 98.94 205 ASN B N 1
ATOM 4973 C CA . ASN B 1 205 ? -13.789 -6.961 -12.188 1 98.94 205 ASN B CA 1
ATOM 4974 C C . ASN B 1 205 ? -13.688 -5.508 -12.633 1 98.94 205 ASN B C 1
ATOM 4976 O O . ASN B 1 205 ? -13.18 -5.219 -13.719 1 98.94 205 ASN B O 1
ATOM 4980 N N . ARG B 1 206 ? -14.141 -4.602 -11.789 1 98.88 206 ARG B N 1
ATOM 4981 C CA . ARG B 1 206 ? -14.078 -3.178 -12.109 1 98.88 206 ARG B CA 1
ATOM 4982 C C . ARG B 1 206 ? -12.641 -2.717 -12.297 1 98.88 206 ARG B C 1
ATOM 4984 O O . ARG B 1 206 ? -12.344 -1.921 -13.188 1 98.88 206 ARG B O 1
ATOM 4991 N N . LEU B 1 207 ? -11.758 -3.203 -11.523 1 98.81 207 LEU B N 1
ATOM 4992 C CA . LEU B 1 207 ? -10.352 -2.801 -11.531 1 98.81 207 LEU B CA 1
ATOM 4993 C C . LEU B 1 207 ? -9.617 -3.414 -12.719 1 98.81 207 LEU B C 1
ATOM 4995 O O . LEU B 1 207 ? -8.633 -2.848 -13.203 1 98.81 207 LEU B O 1
ATOM 4999 N N . GLY B 1 208 ? -10.023 -4.578 -13.125 1 98.88 208 GLY B N 1
ATOM 5000 C CA . GLY B 1 208 ? -9.266 -5.391 -14.07 1 98.88 208 GLY B CA 1
ATOM 5001 C C . GLY B 1 208 ? -8.328 -6.371 -13.391 1 98.88 208 GLY B C 1
ATOM 5002 O O . GLY B 1 208 ? -7.391 -6.871 -14.016 1 98.88 208 GLY B O 1
ATOM 5003 N N . MET B 1 209 ? -8.531 -6.578 -12.102 1 98.94 209 MET B N 1
ATOM 5004 C CA . MET B 1 209 ? -7.82 -7.586 -11.32 1 98.94 209 MET B CA 1
ATOM 5005 C C . MET B 1 209 ? -8.32 -8.984 -11.648 1 98.94 209 MET B C 1
ATOM 5007 O O . MET B 1 209 ? -9.516 -9.266 -11.531 1 98.94 209 MET B O 1
ATOM 5011 N N . MET B 1 210 ? -7.461 -9.867 -12.047 1 98.94 210 MET B N 1
ATOM 5012 C CA . MET B 1 210 ? -7.902 -11.227 -12.336 1 98.94 210 MET B CA 1
ATOM 5013 C C . MET B 1 210 ? -8.305 -11.953 -11.055 1 98.94 210 MET B C 1
ATOM 5015 O O . MET B 1 210 ? -7.598 -11.875 -10.047 1 98.94 210 MET B O 1
ATOM 5019 N N . VAL B 1 211 ? -9.461 -12.594 -11.117 1 99 211 VAL B N 1
ATOM 5020 C CA . VAL B 1 211 ? -9.938 -13.414 -10.016 1 99 211 VAL B CA 1
ATOM 5021 C C . VAL B 1 211 ? -9.328 -14.805 -10.102 1 99 211 VAL B C 1
ATOM 5023 O O . VAL B 1 211 ? -9.562 -15.531 -11.07 1 99 211 VAL B O 1
ATOM 5026 N N . ASP B 1 212 ? -8.523 -15.141 -9.141 1 99 212 ASP B N 1
ATOM 5027 C CA . ASP B 1 212 ? -7.832 -16.422 -9.125 1 99 212 ASP B CA 1
ATOM 5028 C C . ASP B 1 212 ? -8.547 -17.422 -8.211 1 99 212 ASP B C 1
ATOM 5030 O O . ASP B 1 212 ? -8.82 -17.125 -7.047 1 99 212 ASP B O 1
ATOM 5034 N N . LEU B 1 213 ? -8.797 -18.594 -8.695 1 98.94 213 LEU B N 1
ATOM 5035 C CA . LEU B 1 213 ? -9.641 -19.562 -8 1 98.94 213 LEU B CA 1
ATOM 5036 C C . LEU B 1 213 ? -8.805 -20.75 -7.512 1 98.94 213 LEU B C 1
ATOM 5038 O O . LEU B 1 213 ? -9.359 -21.781 -7.105 1 98.94 213 LEU B O 1
ATOM 5042 N N . SER B 1 214 ? -7.48 -20.547 -7.539 1 98.75 214 SER B N 1
ATOM 5043 C CA . SER B 1 214 ? -6.66 -21.547 -6.875 1 98.75 214 SER B CA 1
ATOM 5044 C C . SER B 1 214 ? -6.887 -21.531 -5.367 1 98.75 214 SER B C 1
ATOM 5046 O O . SER B 1 214 ? -7.18 -20.484 -4.785 1 98.75 214 SER B O 1
ATOM 5048 N N . HIS B 1 215 ? -6.836 -22.703 -4.641 1 98.25 215 HIS B N 1
ATOM 5049 C CA . HIS B 1 215 ? -6.887 -22.844 -3.191 1 98.25 215 HIS B CA 1
ATOM 5050 C C . HIS B 1 215 ? -8.312 -22.719 -2.676 1 98.25 215 HIS B C 1
ATOM 5052 O O . HIS B 1 215 ? -8.562 -22.891 -1.48 1 98.25 215 HIS B O 1
ATOM 5058 N N . VAL B 1 216 ? -9.305 -22.438 -3.535 1 98.81 216 VAL B N 1
ATOM 5059 C CA . VAL B 1 216 ? -10.641 -22.156 -3.027 1 98.81 216 VAL B CA 1
ATOM 5060 C C . VAL B 1 216 ? -11.445 -23.438 -2.936 1 98.81 216 VAL B C 1
ATOM 5062 O O . VAL B 1 216 ? -11.078 -24.453 -3.533 1 98.81 216 VAL B O 1
ATOM 5065 N N . SER B 1 217 ? -12.531 -23.453 -2.223 1 98.69 217 SER B N 1
ATOM 5066 C CA . SER B 1 217 ? -13.406 -24.609 -2.123 1 98.69 217 SER B CA 1
ATOM 5067 C C . SER B 1 217 ? -14.195 -24.828 -3.412 1 98.69 217 SER B C 1
ATOM 5069 O O . SER B 1 217 ? -14.297 -23.906 -4.238 1 98.69 217 SER B O 1
ATOM 5071 N N . TYR B 1 218 ? -14.727 -26 -3.506 1 98.75 218 TYR B N 1
ATOM 5072 C CA . TYR B 1 218 ? -15.555 -26.344 -4.652 1 98.75 218 TYR B CA 1
ATOM 5073 C C . TYR B 1 218 ? -16.734 -25.391 -4.785 1 98.75 218 TYR B C 1
ATOM 5075 O O . TYR B 1 218 ? -16.984 -24.859 -5.871 1 98.75 218 TYR B O 1
ATOM 5083 N N . LYS B 1 219 ? -17.422 -25.125 -3.715 1 98.88 219 LYS B N 1
ATOM 5084 C CA . LYS B 1 219 ? -18.562 -24.219 -3.766 1 98.88 219 LYS B CA 1
ATOM 5085 C C . LYS B 1 219 ? -18.125 -22.797 -4.117 1 98.88 219 LYS B C 1
ATOM 5087 O O . LYS B 1 219 ? -18.844 -22.062 -4.805 1 98.88 219 LYS B O 1
ATOM 5092 N N . THR B 1 220 ? -16.953 -22.312 -3.613 1 98.94 220 THR B N 1
ATOM 5093 C CA . THR B 1 220 ? -16.422 -21 -3.971 1 98.94 220 THR B CA 1
ATOM 5094 C C . THR B 1 220 ? -16.172 -20.906 -5.473 1 98.94 220 THR B C 1
ATOM 5096 O O . THR B 1 220 ? -16.438 -19.875 -6.09 1 98.94 220 THR B O 1
ATOM 5099 N N . MET B 1 221 ? -15.672 -22.016 -6.066 1 98.94 221 MET B N 1
ATOM 5100 C CA . MET B 1 221 ? -15.5 -22.047 -7.52 1 98.94 221 MET B CA 1
ATOM 5101 C C . MET B 1 221 ? -16.812 -21.766 -8.227 1 98.94 221 MET B C 1
ATOM 5103 O O . MET B 1 221 ? -16.906 -20.891 -9.086 1 98.94 221 MET B O 1
ATOM 5107 N N . LEU B 1 222 ? -17.812 -22.516 -7.828 1 98.88 222 LEU B N 1
ATOM 5108 C CA . LEU B 1 222 ? -19.109 -22.438 -8.477 1 98.88 222 LEU B CA 1
ATOM 5109 C C . LEU B 1 222 ? -19.734 -21.047 -8.289 1 98.88 222 LEU B C 1
ATOM 5111 O O . LEU B 1 222 ? -20.203 -20.453 -9.258 1 98.88 222 LEU B O 1
ATOM 5115 N N . ASP B 1 223 ? -19.734 -20.562 -7.035 1 98.94 223 ASP B N 1
ATOM 5116 C CA . ASP B 1 223 ? -20.312 -19.25 -6.734 1 98.94 223 ASP B CA 1
ATOM 5117 C C . ASP B 1 223 ? -19.625 -18.156 -7.539 1 98.94 223 ASP B C 1
ATOM 5119 O O . ASP B 1 223 ? -20.297 -17.234 -8.031 1 98.94 223 ASP B O 1
ATOM 5123 N N . THR B 1 224 ? -18.297 -18.188 -7.676 1 98.94 224 THR B N 1
ATOM 5124 C CA . THR B 1 224 ? -17.547 -17.156 -8.391 1 98.94 224 THR B CA 1
ATOM 5125 C C . THR B 1 224 ? -17.891 -17.188 -9.883 1 98.94 224 THR B C 1
ATOM 5127 O O . THR B 1 224 ? -18.141 -16.141 -10.477 1 98.94 224 THR B O 1
ATOM 5130 N N . LEU B 1 225 ? -17.906 -18.375 -10.453 1 98.94 225 LEU B N 1
ATOM 5131 C CA . LEU B 1 225 ? -18.172 -18.516 -11.875 1 98.94 225 LEU B CA 1
ATOM 5132 C C . LEU B 1 225 ? -19.594 -18.094 -12.203 1 98.94 225 LEU B C 1
ATOM 5134 O O . LEU B 1 225 ? -19.906 -17.734 -13.344 1 98.94 225 LEU B O 1
ATOM 5138 N N . GLU B 1 226 ? -20.453 -18.156 -11.195 1 98.69 226 GLU B N 1
ATOM 5139 C CA . GLU B 1 226 ? -21.828 -17.719 -11.367 1 98.69 226 GLU B CA 1
ATOM 5140 C C . GLU B 1 226 ? -21.922 -16.188 -11.422 1 98.69 226 GLU B C 1
ATOM 5142 O O . GLU B 1 226 ? -22.719 -15.633 -12.172 1 98.69 226 GLU B O 1
ATOM 5147 N N . CYS B 1 227 ? -21.016 -15.438 -10.766 1 98.62 227 CYS B N 1
ATOM 5148 C CA . CYS B 1 227 ? -21.281 -14.016 -10.57 1 98.62 227 CYS B CA 1
ATOM 5149 C C . CYS B 1 227 ? -20.234 -13.172 -11.266 1 98.62 227 CYS B C 1
ATOM 5151 O O . CYS B 1 227 ? -20.453 -11.977 -11.516 1 98.62 227 CYS B O 1
ATOM 5153 N N . THR B 1 228 ? -19.078 -13.656 -11.625 1 98.88 228 THR B N 1
ATOM 5154 C CA . THR B 1 228 ? -18.016 -12.859 -12.227 1 98.88 228 THR B CA 1
ATOM 5155 C C . THR B 1 228 ? -18.406 -12.391 -13.617 1 98.88 228 THR B C 1
ATOM 5157 O O . THR B 1 228 ? -19.109 -13.102 -14.344 1 98.88 228 THR B O 1
ATOM 5160 N N . GLN B 1 229 ? -17.891 -11.227 -13.984 1 98.62 229 GLN B N 1
ATOM 5161 C CA . GLN B 1 229 ? -18.156 -10.68 -15.305 1 98.62 229 GLN B CA 1
ATOM 5162 C C . GLN B 1 229 ? -16.953 -10.812 -16.219 1 98.62 229 GLN B C 1
ATOM 5164 O O . GLN B 1 229 ? -17.031 -10.508 -17.422 1 98.62 229 GLN B O 1
ATOM 5169 N N . ALA B 1 230 ? -15.82 -11.195 -15.672 1 98.94 230 ALA B N 1
ATOM 5170 C CA . ALA B 1 230 ? -14.578 -11.375 -16.406 1 98.94 230 ALA B CA 1
ATOM 5171 C C . ALA B 1 230 ? -14.094 -12.82 -16.328 1 98.94 230 ALA B C 1
ATOM 5173 O O . ALA B 1 230 ? -14.492 -13.562 -15.414 1 98.94 230 ALA B O 1
ATOM 5174 N N . PRO B 1 231 ? -13.266 -13.266 -17.297 1 98.94 231 PRO B N 1
ATOM 5175 C CA . PRO B 1 231 ? -12.695 -14.609 -17.188 1 98.94 231 PRO B CA 1
ATOM 5176 C C . PRO B 1 231 ? -11.852 -14.797 -15.922 1 98.94 231 PRO B C 1
ATOM 5178 O O . PRO B 1 231 ? -11.172 -13.859 -15.492 1 98.94 231 PRO B O 1
ATOM 5181 N N . VAL B 1 232 ? -11.945 -15.984 -15.375 1 98.94 232 VAL B N 1
ATOM 5182 C CA . VAL B 1 232 ? -11.188 -16.297 -14.164 1 98.94 232 VAL B CA 1
ATOM 5183 C C . VAL B 1 232 ? -9.883 -16.984 -14.539 1 98.94 232 VAL B C 1
ATOM 5185 O O . VAL B 1 232 ? -9.688 -17.391 -15.688 1 98.94 232 VAL B O 1
ATOM 5188 N N . ILE B 1 233 ? -9.008 -17.062 -13.555 1 98.94 233 ILE B N 1
ATOM 5189 C CA . ILE B 1 233 ? -7.84 -17.922 -13.711 1 98.94 233 ILE B CA 1
ATOM 5190 C C . ILE B 1 233 ? -7.77 -18.922 -12.555 1 98.94 233 ILE B C 1
ATOM 5192 O O . ILE B 1 233 ? -8.289 -18.656 -11.461 1 98.94 233 ILE B O 1
ATOM 5196 N N . PHE B 1 234 ? -7.363 -20.031 -12.82 1 98.94 234 PHE B N 1
ATOM 5197 C CA . PHE B 1 234 ? -6.648 -20.859 -11.859 1 98.94 234 PHE B CA 1
ATOM 5198 C C . PHE B 1 234 ? -5.141 -20.734 -12.047 1 98.94 234 PHE B C 1
ATOM 5200 O O . PHE B 1 234 ? -4.562 -21.359 -12.938 1 98.94 234 PHE B O 1
ATOM 5207 N N . SER B 1 235 ? -4.527 -19.938 -11.188 1 98.94 235 SER B N 1
ATOM 5208 C CA . SER B 1 235 ? -3.133 -19.562 -11.406 1 98.94 235 SER B CA 1
ATOM 5209 C C . SER B 1 235 ? -2.211 -20.766 -11.273 1 98.94 235 SER B C 1
ATOM 5211 O O . SER B 1 235 ? -1.133 -20.797 -11.875 1 98.94 235 SER B O 1
ATOM 5213 N N . HIS B 1 236 ? -2.637 -21.75 -10.406 1 98.88 236 HIS B N 1
ATOM 5214 C CA . HIS B 1 236 ? -1.821 -22.938 -10.203 1 98.88 236 HIS B CA 1
ATOM 5215 C C . HIS B 1 236 ? -2.641 -24.078 -9.594 1 98.88 236 HIS B C 1
ATOM 5217 O O . HIS B 1 236 ? -2.619 -24.281 -8.383 1 98.88 236 HIS B O 1
ATOM 5223 N N . SER B 1 237 ? -3.283 -24.781 -10.367 1 98.75 237 SER B N 1
ATOM 5224 C CA . SER B 1 237 ? -4.113 -25.922 -10 1 98.75 237 SER B CA 1
ATOM 5225 C C . SER B 1 237 ? -3.994 -27.047 -11.023 1 98.75 237 SER B C 1
ATOM 5227 O O . SER B 1 237 ? -3.586 -26.812 -12.164 1 98.75 237 SER B O 1
ATOM 5229 N N . SER B 1 238 ? -4.332 -28.281 -10.633 1 98.5 238 SER B N 1
ATOM 5230 C CA . SER B 1 238 ? -4.324 -29.422 -11.531 1 98.5 238 SER B CA 1
ATOM 5231 C C . SER B 1 238 ? -5.711 -30.047 -11.656 1 98.5 238 SER B C 1
ATOM 5233 O O . SER B 1 238 ? -6.719 -29.359 -11.477 1 98.5 238 SER B O 1
ATOM 5235 N N . SER B 1 239 ? -5.777 -31.234 -12.234 1 98.44 239 SER B N 1
ATOM 5236 C CA . SER B 1 239 ? -7.07 -31.844 -12.523 1 98.44 239 SER B CA 1
ATOM 5237 C C . SER B 1 239 ? -7.473 -32.844 -11.43 1 98.44 239 SER B C 1
ATOM 5239 O O . SER B 1 239 ? -6.719 -33.75 -11.109 1 98.44 239 SER B O 1
ATOM 5241 N N . PHE B 1 240 ? -8.672 -32.688 -10.93 1 98.25 240 PHE B N 1
ATOM 5242 C CA . PHE B 1 240 ? -9.211 -33.562 -9.891 1 98.25 240 PHE B CA 1
ATOM 5243 C C . PHE B 1 240 ? -9.414 -34.969 -10.414 1 98.25 240 PHE B C 1
ATOM 5245 O O . PHE B 1 240 ? -9.211 -35.938 -9.688 1 98.25 240 PHE B O 1
ATOM 5252 N N . THR B 1 241 ? -9.797 -35.094 -11.664 1 98 241 THR B N 1
ATOM 5253 C CA . THR B 1 241 ? -10.078 -36.406 -12.266 1 98 241 THR B CA 1
ATOM 5254 C C . THR B 1 241 ? -8.852 -37.312 -12.203 1 98 241 THR B C 1
ATOM 5256 O O . THR B 1 241 ? -8.961 -38.5 -11.898 1 98 241 THR B O 1
ATOM 5259 N N . LEU B 1 242 ? -7.688 -36.75 -12.469 1 97.88 242 LEU B N 1
ATOM 5260 C CA . LEU B 1 242 ? -6.465 -37.562 -12.469 1 97.88 242 LEU B CA 1
ATOM 5261 C C . LEU B 1 242 ? -5.926 -37.719 -11.055 1 97.88 242 LEU B C 1
ATOM 5263 O O . LEU B 1 242 ? -5.348 -38.781 -10.727 1 97.88 242 LEU B O 1
ATOM 5267 N N . THR B 1 243 ? -6.012 -36.688 -10.258 1 97.81 243 THR B N 1
ATOM 5268 C CA . THR B 1 243 ? -5.602 -36.688 -8.852 1 97.81 243 THR B CA 1
ATOM 5269 C C . THR B 1 243 ? -6.695 -36.094 -7.973 1 97.81 243 THR B C 1
ATOM 5271 O O . THR B 1 243 ? -6.809 -34.875 -7.863 1 97.81 243 THR B O 1
ATOM 5274 N N . PRO B 1 244 ? -7.441 -36.938 -7.266 1 96.06 244 PRO B N 1
ATOM 5275 C CA . PRO B 1 244 ? -8.57 -36.438 -6.469 1 96.06 244 PRO B CA 1
ATOM 5276 C C . PRO B 1 244 ? -8.125 -35.719 -5.199 1 96.06 244 PRO B C 1
ATOM 5278 O O . PRO B 1 244 ? -8.305 -36.25 -4.094 1 96.06 244 PRO B O 1
ATOM 5281 N N . HIS B 1 245 ? -7.613 -34.594 -5.344 1 95 245 HIS B N 1
ATOM 5282 C CA . HIS B 1 245 ? -7.23 -33.656 -4.289 1 95 245 HIS B CA 1
ATOM 5283 C C . HIS B 1 245 ? -8.062 -32.375 -4.359 1 95 245 HIS B C 1
ATOM 5285 O O . HIS B 1 245 ? -8.312 -31.844 -5.445 1 95 245 HIS B O 1
ATOM 5291 N N . GLU B 1 246 ? -8.484 -31.812 -3.258 1 95.81 246 GLU B N 1
ATOM 5292 C CA . GLU B 1 246 ? -9.43 -30.703 -3.213 1 95.81 246 GLU B CA 1
ATOM 5293 C C . GLU B 1 246 ? -8.812 -29.422 -3.777 1 95.81 246 GLU B C 1
ATOM 5295 O O . GLU B 1 246 ? -9.531 -28.484 -4.117 1 95.81 246 GLU B O 1
ATOM 5300 N N . ARG B 1 247 ? -7.527 -29.391 -3.906 1 96.81 247 ARG B N 1
ATOM 5301 C CA . ARG B 1 247 ? -6.828 -28.281 -4.543 1 96.81 247 ARG B CA 1
ATOM 5302 C C . ARG B 1 247 ? -7.023 -28.312 -6.059 1 96.81 247 ARG B C 1
ATOM 5304 O O . ARG B 1 247 ? -6.738 -27.328 -6.742 1 96.81 247 ARG B O 1
ATOM 5311 N N . ASN B 1 248 ? -7.371 -29.453 -6.578 1 98.25 248 ASN B N 1
ATOM 5312 C CA . ASN B 1 248 ? -7.469 -29.641 -8.023 1 98.25 248 ASN B CA 1
ATOM 5313 C C . ASN B 1 248 ? -8.875 -29.359 -8.531 1 98.25 248 ASN B C 1
ATOM 5315 O O . ASN B 1 248 ? -9.836 -29.344 -7.758 1 98.25 248 ASN B O 1
ATOM 5319 N N . VAL B 1 249 ? -9.016 -29.109 -9.812 1 98.81 249 VAL B N 1
ATOM 5320 C CA . VAL B 1 249 ? -10.234 -28.594 -10.438 1 98.81 249 VAL B CA 1
ATOM 5321 C C . VAL B 1 249 ? -11.062 -29.766 -10.961 1 98.81 249 VAL B C 1
ATOM 5323 O O . VAL B 1 249 ? -10.57 -30.594 -11.742 1 98.81 249 VAL B O 1
ATOM 5326 N N . ARG B 1 250 ? -12.273 -29.844 -10.633 1 98.69 250 ARG B N 1
ATOM 5327 C CA . ARG B 1 250 ? -13.195 -30.891 -11.07 1 98.69 250 ARG B CA 1
ATOM 5328 C C . ARG B 1 250 ? -13.664 -30.641 -12.5 1 98.69 250 ARG B C 1
ATOM 5330 O O . ARG B 1 250 ? -13.727 -29.484 -12.945 1 98.69 250 ARG B O 1
ATOM 5337 N N . ASP B 1 251 ? -14.07 -31.75 -13.156 1 98.88 251 ASP B N 1
ATOM 5338 C CA . ASP B 1 251 ? -14.422 -31.672 -14.57 1 98.88 251 ASP B CA 1
ATOM 5339 C C . ASP B 1 251 ? -15.617 -30.766 -14.797 1 98.88 251 ASP B C 1
ATOM 5341 O O . ASP B 1 251 ? -15.695 -30.078 -15.828 1 98.88 251 ASP B O 1
ATOM 5345 N N . ASP B 1 252 ? -16.547 -30.766 -13.922 1 98.88 252 ASP B N 1
ATOM 5346 C CA . ASP B 1 252 ? -17.703 -29.891 -14.078 1 98.88 252 ASP B CA 1
ATOM 5347 C C . ASP B 1 252 ? -17.297 -28.422 -13.992 1 98.88 252 ASP B C 1
ATOM 5349 O O . ASP B 1 252 ? -17.812 -27.578 -14.734 1 98.88 252 ASP B O 1
ATOM 5353 N N . VAL B 1 253 ? -16.375 -28.109 -13.117 1 98.94 253 VAL B N 1
ATOM 5354 C CA . VAL B 1 253 ? -15.852 -26.75 -13.008 1 98.94 253 VAL B CA 1
ATOM 5355 C C . VAL B 1 253 ? -15.039 -26.406 -14.258 1 98.94 253 VAL B C 1
ATOM 5357 O O . VAL B 1 253 ? -15.117 -25.281 -14.758 1 98.94 253 VAL B O 1
ATOM 5360 N N . LEU B 1 254 ? -14.281 -27.328 -14.789 1 98.94 254 LEU B N 1
ATOM 5361 C CA . LEU B 1 254 ? -13.539 -27.109 -16.016 1 98.94 254 LEU B CA 1
ATOM 5362 C C . LEU B 1 254 ? -14.477 -26.688 -17.141 1 98.94 254 LEU B C 1
ATOM 5364 O O . LEU B 1 254 ? -14.156 -25.781 -17.922 1 98.94 254 LEU B O 1
ATOM 5368 N N . LYS B 1 255 ? -15.594 -27.344 -17.25 1 98.88 255 LYS B N 1
ATOM 5369 C CA . LYS B 1 255 ? -16.562 -26.984 -18.281 1 98.88 255 LYS B CA 1
ATOM 5370 C C . LYS B 1 255 ? -17.078 -25.562 -18.078 1 98.88 255 LYS B C 1
ATOM 5372 O O . LYS B 1 255 ? -17.297 -24.828 -19.047 1 98.88 255 LYS B O 1
ATOM 5377 N N . LEU B 1 256 ? -17.312 -25.172 -16.812 1 98.94 256 LEU B N 1
ATOM 5378 C CA . LEU B 1 256 ? -17.734 -23.812 -16.5 1 98.94 256 LEU B CA 1
ATOM 5379 C C . LEU B 1 256 ? -16.641 -22.812 -16.875 1 98.94 256 LEU B C 1
ATOM 5381 O O . LEU B 1 256 ? -16.922 -21.703 -17.297 1 98.94 256 LEU B O 1
ATOM 5385 N N . VAL B 1 257 ? -15.359 -23.188 -16.688 1 98.94 257 VAL B N 1
ATOM 5386 C CA . VAL B 1 257 ? -14.227 -22.344 -17.062 1 98.94 257 VAL B CA 1
ATOM 5387 C C . VAL B 1 257 ? -14.227 -22.125 -18.562 1 98.94 257 VAL B C 1
ATOM 5389 O O . VAL B 1 257 ? -13.977 -21 -19.031 1 98.94 257 VAL B O 1
ATOM 5392 N N . LYS B 1 258 ? -14.484 -23.172 -19.312 1 98.88 258 LYS B N 1
ATOM 5393 C CA . LYS B 1 258 ? -14.594 -23.031 -20.766 1 98.88 258 LYS B CA 1
ATOM 5394 C C . LYS B 1 258 ? -15.641 -22 -21.141 1 98.88 258 LYS B C 1
ATOM 5396 O O . LYS B 1 258 ? -15.383 -21.109 -21.969 1 98.88 258 LYS B O 1
ATOM 5401 N N . ASP B 1 259 ? -16.812 -22.109 -20.531 1 98.81 259 ASP B N 1
ATOM 5402 C CA . ASP B 1 259 ? -17.906 -21.188 -20.812 1 98.81 259 ASP B CA 1
ATOM 5403 C C . ASP B 1 259 ? -17.531 -19.766 -20.422 1 98.81 259 ASP B C 1
ATOM 5405 O O . ASP B 1 259 ? -17.922 -18.812 -21.109 1 98.81 259 ASP B O 1
ATOM 5409 N N . ASN B 1 260 ? -16.781 -19.562 -19.391 1 98.69 260 ASN B N 1
ATOM 5410 C CA . ASN B 1 260 ? -16.344 -18.281 -18.844 1 98.69 260 ASN B CA 1
ATOM 5411 C C . ASN B 1 260 ? -15.234 -17.672 -19.672 1 98.69 260 ASN B C 1
ATOM 5413 O O . ASN B 1 260 ? -15.078 -16.438 -19.703 1 98.69 260 ASN B O 1
ATOM 5417 N N . GLY B 1 261 ? -14.477 -18.484 -20.312 1 98.88 261 GLY B N 1
ATOM 5418 C CA . GLY B 1 261 ? -13.328 -18.016 -21.078 1 98.88 261 GLY B CA 1
ATOM 5419 C C . GLY B 1 261 ? -12.047 -17.969 -20.266 1 98.88 261 GLY B C 1
ATOM 5420 O O . GLY B 1 261 ? -11.078 -17.312 -20.656 1 98.88 261 GLY B O 1
ATOM 5421 N N . GLY B 1 262 ? -12.031 -18.609 -19.094 1 98.94 262 GLY B N 1
ATOM 5422 C CA . GLY B 1 262 ? -10.898 -18.578 -18.188 1 98.94 262 GLY B CA 1
ATOM 5423 C C . GLY B 1 262 ? -9.789 -19.547 -18.594 1 98.94 262 GLY B C 1
ATOM 5424 O O . GLY B 1 262 ? -9.812 -20.109 -19.688 1 98.94 262 GLY B O 1
ATOM 5425 N N . VAL B 1 263 ? -8.812 -19.641 -17.719 1 98.94 263 VAL B N 1
ATOM 5426 C CA . VAL B 1 263 ? -7.652 -20.484 -17.984 1 98.94 263 VAL B CA 1
ATOM 5427 C C . VAL B 1 263 ? -7.238 -21.219 -16.719 1 98.94 263 VAL B C 1
ATOM 5429 O O . VAL B 1 263 ? -7.363 -20.688 -15.617 1 98.94 263 VAL B O 1
ATOM 5432 N N . VAL B 1 264 ? -6.816 -22.438 -16.859 1 98.94 264 VAL B N 1
ATOM 5433 C CA . VAL B 1 264 ? -6.316 -23.281 -15.766 1 98.94 264 VAL B CA 1
ATOM 5434 C C . VAL B 1 264 ? -4.832 -23.562 -15.977 1 98.94 264 VAL B C 1
ATOM 5436 O O . VAL B 1 264 ? -4.457 -24.219 -16.953 1 98.94 264 VAL B O 1
ATOM 5439 N N . CYS B 1 265 ? -4.004 -23.078 -15.07 1 98.94 265 CYS B N 1
ATOM 5440 C CA . CYS B 1 265 ? -2.559 -23.25 -15.156 1 98.94 265 CYS B CA 1
ATOM 5441 C C . CYS B 1 265 ? -2.088 -24.375 -14.234 1 98.94 265 CYS B C 1
ATOM 5443 O O . CYS B 1 265 ? -2.295 -24.312 -13.023 1 98.94 265 CYS B O 1
ATOM 5445 N N . ILE B 1 266 ? -1.436 -25.359 -14.75 1 98.81 266 ILE B N 1
ATOM 5446 C CA . ILE B 1 266 ? -1.151 -26.609 -14.062 1 98.81 266 ILE B CA 1
ATOM 5447 C C . ILE B 1 266 ? -0.061 -26.391 -13.016 1 98.81 266 ILE B C 1
ATOM 5449 O O . ILE B 1 266 ? 1.001 -25.844 -13.32 1 98.81 266 ILE B O 1
ATOM 5453 N N . ASN B 1 267 ? -0.359 -26.828 -11.812 1 98.69 267 ASN B N 1
ATOM 5454 C CA . ASN B 1 267 ? 0.55 -26.781 -10.672 1 98.69 267 ASN B CA 1
ATOM 5455 C C . ASN B 1 267 ? 1.526 -27.953 -10.688 1 98.69 267 ASN B C 1
ATOM 5457 O O . ASN B 1 267 ? 1.144 -29.078 -11 1 98.69 267 ASN B O 1
ATOM 5461 N N . PHE B 1 268 ? 2.803 -27.781 -10.258 1 98.5 268 PHE B N 1
ATOM 5462 C CA . PHE B 1 268 ? 3.824 -28.812 -10.414 1 98.5 268 PHE B CA 1
ATOM 5463 C C . PHE B 1 268 ? 4.105 -29.5 -9.086 1 98.5 268 PHE B C 1
ATOM 5465 O O . PHE B 1 268 ? 5 -30.344 -8.992 1 98.5 268 PHE B O 1
ATOM 5472 N N . LEU B 1 269 ? 3.41 -29.125 -8.023 1 97.81 269 LEU B N 1
ATOM 5473 C CA . LEU B 1 269 ? 3.578 -29.875 -6.789 1 97.81 269 LEU B CA 1
ATOM 5474 C C . LEU B 1 269 ? 3.209 -31.344 -6.992 1 97.81 269 LEU B C 1
ATOM 5476 O O . LEU B 1 269 ? 2.076 -31.656 -7.363 1 97.81 269 LEU B O 1
ATOM 5480 N N . PRO B 1 270 ? 4.082 -32.281 -6.695 1 97.44 270 PRO B N 1
ATOM 5481 C CA . PRO B 1 270 ? 3.854 -33.688 -6.98 1 97.44 270 PRO B CA 1
ATOM 5482 C C . PRO B 1 270 ? 2.574 -34.219 -6.34 1 97.44 270 PRO B C 1
ATOM 5484 O O . PRO B 1 270 ? 1.869 -35.031 -6.941 1 97.44 270 PRO B O 1
ATOM 5487 N N . GLN B 1 271 ? 2.182 -33.719 -5.211 1 95.31 271 GLN B N 1
ATOM 5488 C CA . GLN B 1 271 ? 0.987 -34.156 -4.504 1 95.31 271 GLN B CA 1
ATOM 5489 C C . GLN B 1 271 ? -0.274 -33.875 -5.312 1 95.31 271 GLN B C 1
ATOM 5491 O O . GLN B 1 271 ? -1.296 -34.531 -5.145 1 95.31 271 GLN B O 1
ATOM 5496 N N . PHE B 1 272 ? -0.19 -32.875 -6.172 1 97.06 272 PHE B N 1
ATOM 5497 C CA . PHE B 1 272 ? -1.355 -32.469 -6.957 1 97.06 272 PHE B CA 1
ATOM 5498 C C . PHE B 1 272 ? -1.322 -33.125 -8.336 1 97.06 272 PHE B C 1
ATOM 5500 O O . PHE B 1 272 ? -2.287 -33.031 -9.094 1 97.06 272 PHE B O 1
ATOM 5507 N N . LEU B 1 273 ? -0.216 -33.844 -8.625 1 97.94 273 LEU B N 1
ATOM 5508 C CA . LEU B 1 273 ? -0.03 -34.438 -9.945 1 97.94 273 LEU B CA 1
ATOM 5509 C C . LEU B 1 273 ? -0.065 -35.938 -9.875 1 97.94 273 LEU B C 1
ATOM 5511 O O . LEU B 1 273 ? -0.257 -36.625 -10.891 1 97.94 273 LEU B O 1
ATOM 5515 N N . LYS B 1 274 ? 0.112 -36.438 -8.711 1 95.12 274 LYS B N 1
ATOM 5516 C CA . LYS B 1 274 ? 0.305 -37.906 -8.57 1 95.12 274 LYS B CA 1
ATOM 5517 C C . LYS B 1 274 ? -0.981 -38.656 -8.883 1 95.12 274 LYS B C 1
ATOM 5519 O O . LYS B 1 274 ? -2.035 -38.344 -8.312 1 95.12 274 LYS B O 1
ATOM 5524 N N . ARG B 1 275 ? -0.913 -39.531 -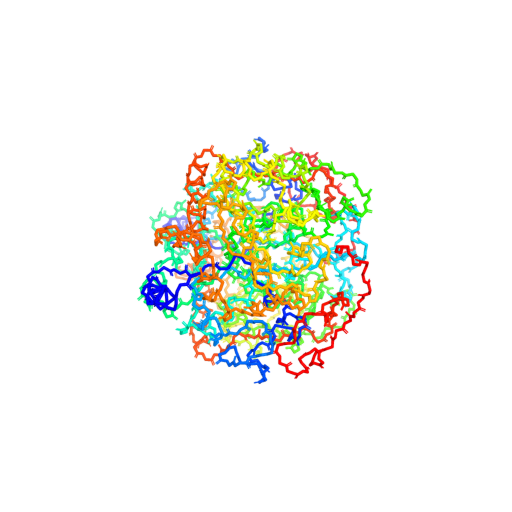9.758 1 86.44 275 ARG B N 1
ATOM 5525 C CA . ARG B 1 275 ? -2.043 -40.375 -10.148 1 86.44 275 ARG B CA 1
ATOM 5526 C C . ARG B 1 275 ? -2.186 -41.562 -9.219 1 86.44 275 ARG B C 1
ATOM 5528 O O . ARG B 1 275 ? -1.301 -41.844 -8.398 1 86.44 275 ARG B O 1
ATOM 5535 N N . GLU B 1 276 ? -3.271 -42.219 -9.281 1 83.5 276 GLU B N 1
ATOM 5536 C CA . GLU B 1 276 ? -3.576 -43.312 -8.375 1 83.5 276 GLU B CA 1
ATOM 5537 C C . GLU B 1 276 ? -2.449 -44.344 -8.359 1 83.5 276 GLU B C 1
ATOM 5539 O O . GLU B 1 276 ? -1.918 -44.688 -9.406 1 83.5 276 GLU B O 1
ATOM 5544 N N . GLY B 1 277 ? -2.023 -44.75 -7.176 1 83.5 277 GLY B N 1
ATOM 5545 C CA . GLY B 1 277 ? -1.047 -45.812 -7.008 1 83.5 277 GLY B CA 1
ATOM 5546 C C . GLY B 1 277 ? 0.387 -45.344 -7.07 1 83.5 277 GLY B C 1
ATOM 5547 O O . GLY B 1 277 ? 1.32 -46.094 -6.793 1 83.5 277 GLY B O 1
ATOM 5548 N N . LYS B 1 278 ? 0.54 -44.031 -7.312 1 88.75 278 LYS B N 1
ATOM 5549 C CA . LYS B 1 278 ? 1.889 -43.5 -7.434 1 88.75 278 LYS B CA 1
ATOM 5550 C C . LYS B 1 278 ? 2.271 -42.688 -6.195 1 88.75 278 LYS B C 1
ATOM 5552 O O . LYS B 1 278 ? 1.438 -41.969 -5.633 1 88.75 278 LYS B O 1
ATOM 5557 N N . SER B 1 279 ? 3.504 -42.875 -5.777 1 92.12 279 SER B N 1
ATOM 5558 C CA . SER B 1 279 ? 4.059 -42.031 -4.727 1 92.12 279 SER B CA 1
ATOM 5559 C C . SER B 1 279 ? 4.445 -40.656 -5.27 1 92.12 279 SER B C 1
ATOM 5561 O O . SER B 1 279 ? 4.758 -40.531 -6.453 1 92.12 279 SER B O 1
ATOM 5563 N N . ALA B 1 280 ? 4.371 -39.625 -4.395 1 90.94 280 ALA B N 1
ATOM 5564 C CA . ALA B 1 280 ? 4.793 -38.281 -4.781 1 90.94 280 ALA B CA 1
ATOM 5565 C C . ALA B 1 280 ? 6.23 -38.281 -5.289 1 90.94 280 ALA B C 1
ATOM 5567 O O . ALA B 1 280 ? 6.582 -37.5 -6.188 1 90.94 280 ALA B O 1
ATOM 5568 N N . ASP B 1 281 ? 7.051 -39.156 -4.824 1 93.12 281 ASP B N 1
ATOM 5569 C CA . ASP B 1 281 ? 8.461 -39.219 -5.176 1 93.12 281 ASP B CA 1
ATOM 5570 C C . ASP B 1 281 ? 8.656 -39.781 -6.59 1 93.12 281 ASP B C 1
ATOM 5572 O O . ASP B 1 281 ? 9.727 -39.625 -7.176 1 93.12 281 ASP B O 1
ATOM 5576 N N . ASP B 1 282 ? 7.594 -40.344 -7.129 1 95.81 282 ASP B N 1
ATOM 5577 C CA . ASP B 1 282 ? 7.707 -41 -8.422 1 95.81 282 ASP B CA 1
ATOM 5578 C C . ASP B 1 282 ? 7.043 -40.156 -9.523 1 95.81 282 ASP B C 1
ATOM 5580 O O . ASP B 1 282 ? 6.98 -40.594 -10.68 1 95.81 282 ASP B O 1
ATOM 5584 N N . VAL B 1 283 ? 6.52 -39.062 -9.07 1 97.81 283 VAL B N 1
ATOM 5585 C CA . VAL B 1 283 ? 5.867 -38.188 -10.039 1 97.81 283 VAL B CA 1
ATOM 5586 C C . VAL B 1 283 ? 6.902 -37.625 -11.016 1 97.81 283 VAL B C 1
ATOM 5588 O O . VAL B 1 283 ? 8 -37.25 -10.609 1 97.81 283 VAL B O 1
ATOM 5591 N N . THR B 1 284 ? 6.633 -37.656 -12.305 1 97.94 284 THR B N 1
ATOM 5592 C CA . THR B 1 284 ? 7.531 -37.188 -13.352 1 97.94 284 THR B CA 1
ATOM 5593 C C . THR B 1 284 ? 6.863 -36.062 -14.18 1 97.94 284 THR B C 1
ATOM 5595 O O . THR B 1 284 ? 5.68 -35.781 -14 1 97.94 284 THR B O 1
ATOM 5598 N N . ILE B 1 285 ? 7.598 -35.531 -15.07 1 98.25 285 ILE B N 1
ATOM 5599 C CA . ILE B 1 285 ? 7.133 -34.531 -16 1 98.25 285 ILE B CA 1
ATOM 5600 C C . ILE B 1 285 ? 5.969 -35.062 -16.828 1 98.25 285 ILE B C 1
ATOM 5602 O O . ILE B 1 285 ? 5.062 -34.312 -17.203 1 98.25 285 ILE B O 1
ATOM 5606 N N . ASP B 1 286 ? 5.91 -36.375 -17.016 1 97.81 286 ASP B N 1
ATOM 5607 C CA . ASP B 1 286 ? 4.844 -36.969 -17.797 1 97.81 286 ASP B CA 1
ATOM 5608 C C . ASP B 1 286 ? 3.502 -36.875 -17.078 1 97.81 286 ASP B C 1
ATOM 5610 O O . ASP B 1 286 ? 2.453 -36.781 -17.719 1 97.81 286 ASP B O 1
ATOM 5614 N N . ASP B 1 287 ? 3.537 -36.875 -15.75 1 98.19 287 ASP B N 1
ATOM 5615 C CA . ASP B 1 287 ? 2.305 -36.688 -14.992 1 98.19 287 ASP B CA 1
ATOM 5616 C C . ASP B 1 287 ? 1.75 -35.281 -15.188 1 98.19 287 ASP B C 1
ATOM 5618 O O . ASP B 1 287 ? 0.536 -35.094 -15.281 1 98.19 287 ASP B O 1
ATOM 5622 N N . ALA B 1 288 ? 2.631 -34.281 -15.219 1 98.44 288 ALA B N 1
ATOM 5623 C CA . ALA B 1 288 ? 2.201 -32.938 -15.539 1 98.44 288 ALA B CA 1
ATOM 5624 C C . ALA B 1 288 ? 1.595 -32.875 -16.938 1 98.44 288 ALA B C 1
ATOM 5626 O O . ALA B 1 288 ? 0.548 -32.25 -17.141 1 98.44 288 ALA B O 1
ATOM 5627 N N . VAL B 1 289 ? 2.225 -33.531 -17.906 1 98.56 289 VAL B N 1
ATOM 5628 C CA . VAL B 1 289 ? 1.74 -33.594 -19.281 1 98.56 289 VAL B CA 1
ATOM 5629 C C . VAL B 1 289 ? 0.346 -34.219 -19.312 1 98.56 289 VAL B C 1
ATOM 5631 O O . VAL B 1 289 ? -0.539 -33.719 -20.016 1 98.56 289 VAL B O 1
ATOM 5634 N N . ALA B 1 290 ? 0.149 -35.25 -18.516 1 98.31 290 ALA B N 1
ATOM 5635 C CA . ALA B 1 290 ? -1.149 -35.938 -18.484 1 98.31 290 ALA B CA 1
ATOM 5636 C C . ALA B 1 290 ? -2.242 -34.969 -18.016 1 98.31 290 ALA B C 1
ATOM 5638 O O . ALA B 1 290 ? -3.355 -34.969 -18.547 1 98.31 290 ALA B O 1
ATOM 5639 N N . HIS B 1 291 ? -1.989 -34.188 -17 1 98.62 291 HIS B N 1
ATOM 5640 C CA . HIS B 1 291 ? -2.953 -33.219 -16.516 1 98.62 291 HIS B CA 1
ATOM 5641 C C . HIS B 1 291 ? -3.26 -32.156 -17.578 1 98.62 291 HIS B C 1
ATOM 5643 O O . HIS B 1 291 ? -4.418 -31.781 -17.766 1 98.62 291 HIS B O 1
ATOM 5649 N N . LEU B 1 292 ? -2.225 -31.656 -18.281 1 98.75 292 LEU B N 1
ATOM 5650 C CA . LEU B 1 292 ? -2.42 -30.703 -19.375 1 98.75 292 LEU B CA 1
ATOM 5651 C C . LEU B 1 292 ? -3.303 -31.312 -20.453 1 98.75 292 LEU B C 1
ATOM 5653 O O . LEU B 1 292 ? -4.273 -30.688 -20.891 1 98.75 292 LEU B O 1
ATOM 5657 N N . VAL B 1 293 ? -3.002 -32.531 -20.844 1 98.62 293 VAL B N 1
ATOM 5658 C CA . VAL B 1 293 ? -3.703 -33.188 -21.922 1 98.62 293 VAL B CA 1
ATOM 5659 C C . VAL B 1 293 ? -5.156 -33.438 -21.531 1 98.62 293 VAL B C 1
ATOM 5661 O O . VAL B 1 293 ? -6.062 -33.312 -22.359 1 98.62 293 VAL B O 1
ATOM 5664 N N . HIS B 1 294 ? -5.367 -33.812 -20.281 1 98.62 294 HIS B N 1
ATOM 5665 C CA . HIS B 1 294 ? -6.738 -34 -19.828 1 98.62 294 HIS B CA 1
ATOM 5666 C C . HIS B 1 294 ? -7.566 -32.75 -20 1 98.62 294 HIS B C 1
ATOM 5668 O O . HIS B 1 294 ? -8.672 -32.781 -20.547 1 98.62 294 HIS B O 1
ATOM 5674 N N . ILE B 1 295 ? -7.074 -31.609 -19.562 1 98.81 295 ILE B N 1
ATOM 5675 C CA . ILE B 1 295 ? -7.801 -30.344 -19.656 1 98.81 295 ILE B CA 1
ATOM 5676 C C . ILE B 1 295 ? -7.992 -29.969 -21.109 1 98.81 295 ILE B C 1
ATOM 5678 O O . ILE B 1 295 ? -9.086 -29.562 -21.516 1 98.81 295 ILE B O 1
ATOM 5682 N N . ILE B 1 296 ? -6.969 -30.125 -21.922 1 98.81 296 ILE B N 1
ATOM 5683 C CA . ILE B 1 296 ? -7.027 -29.828 -23.344 1 98.81 296 ILE B CA 1
ATOM 5684 C C . ILE B 1 296 ? -8.117 -30.672 -24.016 1 98.81 296 ILE B C 1
ATOM 5686 O O . ILE B 1 296 ? -8.914 -30.156 -24.797 1 98.81 296 ILE B O 1
ATOM 5690 N N . THR B 1 297 ? -8.094 -31.906 -23.641 1 98.69 297 THR B N 1
ATOM 5691 C CA . THR B 1 297 ? -9.047 -32.844 -24.234 1 98.69 297 THR B CA 1
ATOM 5692 C C . THR B 1 297 ? -10.477 -32.469 -23.828 1 98.69 297 THR B C 1
ATOM 5694 O O . THR B 1 297 ? -11.391 -32.5 -24.641 1 98.69 297 THR B O 1
ATOM 5697 N N . LEU B 1 298 ? -10.617 -32.125 -22.625 1 98.75 298 LEU B N 1
ATOM 5698 C CA . LEU B 1 298 ? -11.945 -31.891 -22.078 1 98.75 298 LEU B CA 1
ATOM 5699 C C . LEU B 1 298 ? -12.492 -30.531 -22.5 1 98.75 298 LEU B C 1
ATOM 5701 O O . LEU B 1 298 ? -13.672 -30.422 -22.844 1 98.75 298 LEU B O 1
ATOM 5705 N N . ILE B 1 299 ? -11.672 -29.469 -22.422 1 98.69 299 ILE B N 1
ATOM 5706 C CA . ILE B 1 299 ? -12.281 -28.156 -22.609 1 98.69 299 ILE B CA 1
ATOM 5707 C C . ILE B 1 299 ? -11.492 -27.359 -23.656 1 98.69 299 ILE B C 1
ATOM 5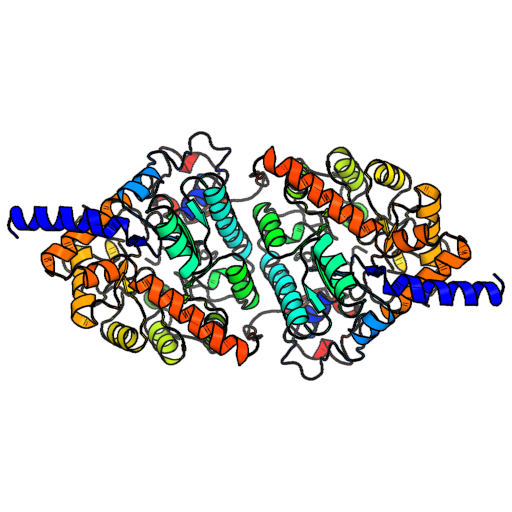709 O O . ILE B 1 299 ? -11.797 -26.188 -23.906 1 98.69 299 ILE B O 1
ATOM 5713 N N . GLY B 1 300 ? -10.469 -27.859 -24.25 1 98.69 300 GLY B N 1
ATOM 5714 C CA . GLY B 1 300 ? -9.844 -27.266 -25.422 1 98.69 300 GLY B CA 1
ATOM 5715 C C . GLY B 1 300 ? -8.555 -26.531 -25.094 1 98.69 300 GLY B C 1
ATOM 5716 O O . GLY B 1 300 ? -8.266 -26.266 -23.922 1 98.69 300 GLY B O 1
ATOM 5717 N N . TRP B 1 301 ? -7.82 -26.094 -26.156 1 98.81 301 TRP B N 1
ATOM 5718 C CA . TRP B 1 301 ? -6.48 -25.531 -26.094 1 98.81 301 TRP B CA 1
ATOM 5719 C C . TRP B 1 301 ? -6.516 -24.109 -25.531 1 98.81 301 TRP B C 1
ATOM 5721 O O . TRP B 1 301 ? -5.484 -23.578 -25.125 1 98.81 301 TRP B O 1
ATOM 5731 N N . ASP B 1 302 ? -7.684 -23.469 -25.484 1 98.81 302 ASP B N 1
ATOM 5732 C CA . ASP B 1 302 ? -7.785 -22.062 -25.125 1 98.81 302 ASP B CA 1
ATOM 5733 C C . ASP B 1 302 ? -7.773 -21.875 -23.609 1 98.81 302 ASP B C 1
ATOM 5735 O O . ASP B 1 302 ? -7.773 -20.75 -23.125 1 98.81 302 ASP B O 1
ATOM 5739 N N . HIS B 1 303 ? -7.688 -22.969 -22.844 1 98.88 303 HIS B N 1
ATOM 5740 C CA . HIS B 1 303 ? -8.008 -22.844 -21.438 1 98.88 303 HIS B CA 1
ATOM 5741 C C . HIS B 1 303 ? -6.949 -23.531 -20.562 1 98.88 303 HIS B C 1
ATOM 5743 O O . HIS B 1 303 ? -7.238 -23.953 -19.453 1 98.88 303 HIS B O 1
ATOM 5749 N N . VAL B 1 304 ? -5.727 -23.609 -21.031 1 98.81 304 VAL B N 1
ATOM 5750 C CA . VAL B 1 304 ? -4.684 -24.312 -20.297 1 98.81 304 VAL B CA 1
ATOM 5751 C C . VAL B 1 304 ? -3.404 -23.469 -20.281 1 98.81 304 VAL B C 1
ATOM 5753 O O . VAL B 1 304 ? -3.145 -22.719 -21.219 1 98.81 304 VAL B O 1
ATOM 5756 N N . GLY B 1 305 ? -2.66 -23.5 -19.25 1 98.81 305 GLY B N 1
ATOM 5757 C CA . GLY B 1 305 ? -1.388 -22.812 -19.094 1 98.81 305 GLY B CA 1
ATOM 5758 C C . GLY B 1 305 ? -0.531 -23.391 -17.984 1 98.81 305 GLY B C 1
ATOM 5759 O O . GLY B 1 305 ? -0.724 -24.531 -17.562 1 98.81 305 GLY B O 1
ATOM 5760 N N . PHE B 1 306 ? 0.494 -22.609 -17.562 1 98.88 306 PHE B N 1
ATOM 5761 C CA . PHE B 1 306 ? 1.46 -23.094 -16.578 1 98.88 306 PHE B CA 1
ATOM 5762 C C . PHE B 1 306 ? 1.421 -22.219 -15.32 1 98.88 306 PHE B C 1
ATOM 5764 O O . PHE B 1 306 ? 1.341 -21 -15.406 1 98.88 306 PHE B O 1
ATOM 5771 N N . GLY B 1 307 ? 1.375 -22.812 -14.156 1 98.81 307 GLY B N 1
ATOM 5772 C CA . GLY B 1 307 ? 1.54 -22.234 -12.836 1 98.81 307 GLY B CA 1
ATOM 5773 C C . GLY B 1 307 ? 2.385 -23.094 -11.906 1 98.81 307 GLY B C 1
ATOM 5774 O O . GLY B 1 307 ? 1.856 -23.938 -11.18 1 98.81 307 GLY B O 1
ATOM 5775 N N . SER B 1 308 ? 3.596 -22.875 -11.859 1 98.56 308 SER B N 1
ATOM 5776 C CA . SER B 1 308 ? 4.59 -23.844 -11.414 1 98.56 308 SER B CA 1
ATOM 5777 C C . SER B 1 308 ? 4.477 -24.109 -9.922 1 98.56 308 SER B C 1
ATOM 5779 O O . SER B 1 308 ? 4.609 -25.25 -9.469 1 98.56 308 SER B O 1
ATOM 5781 N N . ASP B 1 309 ? 4.266 -23.016 -9.188 1 98.44 309 ASP B N 1
ATOM 5782 C CA . ASP B 1 309 ? 4.348 -23.062 -7.73 1 98.44 309 ASP B CA 1
ATOM 5783 C C . ASP B 1 309 ? 5.797 -23.219 -7.266 1 98.44 309 ASP B C 1
ATOM 5785 O O . ASP B 1 309 ? 6.051 -23.5 -6.094 1 98.44 309 ASP B O 1
ATOM 5789 N N . PHE B 1 310 ? 6.773 -23.078 -8.156 1 98.69 310 PHE B N 1
ATOM 5790 C CA . PHE B 1 310 ? 8.18 -23.172 -7.801 1 98.69 310 PHE B CA 1
ATOM 5791 C C . PHE B 1 310 ? 8.523 -22.219 -6.664 1 98.69 310 PHE B C 1
ATOM 5793 O O . PHE B 1 310 ? 7.914 -21.156 -6.535 1 98.69 310 PHE B O 1
ATOM 5800 N N . ASP B 1 311 ? 9.477 -22.641 -5.863 1 98.31 311 ASP B N 1
ATOM 5801 C CA . ASP B 1 311 ? 10 -21.953 -4.688 1 98.31 311 ASP B CA 1
ATOM 5802 C C . ASP B 1 311 ? 8.938 -21.875 -3.592 1 98.31 311 ASP B C 1
ATOM 5804 O O . ASP B 1 311 ? 9.18 -21.297 -2.529 1 98.31 311 ASP B O 1
ATOM 5808 N N . GLY B 1 312 ? 7.746 -22.391 -3.83 1 96.88 312 GLY B N 1
ATOM 5809 C CA . GLY B 1 312 ? 6.715 -22.609 -2.83 1 96.88 312 GLY B CA 1
ATOM 5810 C C . GLY B 1 312 ? 6.453 -24.078 -2.557 1 96.88 312 GLY B C 1
ATOM 5811 O O . GLY B 1 312 ? 5.508 -24.422 -1.842 1 96.88 312 GLY B O 1
ATOM 5812 N N . ILE B 1 313 ? 7.207 -24.969 -3.199 1 96.06 313 ILE B N 1
ATOM 5813 C CA . ILE B 1 313 ? 7.102 -26.422 -3.035 1 96.06 313 ILE B CA 1
ATOM 5814 C C . ILE B 1 313 ? 8.484 -27.016 -2.773 1 96.06 313 ILE B C 1
ATOM 5816 O O . ILE B 1 313 ? 9.5 -26.438 -3.184 1 96.06 313 ILE B O 1
ATOM 5820 N N . PRO B 1 314 ? 8.516 -28.141 -2.105 1 95.25 314 PRO B N 1
ATOM 5821 C CA . PRO B 1 314 ? 9.82 -28.719 -1.785 1 95.25 314 PRO B CA 1
ATOM 5822 C C . PRO B 1 314 ? 10.594 -29.141 -3.027 1 95.25 314 PRO B C 1
ATOM 5824 O O . PRO B 1 314 ? 11.82 -29.016 -3.072 1 95.25 314 PRO B O 1
ATOM 5827 N N . CYS B 1 315 ? 9.898 -29.688 -3.971 1 95.88 315 CYS B N 1
ATOM 5828 C CA . CYS B 1 315 ? 10.523 -30.141 -5.203 1 95.88 315 CYS B CA 1
ATOM 5829 C C . CYS B 1 315 ? 9.492 -30.297 -6.316 1 95.88 315 CYS B C 1
ATOM 5831 O O . CYS B 1 315 ? 8.297 -30.438 -6.047 1 95.88 315 CYS B O 1
ATOM 5833 N N . GLY B 1 316 ? 9.953 -30.188 -7.586 1 96.81 316 GLY B N 1
ATOM 5834 C CA . GLY B 1 316 ? 9.109 -30.484 -8.727 1 96.81 316 GLY B CA 1
ATOM 5835 C C . GLY B 1 316 ? 9.195 -31.938 -9.156 1 96.81 316 GLY B C 1
ATOM 5836 O O . GLY B 1 316 ? 9.93 -32.719 -8.555 1 96.81 316 GLY B O 1
ATOM 5837 N N . PRO B 1 317 ? 8.406 -32.281 -10.141 1 97.88 317 PRO B N 1
ATOM 5838 C CA . PRO B 1 317 ? 8.492 -33.625 -10.688 1 97.88 317 PRO B CA 1
ATOM 5839 C C . PRO B 1 317 ? 9.844 -33.938 -11.32 1 97.88 317 PRO B C 1
ATOM 5841 O O . PRO B 1 317 ? 10.547 -33 -11.742 1 97.88 317 PRO B O 1
ATOM 5844 N N . LYS B 1 318 ? 10.219 -35.281 -11.367 1 98.19 318 LYS B N 1
ATOM 5845 C CA . LYS B 1 318 ? 11.398 -35.656 -12.125 1 98.19 318 LYS B CA 1
ATOM 5846 C C . LYS B 1 318 ? 11.289 -35.219 -13.578 1 98.19 318 LYS B C 1
ATOM 5848 O O . LYS B 1 318 ? 10.297 -35.531 -14.25 1 98.19 318 LYS B O 1
ATOM 5853 N N . GLY B 1 319 ? 12.211 -34.438 -14.023 1 98.5 319 GLY B N 1
ATOM 5854 C CA . GLY B 1 319 ? 12.188 -33.906 -15.383 1 98.5 319 GLY B CA 1
ATOM 5855 C C . GLY B 1 319 ? 11.617 -32.5 -15.461 1 98.5 319 GLY B C 1
ATOM 5856 O O . GLY B 1 319 ? 11.625 -31.875 -16.531 1 98.5 319 GLY B O 1
ATOM 5857 N N . LEU B 1 320 ? 11.07 -32 -14.43 1 98.62 320 LEU B N 1
ATOM 5858 C CA . LEU B 1 320 ? 10.484 -30.672 -14.258 1 98.62 320 LEU B CA 1
ATOM 5859 C C . LEU B 1 320 ? 10.867 -30.078 -12.906 1 98.62 320 LEU B C 1
ATOM 5861 O O . LEU B 1 320 ? 9.992 -29.641 -12.148 1 98.62 320 LEU B O 1
ATOM 5865 N N . GLU B 1 321 ? 12.172 -30.031 -12.625 1 98.12 321 GLU B N 1
ATOM 5866 C CA . GLU B 1 321 ? 12.703 -29.797 -11.281 1 98.12 321 GLU B CA 1
ATOM 5867 C C . GLU B 1 321 ? 12.75 -28.297 -10.961 1 98.12 321 GLU B C 1
ATOM 5869 O O . GLU B 1 321 ? 12.789 -27.906 -9.797 1 98.12 321 GLU B O 1
ATOM 5874 N N . ASP B 1 322 ? 12.852 -27.453 -12.031 1 98.5 322 ASP B N 1
ATOM 5875 C CA . ASP B 1 322 ? 12.961 -26 -11.836 1 98.5 322 ASP B CA 1
ATOM 5876 C C . ASP B 1 322 ? 12.562 -25.25 -13.094 1 98.5 322 ASP B C 1
ATOM 5878 O O . ASP B 1 322 ? 12.102 -25.844 -14.07 1 98.5 322 ASP B O 1
ATOM 5882 N N . VAL B 1 323 ? 12.688 -23.953 -13.117 1 98.75 323 VAL B N 1
ATOM 5883 C CA . VAL B 1 323 ? 12.164 -23.094 -14.164 1 98.75 323 VAL B CA 1
ATOM 5884 C C . VAL B 1 323 ? 12.891 -23.359 -15.477 1 98.75 323 VAL B C 1
ATOM 5886 O O . VAL B 1 323 ? 12.414 -22.969 -16.547 1 98.75 323 VAL B O 1
ATOM 5889 N N . SER B 1 324 ? 14.023 -24.016 -15.492 1 98.69 324 SER B N 1
ATOM 5890 C CA . SER B 1 324 ? 14.789 -24.281 -16.703 1 98.69 324 SER B CA 1
ATOM 5891 C C . SER B 1 324 ? 14.148 -25.375 -17.547 1 98.69 324 SER B C 1
ATOM 5893 O O . SER B 1 324 ? 14.516 -25.578 -18.703 1 98.69 324 SER B O 1
ATOM 5895 N N . LYS B 1 325 ? 13.109 -26.031 -17.047 1 98.75 325 LYS B N 1
ATOM 5896 C CA . LYS B 1 325 ? 12.633 -27.266 -17.656 1 98.75 325 LYS B CA 1
ATOM 5897 C C . LYS B 1 325 ? 11.375 -27.031 -18.484 1 98.75 325 LYS B C 1
ATOM 5899 O O . LYS B 1 325 ? 10.812 -27.953 -19.062 1 98.75 325 LYS B O 1
ATOM 5904 N N . TYR B 1 326 ? 10.898 -25.812 -18.641 1 98.62 326 TYR B N 1
ATOM 5905 C CA . TYR B 1 326 ? 9.672 -25.484 -19.375 1 98.62 326 TYR B CA 1
ATOM 5906 C C . TYR B 1 326 ? 9.773 -25.938 -20.828 1 98.62 326 TYR B C 1
ATOM 5908 O O . TYR B 1 326 ? 8.805 -26.453 -21.391 1 98.62 326 TYR B O 1
ATOM 5916 N N . PRO B 1 327 ? 10.984 -25.797 -21.484 1 98.38 327 PRO B N 1
ATOM 5917 C CA . PRO B 1 327 ? 11.07 -26.281 -22.859 1 98.38 327 PRO B CA 1
ATOM 5918 C C . PRO B 1 327 ? 10.773 -27.766 -22.984 1 98.38 327 PRO B C 1
ATOM 5920 O O . PRO B 1 327 ? 10.055 -28.172 -23.906 1 98.38 327 PRO B O 1
ATOM 5923 N N . GLU B 1 328 ? 11.297 -28.516 -22.047 1 98.19 328 GLU B N 1
ATOM 5924 C CA . GLU B 1 328 ? 11.031 -29.953 -22.078 1 98.19 328 GLU B CA 1
ATOM 5925 C C . GLU B 1 328 ? 9.547 -30.25 -21.906 1 98.19 328 GLU B C 1
ATOM 5927 O O . GLU B 1 328 ? 9.008 -31.141 -22.562 1 98.19 328 GLU B O 1
ATOM 5932 N N . LEU B 1 329 ? 8.867 -29.547 -21.031 1 98.69 329 LEU B N 1
ATOM 5933 C CA . LEU B 1 329 ? 7.438 -29.719 -20.812 1 98.69 329 LEU B CA 1
ATOM 5934 C C . LEU B 1 329 ? 6.652 -29.422 -22.078 1 98.69 329 LEU B C 1
ATOM 5936 O O . LEU B 1 329 ? 5.793 -30.219 -22.484 1 98.69 329 LEU B O 1
ATOM 5940 N N . VAL B 1 330 ? 6.945 -28.312 -22.75 1 98.56 330 VAL B N 1
ATOM 5941 C CA . VAL B 1 330 ? 6.25 -27.891 -23.969 1 98.56 330 VAL B CA 1
ATOM 5942 C C . VAL B 1 330 ? 6.453 -28.938 -25.062 1 98.56 330 VAL B C 1
ATOM 5944 O O . VAL B 1 330 ? 5.496 -29.344 -25.734 1 98.56 330 VAL B O 1
ATOM 5947 N N . LYS B 1 331 ? 7.68 -29.422 -25.203 1 98.12 331 LYS B N 1
ATOM 5948 C CA . LYS B 1 331 ? 8 -30.391 -26.25 1 98.12 331 LYS B CA 1
ATOM 5949 C C . LYS B 1 331 ? 7.281 -31.719 -26.016 1 98.12 331 LYS B C 1
ATOM 5951 O O . LYS B 1 331 ? 6.805 -32.344 -26.953 1 98.12 331 LYS B O 1
ATOM 5956 N N . LYS B 1 332 ? 7.215 -32.125 -24.781 1 98 332 LYS B N 1
ATOM 5957 C CA . LYS B 1 332 ? 6.523 -33.375 -24.469 1 98 332 LYS B CA 1
ATOM 5958 C C . LYS B 1 332 ? 5.035 -33.25 -24.766 1 98 332 LYS B C 1
ATOM 5960 O O . LYS B 1 332 ? 4.438 -34.188 -25.297 1 98 332 LYS B O 1
ATOM 5965 N N . VAL B 1 333 ? 4.402 -32.156 -24.391 1 98.44 333 VAL B N 1
ATOM 5966 C CA . VAL B 1 333 ? 2.996 -31.938 -24.734 1 98.44 333 VAL B CA 1
ATOM 5967 C C . VAL B 1 333 ? 2.814 -31.984 -26.25 1 98.44 333 VAL B C 1
ATOM 5969 O O . VAL B 1 333 ? 1.869 -32.594 -26.75 1 98.44 333 VAL B O 1
ATOM 5972 N N . TRP B 1 334 ? 3.73 -31.297 -26.922 1 97.88 334 TRP B N 1
ATOM 5973 C CA . TRP B 1 334 ? 3.697 -31.234 -28.375 1 97.88 334 TRP B CA 1
ATOM 5974 C C . TRP B 1 334 ? 3.77 -32.625 -28.969 1 97.88 334 TRP B C 1
ATOM 5976 O O . TRP B 1 334 ? 2.98 -33 -29.859 1 97.88 334 TRP B O 1
ATOM 5986 N N . GLU B 1 335 ? 4.594 -33.438 -28.438 1 96.56 335 GLU B N 1
ATOM 5987 C CA . GLU B 1 335 ? 4.824 -34.781 -28.922 1 96.56 335 GLU B CA 1
ATOM 5988 C C . GLU B 1 335 ? 3.592 -35.656 -28.719 1 96.56 335 GLU B C 1
ATOM 5990 O O . GLU B 1 335 ? 3.182 -36.406 -29.641 1 96.56 335 GLU B O 1
ATOM 5995 N N . VAL B 1 336 ? 3.006 -35.562 -27.594 1 97 336 VAL B N 1
ATOM 5996 C CA . VAL B 1 336 ? 1.941 -36.5 -27.25 1 97 336 VAL B CA 1
ATOM 5997 C C . VAL B 1 336 ? 0.634 -36.062 -27.906 1 97 336 VAL B C 1
ATOM 5999 O O . VAL B 1 336 ? -0.27 -36.875 -28.109 1 97 336 VAL B O 1
ATOM 6002 N N . THR B 1 337 ? 0.54 -34.812 -28.344 1 97.19 337 THR B N 1
ATOM 6003 C CA . THR B 1 337 ? -0.741 -34.281 -28.812 1 97.19 337 THR B CA 1
ATOM 6004 C C . THR B 1 337 ? -0.698 -34.062 -30.328 1 97.19 337 THR B C 1
ATOM 6006 O O . THR B 1 337 ? -1.736 -33.844 -30.953 1 97.19 337 THR B O 1
ATOM 6009 N N . ASN B 1 338 ? 0.507 -34.031 -30.875 1 96.12 338 ASN B N 1
ATOM 6010 C CA . ASN B 1 338 ? 0.678 -33.656 -32.281 1 96.12 338 ASN B CA 1
ATOM 6011 C C . ASN B 1 338 ? -0 -32.312 -32.562 1 96.12 338 ASN B C 1
ATOM 6013 O O . ASN B 1 338 ? -0.685 -32.156 -33.594 1 96.12 338 ASN B O 1
ATOM 6017 N N . ALA B 1 339 ? 0.133 -31.391 -31.688 1 97.31 339 ALA B N 1
ATOM 6018 C CA . ALA B 1 339 ? -0.526 -30.078 -31.719 1 97.31 339 ALA B CA 1
ATOM 6019 C C . ALA B 1 339 ? 0.023 -29.219 -32.875 1 97.31 339 ALA B C 1
ATOM 6021 O O . ALA B 1 339 ? 1.135 -29.453 -33.344 1 97.31 339 ALA B O 1
ATOM 6022 N N . THR B 1 340 ? -0.811 -28.25 -33.281 1 97.56 340 THR B N 1
ATOM 6023 C CA . THR B 1 340 ? -0.328 -27.219 -34.188 1 97.56 340 THR B CA 1
ATOM 6024 C C . THR B 1 340 ? 0.507 -26.188 -33.438 1 97.56 340 THR B C 1
ATOM 6026 O O . THR B 1 340 ? 0.472 -26.125 -32.219 1 97.56 340 THR B O 1
ATOM 6029 N N . GLU B 1 341 ? 1.277 -25.406 -34.188 1 97.19 341 GLU B N 1
ATOM 6030 C CA . GLU B 1 341 ? 2.057 -24.328 -33.594 1 97.19 341 GLU B CA 1
ATOM 6031 C C . GLU B 1 341 ? 1.153 -23.344 -32.844 1 97.19 341 GLU B C 1
ATOM 6033 O O . GLU B 1 341 ? 1.5 -22.859 -31.766 1 97.19 341 GLU B O 1
ATOM 6038 N N . GLU B 1 342 ? 0.016 -23.047 -33.469 1 98.06 342 GLU B N 1
ATOM 6039 C CA . GLU B 1 342 ? -0.936 -22.125 -32.844 1 98.06 342 GLU B CA 1
ATOM 6040 C C . GLU B 1 342 ? -1.413 -22.625 -31.5 1 98.06 342 GLU B C 1
ATOM 6042 O O . GLU B 1 342 ? -1.543 -21.859 -30.547 1 98.06 342 GLU B O 1
ATOM 6047 N N . GLN B 1 343 ? -1.68 -23.859 -31.438 1 98.62 343 GLN B N 1
ATOM 6048 C CA . GLN B 1 343 ? -2.115 -24.484 -30.203 1 98.62 343 GLN B CA 1
ATOM 6049 C C . GLN B 1 343 ? -1.02 -24.422 -29.141 1 98.62 343 GLN B C 1
ATOM 6051 O O . GLN B 1 343 ? -1.287 -24.078 -27.984 1 98.62 343 GLN B O 1
ATOM 6056 N N . ILE B 1 344 ? 0.218 -24.625 -29.5 1 98.56 344 ILE B N 1
ATOM 6057 C CA . ILE B 1 344 ? 1.344 -24.656 -28.578 1 98.56 344 ILE B CA 1
ATOM 6058 C C . ILE B 1 344 ? 1.591 -23.234 -28.031 1 98.56 344 ILE B C 1
ATOM 6060 O O . ILE B 1 344 ? 1.844 -23.062 -26.844 1 98.56 344 ILE B O 1
ATOM 6064 N N . VAL B 1 345 ? 1.477 -22.25 -28.906 1 98.19 345 VAL B N 1
ATOM 6065 C CA . VAL B 1 345 ? 1.721 -20.875 -28.484 1 98.19 345 VAL B CA 1
ATOM 6066 C C . VAL B 1 345 ? 0.667 -20.438 -27.469 1 98.19 345 VAL B C 1
ATOM 6068 O O . VAL B 1 345 ? 0.966 -19.688 -26.547 1 98.19 345 VAL B O 1
ATOM 6071 N N . LYS B 1 346 ? -0.565 -20.891 -27.625 1 98.75 346 LYS B N 1
ATOM 6072 C CA . LYS B 1 346 ? -1.62 -20.641 -26.641 1 98.75 346 LYS B CA 1
ATOM 6073 C C . LYS B 1 346 ? -1.261 -21.234 -25.281 1 98.75 346 LYS B C 1
ATOM 6075 O O . LYS B 1 346 ? -1.336 -20.531 -24.266 1 98.75 346 LYS B O 1
ATOM 6080 N N . LEU B 1 347 ? -0.803 -22.438 -25.297 1 98.75 347 LEU B N 1
ATOM 6081 C CA . LEU B 1 347 ? -0.411 -23.156 -24.078 1 98.75 347 LEU B CA 1
ATOM 6082 C C . LEU B 1 347 ? 0.77 -22.469 -23.406 1 98.75 347 LEU B C 1
ATOM 6084 O O . LEU B 1 347 ? 0.798 -22.344 -22.188 1 98.75 347 LEU B O 1
ATOM 6088 N N . MET B 1 348 ? 1.693 -22.016 -24.172 1 98.38 348 MET B N 1
ATOM 6089 C CA . MET B 1 348 ? 2.93 -21.438 -23.656 1 98.38 348 MET B CA 1
ATOM 6090 C C . MET B 1 348 ? 2.643 -20.172 -22.844 1 98.38 348 MET B C 1
ATOM 6092 O O . MET B 1 348 ? 3.363 -19.859 -21.906 1 98.38 348 MET B O 1
ATOM 6096 N N . GLY B 1 349 ? 1.567 -19.453 -23.312 1 98.12 349 GLY B N 1
ATOM 6097 C CA . GLY B 1 349 ? 1.361 -18.25 -22.516 1 98.12 349 GLY B CA 1
ATOM 6098 C C . GLY B 1 349 ? 0.264 -17.359 -23.078 1 98.12 349 GLY B C 1
ATOM 6099 O O . GLY B 1 349 ? -0.32 -16.562 -22.328 1 98.12 349 GLY B O 1
ATOM 6100 N N . LEU B 1 350 ? -0.091 -17.438 -24.281 1 98.56 350 LEU B N 1
ATOM 6101 C CA . LEU B 1 350 ? -1.016 -16.5 -24.906 1 98.56 350 LEU B CA 1
ATOM 6102 C C . LEU B 1 350 ? -2.412 -16.641 -24.312 1 98.56 350 LEU B C 1
ATOM 6104 O O . LEU B 1 350 ? -3.184 -15.672 -24.297 1 98.56 350 LEU B O 1
ATOM 6108 N N . ASN B 1 351 ? -2.785 -17.828 -23.844 1 98.94 351 ASN B N 1
ATOM 6109 C CA . ASN B 1 351 ? -4.059 -17.969 -23.141 1 98.94 351 ASN B CA 1
ATOM 6110 C C . ASN B 1 351 ? -4.113 -17.078 -21.906 1 98.94 351 ASN B C 1
ATOM 6112 O O . ASN B 1 351 ? -5.121 -16.406 -21.672 1 98.94 351 ASN B O 1
ATOM 6116 N N . VAL B 1 352 ? -3.033 -17.047 -21.125 1 98.94 352 VAL B N 1
ATOM 6117 C CA . VAL B 1 352 ? -2.98 -16.234 -19.922 1 98.94 352 VAL B CA 1
ATOM 6118 C C . VAL B 1 352 ? -3.047 -14.75 -20.281 1 98.94 352 VAL B C 1
ATOM 6120 O O . VAL B 1 352 ? -3.793 -13.984 -19.672 1 98.94 352 VAL B O 1
ATOM 6123 N N . VAL B 1 353 ? -2.309 -14.375 -21.266 1 98.81 353 VAL B N 1
ATOM 6124 C CA . VAL B 1 353 ? -2.283 -12.984 -21.719 1 98.81 353 VAL B CA 1
ATOM 6125 C C . VAL B 1 353 ? -3.67 -12.578 -22.203 1 98.81 353 VAL B C 1
ATOM 6127 O O . VAL B 1 353 ? -4.121 -11.453 -21.938 1 98.81 353 VAL B O 1
ATOM 6130 N N . ARG B 1 354 ? -4.312 -13.484 -22.906 1 98.88 354 ARG B N 1
ATOM 6131 C CA . ARG B 1 354 ? -5.668 -13.219 -23.375 1 98.88 354 ARG B CA 1
ATOM 6132 C C . ARG B 1 354 ? -6.617 -12.961 -22.219 1 98.88 354 ARG B C 1
ATOM 6134 O O . ARG B 1 354 ? -7.379 -11.992 -22.219 1 98.88 354 ARG B O 1
ATOM 6141 N N . VAL B 1 355 ? -6.582 -13.828 -21.234 1 98.94 355 VAL B N 1
ATOM 6142 C CA . VAL B 1 355 ? -7.453 -13.68 -20.078 1 98.94 355 VAL B CA 1
ATOM 6143 C C . VAL B 1 355 ? -7.152 -12.359 -19.375 1 98.94 355 VAL B C 1
ATOM 6145 O O . VAL B 1 355 ? -8.07 -11.625 -19 1 98.94 355 VAL B O 1
ATOM 6148 N N . TRP B 1 356 ? -5.867 -12.078 -19.203 1 98.94 356 TRP B N 1
ATOM 6149 C CA . TRP B 1 356 ? -5.438 -10.812 -18.609 1 98.94 356 TRP B CA 1
ATOM 6150 C C . TRP B 1 356 ? -6.008 -9.625 -19.375 1 98.94 356 TRP B C 1
ATOM 6152 O O . TRP B 1 356 ? -6.617 -8.734 -18.781 1 98.94 356 TRP B O 1
ATOM 6162 N N . LYS B 1 357 ? -5.895 -9.641 -20.656 1 98.94 357 LYS B N 1
ATOM 6163 C CA . LYS B 1 357 ? -6.383 -8.57 -21.516 1 98.94 357 LYS B CA 1
ATOM 6164 C C . LYS B 1 357 ? -7.898 -8.445 -21.422 1 98.94 357 LYS B C 1
ATOM 6166 O O . LYS B 1 357 ? -8.43 -7.332 -21.391 1 98.94 357 LYS B O 1
ATOM 6171 N N . GLU B 1 358 ? -8.547 -9.57 -21.438 1 98.94 358 GLU B N 1
ATOM 6172 C CA . GLU B 1 358 ? -10.008 -9.555 -21.359 1 98.94 358 GLU B CA 1
ATOM 6173 C C . GLU B 1 358 ? -10.484 -8.961 -20.047 1 98.94 358 GLU B C 1
ATOM 6175 O O . GLU B 1 358 ? -11.492 -8.258 -20 1 98.94 358 GLU B O 1
ATOM 6180 N N . CYS B 1 359 ? -9.812 -9.25 -18.969 1 98.94 359 CYS B N 1
ATOM 6181 C CA . CYS B 1 359 ? -10.148 -8.625 -17.688 1 98.94 359 CYS B CA 1
ATOM 6182 C C . CYS B 1 359 ? -9.977 -7.113 -17.766 1 98.94 359 CYS B C 1
ATOM 6184 O O . CYS B 1 359 ? -10.797 -6.367 -17.234 1 98.94 359 CYS B O 1
ATOM 6186 N N . GLU B 1 360 ? -8.914 -6.645 -18.453 1 98.94 360 GLU B N 1
ATOM 6187 C CA . GLU B 1 360 ? -8.711 -5.211 -18.656 1 98.94 360 GLU B CA 1
ATOM 6188 C C . GLU B 1 360 ? -9.852 -4.605 -19.469 1 98.94 360 GLU B C 1
ATOM 6190 O O . GLU B 1 360 ? -10.312 -3.496 -19.172 1 98.94 360 GLU B O 1
ATOM 6195 N N . MET B 1 361 ? -10.289 -5.348 -20.453 1 98.88 361 MET B N 1
ATOM 6196 C CA . MET B 1 361 ? -11.383 -4.867 -21.297 1 98.88 361 MET B CA 1
ATOM 6197 C C . MET B 1 361 ? -12.68 -4.77 -20.5 1 98.88 361 MET B C 1
ATOM 6199 O O . MET B 1 361 ? -13.445 -3.816 -20.656 1 98.88 361 MET B O 1
ATOM 6203 N N . VAL B 1 362 ? -12.93 -5.789 -19.672 1 98.88 362 VAL B N 1
ATOM 6204 C CA . VAL B 1 362 ? -14.102 -5.758 -18.812 1 98.88 362 VAL B CA 1
ATOM 6205 C C . VAL B 1 362 ? -14.023 -4.551 -17.875 1 98.88 362 VAL B C 1
ATOM 6207 O O . VAL B 1 362 ? -15.023 -3.861 -17.656 1 98.88 362 VAL B O 1
ATOM 6210 N N . SER B 1 363 ? -12.898 -4.281 -17.312 1 98.81 363 SER B N 1
ATOM 6211 C CA . SER B 1 363 ? -12.68 -3.121 -16.453 1 98.81 363 SER B CA 1
ATOM 6212 C C . SER B 1 363 ? -13.039 -1.825 -17.172 1 98.81 363 SER B C 1
ATOM 6214 O O . SER B 1 363 ? -13.734 -0.975 -16.609 1 98.81 363 SER B O 1
ATOM 6216 N N . ASP B 1 364 ? -12.531 -1.651 -18.406 1 98.38 364 ASP B N 1
ATOM 6217 C CA . ASP B 1 364 ? -12.812 -0.453 -19.188 1 98.38 364 ASP B CA 1
ATOM 6218 C C . ASP B 1 364 ? -14.312 -0.223 -19.328 1 98.38 364 ASP B C 1
ATOM 6220 O O . ASP B 1 364 ? -14.781 0.915 -19.25 1 98.38 364 ASP B O 1
ATOM 6224 N N . ARG B 1 365 ? -15.016 -1.309 -19.453 1 98.19 365 ARG B N 1
ATOM 6225 C CA . ARG B 1 365 ? -16.469 -1.218 -19.594 1 98.19 365 ARG B CA 1
ATOM 6226 C C . ARG B 1 365 ? -17.125 -0.881 -18.266 1 98.19 365 ARG B C 1
ATOM 6228 O O . ARG B 1 365 ? -18.016 -0.034 -18.203 1 98.19 365 ARG B O 1
ATOM 6235 N N . LEU B 1 366 ? -16.641 -1.507 -17.234 1 98.25 366 LEU B N 1
ATOM 6236 C CA . LEU B 1 366 ? -17.297 -1.384 -15.93 1 98.25 366 LEU B CA 1
ATOM 6237 C C . LEU B 1 366 ? -16.984 -0.034 -15.297 1 98.25 366 LEU B C 1
ATOM 6239 O O . LEU B 1 366 ? -17.844 0.555 -14.625 1 98.25 366 LEU B O 1
ATOM 6243 N N . LYS B 1 367 ? -15.773 0.477 -15.414 1 96.5 367 LYS B N 1
ATOM 6244 C CA . LYS B 1 367 ? -15.359 1.718 -14.766 1 96.5 367 LYS B CA 1
ATOM 6245 C C . LYS B 1 367 ? -16.188 2.898 -15.25 1 96.5 367 LYS B C 1
ATOM 6247 O O . LYS B 1 367 ? -16.344 3.893 -14.539 1 96.5 367 LYS B O 1
ATOM 6252 N N . ASN B 1 368 ? -16.75 2.801 -16.359 1 92.5 368 ASN B N 1
ATOM 6253 C CA . ASN B 1 368 ? -17.609 3.84 -16.906 1 92.5 368 ASN B CA 1
ATOM 6254 C C . ASN B 1 368 ? -19.047 3.693 -16.422 1 92.5 368 ASN B C 1
ATOM 6256 O O . ASN B 1 368 ? -19.859 4.609 -16.578 1 92.5 368 ASN B O 1
ATOM 6260 N N . LYS B 1 369 ? -19.328 2.6 -15.727 1 94.5 369 LYS B N 1
ATOM 6261 C CA . LYS B 1 369 ? -20.719 2.309 -15.406 1 94.5 369 LYS B CA 1
ATOM 6262 C C . LYS B 1 369 ? -20.953 2.281 -13.898 1 94.5 369 LYS B C 1
ATOM 6264 O O . LYS B 1 369 ? -22.047 2.58 -13.422 1 94.5 369 LYS B O 1
ATOM 6269 N N . ILE B 1 370 ? -19.906 1.867 -13.242 1 94.44 370 ILE B N 1
ATOM 6270 C CA . ILE B 1 370 ? -20.141 1.712 -11.812 1 94.44 370 ILE B CA 1
ATOM 6271 C C . ILE B 1 370 ? -19.031 2.412 -11.031 1 94.44 370 ILE B C 1
ATOM 6273 O O . ILE B 1 370 ? -17.891 2.521 -11.516 1 94.44 370 ILE B O 1
ATOM 6277 N N . GLU B 1 371 ? -19.375 2.854 -9.773 1 95.38 371 GLU B N 1
ATOM 6278 C CA . GLU B 1 371 ? -18.406 3.426 -8.836 1 95.38 371 GLU B CA 1
ATOM 6279 C C . GLU B 1 371 ? -17.703 2.332 -8.047 1 95.38 371 GLU B C 1
ATOM 6281 O O . GLU B 1 371 ? -18.156 1.187 -8.008 1 95.38 371 GLU B O 1
ATOM 6286 N N . PRO B 1 372 ? -16.562 2.707 -7.465 1 97.75 372 PRO B N 1
ATOM 6287 C CA . PRO B 1 372 ? -15.906 1.72 -6.602 1 97.75 372 PRO B CA 1
ATOM 6288 C C . PRO B 1 372 ? -16.828 1.173 -5.523 1 97.75 372 PRO B C 1
ATOM 6290 O O . PRO B 1 372 ? -17.641 1.92 -4.957 1 97.75 372 PRO B O 1
ATOM 6293 N N . VAL B 1 373 ? -16.688 -0.154 -5.297 1 98.25 373 VAL B N 1
ATOM 6294 C CA . VAL B 1 373 ? -17.484 -0.798 -4.262 1 98.25 373 VAL B CA 1
ATOM 6295 C C . VAL B 1 373 ? -17 -0.367 -2.881 1 98.25 373 VAL B C 1
ATOM 6297 O O . VAL B 1 373 ? -15.812 -0.518 -2.564 1 98.25 373 VAL B O 1
ATOM 6300 N N . GLU B 1 374 ? -17.875 0.146 -2.02 1 97.62 374 GLU B N 1
ATOM 6301 C CA . GLU B 1 374 ? -17.453 0.731 -0.75 1 97.62 374 GLU B CA 1
ATOM 6302 C C . GLU B 1 374 ? -17.859 -0.158 0.426 1 97.62 374 GLU B C 1
ATOM 6304 O O . GLU B 1 374 ? -17.656 0.212 1.585 1 97.62 374 GLU B O 1
ATOM 6309 N N . SER B 1 375 ? -18.375 -1.378 0.112 1 96.81 375 SER B N 1
ATOM 6310 C CA . SER B 1 375 ? -18.891 -2.232 1.183 1 96.81 375 SER B CA 1
ATOM 6311 C C . SER B 1 375 ? -17.766 -2.611 2.156 1 96.81 375 SER B C 1
ATOM 6313 O O . SER B 1 375 ? -16.609 -2.756 1.76 1 96.81 375 SER B O 1
ATOM 6315 N N . ASN B 1 376 ? -18.141 -2.693 3.416 1 97.94 376 ASN B N 1
ATOM 6316 C CA . ASN B 1 376 ? -17.312 -3.25 4.48 1 97.94 376 ASN B CA 1
ATOM 6317 C C . ASN B 1 376 ? -17.828 -4.609 4.941 1 97.94 376 ASN B C 1
ATOM 6319 O O . ASN B 1 376 ? -19.016 -4.914 4.781 1 97.94 376 ASN B O 1
ATOM 6323 N N . TRP B 1 377 ? -16.859 -5.457 5.426 1 98.06 377 TRP B N 1
ATOM 6324 C CA . TRP B 1 377 ? -17.312 -6.684 6.07 1 98.06 377 TRP B CA 1
ATOM 6325 C C . TRP B 1 377 ? -18.25 -6.375 7.242 1 98.06 377 TRP B C 1
ATOM 6327 O O . TRP B 1 377 ? -17.891 -5.59 8.125 1 98.06 377 TRP B O 1
ATOM 6337 N N . GLU B 1 378 ? -19.391 -6.961 7.262 1 96.94 378 GLU B N 1
ATOM 6338 C CA . GLU B 1 378 ? -20.453 -6.605 8.188 1 96.94 378 GLU B CA 1
ATOM 6339 C C . GLU B 1 378 ? -20.016 -6.805 9.641 1 96.94 378 GLU B C 1
ATOM 6341 O O . GLU B 1 378 ? -20.469 -6.09 10.539 1 96.94 378 GLU B O 1
ATOM 6346 N N . GLN B 1 379 ? -19.109 -7.734 9.906 1 97.44 379 GLN B N 1
ATOM 6347 C CA . GLN B 1 379 ? -18.734 -8.07 11.273 1 97.44 379 GLN B CA 1
ATOM 6348 C C . GLN B 1 379 ? -17.438 -7.371 11.672 1 97.44 379 GLN B C 1
ATOM 6350 O O . GLN B 1 379 ? -16.875 -7.668 12.727 1 97.44 379 GLN B O 1
ATOM 6355 N N . ARG B 1 380 ? -16.938 -6.469 10.797 1 98.06 380 ARG B N 1
ATOM 6356 C CA . ARG B 1 380 ? -15.711 -5.75 11.141 1 98.06 380 ARG B CA 1
ATOM 6357 C C . ARG B 1 380 ? -15.906 -4.895 12.391 1 98.06 380 ARG B C 1
ATOM 6359 O O . ARG B 1 380 ? -16.891 -4.16 12.492 1 98.06 380 ARG B O 1
ATOM 6366 N N . GLU B 1 381 ? -15.023 -5.008 13.328 1 97.81 381 GLU B N 1
ATOM 6367 C CA . GLU B 1 381 ? -15.023 -4.141 14.5 1 97.81 381 GLU B CA 1
ATOM 6368 C C . GLU B 1 381 ? -14.273 -2.838 14.227 1 97.81 381 GLU B C 1
ATOM 6370 O O . GLU B 1 381 ? -13.078 -2.857 13.914 1 97.81 381 GLU B O 1
ATOM 6375 N N . TRP B 1 382 ? -15.016 -1.77 14.266 1 97.69 382 TRP B N 1
ATOM 6376 C CA . TRP B 1 382 ? -14.43 -0.439 14.125 1 97.69 382 TRP B CA 1
ATOM 6377 C C . TRP B 1 382 ? -14.141 0.173 15.492 1 97.69 382 TRP B C 1
ATOM 6379 O O . TRP B 1 382 ? -15.055 0.633 16.172 1 97.69 382 TRP B O 1
ATOM 6389 N N . ILE B 1 383 ? -12.883 0.173 15.852 1 96.38 383 ILE B N 1
ATOM 6390 C CA . ILE B 1 383 ? -12.477 0.576 17.188 1 96.38 383 ILE B CA 1
ATOM 6391 C C . ILE B 1 383 ? -11.766 1.926 17.125 1 96.38 383 ILE B C 1
ATOM 6393 O O . ILE B 1 383 ? -10.797 2.092 16.391 1 96.38 383 ILE B O 1
ATOM 6397 N N . PHE B 1 384 ? -12.211 2.914 17.875 1 95.38 384 PHE B N 1
ATOM 6398 C CA . PHE B 1 384 ? -11.648 4.258 17.938 1 95.38 384 PHE B CA 1
ATOM 6399 C C . PHE B 1 384 ? -11.406 4.676 19.391 1 95.38 384 PHE B C 1
ATOM 6401 O O . PHE B 1 384 ? -11.961 4.078 20.312 1 95.38 384 PHE B O 1
ATOM 6408 N N . HIS B 1 385 ? -10.492 5.605 19.531 1 93.25 385 HIS B N 1
ATOM 6409 C CA . HIS B 1 385 ? -10.414 6.266 20.828 1 93.25 385 HIS B CA 1
ATOM 6410 C C . HIS B 1 385 ? -11.547 7.273 21 1 93.25 385 HIS B C 1
ATOM 6412 O O . HIS B 1 385 ? -11.938 7.945 20.047 1 93.25 385 HIS B O 1
ATOM 6418 N N . GLU B 1 386 ? -12 7.465 22.219 1 91.62 386 GLU B N 1
ATOM 6419 C CA . GLU B 1 386 ? -13.164 8.297 22.516 1 91.62 386 GLU B CA 1
ATOM 6420 C C . GLU B 1 386 ? -12.93 9.742 22.109 1 91.62 386 GLU B C 1
ATOM 6422 O O . GLU B 1 386 ? -13.859 10.445 21.719 1 91.62 386 GLU B O 1
ATOM 6427 N N . TYR B 1 387 ? -11.758 10.133 22.094 1 89.31 387 TYR B N 1
ATOM 6428 C CA . TYR B 1 387 ? -11.461 11.531 21.828 1 89.31 387 TYR B CA 1
ATOM 6429 C C . TYR B 1 387 ? -11.797 11.891 20.375 1 89.31 387 TYR B C 1
ATOM 6431 O O . TYR B 1 387 ? -11.875 13.07 20.031 1 89.31 387 TYR B O 1
ATOM 6439 N N . CYS B 1 388 ? -11.969 10.922 19.531 1 91.38 388 CYS B N 1
ATOM 6440 C CA . CYS B 1 388 ? -12.32 11.219 18.156 1 91.38 388 CYS B CA 1
ATOM 6441 C C . CYS B 1 388 ? -13.656 11.945 18.078 1 91.38 388 CYS B C 1
ATOM 6443 O O . CYS B 1 388 ? -13.914 12.68 17.125 1 91.38 388 CYS B O 1
ATOM 6445 N N . LYS B 1 389 ? -14.469 11.867 19.125 1 92 389 LYS B N 1
ATOM 6446 C CA . LYS B 1 389 ? -15.781 12.516 19.156 1 92 389 LYS B CA 1
ATOM 6447 C C . LYS B 1 389 ? -15.648 14.016 19.406 1 92 389 LYS B C 1
ATOM 6449 O O . LYS B 1 389 ? -16.625 14.758 19.297 1 92 389 LYS B O 1
ATOM 6454 N N . THR B 1 390 ? -14.414 14.383 19.672 1 91.56 390 THR B N 1
ATOM 6455 C CA . THR B 1 390 ? -14.195 15.805 19.859 1 91.56 390 THR B CA 1
ATOM 6456 C C . THR B 1 390 ? -13.992 16.516 18.531 1 91.56 390 THR B C 1
ATOM 6458 O O . THR B 1 390 ? -14.055 17.734 18.453 1 91.56 390 THR B O 1
ATOM 6461 N N . PHE B 1 391 ? -13.719 15.75 17.438 1 94.12 391 PHE B N 1
ATOM 6462 C CA . PHE B 1 391 ? -13.594 16.328 16.109 1 94.12 391 PHE B CA 1
ATOM 6463 C C . PHE B 1 391 ? -14.953 16.75 15.57 1 94.12 391 PHE B C 1
ATOM 6465 O O . PHE B 1 391 ? -15.984 16.266 16.031 1 94.12 391 PHE B O 1
ATOM 6472 N N . PRO B 1 392 ? -14.953 17.641 14.664 1 97 392 PRO B N 1
ATOM 6473 C CA . PRO B 1 392 ? -16.25 18.094 14.133 1 97 392 PRO B CA 1
ATOM 6474 C C . PRO B 1 392 ? -16.984 16.984 13.383 1 97 392 PRO B C 1
ATOM 6476 O O . PRO B 1 392 ? -16.359 16.125 12.75 1 97 392 PRO B O 1
ATOM 6479 N N . GLU B 1 393 ? -18.312 17.062 13.492 1 98.06 393 GLU B N 1
ATOM 6480 C CA . GLU B 1 393 ? -19.141 16.188 12.648 1 98.06 393 GLU B CA 1
ATOM 6481 C C . GLU B 1 393 ? -19.062 16.625 11.188 1 98.06 393 GLU B C 1
ATOM 6483 O O . GLU B 1 393 ? -19.016 17.812 10.883 1 98.06 393 GLU B O 1
ATOM 6488 N N . LEU B 1 394 ? -19.062 15.664 10.32 1 98.56 394 LEU B N 1
ATOM 6489 C CA . LEU B 1 394 ? -19.172 15.961 8.898 1 98.56 394 LEU B CA 1
ATOM 6490 C C . LEU B 1 394 ? -20.469 16.688 8.594 1 98.56 394 LEU B C 1
ATOM 6492 O O . LEU B 1 394 ? -20.484 17.672 7.855 1 98.56 394 LEU B O 1
ATOM 6496 N N . PHE B 1 395 ? -21.516 16.25 9.07 1 98.12 395 PHE B N 1
ATOM 6497 C CA . PHE B 1 395 ? -22.875 16.781 9.078 1 98.12 395 PHE B CA 1
ATOM 6498 C C . PHE B 1 395 ? -23.609 16.375 10.344 1 98.12 395 PHE B C 1
ATOM 6500 O O . PHE B 1 395 ? -23.172 15.469 11.055 1 98.12 395 PHE B O 1
ATOM 6507 N N . PRO B 1 396 ? -24.641 17.141 10.703 1 97.12 396 PRO B N 1
ATOM 6508 C CA . PRO B 1 396 ? -25.312 16.859 11.977 1 97.12 396 PRO B CA 1
ATOM 6509 C C . PRO B 1 396 ? -25.703 15.398 12.125 1 97.12 396 PRO B C 1
ATOM 6511 O O . PRO B 1 396 ? -26.422 14.859 11.281 1 97.12 396 PRO B O 1
ATOM 6514 N N . GLY B 1 397 ? -25.188 14.711 13.141 1 96.62 397 GLY B N 1
ATOM 6515 C CA . GLY B 1 397 ? -25.562 13.336 13.445 1 96.62 397 GLY B CA 1
ATOM 6516 C C . GLY B 1 397 ? -24.656 12.312 12.789 1 96.62 397 GLY B C 1
ATOM 6517 O O . GLY B 1 397 ? -24.906 11.109 12.883 1 96.62 397 GLY B O 1
ATOM 6518 N N . SER B 1 398 ? -23.578 12.695 12.164 1 97.69 398 SER B N 1
ATOM 6519 C CA . SER B 1 398 ? -22.75 11.789 11.375 1 97.69 398 SER B CA 1
ATOM 6520 C C . SER B 1 398 ? -22.062 10.75 12.266 1 97.69 398 SER B C 1
ATOM 6522 O O . SER B 1 398 ? -21.812 9.625 11.836 1 97.69 398 SER B O 1
ATOM 6524 N N . PHE B 1 399 ? -21.797 11.008 13.547 1 96.06 399 PHE B N 1
ATOM 6525 C CA . PHE B 1 399 ? -21.141 10.055 14.43 1 96.06 399 PHE B CA 1
ATOM 6526 C C . PHE B 1 399 ? -22.078 8.898 14.766 1 96.06 399 PHE B C 1
ATOM 6528 O O . PHE B 1 399 ? -21.625 7.844 15.234 1 96.06 399 PHE B O 1
ATOM 6535 N N . GLU B 1 400 ? -23.359 9.086 14.539 1 95.81 400 GLU B N 1
ATOM 6536 C CA . GLU B 1 400 ? -24.344 8.094 14.922 1 95.81 400 GLU B CA 1
ATOM 6537 C C . GLU B 1 400 ? -24.719 7.195 13.742 1 95.81 400 GLU B C 1
ATOM 6539 O O . GLU B 1 400 ? -25.453 6.227 13.898 1 95.81 400 GLU B O 1
ATOM 6544 N N . LEU B 1 401 ? -24.141 7.488 12.594 1 96.31 401 LEU B N 1
ATOM 6545 C CA . LEU B 1 401 ? -24.531 6.781 11.383 1 96.31 401 LEU B CA 1
ATOM 6546 C C . LEU B 1 401 ? -24 5.355 11.383 1 96.31 401 LEU B C 1
ATOM 6548 O O . LEU B 1 401 ? -24.594 4.457 10.789 1 96.31 401 LEU B O 1
ATOM 6552 N N . LYS B 1 402 ? -22.766 5.207 11.984 1 96.81 402 LYS B N 1
ATOM 6553 C CA . LYS B 1 402 ? -22.109 3.906 11.961 1 96.81 402 LYS B CA 1
ATOM 6554 C C . LYS B 1 402 ? -21.891 3.383 13.375 1 96.81 402 LYS B C 1
ATOM 6556 O O . LYS B 1 402 ? -21.828 4.164 14.328 1 96.81 402 LYS B O 1
ATOM 6561 N N . ASN B 1 403 ? -21.797 2.086 13.5 1 96.06 403 ASN B N 1
ATOM 6562 C CA . ASN B 1 403 ? -21.531 1.459 14.789 1 96.06 403 ASN B CA 1
ATOM 6563 C C . ASN B 1 403 ? -20.031 1.386 15.086 1 96.06 403 ASN B C 1
ATOM 6565 O O . ASN B 1 403 ? -19.297 0.656 14.422 1 96.06 403 ASN B O 1
ATOM 6569 N N . ASN B 1 404 ? -19.594 2.139 16.062 1 97.06 404 ASN B N 1
ATOM 6570 C CA . ASN B 1 404 ? -18.203 2.182 16.5 1 97.06 404 ASN B CA 1
ATOM 6571 C C . ASN B 1 404 ? -18.031 1.65 17.922 1 97.06 404 ASN B C 1
ATOM 6573 O O . ASN B 1 404 ? -18.969 1.705 18.719 1 97.06 404 ASN B O 1
ATOM 6577 N N . ILE B 1 405 ? -16.953 1.002 18.156 1 96.69 405 ILE B N 1
ATOM 6578 C CA . ILE B 1 405 ? -16.516 0.715 19.516 1 96.69 405 ILE B CA 1
ATOM 6579 C C . ILE B 1 405 ? -15.539 1.801 19.984 1 96.69 405 ILE B C 1
ATOM 6581 O O . ILE B 1 405 ? -14.562 2.107 19.297 1 96.69 405 ILE B O 1
ATOM 6585 N N . TYR B 1 406 ? -15.789 2.441 21.094 1 94.81 406 TYR B N 1
ATOM 6586 C CA . TYR B 1 406 ? -14.938 3.504 21.609 1 94.81 406 TYR B CA 1
ATOM 6587 C C . TYR B 1 406 ? -14.188 3.047 22.859 1 94.81 406 TYR B C 1
ATOM 6589 O O . TYR B 1 406 ? -14.781 2.443 23.75 1 94.81 406 TYR B O 1
ATOM 6597 N N . LYS B 1 407 ? -12.961 3.262 22.812 1 92.5 407 LYS B N 1
ATOM 6598 C CA . LYS B 1 407 ? -12.125 2.961 23.969 1 92.5 407 LYS B CA 1
ATOM 6599 C C . LYS B 1 407 ? -11.586 4.238 24.609 1 92.5 407 LYS B C 1
ATOM 6601 O O . LYS B 1 407 ? -11.336 5.227 23.906 1 92.5 407 LYS B O 1
ATOM 6606 N N . ASP B 1 408 ? -11.383 4.188 25.922 1 85.5 408 ASP B N 1
ATOM 6607 C CA . ASP B 1 408 ? -10.766 5.305 26.625 1 85.5 408 ASP B CA 1
ATOM 6608 C C . ASP B 1 408 ? -9.25 5.297 26.469 1 85.5 408 ASP B C 1
ATOM 6610 O O . ASP B 1 408 ? -8.625 4.234 26.453 1 85.5 408 ASP B O 1
ATOM 6614 N N . THR B 1 409 ? -8.773 6.359 26.047 1 74.56 409 THR B N 1
ATOM 6615 C CA . THR B 1 409 ? -7.324 6.469 25.984 1 74.56 409 THR B CA 1
ATOM 6616 C C . THR B 1 409 ? -6.836 7.668 26.781 1 74.56 409 THR B C 1
ATOM 6618 O O . THR B 1 409 ? -7.57 8.641 26.969 1 74.56 409 THR B O 1
ATOM 6621 N N . ILE B 1 410 ? -5.68 7.375 27.422 1 64.12 410 ILE B N 1
ATOM 6622 C CA . ILE B 1 410 ? -5.059 8.484 28.141 1 64.12 410 ILE B CA 1
ATOM 6623 C C . ILE B 1 410 ? -4.66 9.578 27.141 1 64.12 410 ILE B C 1
ATOM 6625 O O . ILE B 1 410 ? -4.074 9.289 26.109 1 64.12 410 ILE B O 1
ATOM 6629 N N . ASP B 1 411 ? -5.297 10.75 27.25 1 59.66 411 ASP B N 1
ATOM 6630 C CA . ASP B 1 411 ? -5.012 11.883 26.391 1 59.66 411 ASP B CA 1
ATOM 6631 C C . ASP B 1 411 ? -3.619 12.445 26.656 1 59.66 411 ASP B C 1
ATOM 6633 O O . ASP B 1 411 ? -3.32 12.859 27.781 1 59.66 411 ASP B O 1
ATOM 6637 N N . LEU B 1 412 ? -2.611 11.992 25.75 1 55.94 412 LEU B N 1
ATOM 6638 C CA . LEU B 1 412 ? -1.327 12.617 26.047 1 55.94 412 LEU B CA 1
ATOM 6639 C C . LEU B 1 412 ? -1.187 13.945 25.312 1 55.94 412 LEU B C 1
ATOM 6641 O O . LEU B 1 412 ? -0.852 13.977 24.125 1 55.94 412 LEU B O 1
ATOM 6645 N N . TYR B 1 413 ? -2.316 14.844 25.281 1 52.38 413 TYR B N 1
ATOM 6646 C CA . TYR B 1 413 ? -2.029 16.156 24.703 1 52.38 413 TYR B CA 1
ATOM 6647 C C . TYR B 1 413 ? -1.119 16.969 25.625 1 52.38 413 TYR B C 1
ATOM 6649 O O . TYR B 1 413 ? -1.262 16.922 26.844 1 52.38 413 TYR B O 1
#

Radius of gyration: 28.51 Å; Cα contacts (8 Å, |Δi|>4): 1896; chains: 2; bounding box: 54×99×68 Å

Sequence (826 aa):
MTVQDRKKIDEKFDQIVKRFPIVDTHNDFPYSLRCQLHYEISTTPEFDFDSLLTSHTDLVRMREGKIGIQFFSCWIECKNDDPLYQDFNTPTTIVRDTLEQIDVVKRLVDEYSNSLKFVKTSDEALQSFRDSKGKKISITLGVEGLHQVDLSLAVVRQYFDLGVRYITLTHNCDNPFATAASSVTGGLPDKGLTSFGRDCIKEMNRLGMMVDLSHVSYKTMLDTLECTQAPVIFSHSSSFTLTPHERNVRDDVLKLVKDNGGVVCINFLPQFLKREGKSADDVTIDDAVAHLVHIITLIGWDHVGFGSDFDGIPCGPKGLEDVSKYPELVKKVWEVTNATEEQIVKLMGLNVVRVWKECEMVSDRLKNKIEPVESNWEQREWIFHEYCKTFPELFPGSFELKNNIYKDTIDLYMTVQDRKKIDEKFDQIVKRFPIVDTHNDFPYSLRCQLHYEISTTPEFDFDSLLTSHTDLVRMREGKIGIQFFSCWIECKNDDPLYQDFNTPTTIVRDTLEQIDVVKRLVDEYSNSLKFVKTSDEALQSFRDSKGKKISITLGVEGLHQVDLSLAVVRQYFDLGVRYITLTHNCDNPFATAASSVTGGLPDKGLTSFGRDCIKEMNRLGMMVDLSHVSYKTMLDTLECTQAPVIFSHSSSFTLTPHERNVRDDVLKLVKDNGGVVCINFLPQFLKREGKSADDVTIDDAVAHLVHIITLIGWDHVGFGSDFDGIPCGPKGLEDVSKYPELVKKVWEVTNATEEQIVKLMGLNVVRVWKECEMVSDRLKNKIEPVESNWEQREWIFHEYCKTFPELFPGSFELKNNIYKDTIDLY

Nearest PDB structures (foldseek):
  6vgo-assembly1_A  TM=9.540E-01  e=3.096E-38  Homo sapiens
  3fdg-assembly1_A  TM=8.658E-01  e=2.027E-25  Cereibacter sphaeroides 2.4.1
  3b40-assembly1_A  TM=8.653E-01  e=7.296E-25  Pseudomonas aeruginosa
  3ly0-assembly1_A  TM=8.472E-01  e=2.027E-25  Cereibacter sphaeroides 2.4.1
  3fdg-assembly1_B  TM=8.452E-01  e=2.205E-24  Cereibacter sphaeroides 2.4.1

Organism: Pichia kudriavzevii (NCBI:txid4909)

InterPro domains:
  IPR008257 Peptidase M19 [PF01244] (17-358)
  IPR008257 Peptidase M19 [PS51365] (7-396)
  IPR008257 Peptidase M19 [PTHR10443] (6-382)
  IPR008257 Peptidase M19 [cd01301] (21-355)
  IPR032466 Metal-dependent hydrolase [SSF51556] (14-376)

pLDDT: mean 96.66, std 5.43, range [51.62, 99.0]

Solvent-accessible surface area (backbone atoms only — not comparable to full-atom values): 41286 Å² total; per-residue (Å²): 132,54,74,67,55,49,53,50,50,53,54,51,48,63,56,48,54,54,74,43,45,27,33,35,52,25,26,23,54,54,41,48,37,41,78,29,47,66,56,31,56,89,81,30,85,89,57,52,61,82,34,91,51,60,29,38,67,29,50,51,35,32,58,65,18,45,45,17,35,39,23,38,26,36,55,69,76,77,94,50,67,51,48,74,57,79,72,84,74,64,61,44,52,47,44,54,55,33,41,38,33,54,40,45,52,52,50,50,30,61,76,41,47,88,42,27,40,79,36,79,43,48,65,51,29,53,46,48,18,56,76,47,59,49,58,24,27,19,36,35,32,26,32,57,17,43,61,47,35,72,71,35,60,41,39,50,53,51,42,41,77,74,33,37,44,30,39,17,55,13,30,66,26,47,48,83,34,28,28,8,22,33,26,36,77,70,68,45,80,79,71,14,48,37,75,58,24,52,49,48,48,52,39,29,34,36,72,25,35,35,49,21,57,25,33,24,18,72,52,23,50,53,50,45,71,70,68,53,87,41,31,42,32,24,37,45,23,32,35,17,84,61,17,88,42,69,60,25,46,42,69,72,56,46,50,52,33,50,75,54,55,13,37,41,8,40,32,39,42,23,81,51,37,25,38,87,94,51,52,54,89,68,24,30,41,65,39,52,42,49,43,52,50,50,49,33,71,71,54,33,56,68,33,34,37,38,2,44,39,42,40,66,35,65,56,40,18,54,77,36,60,39,48,43,26,46,56,59,54,54,51,51,44,39,66,77,62,68,57,52,70,70,48,50,48,23,34,36,20,49,29,57,42,47,32,47,42,46,16,42,52,42,8,63,57,35,56,77,72,49,76,83,68,54,75,69,54,87,83,62,77,45,75,43,55,50,68,62,74,52,30,49,42,58,36,96,66,30,66,69,71,48,86,67,45,70,38,83,52,76,78,70,121,132,54,75,65,54,50,52,52,48,53,55,51,47,64,56,48,55,51,75,42,44,28,33,35,51,24,27,23,54,55,42,48,38,43,77,28,45,65,56,32,56,89,82,30,84,88,57,54,60,82,34,89,50,60,30,38,65,29,51,51,35,32,58,65,17,46,45,17,34,40,23,38,24,35,54,70,77,78,89,53,65,52,49,75,57,78,74,84,73,64,61,43,52,46,44,52,56,34,41,37,36,55,39,46,52,52,50,50,30,60,74,40,47,88,42,29,40,77,35,80,44,48,64,52,30,52,46,47,17,55,76,46,59,51,58,25,27,20,35,36,30,26,31,56,18,45,60,47,36,72,73,35,60,39,38,50,53,52,43,42,75,73,33,37,43,31,41,16,56,12,30,65,26,47,47,84,34,27,28,8,22,36,26,38,77,70,69,45,80,78,70,14,47,37,74,58,23,52,50,48,49,51,40,31,34,36,72,25,34,36,47,22,56,24,35,24,18,72,50,21,49,52,49,45,70,69,69,54,88,42,31,41,31,24,38,44,24,34,36,16,84,62,18,87,42,70,60,26,46,42,68,70,56,46,52,51,32,50,76,52,53,13,36,41,7,39,33,39,43,23,80,50,39,26,38,86,96,51,51,52,88,68,26,32,42,64,40,53,40,50,44,53,49,50,48,33,70,72,55,32,56,67,33,35,38,39,1,44,40,43,39,66,35,66,55,40,18,54,75,35,60,38,46,44,27,46,55,58,53,55,51,50,46,39,65,78,62,67,59,54,70,70,48,50,50,22,33,35,20,49,29,59,43,47,33,47,41,47,16,42,52,42,7,63,56,34,56,76,70,49,76,85,67,54,77,66,54,89,83,63,78,46,74,42,53,52,69,62,73,51,28,49,43,56,36,96,65,30,68,70,71,48,85,67,45,70,38,81,52,76,78,70,123